Protein AF-C5J734-F1 (afdb_monomer_lite)

InterPro domains:
  IPR004919 GmrSD restriction endonucleases, N-terminal domain [PF03235] (292-496)
  IPR011089 GmrSD restriction endonucleases, C-terminal domain [PF07510] (770-867)

Organism: Mesomycoplasma conjunctivae (strain ATCC 25834 / NCTC 10147 / HRC/581) (NCBI:txid572263)

Structure (mmCIF, N/CA/C/O backbone):
data_AF-C5J734-F1
#
_entry.id   AF-C5J734-F1
#
loop_
_atom_site.group_PDB
_atom_site.id
_atom_site.type_symbol
_atom_site.label_atom_id
_atom_site.label_alt_id
_atom_site.label_comp_id
_atom_site.label_asym_id
_atom_site.label_entity_id
_atom_site.label_seq_id
_atom_site.pdbx_PDB_ins_code
_atom_site.Cartn_x
_atom_site.Cartn_y
_atom_site.Cartn_z
_atom_site.occupancy
_atom_site.B_iso_or_equiv
_atom_site.auth_seq_id
_atom_site.auth_comp_id
_atom_site.auth_asym_id
_atom_site.auth_atom_id
_atom_site.pdbx_PDB_model_num
ATOM 1 N N . MET A 1 1 ? -32.793 -26.598 58.187 1.00 33.88 1 MET A N 1
ATOM 2 C CA . MET A 1 1 ? -33.284 -26.639 56.791 1.00 33.88 1 MET A CA 1
ATOM 3 C C . MET A 1 1 ? -32.200 -26.340 55.748 1.00 33.88 1 MET A C 1
ATOM 5 O O . MET A 1 1 ? -32.090 -27.120 54.818 1.00 33.88 1 MET A O 1
ATOM 9 N N . GLU A 1 2 ? -31.337 -25.320 55.885 1.00 31.30 2 GLU A N 1
ATOM 10 C CA . GLU A 1 2 ? -30.248 -25.082 54.899 1.00 31.30 2 GLU A CA 1
ATOM 11 C C . GLU A 1 2 ? -29.113 -26.130 54.893 1.00 31.30 2 GLU A C 1
ATOM 13 O O . GLU A 1 2 ? -28.396 -26.259 53.900 1.00 31.30 2 GLU A O 1
ATOM 18 N N . ILE A 1 3 ? -28.934 -26.885 55.983 1.00 30.81 3 ILE A N 1
ATOM 19 C CA . ILE A 1 3 ? -27.841 -27.866 56.118 1.00 30.81 3 ILE A CA 1
ATOM 20 C C . ILE A 1 3 ? -28.183 -29.206 55.439 1.00 30.81 3 ILE A C 1
ATOM 22 O O . ILE A 1 3 ? -27.303 -29.803 54.825 1.00 30.81 3 ILE A O 1
ATOM 26 N N . GLU A 1 4 ? -29.451 -29.631 55.434 1.00 33.53 4 GLU A N 1
ATOM 27 C CA . GLU A 1 4 ? -29.886 -30.839 54.705 1.00 33.53 4 GLU A CA 1
ATOM 28 C C . GLU A 1 4 ? -29.794 -30.647 53.180 1.00 33.53 4 GLU A C 1
ATOM 30 O O . GLU A 1 4 ? -29.288 -31.521 52.482 1.00 33.53 4 GLU A O 1
ATOM 35 N N . MET A 1 5 ? -30.122 -29.452 52.660 1.00 43.94 5 MET A N 1
ATOM 36 C CA . MET A 1 5 ? -29.968 -29.129 51.227 1.00 43.94 5 MET A CA 1
ATOM 37 C C . MET A 1 5 ? -28.516 -29.188 50.720 1.00 43.94 5 MET A C 1
ATOM 39 O O . MET A 1 5 ? -28.297 -29.353 49.519 1.00 43.94 5 MET A O 1
ATOM 43 N N . LYS A 1 6 ? -27.510 -29.006 51.589 1.00 43.28 6 LYS A N 1
ATOM 44 C CA . LYS A 1 6 ? -26.091 -29.035 51.186 1.00 43.28 6 LYS A CA 1
ATOM 45 C C . LYS A 1 6 ? -25.584 -30.453 50.909 1.00 43.28 6 LYS A C 1
ATOM 47 O O . LYS A 1 6 ? -24.719 -30.607 50.051 1.00 43.28 6 LYS A O 1
ATOM 52 N N . ILE A 1 7 ? -26.117 -31.463 51.599 1.00 43.09 7 ILE A N 1
ATOM 53 C CA . ILE A 1 7 ? -25.663 -32.857 51.471 1.00 43.09 7 ILE A CA 1
ATOM 54 C C . ILE A 1 7 ? -26.217 -33.502 50.187 1.00 43.09 7 ILE A C 1
ATOM 56 O O . ILE A 1 7 ? -25.508 -34.278 49.547 1.00 43.09 7 ILE A O 1
ATOM 60 N N . ASP A 1 8 ? -27.421 -33.121 49.749 1.00 58.94 8 ASP A N 1
ATOM 61 C CA . ASP A 1 8 ? -28.054 -33.690 48.548 1.00 58.94 8 ASP A CA 1
ATOM 62 C C . ASP A 1 8 ? -27.464 -33.177 47.224 1.00 58.94 8 ASP A C 1
ATOM 64 O O . ASP A 1 8 ? -27.370 -33.932 46.258 1.00 58.94 8 ASP A O 1
ATOM 68 N N . ILE A 1 9 ? -27.009 -31.919 47.160 1.00 60.34 9 ILE A N 1
ATOM 69 C CA . ILE A 1 9 ? -26.470 -31.337 45.913 1.00 60.34 9 ILE A CA 1
ATOM 70 C C . ILE A 1 9 ? -25.075 -31.879 45.578 1.00 60.34 9 ILE A C 1
ATOM 72 O O . ILE A 1 9 ? -24.778 -32.094 44.405 1.00 60.34 9 ILE A O 1
ATOM 76 N N . ILE A 1 10 ? -24.233 -32.134 46.585 1.00 64.31 10 ILE A N 1
ATOM 77 C CA . ILE A 1 10 ? -22.893 -32.706 46.372 1.00 64.31 10 ILE A CA 1
ATOM 78 C C . ILE A 1 10 ? -23.018 -34.143 45.856 1.00 64.31 10 ILE A C 1
ATOM 80 O O . ILE A 1 10 ? -22.470 -34.452 44.804 1.00 64.31 10 ILE A O 1
ATOM 84 N N . LYS A 1 11 ? -23.840 -34.975 46.513 1.00 64.44 11 LYS A N 1
ATOM 85 C CA . LYS A 1 11 ? -24.132 -36.339 46.040 1.00 64.44 11 LYS A CA 1
ATOM 86 C C . LYS A 1 11 ? -24.693 -36.342 44.619 1.00 64.44 11 LYS A C 1
ATOM 88 O O . LYS A 1 11 ? -24.312 -37.170 43.804 1.00 64.44 11 LYS A O 1
ATOM 93 N N . PHE A 1 12 ? -25.576 -35.396 44.301 1.00 70.69 12 PHE A N 1
ATOM 94 C CA . PHE A 1 12 ? -26.151 -35.285 42.965 1.00 70.69 12 PHE A CA 1
ATOM 95 C C . PHE A 1 12 ? -25.131 -34.832 41.903 1.00 70.69 12 PHE A C 1
ATOM 97 O O . PHE A 1 12 ? -25.152 -35.332 40.781 1.00 70.69 12 PHE A O 1
ATOM 104 N N . ARG A 1 13 ? -24.198 -33.938 42.252 1.00 71.00 13 ARG A N 1
ATOM 105 C CA . ARG A 1 13 ? -23.064 -33.566 41.390 1.00 71.00 13 ARG A CA 1
ATOM 106 C C . ARG A 1 13 ? -22.152 -34.764 41.110 1.00 71.00 13 ARG A C 1
ATOM 108 O O . ARG A 1 13 ? -21.685 -34.904 39.982 1.00 71.00 13 ARG A O 1
ATOM 115 N N . ASP A 1 14 ? -21.917 -35.615 42.101 1.00 71.44 14 ASP A N 1
ATOM 116 C CA . ASP A 1 14 ? -21.094 -36.814 41.927 1.00 71.44 14 ASP A CA 1
ATOM 117 C C . ASP A 1 14 ? -21.788 -37.849 41.023 1.00 71.44 14 ASP A C 1
ATOM 119 O O . ASP A 1 14 ? -21.150 -38.382 40.121 1.00 71.44 14 ASP A O 1
ATOM 123 N N . ILE A 1 15 ? -23.115 -38.003 41.127 1.00 75.12 15 ILE A N 1
ATOM 124 C CA . ILE A 1 15 ? -23.907 -38.821 40.186 1.00 75.12 15 ILE A CA 1
ATOM 125 C C . ILE A 1 15 ? -23.766 -38.309 38.742 1.00 75.12 15 ILE A C 1
ATOM 127 O O . ILE A 1 15 ? -23.567 -39.088 37.812 1.00 75.12 15 ILE A O 1
ATOM 131 N N . LEU A 1 16 ? -23.845 -36.990 38.525 1.00 75.69 16 LEU A N 1
ATOM 132 C CA . LEU A 1 16 ? -23.675 -36.411 37.185 1.00 75.69 16 LEU A CA 1
ATOM 133 C C . LEU A 1 16 ? -22.268 -36.658 36.619 1.00 75.69 16 LEU A C 1
ATOM 135 O O . LEU A 1 16 ? -22.138 -36.865 35.412 1.00 75.69 16 LEU A O 1
ATOM 139 N N . LYS A 1 17 ? -21.239 -36.660 37.479 1.00 77.00 17 LYS A N 1
ATOM 140 C CA . LYS A 1 17 ? -19.853 -36.996 37.114 1.00 77.00 17 LYS A CA 1
ATOM 141 C C . LYS A 1 17 ? -19.702 -38.454 36.716 1.00 77.00 17 LYS A C 1
ATOM 143 O O . LYS A 1 17 ? -19.069 -38.747 35.705 1.00 77.00 17 LYS A O 1
ATOM 148 N N . GLU A 1 18 ? -20.296 -39.359 37.485 1.00 75.19 18 GLU A N 1
ATOM 149 C CA . GLU A 1 18 ? -20.273 -40.799 37.203 1.00 75.19 18 GLU A CA 1
ATOM 150 C C . GLU A 1 18 ? -20.986 -41.125 35.881 1.00 75.19 18 GLU A C 1
ATOM 152 O O . GLU A 1 18 ? -20.554 -42.003 35.134 1.00 75.19 18 GLU A O 1
ATOM 157 N N . LEU A 1 19 ? -22.013 -40.346 35.530 1.00 74.25 19 LEU A N 1
ATOM 158 C CA . LEU A 1 19 ? -22.725 -40.445 34.253 1.00 74.25 19 LEU A CA 1
ATOM 159 C C . LEU A 1 19 ? -22.068 -39.657 33.092 1.00 74.25 19 LEU A C 1
ATOM 161 O O . LEU A 1 19 ? -22.602 -39.679 31.983 1.00 74.25 19 LEU A O 1
ATOM 165 N N . ASP A 1 20 ? -20.941 -38.962 33.318 1.00 74.38 20 ASP A N 1
ATOM 166 C CA . ASP A 1 20 ? -20.262 -38.022 32.389 1.00 74.38 20 ASP A CA 1
ATOM 167 C C . ASP A 1 20 ? -21.187 -36.926 31.807 1.00 74.38 20 ASP A C 1
ATOM 169 O O . ASP A 1 20 ? -20.926 -36.327 30.756 1.00 74.38 20 ASP A O 1
ATOM 173 N N . MET A 1 21 ? -22.284 -36.645 32.512 1.00 76.69 21 MET A N 1
ATOM 174 C CA . MET A 1 21 ? -23.232 -35.570 32.207 1.00 76.69 21 MET A CA 1
ATOM 175 C C . MET A 1 21 ? -22.790 -34.243 32.819 1.00 76.69 21 MET A C 1
ATOM 177 O O . MET A 1 21 ? -23.300 -33.192 32.443 1.00 76.69 21 MET A O 1
ATOM 181 N N . ASP A 1 22 ? -21.835 -34.274 33.744 1.00 68.12 22 ASP A N 1
ATOM 182 C CA . ASP A 1 22 ? -21.281 -33.087 34.375 1.00 68.12 22 ASP A CA 1
ATOM 183 C C . ASP A 1 22 ? -20.404 -32.259 33.443 1.00 68.12 22 ASP A C 1
ATOM 185 O O . ASP A 1 22 ? -19.997 -31.208 33.893 1.00 68.12 22 ASP A O 1
ATOM 189 N N . LYS A 1 23 ? -20.086 -32.708 32.217 1.00 67.81 23 LYS A N 1
ATOM 190 C CA . LYS A 1 23 ? -19.218 -32.022 31.238 1.00 67.81 23 LYS A CA 1
ATOM 191 C C . LYS A 1 23 ? -19.991 -31.525 30.015 1.00 67.81 23 LYS A C 1
ATOM 193 O O . LYS A 1 23 ? -20.973 -32.159 29.609 1.00 67.81 23 LYS A O 1
ATOM 198 N N . PRO A 1 24 ? -19.508 -30.473 29.325 1.00 66.00 24 PRO A N 1
ATOM 199 C CA . PRO A 1 24 ? -20.137 -30.038 28.093 1.00 66.00 24 PRO A CA 1
ATOM 200 C C . PRO A 1 24 ? -19.949 -31.100 27.006 1.00 66.00 24 PRO A C 1
ATOM 202 O O . PRO A 1 24 ? -18.925 -31.793 26.943 1.00 66.00 24 PRO A O 1
ATOM 205 N N . TRP A 1 25 ? -20.954 -31.270 26.147 1.00 74.12 25 TRP A N 1
ATOM 206 C CA . TRP A 1 25 ? -20.783 -32.112 24.967 1.00 74.12 25 TRP A CA 1
ATOM 207 C C . TRP A 1 25 ? -19.824 -31.422 23.992 1.00 74.12 25 TRP A C 1
ATOM 209 O O . TRP A 1 25 ? -20.093 -30.316 23.525 1.00 74.12 25 TRP A O 1
ATOM 219 N N . ILE A 1 26 ? -18.690 -32.062 23.698 1.00 68.69 26 ILE A N 1
ATOM 220 C CA . ILE A 1 26 ? -17.663 -31.494 22.821 1.00 68.69 26 ILE A CA 1
ATOM 221 C C . ILE A 1 26 ? -18.116 -31.658 21.371 1.00 68.69 26 ILE A C 1
ATOM 223 O O . ILE A 1 26 ? -18.021 -32.745 20.797 1.00 68.69 26 ILE A O 1
ATOM 227 N N . VAL A 1 27 ? -18.585 -30.565 20.771 1.00 71.94 27 VAL A N 1
ATOM 228 C CA . VAL A 1 27 ? -19.047 -30.524 19.381 1.00 71.94 27 VAL A CA 1
ATOM 229 C C . VAL A 1 27 ? -18.252 -29.479 18.607 1.00 71.94 27 VAL A C 1
ATOM 231 O O . VAL A 1 27 ? -18.057 -28.365 19.071 1.00 71.94 27 VAL A O 1
ATOM 234 N N . GLY A 1 28 ? -17.778 -29.809 17.403 1.00 67.12 28 GLY A N 1
ATOM 235 C CA . GLY A 1 28 ? -16.970 -28.887 16.588 1.00 67.12 28 GLY A CA 1
ATOM 236 C C . GLY A 1 28 ? -17.773 -27.794 15.865 1.00 67.12 28 GLY A C 1
ATOM 237 O O . GLY A 1 28 ? -17.227 -27.047 15.053 1.00 67.12 28 GLY A O 1
ATOM 238 N N . THR A 1 29 ? -19.091 -27.740 16.063 1.00 74.81 29 THR A N 1
ATOM 239 C CA . THR A 1 29 ? -20.025 -26.893 15.309 1.00 74.81 29 THR A CA 1
ATOM 240 C C . THR A 1 29 ? -21.332 -26.722 16.082 1.00 74.81 29 THR A C 1
ATOM 242 O O . THR A 1 29 ? -21.667 -27.540 16.930 1.00 74.81 29 THR A O 1
ATOM 245 N N . ASN A 1 30 ? -22.070 -25.647 15.805 1.00 82.06 30 ASN A N 1
ATOM 246 C CA . ASN A 1 30 ? -23.378 -25.405 16.410 1.00 82.06 30 ASN A CA 1
ATOM 247 C C . ASN A 1 30 ? -24.394 -26.493 16.005 1.00 82.06 30 ASN A C 1
ATOM 249 O O . ASN A 1 30 ? -24.506 -26.831 14.823 1.00 82.06 30 ASN A O 1
ATOM 253 N N . ILE A 1 31 ? -25.161 -26.996 16.977 1.00 87.88 31 ILE A N 1
ATOM 254 C CA . ILE A 1 31 ? -26.183 -28.039 16.797 1.00 87.88 31 ILE A CA 1
ATOM 255 C C . ILE A 1 31 ? -27.236 -27.646 15.755 1.00 87.88 31 ILE A C 1
ATOM 257 O O . ILE A 1 31 ? -27.610 -28.460 14.912 1.00 87.88 31 ILE A O 1
ATOM 261 N N . TYR A 1 32 ? -27.655 -26.379 15.741 1.00 88.00 32 TYR A N 1
ATOM 262 C CA . TYR A 1 32 ? -28.610 -25.859 14.763 1.00 88.00 32 TYR A CA 1
ATOM 263 C C . TYR A 1 32 ? -28.094 -26.004 13.325 1.00 88.00 32 TYR A C 1
ATOM 265 O O . TYR A 1 32 ? -28.849 -26.372 12.432 1.00 88.00 32 TYR A O 1
ATOM 273 N N . SER A 1 33 ? -26.791 -25.814 13.089 1.00 84.31 33 SER A N 1
ATOM 274 C CA . SER A 1 33 ? -26.192 -25.998 11.760 1.00 84.31 33 SER A CA 1
ATOM 275 C C . SER A 1 33 ? -26.206 -27.451 11.284 1.00 84.31 33 SER A C 1
ATOM 277 O O . SER A 1 33 ? -26.271 -27.689 10.078 1.00 84.31 33 SER A O 1
ATOM 279 N N . TYR A 1 34 ? -26.141 -28.428 12.192 1.00 88.06 34 TYR A N 1
ATOM 280 C CA . TYR A 1 34 ? -26.333 -29.833 11.827 1.00 88.06 34 TYR A CA 1
ATOM 281 C C . TYR A 1 34 ? -27.777 -30.095 11.403 1.00 88.06 34 TYR A C 1
ATOM 283 O O . TYR A 1 34 ? -27.998 -30.699 10.357 1.00 88.06 34 TYR A O 1
ATOM 291 N N . ILE A 1 35 ? -28.749 -29.555 12.135 1.00 88.50 35 ILE A N 1
ATOM 292 C CA . ILE A 1 35 ? -30.168 -29.688 11.790 1.00 88.50 35 ILE A CA 1
ATOM 293 C C . ILE A 1 35 ? -30.509 -28.980 10.474 1.00 88.50 35 ILE A C 1
ATOM 295 O O . ILE A 1 35 ? -31.198 -29.573 9.655 1.00 88.50 35 ILE A O 1
ATOM 299 N N . GLN A 1 36 ? -29.952 -27.797 10.198 1.00 84.94 36 GLN A N 1
ATOM 300 C CA . GLN A 1 36 ? -30.122 -27.121 8.902 1.00 84.94 36 GLN A CA 1
ATOM 301 C C . GLN A 1 36 ? -29.555 -27.929 7.729 1.00 84.94 36 GLN A C 1
ATOM 303 O O . GLN A 1 36 ? -30.127 -27.964 6.647 1.00 84.94 36 GLN A O 1
ATOM 308 N N . LYS A 1 37 ? -28.411 -28.594 7.918 1.00 82.31 37 LYS A N 1
ATOM 309 C CA . LYS A 1 37 ? -27.847 -29.450 6.864 1.00 82.31 37 LYS A CA 1
ATOM 310 C C . LYS A 1 37 ? -28.694 -30.686 6.628 1.00 82.31 37 LYS A C 1
ATOM 312 O O . LYS A 1 37 ? -28.876 -31.082 5.483 1.00 82.31 37 LYS A O 1
ATOM 317 N N . PHE A 1 38 ? -29.196 -31.284 7.705 1.00 85.44 38 PHE A N 1
ATOM 318 C CA . PHE A 1 38 ? -30.125 -32.397 7.609 1.00 85.44 38 PHE A CA 1
ATOM 319 C C . PHE A 1 38 ? -31.438 -31.972 6.945 1.00 85.44 38 PHE A C 1
ATOM 321 O O . PHE A 1 38 ? -31.909 -32.692 6.075 1.00 85.44 38 PHE A O 1
ATOM 328 N N . SER A 1 39 ? -31.983 -30.794 7.276 1.00 83.38 39 SER A N 1
ATOM 329 C CA . SER A 1 39 ? -33.195 -30.285 6.634 1.00 83.38 39 SER A CA 1
ATOM 330 C C . SER A 1 39 ? -32.972 -30.076 5.141 1.00 83.38 39 SER A C 1
ATOM 332 O O . SER A 1 39 ? -33.680 -30.694 4.368 1.00 83.38 39 SER A O 1
ATOM 334 N N . LEU A 1 40 ? -31.935 -29.343 4.721 1.00 78.62 40 LEU A N 1
ATOM 335 C CA . LEU A 1 40 ? -31.635 -29.131 3.294 1.00 78.62 40 LEU A CA 1
ATOM 336 C C . LEU A 1 40 ? -31.456 -30.448 2.525 1.00 78.62 40 LEU A C 1
ATOM 338 O O . LEU A 1 40 ? -31.866 -30.576 1.375 1.00 78.62 40 LEU A O 1
ATOM 342 N N . PHE A 1 41 ? -30.848 -31.443 3.166 1.00 74.12 41 PHE A N 1
ATOM 343 C CA . PHE A 1 41 ? -30.651 -32.756 2.568 1.00 74.12 41 PHE A CA 1
ATOM 344 C C . PHE A 1 41 ? -31.954 -33.542 2.379 1.00 74.12 41 PHE A C 1
ATOM 346 O O . PHE A 1 41 ? -32.187 -34.141 1.331 1.00 74.12 41 PHE A O 1
ATOM 353 N N . VAL A 1 42 ? -32.795 -33.551 3.410 1.00 75.25 42 VAL A N 1
ATOM 354 C CA . VAL A 1 42 ? -34.086 -34.247 3.428 1.00 75.25 42 VAL A CA 1
ATOM 355 C C . VAL A 1 42 ? -35.098 -33.511 2.536 1.00 75.25 42 VAL A C 1
ATOM 357 O O . VAL A 1 42 ? -35.900 -34.161 1.874 1.00 75.25 42 VAL A O 1
ATOM 360 N N . GLU A 1 43 ? -35.019 -32.182 2.434 1.00 73.44 43 GLU A N 1
ATOM 361 C CA . GLU A 1 43 ? -35.925 -31.315 1.663 1.00 73.44 43 GLU A CA 1
ATOM 362 C C . GLU A 1 43 ? -35.951 -31.670 0.174 1.00 73.44 43 GLU A C 1
ATOM 364 O O . GLU A 1 43 ? -37.018 -31.726 -0.432 1.00 73.44 43 GLU A O 1
ATOM 369 N N . HIS A 1 44 ? -34.796 -32.010 -0.404 1.00 66.12 44 HIS A N 1
ATOM 370 C CA . HIS A 1 44 ? -34.694 -32.420 -1.807 1.00 66.12 44 HIS A CA 1
ATOM 371 C C . HIS A 1 44 ? -35.303 -33.794 -2.115 1.00 66.12 44 HIS A C 1
ATOM 373 O O . HIS A 1 44 ? -35.528 -34.099 -3.284 1.00 66.12 44 HIS A O 1
ATOM 379 N N . ASN A 1 45 ? -35.590 -34.614 -1.099 1.00 65.00 45 ASN A N 1
ATOM 380 C CA . ASN A 1 45 ? -36.116 -35.970 -1.272 1.00 65.00 45 ASN A CA 1
ATOM 381 C C . ASN A 1 45 ? -37.351 -36.247 -0.408 1.00 65.00 45 ASN A C 1
ATOM 383 O O . ASN A 1 45 ? -37.712 -37.407 -0.242 1.00 65.00 45 ASN A O 1
ATOM 387 N N . ILE A 1 46 ? -38.000 -35.218 0.144 1.00 68.38 46 ILE A N 1
ATOM 388 C CA . ILE A 1 46 ? -39.004 -35.356 1.211 1.00 68.38 46 ILE A CA 1
ATOM 389 C C . ILE A 1 46 ? -40.167 -36.296 0.844 1.00 68.38 46 ILE A C 1
ATOM 391 O O . ILE A 1 46 ? -40.678 -37.001 1.708 1.00 68.38 46 ILE A O 1
ATOM 395 N N . SER A 1 47 ? -40.538 -36.359 -0.441 1.00 62.53 47 SER A N 1
ATOM 396 C CA . SER A 1 47 ? -41.591 -37.236 -0.978 1.00 62.53 47 SER A CA 1
ATOM 397 C C . SER A 1 47 ? -41.203 -38.716 -1.052 1.00 62.53 47 SER A C 1
ATOM 399 O O . SER A 1 47 ? -42.075 -39.570 -1.187 1.00 62.53 47 SER A O 1
ATOM 401 N N . ASN A 1 48 ? -39.907 -39.016 -0.978 1.00 65.56 48 ASN A N 1
ATOM 402 C CA . ASN A 1 48 ? -39.323 -40.337 -1.201 1.00 65.56 48 ASN A CA 1
ATOM 403 C C . ASN A 1 48 ? -38.698 -40.927 0.073 1.00 65.56 48 ASN A C 1
ATOM 405 O O . ASN A 1 48 ? -38.018 -41.942 -0.020 1.00 65.56 48 ASN A O 1
ATOM 409 N N . ILE A 1 49 ? -38.875 -40.284 1.235 1.00 73.06 49 ILE A N 1
ATOM 410 C CA . ILE A 1 49 ? -38.319 -40.755 2.509 1.00 73.06 49 ILE A CA 1
ATOM 411 C C . ILE A 1 49 ? -39.271 -41.756 3.161 1.00 73.06 49 ILE A C 1
ATOM 413 O O . ILE A 1 49 ? -40.423 -41.446 3.463 1.00 73.06 49 ILE A O 1
ATOM 417 N N . ASN A 1 50 ? -38.748 -42.940 3.446 1.00 77.00 50 ASN A N 1
ATOM 418 C CA . ASN A 1 50 ? -39.377 -44.024 4.179 1.00 77.00 50 ASN A CA 1
ATOM 419 C C . ASN A 1 50 ? -38.548 -44.360 5.437 1.00 77.00 50 ASN A C 1
ATOM 421 O O . ASN A 1 50 ? -37.328 -44.211 5.487 1.00 77.00 50 ASN A O 1
ATOM 425 N N . SER A 1 51 ? -39.211 -44.856 6.483 1.00 78.25 51 SER A N 1
ATOM 426 C CA . SER A 1 51 ? -38.556 -45.383 7.684 1.00 78.25 51 SER A CA 1
ATOM 427 C C . SER A 1 51 ? -37.637 -46.581 7.431 1.00 78.25 51 SER A C 1
ATOM 429 O O . SER A 1 51 ? -36.794 -46.873 8.277 1.00 78.25 51 SER A O 1
ATOM 431 N N . ASP A 1 52 ? -37.790 -47.265 6.295 1.00 77.44 52 ASP A N 1
ATOM 432 C CA . ASP A 1 52 ? -36.893 -48.349 5.883 1.00 77.44 52 ASP A CA 1
ATOM 433 C C . ASP A 1 52 ? -35.598 -47.854 5.228 1.00 77.44 52 ASP A C 1
ATOM 435 O O . ASP A 1 52 ? -34.665 -48.646 5.067 1.00 77.44 52 ASP A O 1
ATOM 439 N N . ASP A 1 53 ? -35.504 -46.564 4.893 1.00 75.62 53 ASP A N 1
ATOM 440 C CA . ASP A 1 53 ? -34.338 -46.043 4.196 1.00 75.62 53 ASP A CA 1
ATOM 441 C C . ASP A 1 53 ? -33.118 -45.943 5.106 1.00 75.62 53 ASP A C 1
ATOM 443 O O . ASP A 1 53 ? -33.185 -45.485 6.253 1.00 75.62 53 ASP A O 1
ATOM 447 N N . VAL A 1 54 ? -31.979 -46.348 4.546 1.00 77.38 54 VAL A N 1
ATOM 448 C CA . VAL A 1 54 ? -30.723 -46.501 5.271 1.00 77.38 54 VAL A CA 1
ATOM 449 C C . VAL A 1 54 ? -29.753 -45.361 4.958 1.00 77.38 54 VAL A C 1
ATOM 451 O O . VAL A 1 54 ? -29.457 -45.051 3.805 1.00 77.38 54 VAL A O 1
ATOM 454 N N . LEU A 1 55 ? -29.214 -44.771 6.021 1.00 79.25 55 LEU A N 1
ATOM 455 C CA . LEU A 1 55 ? -28.115 -43.817 6.044 1.00 79.25 55 LEU A CA 1
ATOM 456 C C . LEU A 1 55 ? -26.831 -44.556 6.437 1.00 79.25 55 LEU A C 1
ATOM 458 O O . LEU A 1 55 ? -26.707 -45.036 7.567 1.00 79.25 55 LEU A O 1
ATOM 462 N N . GLU A 1 56 ? -25.858 -44.615 5.528 1.00 79.62 56 GLU A N 1
ATOM 463 C CA . GLU A 1 56 ? -24.573 -45.288 5.768 1.00 79.62 56 GLU A CA 1
ATOM 464 C C . GLU A 1 56 ? -23.406 -44.304 5.853 1.00 79.62 56 GLU A C 1
ATOM 466 O O . GLU A 1 56 ? -23.308 -43.368 5.058 1.00 79.62 56 GLU A O 1
ATOM 471 N N . VAL A 1 57 ? -22.470 -44.553 6.773 1.00 78.19 57 VAL A N 1
ATOM 472 C CA . VAL A 1 57 ? -21.191 -43.826 6.837 1.00 78.19 57 VAL A CA 1
ATOM 473 C C . VAL A 1 57 ? -20.161 -44.496 5.922 1.00 78.19 57 VAL A C 1
ATOM 475 O O . VAL A 1 57 ? -19.764 -45.635 6.174 1.00 78.19 57 VAL A O 1
ATOM 478 N N . LYS A 1 58 ? -19.677 -43.781 4.898 1.00 74.81 58 LYS A N 1
ATOM 479 C CA . LYS A 1 58 ? -18.674 -44.264 3.928 1.00 74.81 58 LYS A CA 1
ATOM 480 C C . LYS A 1 58 ? -17.431 -43.377 3.900 1.00 74.81 58 LYS A C 1
ATOM 482 O O . LYS A 1 58 ? -17.522 -42.158 4.018 1.00 74.81 58 LYS A O 1
ATOM 487 N N . GLN A 1 59 ? -16.261 -43.985 3.715 1.00 67.38 59 GLN A N 1
ATOM 488 C CA . GLN A 1 59 ? -15.008 -43.263 3.483 1.00 67.38 59 GLN A CA 1
ATOM 489 C C . GLN A 1 59 ? -14.817 -43.019 1.981 1.00 67.38 59 GLN A C 1
ATOM 491 O O . GLN A 1 59 ? -14.970 -43.936 1.176 1.00 67.38 59 GLN A O 1
ATOM 496 N N . THR A 1 60 ? -14.463 -41.794 1.603 1.00 59.19 60 THR A N 1
ATOM 497 C CA . THR A 1 60 ? -14.204 -41.408 0.204 1.00 59.19 60 THR A CA 1
ATOM 498 C C . THR A 1 60 ? -12.710 -41.456 -0.099 1.00 59.19 60 THR A C 1
ATOM 500 O O . THR A 1 60 ? -11.936 -40.829 0.613 1.00 59.19 60 THR A O 1
ATOM 503 N N . TYR A 1 61 ? -12.337 -42.169 -1.170 1.00 52.62 61 TYR A N 1
ATOM 504 C CA . TYR A 1 61 ? -10.999 -42.246 -1.783 1.00 52.62 61 TYR A CA 1
ATOM 505 C C . TYR A 1 61 ? -9.817 -42.432 -0.802 1.00 52.62 61 TYR A C 1
ATOM 507 O O . TYR A 1 61 ? -9.256 -41.450 -0.315 1.00 52.62 61 TYR A O 1
ATOM 515 N N . PRO A 1 62 ? -9.341 -43.677 -0.591 1.00 49.12 62 PRO A N 1
ATOM 516 C CA . PRO A 1 62 ? -8.318 -43.993 0.414 1.00 49.12 62 PRO A CA 1
ATOM 517 C C . PRO A 1 62 ? -6.980 -43.248 0.262 1.00 49.12 62 PRO A C 1
ATOM 519 O O . PRO A 1 62 ? -6.240 -43.141 1.234 1.00 49.12 62 PRO A O 1
ATOM 522 N N . ASN A 1 63 ? -6.656 -42.729 -0.930 1.00 43.84 63 ASN A N 1
ATOM 523 C CA . ASN A 1 63 ? -5.282 -42.339 -1.264 1.00 43.84 63 ASN A CA 1
ATOM 524 C C . ASN A 1 63 ? -5.001 -40.828 -1.335 1.00 43.84 63 ASN A C 1
ATOM 526 O O . ASN A 1 63 ? -3.840 -40.468 -1.502 1.00 43.84 63 ASN A O 1
ATOM 530 N N . LEU A 1 64 ? -5.994 -39.935 -1.213 1.00 41.69 64 LEU A N 1
ATOM 531 C CA . LEU A 1 64 ? -5.753 -38.484 -1.380 1.00 41.69 64 LEU A CA 1
ATOM 532 C C . LEU A 1 64 ? -6.487 -37.563 -0.382 1.00 41.69 64 LEU A C 1
ATOM 534 O O . LEU A 1 64 ? -6.143 -36.386 -0.301 1.00 41.69 64 LEU A O 1
ATOM 538 N N . SER A 1 65 ? -7.425 -38.062 0.436 1.00 50.16 65 SER A N 1
ATOM 539 C CA . SER A 1 65 ? -8.019 -37.279 1.538 1.00 50.16 65 SER A CA 1
ATOM 540 C C . SER A 1 65 ? -8.782 -38.155 2.547 1.00 50.16 65 SER A C 1
ATOM 542 O O . SER A 1 65 ? -9.683 -38.886 2.150 1.00 50.16 65 SER A O 1
ATOM 544 N N . ASN A 1 66 ? -8.504 -38.037 3.856 1.00 53.09 66 ASN A N 1
ATOM 545 C CA . ASN A 1 66 ? -9.255 -38.702 4.944 1.00 53.09 66 ASN A CA 1
ATOM 546 C C . ASN A 1 66 ? -10.638 -38.052 5.178 1.00 53.09 66 ASN A C 1
ATOM 548 O O . ASN A 1 66 ? -10.886 -37.442 6.222 1.00 53.09 66 ASN A O 1
ATOM 552 N N . GLN A 1 67 ? -11.537 -38.148 4.198 1.00 57.91 67 GLN A N 1
ATOM 553 C CA . GLN A 1 67 ? -12.894 -37.597 4.269 1.00 57.91 67 GLN A CA 1
ATOM 554 C C . GLN A 1 67 ? -13.944 -38.713 4.340 1.00 57.91 67 GLN A C 1
ATOM 556 O O . GLN A 1 67 ? -13.878 -39.695 3.598 1.00 57.91 67 GLN A O 1
ATOM 561 N N . PHE A 1 68 ? -14.918 -38.542 5.233 1.00 61.53 68 PHE A N 1
ATOM 562 C CA . PHE A 1 68 ? -16.045 -39.446 5.460 1.00 61.53 68 PHE A CA 1
ATOM 563 C C . PHE A 1 68 ? -17.343 -38.737 5.092 1.00 61.53 68 PHE A C 1
ATOM 565 O O . PHE A 1 68 ? -17.487 -37.545 5.355 1.00 61.53 68 PHE A O 1
ATOM 572 N N . ASN A 1 69 ? -18.283 -39.488 4.529 1.00 62.72 69 ASN A N 1
ATOM 573 C CA . ASN A 1 69 ? -19.592 -39.009 4.105 1.00 62.72 69 ASN A CA 1
ATOM 574 C C . ASN A 1 69 ? -20.702 -39.873 4.711 1.00 62.72 69 ASN A C 1
ATOM 576 O O . ASN A 1 69 ? -20.518 -41.077 4.899 1.00 62.72 69 ASN A O 1
ATOM 580 N N . VAL A 1 70 ? -21.865 -39.271 4.966 1.00 61.81 70 VAL A N 1
ATOM 581 C CA . VAL A 1 70 ? -23.120 -40.015 5.159 1.00 61.81 70 VAL A CA 1
ATOM 582 C C . VAL A 1 70 ? -23.835 -40.047 3.815 1.00 61.81 70 VAL A C 1
ATOM 584 O O . VAL A 1 70 ? -24.102 -38.990 3.240 1.00 61.81 70 VAL A O 1
ATOM 587 N N . THR A 1 71 ? -24.094 -41.244 3.297 1.00 62.81 71 THR A N 1
ATOM 588 C CA . THR A 1 71 ? -24.771 -41.441 2.011 1.00 62.81 71 THR A CA 1
ATOM 589 C C . THR A 1 71 ? -26.209 -41.888 2.216 1.00 62.81 71 THR A C 1
ATOM 591 O O . THR A 1 71 ? -26.471 -42.761 3.046 1.00 62.81 71 THR A O 1
ATOM 594 N N . TYR A 1 72 ? -27.099 -41.322 1.407 1.00 58.16 72 TYR A N 1
ATOM 595 C CA . TYR A 1 72 ? -28.509 -41.684 1.264 1.00 58.16 72 TYR A CA 1
ATOM 596 C C . TYR A 1 72 ? -28.804 -41.849 -0.227 1.00 58.16 72 TYR A C 1
ATOM 598 O O . TYR A 1 72 ? -28.279 -41.065 -1.019 1.00 58.16 72 TYR A O 1
ATOM 606 N N . LEU A 1 73 ? -29.613 -42.849 -0.597 1.00 54.12 73 LEU A N 1
ATOM 607 C CA . LEU A 1 73 ? -30.060 -43.120 -1.973 1.00 54.12 73 LEU A CA 1
ATOM 608 C C . LEU A 1 73 ? -28.960 -42.939 -3.035 1.00 54.12 73 LEU A C 1
ATOM 610 O O . LEU A 1 73 ? -28.892 -41.922 -3.713 1.00 54.12 73 LEU A O 1
ATOM 614 N N . GLN A 1 74 ? -28.105 -43.956 -3.139 1.00 49.22 74 GLN A N 1
ATOM 615 C CA . GLN A 1 74 ? -27.071 -44.209 -4.154 1.00 49.22 74 GLN A CA 1
ATOM 616 C C . GLN A 1 74 ? -26.097 -43.099 -4.601 1.00 49.22 74 GLN A C 1
ATOM 618 O O . GLN A 1 74 ? -25.057 -43.513 -5.082 1.00 49.22 74 GLN A O 1
ATOM 623 N N . ASP A 1 75 ? -26.291 -41.789 -4.388 1.00 50.69 75 ASP A N 1
ATOM 624 C CA . ASP A 1 75 ? -25.336 -40.759 -4.855 1.00 50.69 75 ASP A CA 1
ATOM 625 C C . ASP A 1 75 ? -25.410 -39.374 -4.163 1.00 50.69 75 ASP A C 1
ATOM 627 O O . ASP A 1 75 ? -24.652 -38.470 -4.523 1.00 50.69 75 ASP A O 1
ATOM 631 N N . GLN A 1 76 ? -26.250 -39.156 -3.139 1.00 52.91 76 GLN A N 1
ATOM 632 C CA . GLN A 1 76 ? -26.273 -37.864 -2.429 1.00 52.91 76 GLN A CA 1
ATOM 633 C C . GLN A 1 76 ? -25.455 -37.897 -1.127 1.00 52.91 76 GLN A C 1
ATOM 635 O O . GLN A 1 76 ? -25.731 -38.662 -0.200 1.00 52.91 76 GLN A O 1
ATOM 640 N N . MET A 1 77 ? -24.418 -37.051 -1.064 1.00 57.00 77 MET A N 1
ATOM 641 C CA . MET A 1 77 ? -23.470 -36.973 0.054 1.00 57.00 77 MET A CA 1
ATOM 642 C C . MET A 1 77 ? -23.797 -35.828 1.016 1.00 57.00 77 MET A C 1
ATOM 644 O O . MET A 1 77 ? -23.722 -34.654 0.648 1.00 57.00 77 MET A O 1
ATOM 648 N N . ILE A 1 78 ? -24.010 -36.149 2.297 1.00 57.50 78 ILE A N 1
ATOM 649 C CA . ILE A 1 78 ? -23.954 -35.152 3.373 1.00 57.50 78 ILE A CA 1
ATOM 650 C C . ILE A 1 78 ? -22.487 -34.979 3.798 1.00 57.50 78 ILE A C 1
ATOM 652 O O . ILE A 1 78 ? -22.041 -35.504 4.815 1.00 57.50 78 ILE A O 1
ATOM 656 N N . THR A 1 79 ? -21.748 -34.192 3.013 1.00 55.22 79 THR A N 1
ATOM 657 C CA . THR A 1 79 ? -20.470 -33.525 3.357 1.00 55.22 79 THR A CA 1
ATOM 658 C C . THR A 1 79 ? -19.197 -34.373 3.544 1.00 55.22 79 THR A C 1
ATOM 660 O O . THR A 1 79 ? -19.108 -35.171 4.470 1.00 55.22 79 THR A O 1
ATOM 663 N N . GLY A 1 80 ? -18.137 -34.060 2.778 1.00 53.88 80 GLY A N 1
ATOM 664 C CA . GLY A 1 80 ? -16.788 -34.632 2.934 1.00 53.88 80 GLY A CA 1
ATOM 665 C C . GLY A 1 80 ? -16.003 -33.996 4.086 1.00 53.88 80 GLY A C 1
ATOM 666 O O . GLY A 1 80 ? -15.159 -33.125 3.873 1.00 53.88 80 GLY A O 1
ATOM 667 N N . LYS A 1 81 ? -16.298 -34.400 5.328 1.00 62.16 81 LYS A N 1
ATOM 668 C CA . LYS A 1 81 ? -15.633 -33.912 6.558 1.00 62.16 81 LYS A CA 1
ATOM 669 C C . LYS A 1 81 ? -14.858 -35.029 7.278 1.00 62.16 81 LYS A C 1
ATOM 671 O O . LYS A 1 81 ? -14.831 -36.172 6.834 1.00 62.16 81 LYS A O 1
ATOM 676 N N . SER A 1 82 ? -14.193 -34.704 8.393 1.00 74.56 82 SER A N 1
ATOM 677 C CA . SER A 1 82 ? -13.545 -35.697 9.264 1.00 74.56 82 SER A CA 1
ATOM 678 C C . SER A 1 82 ? -14.565 -36.663 9.888 1.00 74.56 82 SER A C 1
ATOM 680 O O . SER A 1 82 ? -15.712 -36.291 10.142 1.00 74.56 82 SER A O 1
ATOM 682 N N . TYR A 1 83 ? -14.132 -37.884 10.223 1.00 75.19 83 TYR A N 1
ATOM 683 C CA . TYR A 1 83 ? -14.974 -38.902 10.875 1.00 75.19 83 TYR A CA 1
ATOM 684 C C . TYR A 1 83 ? -15.651 -38.396 12.160 1.00 75.19 83 TYR A C 1
ATOM 686 O O . TYR A 1 83 ? -16.824 -38.672 12.403 1.00 75.19 83 TYR A O 1
ATOM 694 N N . SER A 1 84 ? -14.932 -37.604 12.963 1.00 74.31 84 SER A N 1
ATOM 695 C CA . SER A 1 84 ? -15.449 -37.021 14.208 1.00 74.31 84 SER A CA 1
ATOM 696 C C . SER A 1 84 ? -16.638 -36.084 13.982 1.00 74.31 84 SER A C 1
ATOM 698 O O . SER A 1 84 ? -17.609 -36.139 14.733 1.00 74.31 84 SER A O 1
ATOM 700 N N . ALA A 1 85 ? -16.602 -35.263 12.929 1.00 77.31 85 ALA A N 1
ATOM 701 C CA . ALA A 1 85 ? -17.697 -34.357 12.595 1.00 77.31 85 ALA A CA 1
ATOM 702 C C . ALA A 1 85 ? -18.933 -35.122 12.097 1.00 77.31 85 ALA A C 1
ATOM 704 O O . ALA A 1 85 ? -20.057 -34.761 12.437 1.00 77.31 85 ALA A O 1
ATOM 705 N N . VAL A 1 86 ? -18.725 -36.202 11.334 1.00 80.19 86 VAL A N 1
ATOM 706 C CA . VAL A 1 86 ? -19.806 -37.086 10.869 1.00 80.19 86 VAL A CA 1
ATOM 707 C C . VAL A 1 86 ? -20.484 -37.799 12.040 1.00 80.19 86 VAL A C 1
ATOM 709 O O . VAL A 1 86 ? -21.710 -37.874 12.082 1.00 80.19 86 VAL A O 1
ATOM 712 N N . ARG A 1 87 ? -19.713 -38.273 13.028 1.00 81.88 87 ARG A N 1
ATOM 713 C CA . ARG A 1 87 ? -20.284 -38.883 14.238 1.00 81.88 87 ARG A CA 1
ATOM 714 C C . ARG A 1 87 ? -21.104 -37.896 15.058 1.00 81.88 87 ARG A C 1
ATOM 716 O O . ARG A 1 87 ? -22.269 -38.170 15.303 1.00 81.88 87 ARG A O 1
ATOM 723 N N . GLN A 1 88 ? -20.569 -36.709 15.341 1.00 84.50 88 GLN A N 1
ATOM 724 C CA . GLN A 1 88 ? -21.310 -35.664 16.061 1.00 84.50 88 GLN A CA 1
ATOM 725 C C . GLN A 1 88 ? -22.617 -35.258 15.358 1.00 84.50 88 GLN A C 1
ATOM 727 O O . GLN A 1 88 ? -23.625 -35.001 16.018 1.00 84.50 88 GLN A O 1
ATOM 732 N N . PHE A 1 89 ? -22.615 -35.206 14.022 1.00 86.31 89 PHE A N 1
ATOM 733 C CA . PHE A 1 89 ? -23.821 -34.964 13.231 1.00 86.31 89 PHE A CA 1
ATOM 734 C C . PHE A 1 89 ? -24.878 -36.054 13.464 1.00 86.31 89 PHE A C 1
ATOM 736 O O . PHE A 1 89 ? -26.015 -35.735 13.801 1.00 86.31 89 PHE A O 1
ATOM 743 N N . LEU A 1 90 ? -24.505 -37.332 13.354 1.00 86.56 90 LEU A N 1
ATOM 744 C CA . LEU A 1 90 ? -25.425 -38.457 13.561 1.00 86.56 90 LEU A CA 1
ATOM 745 C C . LEU A 1 90 ? -25.931 -38.543 15.007 1.00 86.56 90 LEU A C 1
ATOM 747 O O . LEU A 1 90 ? -27.128 -38.731 15.218 1.00 86.56 90 LEU A O 1
ATOM 751 N N . ASP A 1 91 ? -25.057 -38.331 15.990 1.00 86.19 91 ASP A N 1
ATOM 752 C CA . ASP A 1 91 ? -25.410 -38.336 17.416 1.00 86.19 91 ASP A CA 1
ATOM 753 C C . ASP A 1 91 ? -26.418 -37.216 17.745 1.00 86.19 91 ASP A C 1
ATOM 755 O O . ASP A 1 91 ? -27.336 -37.400 18.549 1.00 86.19 91 ASP A O 1
ATOM 759 N N . THR A 1 92 ? -26.319 -36.072 17.055 1.00 89.56 92 THR A N 1
ATOM 760 C CA . THR A 1 92 ? -27.302 -34.980 17.152 1.00 89.56 92 THR A CA 1
ATOM 761 C C . THR A 1 92 ? -28.675 -35.426 16.637 1.00 89.56 92 THR A C 1
ATOM 763 O O . THR A 1 92 ? -29.694 -35.196 17.290 1.00 89.56 92 THR A O 1
ATOM 766 N N . LEU A 1 93 ? -28.720 -36.085 15.474 1.00 90.75 93 LEU A N 1
ATOM 767 C CA . LEU A 1 93 ? -29.973 -36.563 14.876 1.00 90.75 93 LEU A CA 1
ATOM 768 C C . LEU A 1 93 ? -30.626 -37.680 15.704 1.00 90.75 93 LEU A C 1
ATOM 770 O O . LEU A 1 93 ? -31.854 -37.714 15.823 1.00 90.75 93 LEU A O 1
ATOM 774 N N . LEU A 1 94 ? -29.820 -38.567 16.298 1.00 89.88 94 LEU A N 1
ATOM 775 C CA . LEU A 1 94 ? -30.280 -39.585 17.248 1.00 89.88 94 LEU A CA 1
ATOM 776 C C . LEU A 1 94 ? -30.888 -38.941 18.498 1.00 89.88 94 LEU A C 1
ATOM 778 O O . LEU A 1 94 ? -31.994 -39.304 18.898 1.00 89.88 94 LEU A O 1
ATOM 782 N N . SER A 1 95 ? -30.213 -37.935 19.063 1.00 89.69 95 SER A N 1
ATOM 783 C CA . SER A 1 95 ? -30.666 -37.234 20.272 1.00 89.69 95 SER A CA 1
ATOM 784 C C . SER A 1 95 ? -32.022 -36.542 20.085 1.00 89.69 95 SER A C 1
ATOM 786 O O . SER A 1 95 ? -32.828 -36.497 21.019 1.00 89.69 95 SER A O 1
ATOM 788 N N . PHE A 1 96 ? -32.302 -36.042 18.877 1.00 91.19 96 PHE A N 1
ATOM 789 C CA . PHE A 1 96 ? -33.598 -35.462 18.509 1.00 91.19 96 PHE A CA 1
ATOM 790 C C . PHE A 1 96 ? -34.640 -36.477 18.023 1.00 91.19 96 PHE A C 1
ATOM 792 O O . PHE A 1 96 ? -35.746 -36.077 17.662 1.00 91.19 96 PHE A O 1
ATOM 799 N N . GLU A 1 97 ? -34.332 -37.778 18.038 1.00 91.56 97 GLU A N 1
ATOM 800 C CA . GLU A 1 97 ? -35.228 -38.841 17.564 1.00 91.56 97 GLU A CA 1
ATOM 801 C C . GLU A 1 97 ? -35.634 -38.675 16.086 1.00 91.56 97 GLU A C 1
ATOM 803 O O . GLU A 1 97 ? -36.751 -39.039 15.706 1.00 91.56 97 GLU A O 1
ATOM 808 N N . LEU A 1 98 ? -34.743 -38.126 15.254 1.00 91.31 98 LEU A N 1
ATOM 809 C CA . LEU A 1 98 ? -34.951 -37.983 13.805 1.00 91.31 98 LEU A CA 1
ATOM 810 C C . LEU A 1 98 ? -34.544 -39.256 13.057 1.00 91.31 98 LEU A C 1
ATOM 812 O O . LEU A 1 98 ? -35.190 -39.654 12.088 1.00 91.31 98 LEU A O 1
ATOM 816 N N . ILE A 1 99 ? -33.510 -39.933 13.558 1.00 90.81 99 ILE A N 1
ATOM 817 C CA . ILE A 1 99 ? -33.015 -41.217 13.052 1.00 90.81 99 ILE A CA 1
ATOM 818 C C . ILE A 1 99 ? -32.902 -42.235 14.194 1.00 90.81 99 ILE A C 1
ATOM 820 O O . ILE A 1 99 ? -33.029 -41.887 15.369 1.00 90.81 99 ILE A O 1
ATOM 824 N N . LYS A 1 100 ? -32.671 -43.502 13.852 1.00 89.81 100 LYS A N 1
ATOM 825 C CA . LYS A 1 100 ? -32.403 -44.617 14.767 1.00 89.81 100 LYS A CA 1
ATOM 826 C C . LYS A 1 100 ? -31.203 -45.412 14.275 1.00 89.81 100 LYS A C 1
ATOM 828 O O . LYS A 1 100 ? -31.004 -45.567 13.075 1.00 89.81 100 LYS A O 1
ATOM 833 N N . LYS A 1 101 ? -30.410 -45.935 15.204 1.00 84.50 101 LYS A N 1
ATOM 834 C CA . LYS A 1 101 ? -29.245 -46.768 14.894 1.00 84.50 101 LYS A CA 1
ATOM 835 C C . LYS A 1 101 ? -29.681 -48.200 14.584 1.00 84.50 101 LYS A C 1
ATOM 837 O O . LYS A 1 101 ? -30.427 -48.781 15.366 1.00 84.50 101 LYS A O 1
ATOM 842 N N . GLU A 1 102 ? -29.207 -48.754 13.471 1.00 82.75 102 GLU A N 1
ATOM 843 C CA . GLU A 1 102 ? -29.447 -50.153 13.084 1.00 82.75 102 GLU A CA 1
ATOM 844 C C . GLU A 1 102 ? -28.182 -50.996 13.290 1.00 82.75 102 GLU A C 1
ATOM 846 O O . GLU A 1 102 ? -28.220 -52.031 13.950 1.00 82.75 102 GLU A O 1
ATOM 851 N N . THR A 1 103 ? -27.033 -50.512 12.807 1.00 78.75 103 THR A N 1
ATOM 852 C CA . THR A 1 103 ? -25.711 -51.105 13.076 1.00 78.75 103 THR A CA 1
ATOM 853 C C . THR A 1 103 ? -24.692 -50.015 13.426 1.00 78.75 103 THR A C 1
ATOM 855 O O . THR A 1 103 ? -25.037 -48.849 13.610 1.00 78.75 103 THR A O 1
ATOM 858 N N . TYR A 1 104 ? -23.406 -50.356 13.560 1.00 72.56 104 TYR A N 1
ATOM 859 C CA . TYR A 1 104 ? -22.366 -49.377 13.906 1.00 72.56 104 TYR A CA 1
ATOM 860 C C . TYR A 1 104 ? -22.233 -48.233 12.875 1.00 72.56 104 TYR A C 1
ATOM 862 O O . TYR A 1 104 ? -21.978 -47.085 13.257 1.00 72.56 104 TYR A O 1
ATOM 870 N N . ASN A 1 105 ? -22.450 -48.526 11.587 1.00 78.94 105 ASN A N 1
ATOM 871 C CA . ASN A 1 105 ? -22.330 -47.566 10.480 1.00 78.94 105 ASN A CA 1
ATOM 872 C C . ASN A 1 105 ? -23.638 -47.346 9.701 1.00 78.94 105 ASN A C 1
ATOM 874 O O . ASN A 1 105 ? -23.609 -46.588 8.736 1.00 78.94 105 ASN A O 1
ATOM 878 N N . SER A 1 106 ? -24.742 -47.981 10.114 1.00 82.19 106 SER A N 1
ATOM 879 C CA . SER A 1 106 ? -26.058 -47.900 9.465 1.00 82.19 106 SER A CA 1
ATOM 880 C C . SER A 1 106 ? -27.107 -47.300 10.402 1.00 82.19 106 SER A C 1
ATOM 882 O O . SER A 1 106 ? -27.221 -47.709 11.565 1.00 82.19 106 SER A O 1
ATOM 884 N N . PHE A 1 107 ? -27.892 -46.359 9.882 1.00 88.31 107 PHE A N 1
ATOM 885 C CA . PHE A 1 107 ? -28.980 -45.680 10.582 1.00 88.31 107 PHE A CA 1
ATOM 886 C C . PHE A 1 107 ? -30.226 -45.628 9.699 1.00 88.31 107 PHE A C 1
ATOM 888 O O . PHE A 1 107 ? -30.111 -45.542 8.486 1.00 88.31 107 PHE A O 1
ATOM 895 N N . LYS A 1 108 ? -31.413 -45.623 10.299 1.00 89.06 108 LYS A N 1
ATOM 896 C CA . LYS A 1 108 ? -32.698 -45.484 9.602 1.00 89.06 108 LYS A CA 1
ATOM 897 C C . LYS A 1 108 ? -33.449 -44.251 10.068 1.00 89.06 108 LYS A C 1
ATOM 899 O O . LYS A 1 108 ? -33.251 -43.806 11.200 1.00 89.06 108 LYS A O 1
ATOM 904 N N . PHE A 1 109 ? -34.336 -43.708 9.243 1.00 88.69 109 PHE A N 1
ATOM 905 C CA . PHE A 1 109 ? -35.216 -42.628 9.691 1.00 88.69 109 PHE A CA 1
ATOM 906 C C . PHE A 1 109 ? -36.175 -43.117 10.783 1.00 88.69 109 PHE A C 1
ATOM 908 O O . PHE A 1 109 ? -36.656 -44.252 10.779 1.00 88.69 109 PHE A O 1
ATOM 915 N N . ASN A 1 110 ? -36.461 -42.265 11.769 1.00 90.38 110 ASN A N 1
ATOM 916 C CA . ASN A 1 110 ? -37.406 -42.619 12.820 1.00 90.38 110 ASN A CA 1
ATOM 917 C C . ASN A 1 110 ? -38.825 -42.650 12.235 1.00 90.38 110 ASN A C 1
ATOM 919 O O . ASN A 1 110 ? -39.300 -41.624 11.758 1.00 90.38 110 ASN A O 1
ATOM 923 N N . SER A 1 111 ? -39.532 -43.783 12.324 1.00 88.94 111 SER A N 1
ATOM 924 C CA . SER A 1 111 ? -40.895 -43.897 11.774 1.00 88.94 111 SER A CA 1
ATOM 925 C C . SER A 1 111 ? -41.845 -42.800 12.262 1.00 88.94 111 SER A C 1
ATOM 927 O O . SER A 1 111 ? -42.615 -42.266 11.475 1.00 88.94 111 SER A O 1
ATOM 929 N N . LYS A 1 112 ? -41.726 -42.365 13.525 1.00 88.56 112 LYS A N 1
ATOM 930 C CA . LYS A 1 112 ? -42.568 -41.287 14.070 1.00 88.56 112 LYS A CA 1
ATOM 931 C C . LYS A 1 112 ? -42.224 -39.913 13.502 1.00 88.56 112 LYS A C 1
ATOM 933 O O . LYS A 1 112 ? -43.083 -39.039 13.509 1.00 88.56 112 LYS A O 1
ATOM 938 N N . PHE A 1 113 ? -40.977 -39.712 13.083 1.00 89.50 113 PHE A N 1
ATOM 939 C CA . PHE A 1 113 ? -40.553 -38.493 12.408 1.00 89.50 113 PHE A CA 1
ATOM 940 C C . PHE A 1 113 ? -41.039 -38.506 10.958 1.00 89.50 113 PHE A C 1
ATOM 942 O O . PHE A 1 113 ? -41.671 -37.545 10.546 1.00 89.50 113 PHE A O 1
ATOM 949 N N . VAL A 1 114 ? -40.865 -39.617 10.234 1.00 87.62 114 VAL A N 1
ATOM 950 C CA . VAL A 1 114 ? -41.373 -39.770 8.857 1.00 87.62 114 VAL A CA 1
ATOM 951 C C . VAL A 1 114 ? -42.891 -39.591 8.802 1.00 87.62 114 VAL A C 1
ATOM 953 O O . VAL A 1 114 ? -43.381 -38.817 7.994 1.00 87.62 114 VAL A O 1
ATOM 956 N N . GLU A 1 115 ? -43.643 -40.199 9.725 1.00 85.06 115 GLU A N 1
ATOM 957 C CA . GLU A 1 115 ? -45.093 -39.978 9.842 1.00 85.06 115 GLU A CA 1
ATOM 958 C C . GLU A 1 115 ? -45.466 -38.524 10.171 1.00 85.06 115 GLU A C 1
ATOM 960 O O . GLU A 1 115 ? -46.618 -38.132 9.988 1.00 85.06 115 GLU A O 1
ATOM 965 N N . PHE A 1 116 ? -44.555 -37.745 10.755 1.00 83.69 116 PHE A N 1
ATOM 966 C CA . PHE A 1 116 ? -44.776 -36.333 11.060 1.00 83.69 116 PHE A CA 1
ATOM 967 C C . PHE A 1 116 ? -44.508 -35.438 9.841 1.00 83.69 116 PHE A C 1
ATOM 969 O O . PHE A 1 116 ? -45.133 -34.383 9.727 1.00 83.69 116 PHE A O 1
ATOM 976 N N . LEU A 1 117 ? -43.629 -35.869 8.929 1.00 81.12 117 LEU A N 1
ATOM 977 C CA . LEU A 1 117 ? -43.302 -35.147 7.703 1.00 81.12 117 LEU A CA 1
ATOM 978 C C . LEU A 1 117 ? -44.503 -35.073 6.752 1.00 81.12 117 LEU A C 1
ATOM 980 O O . LEU A 1 117 ? -45.251 -36.035 6.585 1.00 81.12 117 LEU A O 1
ATOM 984 N N . GLY A 1 118 ? -44.690 -33.910 6.125 1.00 65.31 118 GLY A N 1
ATOM 985 C CA . GLY A 1 118 ? -45.717 -33.700 5.096 1.00 65.31 118 GLY A CA 1
ATOM 986 C C . GLY A 1 118 ? -47.140 -33.481 5.624 1.00 65.31 118 GLY A C 1
ATOM 987 O O . GLY A 1 118 ? -48.084 -33.446 4.840 1.00 65.31 118 GLY A O 1
ATOM 988 N N . LYS A 1 119 ? -47.318 -33.308 6.941 1.00 66.25 119 LYS A N 1
ATOM 989 C CA . LYS A 1 119 ? -48.617 -32.970 7.559 1.00 66.25 119 LYS A CA 1
ATOM 990 C C . LYS A 1 119 ? -48.939 -31.470 7.559 1.00 66.25 119 LYS A C 1
ATOM 992 O O . LYS A 1 119 ? -50.005 -31.089 8.041 1.00 66.25 119 LYS A O 1
ATOM 997 N N . THR A 1 120 ? -48.032 -30.625 7.068 1.00 64.56 120 THR A N 1
ATOM 998 C CA . THR A 1 120 ? -48.162 -29.162 7.054 1.00 64.56 120 THR A CA 1
ATOM 999 C C . THR A 1 120 ? -47.499 -28.561 5.809 1.00 64.56 120 THR A C 1
ATOM 1001 O O . THR A 1 120 ? -46.577 -29.156 5.256 1.00 64.56 120 THR A O 1
ATOM 1004 N N . ASP A 1 121 ? -47.919 -27.352 5.419 1.00 66.38 121 ASP A N 1
ATOM 1005 C CA . ASP A 1 121 ? -47.296 -26.553 4.342 1.00 66.38 121 ASP A CA 1
ATOM 1006 C C . ASP A 1 121 ? -46.024 -25.806 4.801 1.00 66.38 121 ASP A C 1
ATOM 1008 O O . ASP A 1 121 ? -45.550 -24.887 4.138 1.00 66.38 121 ASP A O 1
ATOM 1012 N N . LEU A 1 122 ? -45.496 -26.140 5.982 1.00 72.44 122 LEU A N 1
ATOM 1013 C CA . LEU A 1 122 ? -44.323 -25.478 6.550 1.00 72.44 122 LEU A CA 1
ATOM 1014 C C . LEU A 1 122 ? -43.040 -25.976 5.881 1.00 72.44 122 LEU A C 1
ATOM 1016 O O . LEU A 1 122 ? -42.949 -27.146 5.502 1.00 72.44 122 LEU A O 1
ATOM 1020 N N . GLU A 1 123 ? -42.016 -25.122 5.832 1.00 80.38 123 GLU A N 1
ATOM 1021 C CA . GLU A 1 123 ? -40.665 -25.548 5.464 1.00 80.38 123 GLU A CA 1
ATOM 1022 C C . GLU A 1 123 ? -40.195 -26.690 6.377 1.00 80.38 123 GLU A C 1
ATOM 1024 O O . GLU A 1 123 ? -40.540 -26.775 7.562 1.00 80.38 123 GLU A O 1
ATOM 1029 N N . LEU A 1 124 ? -39.378 -27.593 5.838 1.00 82.38 124 LEU A N 1
ATOM 1030 C CA . LEU A 1 124 ? -38.982 -28.811 6.542 1.00 82.38 124 LEU A CA 1
ATOM 1031 C C . LEU A 1 124 ? -38.256 -28.528 7.869 1.00 82.38 124 LEU A C 1
ATOM 1033 O O . LEU A 1 124 ? -38.420 -29.269 8.840 1.00 82.38 124 LEU A O 1
ATOM 1037 N N . ILE A 1 125 ? -37.471 -27.451 7.941 1.00 85.25 125 ILE A N 1
ATOM 1038 C CA . ILE A 1 125 ? -36.808 -27.051 9.186 1.00 85.25 125 ILE A CA 1
ATOM 1039 C C . ILE A 1 125 ? -37.822 -26.690 10.282 1.00 85.25 125 ILE A C 1
ATOM 1041 O O . ILE A 1 125 ? -37.611 -27.038 11.445 1.00 85.25 125 ILE A O 1
ATOM 1045 N N . ASP A 1 126 ? -38.949 -26.079 9.917 1.00 85.00 126 ASP A N 1
ATOM 1046 C CA . ASP A 1 126 ? -40.036 -25.750 10.837 1.00 85.00 126 ASP A CA 1
ATOM 1047 C C . ASP A 1 126 ? -40.861 -26.983 11.215 1.00 85.00 126 ASP A C 1
ATOM 1049 O O . ASP A 1 126 ? -41.289 -27.097 12.366 1.00 85.00 126 ASP A O 1
ATOM 1053 N N . GLN A 1 127 ? -41.007 -27.959 10.310 1.00 87.56 127 GLN A N 1
ATOM 1054 C CA . GLN A 1 127 ? -41.577 -29.270 10.646 1.00 87.56 127 GLN A CA 1
ATOM 1055 C C . GLN A 1 127 ? -40.699 -30.017 11.663 1.00 87.56 127 GLN A C 1
ATOM 1057 O O . GLN A 1 127 ? -41.202 -30.527 12.666 1.00 87.56 127 GLN A O 1
ATOM 1062 N N . ILE A 1 128 ? -39.374 -30.032 11.465 1.00 89.94 128 ILE A N 1
ATOM 1063 C CA . ILE A 1 128 ? -38.417 -30.611 12.425 1.00 89.94 128 ILE A CA 1
ATOM 1064 C C . ILE A 1 128 ? -38.509 -29.878 13.770 1.00 89.94 128 ILE A C 1
ATOM 1066 O O . ILE A 1 128 ? -38.567 -30.516 14.825 1.00 89.94 128 ILE A O 1
ATOM 1070 N N . ARG A 1 129 ? -38.574 -28.543 13.741 1.00 88.75 129 ARG A N 1
ATOM 1071 C CA . ARG A 1 129 ? -38.738 -27.697 14.928 1.00 88.75 129 ARG A CA 1
ATOM 1072 C C . ARG A 1 129 ? -40.003 -28.060 15.700 1.00 88.75 129 ARG A C 1
ATOM 1074 O O . ARG A 1 129 ? -39.957 -28.237 16.920 1.00 88.75 129 ARG A O 1
ATOM 1081 N N . GLU A 1 130 ? -41.126 -28.207 15.007 1.00 88.31 130 GLU A N 1
ATOM 1082 C CA . GLU A 1 130 ? -42.402 -28.563 15.622 1.00 88.31 130 GLU A CA 1
ATOM 1083 C C . GLU A 1 130 ? -42.378 -29.980 16.215 1.00 88.31 130 GLU A C 1
ATOM 1085 O O . GLU A 1 130 ? -42.766 -30.165 17.374 1.00 88.31 130 GLU A O 1
ATOM 1090 N N . TYR A 1 131 ? -41.832 -30.958 15.481 1.00 91.50 131 TYR A N 1
ATOM 1091 C CA . TYR A 1 131 ? -41.648 -32.333 15.957 1.00 91.50 131 TYR A CA 1
ATOM 1092 C C . TYR A 1 131 ? -40.836 -32.381 17.257 1.00 91.50 131 TYR A C 1
ATOM 1094 O O . TYR A 1 131 ? -41.259 -32.989 18.247 1.00 91.50 131 TYR A O 1
ATOM 1102 N N . VAL A 1 132 ? -39.695 -31.687 17.289 1.00 91.62 132 VAL A N 1
ATOM 1103 C CA . VAL A 1 132 ? -38.813 -31.638 18.461 1.00 91.62 132 VAL A CA 1
ATOM 1104 C C . VAL A 1 132 ? -39.500 -30.961 19.654 1.00 91.62 132 VAL A C 1
ATOM 1106 O O . VAL A 1 132 ? -39.429 -31.479 20.769 1.00 91.62 132 VAL A O 1
ATOM 1109 N N . ASN A 1 133 ? -40.239 -29.865 19.445 1.00 89.94 133 ASN A N 1
ATOM 1110 C CA . ASN A 1 133 ? -41.011 -29.212 20.513 1.00 89.94 133 ASN A CA 1
ATOM 1111 C C . ASN A 1 133 ? -42.092 -30.115 21.107 1.00 89.94 133 ASN A C 1
ATOM 1113 O O . ASN A 1 133 ? -42.298 -30.134 22.322 1.00 89.94 133 ASN A O 1
ATOM 1117 N N . VAL A 1 134 ? -42.795 -30.876 20.264 1.00 89.69 134 VAL A N 1
ATOM 1118 C CA . VAL A 1 134 ? -43.789 -31.860 20.718 1.00 89.69 134 VAL A CA 1
ATOM 1119 C C . VAL A 1 134 ? -43.123 -32.963 21.550 1.00 89.69 134 VAL A C 1
ATOM 1121 O O . VAL A 1 134 ? -43.715 -33.453 22.513 1.00 89.69 134 VAL A O 1
ATOM 1124 N N . LYS A 1 135 ? -41.881 -33.330 21.223 1.00 91.00 135 LYS A N 1
ATOM 1125 C CA . LYS A 1 135 ? -41.110 -34.374 21.911 1.00 91.00 135 LYS A CA 1
ATOM 1126 C C . LYS A 1 135 ? -40.323 -33.897 23.129 1.00 91.00 135 LYS A C 1
ATOM 1128 O O . LYS A 1 135 ? -39.858 -34.754 23.877 1.00 91.00 135 LYS A O 1
ATOM 1133 N N . LEU A 1 136 ? -40.216 -32.592 23.380 1.00 92.31 136 LEU A N 1
ATOM 1134 C CA . LEU A 1 136 ? -39.351 -32.029 24.422 1.00 92.31 136 LEU A CA 1
ATOM 1135 C C . LEU A 1 136 ? -39.505 -32.729 25.782 1.00 92.31 136 LEU A C 1
ATOM 1137 O O . LEU A 1 136 ? -38.542 -33.265 26.327 1.00 92.31 136 LEU A O 1
ATOM 1141 N N . LEU A 1 137 ? -40.732 -32.788 26.309 1.00 91.81 137 LEU A N 1
ATOM 1142 C CA . LEU A 1 137 ? -40.998 -33.415 27.606 1.00 91.81 137 LEU A CA 1
ATOM 1143 C C . LEU A 1 137 ? -40.637 -34.909 27.615 1.00 91.81 137 LEU A C 1
ATOM 1145 O O . LEU A 1 137 ? -40.142 -35.421 28.618 1.00 91.81 137 LEU A O 1
ATOM 1149 N N . TYR A 1 138 ? -40.895 -35.612 26.508 1.00 92.75 138 TYR A N 1
ATOM 1150 C CA . TYR A 1 138 ? -40.550 -37.025 26.363 1.00 92.75 138 TYR A CA 1
ATOM 1151 C C . TYR A 1 138 ? -39.034 -37.228 26.414 1.00 92.75 138 TYR A C 1
ATOM 1153 O O . TYR A 1 138 ? -38.574 -38.095 27.154 1.00 92.75 138 TYR A O 1
ATOM 1161 N N . CYS A 1 139 ? -38.263 -36.415 25.690 1.00 91.25 139 CYS A N 1
ATOM 1162 C CA . CYS A 1 139 ? -36.808 -36.521 25.662 1.00 91.25 139 CYS A CA 1
ATOM 1163 C C . CYS A 1 139 ? -36.180 -36.187 27.021 1.00 91.25 139 CYS A C 1
ATOM 1165 O O . CYS A 1 139 ? -35.358 -36.960 27.507 1.00 91.25 139 CYS A O 1
ATOM 1167 N N . LEU A 1 140 ? -36.631 -35.116 27.689 1.00 90.50 140 LEU A N 1
ATOM 1168 C CA . LEU A 1 140 ? -36.167 -34.779 29.041 1.00 90.50 140 LEU A CA 1
ATOM 1169 C C . LEU A 1 140 ? -36.466 -35.909 30.042 1.00 90.50 140 LEU A C 1
ATOM 1171 O O . LEU A 1 140 ? -35.616 -36.266 30.858 1.00 90.50 140 LEU A O 1
ATOM 1175 N N . LYS A 1 141 ? -37.650 -36.534 29.959 1.00 90.25 141 LYS A N 1
ATOM 1176 C CA . LYS A 1 141 ? -37.979 -37.704 30.790 1.00 90.25 141 LYS A CA 1
ATOM 1177 C C . LYS A 1 141 ? -37.081 -38.899 30.472 1.00 90.25 141 LYS A C 1
ATOM 1179 O O . LYS A 1 141 ? -36.503 -39.481 31.382 1.00 90.25 141 LYS A O 1
ATOM 1184 N N . LYS A 1 142 ? -36.970 -39.261 29.192 1.00 88.69 142 LYS A N 1
ATOM 1185 C CA . LYS A 1 142 ? -36.251 -40.453 28.730 1.00 88.69 142 LYS A CA 1
ATOM 1186 C C . LYS A 1 142 ? -34.760 -40.386 29.049 1.00 88.69 142 LYS A C 1
ATOM 1188 O O . LYS A 1 142 ? -34.232 -41.357 29.576 1.00 88.69 142 LYS A O 1
ATOM 1193 N N . TYR A 1 143 ? -34.111 -39.273 28.714 1.00 87.06 143 TYR A N 1
ATOM 1194 C CA . TYR A 1 143 ? -32.651 -39.175 28.704 1.00 87.06 143 TYR A CA 1
ATOM 1195 C C . TYR A 1 143 ? -32.058 -38.588 29.984 1.00 87.06 143 TYR A C 1
ATOM 1197 O O . TYR A 1 143 ? -30.920 -38.911 30.314 1.00 87.06 143 TYR A O 1
ATOM 1205 N N . ILE A 1 144 ? -32.821 -37.778 30.726 1.00 86.44 144 ILE A N 1
ATOM 1206 C CA . ILE A 1 144 ? -32.358 -37.186 31.988 1.00 86.44 144 ILE A CA 1
ATOM 1207 C C . ILE A 1 144 ? -33.026 -37.883 33.171 1.00 86.44 144 ILE A C 1
ATOM 1209 O O . ILE A 1 144 ? -32.359 -38.560 33.948 1.00 86.44 144 ILE A O 1
ATOM 1213 N N . LEU A 1 145 ? -34.347 -37.736 33.317 1.00 85.44 145 LEU A N 1
ATOM 1214 C CA . LEU A 1 145 ? -35.037 -38.159 34.540 1.00 85.44 145 LEU A CA 1
ATOM 1215 C C . LEU A 1 145 ? -34.942 -39.671 34.768 1.00 85.44 145 LEU A C 1
ATOM 1217 O O . LEU A 1 145 ? -34.533 -40.094 35.843 1.00 85.44 145 LEU A O 1
ATOM 1221 N N . ASN A 1 146 ? -35.287 -40.481 33.767 1.00 85.56 146 ASN A N 1
ATOM 1222 C CA . ASN A 1 146 ? -35.283 -41.938 33.894 1.00 85.56 146 ASN A CA 1
ATOM 1223 C C . ASN A 1 146 ? -33.868 -42.489 34.110 1.00 85.56 146 ASN A C 1
ATOM 1225 O O . ASN A 1 146 ? -33.708 -43.438 34.869 1.00 85.56 146 ASN A O 1
ATOM 1229 N N . THR A 1 147 ? -32.855 -41.893 33.474 1.00 81.56 147 THR A N 1
ATOM 1230 C CA . THR A 1 147 ? -31.444 -42.258 33.667 1.00 81.56 147 THR A CA 1
ATOM 1231 C C . THR A 1 147 ? -31.027 -42.040 35.121 1.00 81.56 147 THR A C 1
ATOM 1233 O O . THR A 1 147 ? -30.507 -42.951 35.757 1.00 81.56 147 THR A O 1
ATOM 1236 N N . LEU A 1 148 ? -31.341 -40.868 35.680 1.00 78.94 148 LEU A N 1
ATOM 1237 C CA . LEU A 1 148 ? -31.014 -40.525 37.067 1.00 78.94 148 LEU A CA 1
ATOM 1238 C C . LEU A 1 148 ? -31.800 -41.362 38.087 1.00 78.94 148 LEU A C 1
ATOM 1240 O O . LEU A 1 148 ? -31.254 -41.735 39.122 1.00 78.94 148 LEU A O 1
ATOM 1244 N N . VAL A 1 149 ? -33.070 -41.668 37.806 1.00 80.19 149 VAL A N 1
ATOM 1245 C CA . VAL A 1 149 ? -33.899 -42.523 38.674 1.00 80.19 149 VAL A CA 1
ATOM 1246 C C . VAL A 1 149 ? -33.368 -43.956 38.692 1.00 80.19 149 VAL A C 1
ATOM 1248 O O . VAL A 1 149 ? -33.154 -44.492 39.773 1.00 80.19 149 VAL A O 1
ATOM 1251 N N . LYS A 1 150 ? -33.056 -44.542 37.528 1.00 77.25 150 LYS A N 1
ATOM 1252 C CA . LYS A 1 150 ? -32.452 -45.883 37.449 1.00 77.25 150 LYS A CA 1
ATOM 1253 C C . LYS A 1 150 ? -31.113 -45.961 38.172 1.00 77.25 150 LYS A C 1
ATOM 1255 O O . LYS A 1 150 ? -30.863 -46.926 38.886 1.00 77.25 150 LYS A O 1
ATOM 1260 N N . TYR A 1 151 ? -30.280 -44.929 38.027 1.00 72.56 151 TYR A N 1
ATOM 1261 C CA . TYR A 1 151 ? -29.014 -44.847 38.751 1.00 72.56 151 TYR A CA 1
ATOM 1262 C C . TYR A 1 151 ? -29.234 -44.872 40.271 1.00 72.56 151 TYR A C 1
ATOM 1264 O O . TYR A 1 151 ? -28.578 -45.627 40.983 1.00 72.56 151 TYR A O 1
ATOM 1272 N N . LYS A 1 152 ? -30.220 -44.105 40.759 1.00 70.94 152 LYS A N 1
ATOM 1273 C CA . LYS A 1 152 ? -30.595 -44.034 42.179 1.00 70.94 152 LYS A CA 1
ATOM 1274 C C . LYS A 1 152 ? -31.189 -45.342 42.726 1.00 70.94 152 LYS A C 1
ATOM 1276 O O . LYS A 1 152 ? -31.018 -45.611 43.912 1.00 70.94 152 LYS A O 1
ATOM 1281 N N . GLU A 1 153 ? -31.910 -46.111 41.908 1.00 70.50 153 GLU A N 1
ATOM 1282 C CA . GLU A 1 153 ? -32.633 -47.322 42.334 1.00 70.50 153 GLU A CA 1
ATOM 1283 C C . GLU A 1 153 ? -31.804 -48.613 42.229 1.00 70.50 153 GLU A C 1
ATOM 1285 O O . GLU A 1 153 ? -31.940 -49.477 43.092 1.00 70.50 153 GLU A O 1
ATOM 1290 N N . GLU A 1 154 ? -30.938 -48.756 41.217 1.00 62.34 154 GLU A N 1
ATOM 1291 C CA . GLU A 1 154 ? -30.302 -50.048 40.896 1.00 62.34 154 GLU A CA 1
ATOM 1292 C C . GLU A 1 154 ? -28.762 -50.018 40.862 1.00 62.34 154 GLU A C 1
ATOM 1294 O O . GLU A 1 154 ? -28.147 -51.081 40.838 1.00 62.34 154 GLU A O 1
ATOM 1299 N N . ASN A 1 155 ? -28.112 -48.843 40.912 1.00 56.81 155 ASN A N 1
ATOM 1300 C CA . ASN A 1 155 ? -26.642 -48.711 40.892 1.00 56.81 155 ASN A CA 1
ATOM 1301 C C . ASN A 1 155 ? -25.961 -49.428 39.691 1.00 56.81 155 ASN A C 1
ATOM 1303 O O . ASN A 1 155 ? -24.840 -49.925 39.801 1.00 56.81 155 ASN A O 1
ATOM 1307 N N . ILE A 1 156 ? -26.643 -49.524 38.540 1.00 56.38 156 ILE A N 1
ATOM 1308 C CA . ILE A 1 156 ? -26.140 -50.194 37.325 1.00 56.38 156 ILE A CA 1
ATOM 1309 C C . ILE A 1 156 ? -25.453 -49.184 36.393 1.00 56.38 156 ILE A C 1
ATOM 1311 O O . ILE A 1 156 ? -25.971 -48.091 36.158 1.00 56.38 156 ILE A O 1
ATOM 1315 N N . ASP A 1 157 ? -24.319 -49.586 35.804 1.00 53.47 157 ASP A N 1
ATOM 1316 C CA . ASP A 1 157 ? -23.591 -48.838 34.770 1.00 53.47 157 ASP A CA 1
ATOM 1317 C C . ASP A 1 157 ? -24.424 -48.755 33.480 1.00 53.47 157 ASP A C 1
ATOM 1319 O O . ASP A 1 157 ? -24.589 -49.719 32.727 1.00 53.47 157 ASP A O 1
ATOM 1323 N N . THR A 1 158 ? -25.018 -47.589 33.235 1.00 53.34 158 THR A N 1
ATOM 1324 C CA . THR A 1 158 ? -25.830 -47.341 32.043 1.00 53.34 158 THR A CA 1
ATOM 1325 C C . THR A 1 158 ? -24.929 -46.938 30.871 1.00 53.34 158 THR A C 1
ATOM 1327 O O . THR A 1 158 ? -24.809 -45.756 30.542 1.00 53.34 158 THR A O 1
ATOM 1330 N N . GLU A 1 159 ? -24.284 -47.907 30.215 1.00 49.44 159 GLU A N 1
ATOM 1331 C CA . GLU A 1 159 ? -23.422 -47.662 29.040 1.00 49.44 159 GLU A CA 1
ATOM 1332 C C . GLU A 1 159 ? -24.173 -47.058 27.834 1.00 49.44 159 GLU A C 1
ATOM 1334 O O . GLU A 1 159 ? -23.567 -46.380 27.005 1.00 49.44 159 GLU A O 1
ATOM 1339 N N . HIS A 1 160 ? -25.496 -47.232 27.742 1.00 45.34 160 HIS A N 1
ATOM 1340 C CA . HIS A 1 160 ? -26.279 -46.873 26.550 1.00 45.34 160 HIS A CA 1
ATOM 1341 C C . HIS A 1 160 ? -26.963 -45.493 26.557 1.00 45.34 160 HIS A C 1
ATOM 1343 O O . HIS A 1 160 ? -27.678 -45.185 25.610 1.00 45.34 160 HIS A O 1
ATOM 1349 N N . THR A 1 161 ? -26.760 -44.648 27.573 1.00 51.91 161 THR A N 1
ATOM 1350 C CA . THR A 1 161 ? -27.430 -43.326 27.672 1.00 51.91 161 THR A CA 1
ATOM 1351 C C . THR A 1 161 ? -26.478 -42.142 27.839 1.00 51.91 161 THR A C 1
ATOM 1353 O O . THR A 1 161 ? -26.932 -41.012 28.028 1.00 51.91 161 THR A O 1
ATOM 1356 N N . LYS A 1 162 ? -25.159 -42.372 27.762 1.00 64.31 162 LYS A N 1
ATOM 1357 C CA . LYS A 1 162 ? -24.153 -41.362 28.127 1.00 64.31 162 LYS A CA 1
ATOM 1358 C C . LYS A 1 162 ? -24.173 -40.138 27.198 1.00 64.31 162 LYS A C 1
ATOM 1360 O O . LYS A 1 162 ? -24.033 -39.022 27.682 1.00 64.31 162 LYS A O 1
ATOM 1365 N N . GLN A 1 163 ? -24.405 -40.296 25.891 1.00 74.88 163 GLN A N 1
ATOM 1366 C CA . GLN A 1 163 ? -24.329 -39.163 24.953 1.00 74.88 163 GLN A CA 1
ATOM 1367 C C . GLN A 1 163 ? -25.635 -38.373 24.819 1.00 74.88 163 GLN A C 1
ATOM 1369 O O . GLN A 1 163 ? -25.601 -37.150 24.929 1.00 74.88 163 GLN A O 1
ATOM 1374 N N . GLU A 1 164 ? -26.788 -39.023 24.655 1.00 83.19 164 GLU A N 1
ATOM 1375 C CA . GLU A 1 164 ? -28.086 -38.340 24.559 1.00 83.19 164 GLU A CA 1
ATOM 1376 C C . GLU A 1 164 ? -28.492 -37.718 25.902 1.00 83.19 164 GLU A C 1
ATOM 1378 O O . GLU A 1 164 ? -29.061 -36.626 25.942 1.00 83.19 164 GLU A O 1
ATOM 1383 N N . GLY A 1 165 ? -28.153 -38.379 27.017 1.00 81.56 165 GLY A N 1
ATOM 1384 C CA . GLY A 1 165 ? -28.289 -37.818 28.361 1.00 81.56 165 GLY A CA 1
ATOM 1385 C C . GLY A 1 165 ? -27.467 -36.542 28.506 1.00 81.56 165 GLY A C 1
ATOM 1386 O O . GLY A 1 165 ? -28.011 -35.497 28.863 1.00 81.56 165 GLY A O 1
ATOM 1387 N N . LYS A 1 166 ? -26.183 -36.591 28.130 1.00 82.50 166 LYS A N 1
ATOM 1388 C CA . LYS A 1 166 ? -25.297 -35.420 28.117 1.00 82.50 166 LYS A CA 1
ATOM 1389 C C . LYS A 1 166 ? -25.814 -34.317 27.192 1.00 82.50 166 LYS A C 1
ATOM 1391 O O . LYS A 1 166 ? -25.810 -33.153 27.586 1.00 82.50 166 LYS A O 1
ATOM 1396 N N . PHE A 1 167 ? -26.322 -34.659 26.008 1.00 87.12 167 PHE A N 1
ATOM 1397 C CA . PHE A 1 167 ? -26.930 -33.714 25.068 1.00 87.12 167 PHE A CA 1
ATOM 1398 C C . PHE A 1 167 ? -28.114 -32.967 25.692 1.00 87.12 167 PHE A C 1
ATOM 1400 O O . PHE A 1 167 ? -28.124 -31.736 25.738 1.00 87.12 167 PHE A O 1
ATOM 1407 N N . TRP A 1 168 ? -29.100 -33.700 26.214 1.00 88.25 168 TRP A N 1
ATOM 1408 C CA . TRP A 1 168 ? -30.304 -33.098 26.785 1.00 88.25 168 TRP A CA 1
ATOM 1409 C C . TRP A 1 168 ? -30.031 -32.378 28.106 1.00 88.25 168 TRP A C 1
ATOM 1411 O O . TRP A 1 168 ? -30.684 -31.375 28.391 1.00 88.25 168 TRP A O 1
ATOM 1421 N N . TRP A 1 169 ? -29.040 -32.823 28.881 1.00 84.50 169 TRP A N 1
ATOM 1422 C CA . TRP A 1 169 ? -28.569 -32.100 30.061 1.00 84.50 169 TRP A CA 1
ATOM 1423 C C . TRP A 1 169 ? -27.954 -30.747 29.694 1.00 84.50 169 TRP A C 1
ATOM 1425 O O . TRP A 1 169 ? -28.283 -29.743 30.318 1.00 84.50 169 TRP A O 1
ATOM 1435 N N . ASN A 1 170 ? -27.155 -30.685 28.624 1.00 83.56 170 ASN A N 1
ATOM 1436 C CA . ASN A 1 170 ? -26.630 -29.421 28.103 1.00 83.56 170 ASN A CA 1
ATOM 1437 C C . ASN A 1 170 ? -27.753 -28.500 27.577 1.00 83.56 170 ASN A C 1
ATOM 1439 O O . ASN A 1 170 ? -27.709 -27.299 27.835 1.00 83.56 170 ASN A O 1
ATOM 1443 N N . ILE A 1 171 ? -28.804 -29.038 26.935 1.00 86.19 171 ILE A N 1
ATOM 1444 C CA . ILE A 1 171 ? -30.010 -28.253 26.585 1.00 86.19 171 ILE A CA 1
ATOM 1445 C C . ILE A 1 171 ? -30.707 -27.705 27.840 1.00 86.19 171 ILE A C 1
ATOM 1447 O O . ILE A 1 171 ? -31.106 -26.542 27.860 1.00 86.19 171 ILE A O 1
ATOM 1451 N N . LEU A 1 172 ? -30.841 -28.512 28.896 1.00 81.56 172 LEU A N 1
ATOM 1452 C CA . LEU A 1 172 ? -31.465 -28.094 30.155 1.00 81.56 172 LEU A CA 1
ATOM 1453 C C . LEU A 1 172 ? -30.640 -27.012 30.880 1.00 81.56 172 LEU A C 1
ATOM 1455 O O . LEU A 1 172 ? -31.211 -26.088 31.456 1.00 81.56 172 LEU A O 1
ATOM 1459 N N . ILE A 1 173 ? -29.307 -27.085 30.817 1.00 76.69 173 ILE A N 1
ATOM 1460 C CA . ILE A 1 173 ? -28.421 -26.027 31.322 1.00 76.69 173 ILE A CA 1
ATOM 1461 C C . ILE A 1 173 ? -28.616 -24.737 30.519 1.00 76.69 173 ILE A C 1
ATOM 1463 O O . ILE A 1 173 ? -28.745 -23.667 31.113 1.00 76.69 173 ILE A O 1
ATOM 1467 N N . GLU A 1 174 ? -28.700 -24.816 29.189 1.00 77.00 174 GLU A N 1
ATOM 1468 C CA . GLU A 1 174 ? -28.964 -23.635 28.358 1.00 77.00 174 GLU A CA 1
ATOM 1469 C C . GLU A 1 174 ? -30.338 -23.022 28.626 1.00 77.00 174 GLU A C 1
ATOM 1471 O O . GLU A 1 174 ? -30.472 -21.803 28.651 1.00 77.00 174 GLU A O 1
ATOM 1476 N N . PHE A 1 175 ? -31.349 -23.841 28.909 1.00 76.81 175 PHE A N 1
ATOM 1477 C CA . PHE A 1 175 ? -32.644 -23.375 29.398 1.00 76.81 175 PHE A CA 1
ATOM 1478 C C . PHE A 1 175 ? -32.501 -22.545 30.685 1.00 76.81 175 PHE A C 1
ATOM 1480 O O . PHE A 1 175 ? -33.084 -21.466 30.778 1.00 76.81 175 PHE A O 1
ATOM 1487 N N . TRP A 1 176 ? -31.683 -22.990 31.648 1.00 70.88 176 TRP A N 1
ATOM 1488 C CA . TRP A 1 176 ? -31.401 -22.232 32.880 1.00 70.88 176 TRP A CA 1
ATOM 1489 C C . TRP A 1 176 ? -30.617 -20.945 32.628 1.00 70.88 176 TRP A C 1
ATOM 1491 O O . TRP A 1 176 ? -30.813 -19.945 33.315 1.00 70.88 176 TRP A O 1
ATOM 1501 N N . ILE A 1 177 ? -29.710 -20.966 31.654 1.00 64.44 177 ILE A N 1
ATOM 1502 C CA . ILE A 1 177 ? -28.914 -19.804 31.265 1.00 64.44 177 ILE A CA 1
ATOM 1503 C C . ILE A 1 177 ? -29.777 -18.767 30.547 1.00 64.44 177 ILE A C 1
ATOM 1505 O O . ILE A 1 177 ? -29.609 -17.582 30.814 1.00 64.44 177 ILE A O 1
ATOM 1509 N N . ALA A 1 178 ? -30.679 -19.182 29.657 1.00 60.91 178 ALA A N 1
ATOM 1510 C CA . ALA A 1 178 ? -31.549 -18.277 28.909 1.00 60.91 178 ALA A CA 1
ATOM 1511 C C . ALA A 1 178 ? -32.493 -17.485 29.835 1.00 60.91 178 ALA A C 1
ATOM 1513 O O . ALA A 1 178 ? -32.822 -16.338 29.546 1.00 60.91 178 ALA A O 1
ATOM 1514 N N . ASP A 1 179 ? -32.862 -18.047 30.989 1.00 52.41 179 ASP A N 1
ATOM 1515 C CA . ASP A 1 179 ? -33.670 -17.355 32.003 1.00 52.41 179 ASP A CA 1
ATOM 1516 C C . ASP A 1 179 ? -32.869 -16.285 32.796 1.00 52.41 179 ASP A C 1
ATOM 1518 O O . ASP A 1 179 ? -33.453 -15.373 33.384 1.00 52.41 179 ASP A O 1
ATOM 1522 N N . LYS A 1 180 ? -31.517 -16.317 32.765 1.00 49.38 180 LYS A N 1
ATOM 1523 C CA . LYS A 1 180 ? -30.628 -15.374 33.489 1.00 49.38 180 LYS A CA 1
ATOM 1524 C C . LYS A 1 180 ? -30.743 -13.916 33.056 1.00 49.38 180 LYS A C 1
ATOM 1526 O O . LYS A 1 180 ? -30.275 -13.050 33.796 1.00 49.38 180 LYS A O 1
ATOM 1531 N N . GLU A 1 181 ? -31.300 -13.617 31.887 1.00 48.19 181 GLU A N 1
ATOM 1532 C CA . GLU A 1 181 ? -31.381 -12.226 31.431 1.00 48.19 181 GLU A CA 1
ATOM 1533 C C . GLU A 1 181 ? -32.396 -11.387 32.227 1.00 48.19 181 GLU A C 1
ATOM 1535 O O . GLU A 1 181 ? -32.421 -10.171 32.053 1.00 48.19 181 GLU A O 1
ATOM 1540 N N . ASN A 1 182 ? -33.157 -11.990 33.158 1.00 40.50 182 ASN A N 1
ATOM 1541 C CA . ASN A 1 182 ? -34.167 -11.273 33.943 1.00 40.50 182 ASN A CA 1
ATOM 1542 C C . ASN A 1 182 ? -34.089 -11.374 35.481 1.00 40.50 182 ASN A C 1
ATOM 1544 O O . ASN A 1 182 ? -34.741 -10.555 36.124 1.00 40.50 182 ASN A O 1
ATOM 1548 N N . ASP A 1 183 ? -33.302 -12.264 36.108 1.00 41.25 183 ASP A N 1
ATOM 1549 C CA . ASP A 1 183 ? -33.117 -12.201 37.575 1.00 41.25 183 ASP A CA 1
ATOM 1550 C C . ASP A 1 183 ? -31.774 -12.790 38.065 1.00 41.25 183 ASP A C 1
ATOM 1552 O O . ASP A 1 183 ? -31.465 -13.976 37.928 1.00 41.25 183 ASP A O 1
ATOM 1556 N N . GLY A 1 184 ? -30.916 -11.924 38.610 1.00 47.00 184 GLY A N 1
ATOM 1557 C CA . GLY A 1 184 ? -29.469 -12.150 38.723 1.00 47.00 184 GLY A CA 1
ATOM 1558 C C . GLY A 1 184 ? -28.957 -12.796 40.015 1.00 47.00 184 GLY A C 1
ATOM 1559 O O . GLY A 1 184 ? -27.743 -12.799 40.220 1.00 47.00 184 GLY A O 1
ATOM 1560 N N . ARG A 1 185 ? -29.813 -13.295 40.920 1.00 42.81 185 ARG A N 1
ATOM 1561 C CA . ARG A 1 185 ? -29.357 -13.730 42.264 1.00 42.81 185 ARG A CA 1
ATOM 1562 C C . ARG A 1 185 ? -29.520 -15.220 42.574 1.00 42.81 185 ARG A C 1
ATOM 1564 O O . ARG A 1 185 ? -28.598 -15.791 43.149 1.00 42.81 185 ARG A O 1
ATOM 1571 N N . GLU A 1 186 ? -30.612 -15.874 42.179 1.00 42.91 186 GLU A N 1
ATOM 1572 C CA . GLU A 1 186 ? -30.853 -17.283 42.561 1.00 42.91 186 GLU A CA 1
ATOM 1573 C C . GLU A 1 186 ? -30.217 -18.307 41.600 1.00 42.91 186 GLU A C 1
ATOM 1575 O O . GLU A 1 186 ? -29.791 -19.381 42.020 1.00 42.91 186 GLU A O 1
ATOM 1580 N N . SER A 1 187 ? -30.043 -17.958 40.322 1.00 48.09 187 SER A N 1
ATOM 1581 C CA . SER A 1 187 ? -29.436 -18.831 39.300 1.00 48.09 187 SER A CA 1
ATOM 1582 C C . SER A 1 187 ? -27.915 -18.994 39.454 1.00 48.09 187 SER A C 1
ATOM 1584 O O . SER A 1 187 ? -27.367 -20.056 39.152 1.00 48.09 187 SER A O 1
ATOM 1586 N N . LYS A 1 188 ? -27.224 -17.968 39.975 1.00 50.09 188 LYS A N 1
ATOM 1587 C CA . LYS A 1 188 ? -25.783 -18.016 40.276 1.00 50.09 188 LYS A CA 1
ATOM 1588 C C . LYS A 1 188 ? -25.470 -19.041 41.370 1.00 50.09 188 LYS A C 1
ATOM 1590 O O . LYS A 1 188 ? -24.525 -19.804 41.250 1.00 50.09 188 LYS A O 1
ATOM 1595 N N . TYR A 1 189 ? -26.345 -19.153 42.367 1.00 52.19 189 TYR A N 1
ATOM 1596 C CA . TYR A 1 189 ? -26.190 -20.097 43.474 1.00 52.19 189 TYR A CA 1
ATOM 1597 C C . TYR A 1 189 ? -26.122 -21.569 43.032 1.00 52.19 189 TYR A C 1
ATOM 1599 O O . TYR A 1 189 ? -25.396 -22.359 43.633 1.00 52.19 189 TYR A O 1
ATOM 1607 N N . LEU A 1 190 ? -26.873 -21.960 41.995 1.00 52.22 190 LEU A N 1
ATOM 1608 C CA . LEU A 1 190 ? -26.876 -23.338 41.492 1.00 52.22 190 LEU A CA 1
ATOM 1609 C C . LEU A 1 190 ? -25.727 -23.615 40.520 1.00 52.22 190 LEU A C 1
ATOM 1611 O O . LEU A 1 190 ? -25.116 -24.676 40.617 1.00 52.22 190 LEU A O 1
ATOM 1615 N N . LEU A 1 191 ? -25.394 -22.673 39.633 1.00 58.62 191 LEU A N 1
ATOM 1616 C CA . LEU A 1 191 ? -24.260 -22.823 38.711 1.00 58.62 191 LEU A CA 1
ATOM 1617 C C . LEU A 1 191 ? -22.919 -22.868 39.451 1.00 58.62 191 LEU A C 1
ATOM 1619 O O . LEU A 1 191 ? -22.103 -23.739 39.145 1.00 58.62 191 LEU A O 1
ATOM 1623 N N . ASP A 1 192 ? -22.762 -22.042 40.492 1.00 58.31 192 ASP A N 1
ATOM 1624 C CA . ASP A 1 192 ? -21.614 -22.080 41.404 1.00 58.31 192 ASP A CA 1
ATOM 1625 C C . ASP A 1 192 ? -21.543 -23.433 42.147 1.00 58.31 192 ASP A C 1
ATOM 1627 O O . ASP A 1 192 ? -20.463 -23.969 42.384 1.00 58.31 192 ASP A O 1
ATOM 1631 N N . ARG A 1 193 ? -22.691 -24.037 42.502 1.00 57.03 193 ARG A N 1
ATOM 1632 C CA . ARG A 1 193 ? -22.729 -25.330 43.215 1.00 57.03 193 ARG A CA 1
ATOM 1633 C C . ARG A 1 193 ? -22.451 -26.546 42.336 1.00 57.03 193 ARG A C 1
ATOM 1635 O O . ARG A 1 193 ? -21.862 -27.512 42.826 1.00 57.03 193 ARG A O 1
ATOM 1642 N N . PHE A 1 194 ? -22.859 -26.514 41.071 1.00 57.25 194 PHE A N 1
ATOM 1643 C CA . PHE A 1 194 ? -22.554 -27.576 40.109 1.00 57.25 194 PHE A CA 1
ATOM 1644 C C . PHE A 1 194 ? -21.205 -27.390 39.402 1.00 57.25 194 PHE A C 1
ATOM 1646 O O . PHE A 1 194 ? -20.811 -28.280 38.657 1.00 57.25 194 PHE A O 1
ATOM 1653 N N . ASP A 1 195 ? -20.470 -26.301 39.676 1.00 58.22 195 ASP A N 1
ATOM 1654 C CA . ASP A 1 195 ? -19.179 -25.987 39.033 1.00 58.22 195 ASP A CA 1
ATOM 1655 C C . ASP A 1 195 ? -19.303 -25.783 37.509 1.00 58.22 195 ASP A C 1
ATOM 1657 O O . ASP A 1 195 ? -18.376 -26.021 36.733 1.00 58.22 195 ASP A O 1
ATOM 1661 N N . LEU A 1 196 ? -20.490 -25.367 37.055 1.00 57.84 196 LEU A N 1
ATOM 1662 C CA . LEU A 1 196 ? -20.828 -25.291 35.631 1.00 57.84 196 LEU A CA 1
ATOM 1663 C C . LEU A 1 196 ? -20.384 -23.975 34.983 1.00 57.84 196 LEU A C 1
ATOM 1665 O O . LEU A 1 196 ? -20.524 -23.824 33.772 1.00 57.84 196 LEU A O 1
ATOM 1669 N N . ASP A 1 197 ? -19.822 -23.033 35.747 1.00 54.62 197 ASP A N 1
ATOM 1670 C CA . ASP A 1 197 ? -19.439 -21.698 35.268 1.00 54.62 197 ASP A CA 1
ATOM 1671 C C . ASP A 1 197 ? -18.463 -21.742 34.079 1.00 54.62 197 ASP A C 1
ATOM 1673 O O . ASP A 1 197 ? -18.664 -21.022 33.098 1.00 54.62 197 ASP A O 1
ATOM 1677 N N . ASN A 1 198 ? -17.493 -22.664 34.081 1.00 50.34 198 ASN A N 1
ATOM 1678 C CA . ASN A 1 198 ? -16.576 -22.862 32.948 1.00 50.34 198 ASN A CA 1
ATOM 1679 C C . ASN A 1 198 ? -17.248 -23.518 31.727 1.00 50.34 198 ASN A C 1
ATOM 1681 O O . ASN A 1 198 ? -16.805 -23.321 30.598 1.00 50.34 198 ASN A O 1
ATOM 1685 N N . GLN A 1 199 ? -18.338 -24.260 31.927 1.00 53.16 199 GLN A N 1
ATOM 1686 C CA . GLN A 1 199 ? -19.079 -24.925 30.845 1.00 53.16 199 GLN A CA 1
ATOM 1687 C C . GLN A 1 199 ? -19.998 -23.960 30.104 1.00 53.16 199 GLN A C 1
ATOM 1689 O O . GLN A 1 199 ? -20.309 -24.184 28.936 1.00 53.16 199 GLN A O 1
ATOM 1694 N N . THR A 1 200 ? -20.366 -22.848 30.750 1.00 55.00 200 THR A N 1
ATOM 1695 C CA . THR A 1 200 ? -21.341 -21.886 30.224 1.00 55.00 200 THR A CA 1
ATOM 1696 C C . THR A 1 200 ? -20.887 -21.118 28.983 1.00 55.00 200 THR A C 1
ATOM 1698 O O . THR A 1 200 ? -21.733 -20.545 28.306 1.00 55.00 200 THR A O 1
ATOM 1701 N N . GLN A 1 201 ? -19.593 -21.059 28.652 1.00 58.28 201 GLN A N 1
ATOM 1702 C CA . GLN A 1 201 ? -19.154 -20.427 27.397 1.00 58.28 201 GLN A CA 1
ATOM 1703 C C . GLN A 1 201 ? -19.211 -21.401 26.216 1.00 58.28 201 GLN A C 1
ATOM 1705 O O . GLN A 1 201 ? -19.654 -21.027 25.128 1.00 58.28 201 GLN A O 1
ATOM 1710 N N . GLU A 1 202 ? -18.803 -22.655 26.428 1.00 52.06 202 GLU A N 1
ATOM 1711 C CA . GLU A 1 202 ? -18.821 -23.679 25.384 1.00 52.06 202 GLU A CA 1
ATOM 1712 C C . GLU A 1 202 ? -20.245 -24.178 25.104 1.00 52.06 202 GLU A C 1
ATOM 1714 O O . GLU A 1 202 ? -20.639 -24.219 23.938 1.00 52.06 202 GLU A O 1
ATOM 1719 N N . SER A 1 203 ? -21.064 -24.456 26.130 1.00 58.53 203 SER A N 1
ATOM 1720 C CA . SER A 1 203 ? -22.463 -24.869 25.926 1.00 58.53 203 SER A CA 1
ATOM 1721 C C . SER A 1 203 ? -23.272 -23.782 25.204 1.00 58.53 203 SER A C 1
ATOM 1723 O O . SER A 1 203 ? -23.937 -24.087 24.208 1.00 58.53 203 SER A O 1
ATOM 1725 N N . LYS A 1 204 ? -23.103 -22.499 25.576 1.00 63.38 204 LYS A N 1
ATOM 1726 C CA . LYS A 1 204 ? -23.748 -21.366 24.886 1.00 63.38 204 LYS A CA 1
ATOM 1727 C C . LYS A 1 204 ? -23.355 -21.300 23.418 1.00 63.38 204 LYS A C 1
ATOM 1729 O O . LYS A 1 204 ? -24.191 -21.056 22.557 1.00 63.38 204 LYS A O 1
ATOM 1734 N N . ARG A 1 205 ? -22.088 -21.538 23.080 1.00 66.56 205 ARG A N 1
ATOM 1735 C CA . ARG A 1 205 ? -21.642 -21.490 21.681 1.00 66.56 205 ARG A CA 1
ATOM 1736 C C . ARG A 1 205 ? -22.339 -22.543 20.807 1.00 66.56 205 ARG A C 1
ATOM 1738 O O . ARG A 1 205 ? -22.600 -22.273 19.631 1.00 66.56 205 ARG A O 1
ATOM 1745 N N . PHE A 1 206 ? -22.627 -23.726 21.357 1.00 76.69 206 PHE A N 1
ATOM 1746 C CA . PHE A 1 206 ? -23.105 -24.875 20.578 1.00 76.69 206 PHE A CA 1
ATOM 1747 C C . PHE A 1 206 ? -24.617 -25.117 20.652 1.00 76.69 206 PHE A C 1
ATOM 1749 O O . PHE A 1 206 ? -25.197 -25.523 19.641 1.00 76.69 206 PHE A O 1
ATOM 1756 N N . PHE A 1 207 ? -25.252 -24.838 21.795 1.00 81.38 207 PHE A N 1
ATOM 1757 C CA . PHE A 1 207 ? -26.661 -25.147 22.062 1.00 81.38 207 PHE A CA 1
ATOM 1758 C C . PHE A 1 207 ? -27.579 -23.911 22.094 1.00 81.38 207 PHE A C 1
ATOM 1760 O O . PHE A 1 207 ? -28.773 -24.061 21.836 1.00 81.38 207 PHE A O 1
ATOM 1767 N N . LYS A 1 208 ? -27.054 -22.691 22.319 1.00 81.31 208 LYS A N 1
ATOM 1768 C CA . LYS A 1 208 ? -27.862 -21.456 22.439 1.00 81.31 208 LYS A CA 1
ATOM 1769 C C . LYS A 1 208 ? -28.817 -21.266 21.257 1.00 81.31 208 LYS A C 1
ATOM 1771 O O . LYS A 1 208 ? -30.023 -21.187 21.450 1.00 81.31 208 LYS A O 1
ATOM 1776 N N . LYS A 1 209 ? -28.294 -21.325 20.026 1.00 80.88 209 LYS A N 1
ATOM 1777 C CA . LYS A 1 209 ? -29.109 -21.108 18.820 1.00 80.88 209 LYS A CA 1
ATOM 1778 C C . LYS A 1 209 ? -30.210 -22.158 18.641 1.00 80.88 209 LYS A C 1
ATOM 1780 O O . LYS A 1 209 ? -31.308 -21.808 18.232 1.00 80.88 209 LYS A O 1
ATOM 1785 N N . VAL A 1 210 ? -29.951 -23.440 18.939 1.00 85.94 210 VAL A N 1
ATOM 1786 C CA . VAL A 1 210 ? -31.019 -24.455 18.848 1.00 85.94 210 VAL A CA 1
ATOM 1787 C C . VAL A 1 210 ? -32.063 -24.240 19.944 1.00 85.94 210 VAL A C 1
ATOM 1789 O O . VAL A 1 210 ? -33.246 -24.418 19.687 1.00 85.94 210 VAL A O 1
ATOM 1792 N N . VAL A 1 211 ? -31.655 -23.786 21.131 1.00 85.69 211 VAL A N 1
ATOM 1793 C CA . VAL A 1 211 ? -32.562 -23.447 22.231 1.00 85.69 211 VAL A CA 1
ATOM 1794 C C . VAL A 1 211 ? -33.454 -22.248 21.904 1.00 85.69 211 VAL A C 1
ATOM 1796 O O . VAL A 1 211 ? -34.670 -22.337 22.079 1.00 85.69 211 VAL A O 1
ATOM 1799 N N . GLU A 1 212 ? -32.876 -21.172 21.375 1.00 82.31 212 GLU A N 1
ATOM 1800 C CA . GLU A 1 212 ? -33.589 -19.964 20.945 1.00 82.31 212 GLU A CA 1
ATOM 1801 C C . GLU A 1 212 ? -34.557 -20.264 19.804 1.00 82.31 212 GLU A C 1
ATOM 1803 O O . GLU A 1 212 ? -35.751 -20.007 19.921 1.00 82.31 212 GLU A O 1
ATOM 1808 N N . GLU A 1 213 ? -34.081 -20.899 18.735 1.00 83.12 213 GLU A N 1
ATOM 1809 C CA . GLU A 1 213 ? -34.900 -21.156 17.553 1.00 83.12 213 GLU A CA 1
ATOM 1810 C C . GLU A 1 213 ? -35.991 -22.193 17.825 1.00 83.12 213 GLU A C 1
ATOM 1812 O O . GLU A 1 213 ? -37.163 -21.982 17.489 1.00 83.12 213 GLU A O 1
ATOM 1817 N N . PHE A 1 214 ? -35.633 -23.321 18.448 1.00 86.06 214 PHE A N 1
ATOM 1818 C CA . PHE A 1 214 ? -36.581 -24.411 18.618 1.00 86.06 214 PHE A CA 1
ATOM 1819 C C . PHE A 1 214 ? -37.509 -24.140 19.787 1.00 86.06 214 PHE A C 1
ATOM 1821 O O . PHE A 1 214 ? -38.718 -24.179 19.600 1.00 86.06 214 PHE A O 1
ATOM 1828 N N . PHE A 1 215 ? -36.990 -23.832 20.969 1.00 85.31 215 PHE A N 1
ATOM 1829 C CA . PHE A 1 215 ? -37.803 -23.865 22.181 1.00 85.31 215 PHE A CA 1
ATOM 1830 C C . PHE A 1 215 ? -38.258 -22.477 22.658 1.00 85.31 215 PHE A C 1
ATOM 1832 O O . PHE A 1 215 ? -39.316 -22.387 23.283 1.00 85.31 215 PHE A O 1
ATOM 1839 N N . PHE A 1 216 ? -37.525 -21.399 22.349 1.00 76.31 216 PHE A N 1
ATOM 1840 C CA . PHE A 1 216 ? -37.823 -20.042 22.840 1.00 76.31 216 PHE A CA 1
ATOM 1841 C C . PHE A 1 216 ? -38.199 -19.006 21.775 1.00 76.31 216 PHE A C 1
ATOM 1843 O O . PHE A 1 216 ? -38.378 -17.835 22.116 1.00 76.31 216 PHE A O 1
ATOM 1850 N N . SER A 1 217 ? -38.417 -19.423 20.531 1.00 76.06 217 SER A N 1
ATOM 1851 C CA . SER A 1 217 ? -39.015 -18.562 19.511 1.00 76.06 217 SER A CA 1
ATOM 1852 C C . SER A 1 217 ? -40.432 -18.149 19.920 1.00 76.06 217 SER A C 1
ATOM 1854 O O . SER A 1 217 ? -41.083 -18.827 20.727 1.00 76.06 217 SER A O 1
ATOM 1856 N N . GLU A 1 218 ? -40.928 -17.042 19.359 1.00 71.88 218 GLU A N 1
ATOM 1857 C CA . GLU A 1 218 ? -42.229 -16.455 19.725 1.00 71.88 218 GLU A CA 1
ATOM 1858 C C . GLU A 1 218 ? -43.374 -17.483 19.737 1.00 71.88 218 GLU A C 1
ATOM 1860 O O . GLU A 1 218 ? -44.224 -17.451 20.625 1.00 71.88 218 GLU A O 1
ATOM 1865 N N . LYS A 1 219 ? -43.351 -18.455 18.812 1.00 77.25 219 LYS A N 1
ATOM 1866 C CA . LYS A 1 219 ? -44.365 -19.516 18.682 1.00 77.25 219 LYS A CA 1
ATOM 1867 C C . LYS A 1 219 ? -44.335 -20.555 19.815 1.00 77.25 219 LYS A C 1
ATOM 1869 O O . LYS A 1 219 ? -45.388 -21.073 20.185 1.00 77.25 219 LYS A O 1
ATOM 1874 N N . TYR A 1 220 ? -43.163 -20.912 20.348 1.00 79.94 220 TYR A N 1
ATOM 1875 C CA . TYR A 1 220 ? -43.008 -22.077 21.240 1.00 79.94 220 TYR A CA 1
ATOM 1876 C C . TYR A 1 220 ? -42.658 -21.726 22.689 1.00 79.94 220 TYR A C 1
ATOM 1878 O O . TYR A 1 220 ? -42.871 -22.554 23.578 1.00 79.94 220 TYR A O 1
ATOM 1886 N N . LYS A 1 221 ? -42.211 -20.494 22.953 1.00 79.00 221 LYS A N 1
ATOM 1887 C CA . LYS A 1 221 ? -41.741 -20.016 24.262 1.00 79.00 221 LYS A CA 1
ATOM 1888 C C . LYS A 1 221 ? -42.672 -20.358 25.431 1.00 79.00 221 LYS A C 1
ATOM 1890 O O . LYS A 1 221 ? -42.243 -20.981 26.401 1.00 79.00 221 LYS A O 1
ATOM 1895 N N . GLU A 1 222 ? -43.958 -20.016 25.344 1.00 77.25 222 GLU A N 1
ATOM 1896 C CA . GLU A 1 222 ? -44.921 -20.300 26.424 1.00 77.25 222 GLU A CA 1
ATOM 1897 C C . GLU A 1 222 ? -45.111 -21.805 26.670 1.00 77.25 222 GLU A C 1
ATOM 1899 O O . GLU A 1 222 ? -45.175 -22.264 27.817 1.00 77.25 222 GLU A O 1
ATOM 1904 N N . LYS A 1 223 ? -45.167 -22.594 25.590 1.00 82.06 223 LYS A N 1
ATOM 1905 C CA . LYS A 1 223 ? -45.312 -24.054 25.652 1.00 82.06 223 LYS A CA 1
ATOM 1906 C C . LYS A 1 223 ? -44.082 -24.695 26.294 1.00 82.06 223 LYS A C 1
ATOM 1908 O O . LYS A 1 223 ? -44.233 -25.556 27.163 1.00 82.06 223 LYS A O 1
ATOM 1913 N N . THR A 1 224 ? -42.890 -24.245 25.918 1.00 83.62 224 THR A N 1
ATOM 1914 C CA . THR A 1 224 ? -41.614 -24.674 26.498 1.00 83.62 224 THR A CA 1
ATOM 1915 C C . THR A 1 224 ? -41.564 -24.389 27.993 1.00 83.62 224 THR A C 1
ATOM 1917 O O . THR A 1 224 ? -41.296 -25.305 28.769 1.00 83.62 224 THR A O 1
ATOM 1920 N N . TYR A 1 225 ? -41.925 -23.179 28.437 1.00 78.31 225 TYR A N 1
ATOM 1921 C CA . TYR A 1 225 ? -41.979 -22.860 29.869 1.00 78.31 225 TYR A CA 1
ATOM 1922 C C . TYR A 1 225 ? -42.925 -23.785 30.640 1.00 78.31 225 TYR A C 1
ATOM 1924 O O . TYR A 1 225 ? -42.582 -24.271 31.721 1.00 78.31 225 TYR A O 1
ATOM 1932 N N . LYS A 1 226 ? -44.107 -24.073 30.083 1.00 82.94 226 LYS A N 1
ATOM 1933 C CA . LYS A 1 226 ? -45.065 -25.002 30.698 1.00 82.94 226 LYS A CA 1
ATOM 1934 C C . LYS A 1 226 ? -44.478 -26.412 30.829 1.00 82.94 226 LYS A C 1
ATOM 1936 O O . LYS A 1 226 ? -44.612 -27.021 31.890 1.00 82.94 226 LYS A O 1
ATOM 1941 N N . ILE A 1 227 ? -43.804 -26.900 29.787 1.00 85.75 227 ILE A N 1
ATOM 1942 C CA . ILE A 1 227 ? -43.139 -28.212 29.770 1.00 85.75 227 ILE A CA 1
ATOM 1943 C C . ILE A 1 227 ? -42.015 -28.278 30.808 1.00 85.75 227 ILE A C 1
ATOM 1945 O O . ILE A 1 227 ? -41.929 -29.254 31.550 1.00 85.75 227 ILE A O 1
ATOM 1949 N N . ILE A 1 228 ? -41.179 -27.244 30.904 1.00 83.44 228 ILE A N 1
ATOM 1950 C CA . ILE A 1 228 ? -40.079 -27.192 31.877 1.00 83.44 228 ILE A CA 1
ATOM 1951 C C . ILE A 1 228 ? -40.627 -27.152 33.306 1.00 83.44 228 ILE A C 1
ATOM 1953 O O . ILE A 1 228 ? -40.129 -27.857 34.184 1.00 83.44 228 ILE A O 1
ATOM 1957 N N . LYS A 1 229 ? -41.703 -26.394 33.543 1.00 81.06 229 LYS A N 1
ATOM 1958 C CA . LYS A 1 229 ? -42.388 -26.369 34.840 1.00 81.06 229 LYS A CA 1
ATOM 1959 C C . LYS A 1 229 ? -42.932 -27.748 35.221 1.00 81.06 229 LYS A C 1
ATOM 1961 O O . LYS A 1 229 ? -42.752 -28.173 36.362 1.00 81.06 229 LYS A O 1
ATOM 1966 N N . GLU A 1 230 ? -43.562 -28.452 34.280 1.00 86.00 230 GLU A N 1
ATOM 1967 C CA . GLU A 1 230 ? -44.024 -29.830 34.484 1.00 86.00 230 GLU A CA 1
ATOM 1968 C C . GLU A 1 230 ? -42.847 -30.778 34.770 1.00 86.00 230 GLU A C 1
ATOM 1970 O O . GLU A 1 230 ? -42.888 -31.560 35.722 1.00 86.00 230 GLU A O 1
ATOM 1975 N N . PHE A 1 231 ? -41.766 -30.677 33.994 1.00 86.50 231 PHE A N 1
ATOM 1976 C CA . PHE A 1 231 ? -40.562 -31.476 34.192 1.00 86.50 231 PHE A CA 1
ATOM 1977 C C . PHE A 1 231 ? -39.957 -31.257 35.584 1.00 86.50 231 PHE A C 1
ATOM 1979 O O . PHE A 1 231 ? -39.683 -32.234 36.273 1.00 86.50 231 PHE A O 1
ATOM 1986 N N . ASN A 1 232 ? -39.839 -30.009 36.049 1.00 80.00 232 ASN A N 1
ATOM 1987 C CA . ASN A 1 232 ? -39.318 -29.678 37.381 1.00 80.00 232 ASN A CA 1
ATOM 1988 C C . ASN A 1 232 ? -40.154 -30.299 38.513 1.00 80.00 232 ASN A C 1
ATOM 1990 O O . ASN A 1 232 ? -39.598 -30.768 39.509 1.00 80.00 232 ASN A O 1
ATOM 1994 N N . GLN A 1 233 ? -41.484 -30.345 38.367 1.00 81.88 233 GLN A N 1
ATOM 1995 C CA . GLN A 1 233 ? -42.361 -31.009 39.339 1.00 81.88 233 GLN A CA 1
ATOM 1996 C C . GLN A 1 233 ? -42.098 -32.518 39.397 1.00 81.88 233 GLN A C 1
ATOM 1998 O O . GLN A 1 233 ? -41.999 -33.091 40.484 1.00 81.88 233 GLN A O 1
ATOM 2003 N N . LEU A 1 234 ? -41.945 -33.160 38.236 1.00 84.19 234 LEU A N 1
ATOM 2004 C CA . LEU A 1 234 ? -41.636 -34.588 38.145 1.00 84.19 234 LEU A CA 1
ATOM 2005 C C . LEU A 1 234 ? -40.227 -34.904 38.650 1.00 84.19 234 LEU A C 1
ATOM 2007 O O . LEU A 1 234 ? -40.040 -35.890 39.361 1.00 84.19 234 LEU A O 1
ATOM 2011 N N . PHE A 1 235 ? -39.259 -34.050 38.337 1.00 81.81 235 PHE A N 1
ATOM 2012 C CA . PHE A 1 235 ? -37.883 -34.158 38.803 1.00 81.81 235 PHE A CA 1
ATOM 2013 C C . PHE A 1 235 ? -37.821 -34.131 40.333 1.00 81.81 235 PHE A C 1
ATOM 2015 O O . PHE A 1 235 ? -37.273 -35.044 40.952 1.00 81.81 235 PHE A O 1
ATOM 2022 N N . LYS A 1 236 ? -38.504 -33.158 40.953 1.00 79.62 236 LYS A N 1
ATOM 2023 C CA . LYS A 1 236 ? -38.632 -33.066 42.412 1.00 79.62 236 LYS A CA 1
ATOM 2024 C C . LYS A 1 236 ? -39.311 -34.290 43.014 1.00 79.62 236 LYS A C 1
ATOM 2026 O O . LYS A 1 236 ? -38.823 -34.817 44.008 1.00 79.62 236 LYS A O 1
ATOM 2031 N N . LYS A 1 237 ? -40.417 -34.750 42.418 1.00 83.00 237 LYS A N 1
ATOM 2032 C CA . LYS A 1 237 ? -41.187 -35.895 42.927 1.00 83.00 23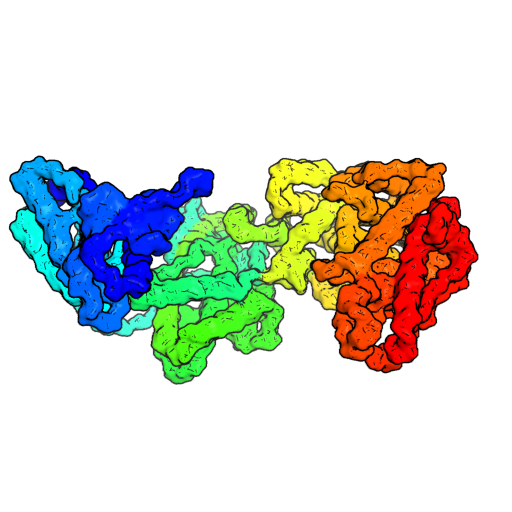7 LYS A CA 1
ATOM 2033 C C . LYS A 1 237 ? -40.358 -37.183 42.987 1.00 83.00 237 LYS A C 1
ATOM 2035 O O . LYS A 1 237 ? -40.481 -37.914 43.959 1.00 83.00 237 LYS A O 1
ATOM 2040 N N . ASN A 1 238 ? -39.546 -37.462 41.966 1.00 80.50 238 ASN A N 1
ATOM 2041 C CA . ASN A 1 238 ? -38.808 -38.729 41.871 1.00 80.50 238 ASN A CA 1
ATOM 2042 C C . ASN A 1 238 ? -37.435 -38.675 42.562 1.00 80.50 238 ASN A C 1
ATOM 2044 O O . ASN A 1 238 ? -37.006 -39.645 43.184 1.00 80.50 238 ASN A O 1
ATOM 2048 N N . LEU A 1 239 ? -36.732 -37.540 42.487 1.00 75.75 239 LEU A N 1
ATOM 2049 C CA . LEU A 1 239 ? -35.364 -37.440 43.002 1.00 75.75 239 LEU A CA 1
ATOM 2050 C C . LEU A 1 239 ? -35.271 -36.761 44.374 1.00 75.75 239 LEU A C 1
ATOM 2052 O O . LEU A 1 239 ? -34.263 -36.950 45.048 1.00 75.75 239 LEU A O 1
ATOM 2056 N N . GLY A 1 240 ? -36.313 -36.050 44.821 1.00 66.38 240 GLY A N 1
ATOM 2057 C CA . GLY A 1 240 ? -36.323 -35.284 46.076 1.00 66.38 240 GLY A CA 1
ATOM 2058 C C . GLY A 1 240 ? -35.676 -33.896 45.965 1.00 66.38 240 GLY A C 1
ATOM 2059 O O . GLY A 1 240 ? -35.691 -33.131 46.923 1.00 66.38 240 GLY A O 1
ATOM 2060 N N . ILE A 1 241 ? -35.150 -33.539 44.788 1.00 68.25 241 ILE A N 1
ATOM 2061 C CA . ILE A 1 241 ? -34.399 -32.299 44.550 1.00 68.25 241 ILE A CA 1
ATOM 2062 C C . ILE A 1 241 ? -35.327 -31.225 43.984 1.00 68.25 241 ILE A C 1
ATOM 2064 O O . ILE A 1 241 ? -35.940 -31.404 42.931 1.00 68.25 241 ILE A O 1
ATOM 2068 N N . ASN A 1 242 ? -35.426 -30.082 44.665 1.00 61.28 242 ASN A N 1
ATOM 2069 C CA . ASN A 1 242 ? -36.274 -28.989 44.210 1.00 61.28 242 ASN A CA 1
ATOM 2070 C C . ASN A 1 242 ? -35.535 -28.016 43.276 1.00 61.28 242 ASN A C 1
ATOM 2072 O O . ASN A 1 242 ? -34.731 -27.213 43.738 1.00 61.28 242 ASN A O 1
ATOM 2076 N N . LEU A 1 243 ? -35.880 -28.032 41.985 1.00 61.19 243 LEU A N 1
ATOM 2077 C CA . LEU A 1 243 ? -35.385 -27.073 40.985 1.00 61.19 243 LEU A CA 1
ATOM 2078 C C . LEU A 1 243 ? -36.272 -25.812 40.847 1.00 61.19 243 LEU A C 1
ATOM 2080 O O . LEU A 1 243 ? -36.007 -24.958 40.005 1.00 61.19 243 LEU A O 1
ATOM 2084 N N . SER A 1 244 ? -37.349 -25.679 41.637 1.00 49.22 244 SER A N 1
ATOM 2085 C CA . SER A 1 244 ? -38.428 -24.704 41.390 1.00 49.22 244 SER A CA 1
ATOM 2086 C C . SER A 1 244 ? -38.061 -23.229 41.559 1.00 49.22 244 SER A C 1
ATOM 2088 O O . SER A 1 244 ? -38.776 -22.390 41.025 1.00 49.22 244 SER A O 1
ATOM 2090 N N . ASN A 1 245 ? -36.994 -22.901 42.289 1.00 46.78 245 ASN A N 1
ATOM 2091 C CA . ASN A 1 245 ? -36.609 -21.506 42.553 1.00 46.78 245 ASN A CA 1
ATOM 2092 C C . ASN A 1 245 ? -35.901 -20.837 41.359 1.00 46.78 245 ASN A C 1
ATOM 2094 O O . ASN A 1 245 ? -35.541 -19.676 41.417 1.00 46.78 245 ASN A O 1
ATOM 2098 N N . VAL A 1 246 ? -35.694 -21.557 40.254 1.00 46.00 246 VAL A N 1
ATOM 2099 C CA . VAL A 1 246 ? -34.886 -21.057 39.130 1.00 46.00 246 VAL A CA 1
ATOM 2100 C C . VAL A 1 246 ? -35.722 -20.367 38.047 1.00 46.00 246 VAL A C 1
ATOM 2102 O O . VAL A 1 246 ? -35.147 -19.701 37.205 1.00 46.00 246 VAL A O 1
ATOM 2105 N N . TRP A 1 247 ? -37.054 -20.495 38.070 1.00 47.81 247 TRP A N 1
ATOM 2106 C CA . TRP A 1 247 ? -37.924 -20.062 36.967 1.00 47.81 247 TRP A CA 1
ATOM 2107 C C . TRP A 1 247 ? -39.119 -19.241 37.477 1.00 47.81 247 TRP A C 1
ATOM 2109 O O . TRP A 1 247 ? -40.205 -19.790 37.699 1.00 47.81 247 TRP A O 1
ATOM 2119 N N . SER A 1 248 ? -38.949 -17.928 37.666 1.00 36.88 248 SER A N 1
ATOM 2120 C CA . SER A 1 248 ? -40.043 -17.010 38.027 1.00 36.88 248 SER A CA 1
ATOM 2121 C C . SER A 1 248 ? -40.131 -15.819 37.069 1.00 36.88 248 SER A C 1
ATOM 2123 O O . SER A 1 248 ? -39.329 -14.895 37.118 1.00 36.88 248 SER A O 1
ATOM 2125 N N . TYR A 1 249 ? -41.154 -15.828 36.215 1.00 33.41 249 TYR A N 1
ATOM 2126 C CA . TYR A 1 249 ? -41.475 -14.748 35.281 1.00 33.41 249 TYR A CA 1
ATOM 2127 C C . TYR A 1 249 ? -42.206 -13.594 35.985 1.00 33.41 249 TYR A C 1
ATOM 2129 O O . TYR A 1 249 ? -43.260 -13.823 36.580 1.00 33.41 249 TYR A O 1
ATOM 2137 N N . ASN A 1 250 ? -41.721 -12.354 35.844 1.00 31.53 250 ASN A N 1
ATOM 2138 C CA . ASN A 1 250 ? -42.478 -11.144 36.184 1.00 31.53 250 ASN A CA 1
ATOM 2139 C C . ASN A 1 250 ? -42.515 -10.151 35.009 1.00 31.53 250 ASN A C 1
ATOM 2141 O O . ASN A 1 250 ? -41.488 -9.754 34.464 1.00 31.53 250 ASN A O 1
ATOM 2145 N N . LYS A 1 251 ? -43.735 -9.729 34.644 1.00 34.16 251 LYS A N 1
ATOM 2146 C CA . LYS A 1 251 ? -44.033 -8.644 33.693 1.00 34.16 251 LYS A CA 1
ATOM 2147 C C . LYS A 1 251 ? -43.446 -7.319 34.189 1.00 34.16 251 LYS A C 1
ATOM 2149 O O . LYS A 1 251 ? -43.764 -6.917 35.306 1.00 34.16 251 LYS A O 1
ATOM 2154 N N . ILE A 1 252 ? -42.744 -6.570 33.335 1.00 27.27 252 ILE A N 1
ATOM 2155 C CA . ILE A 1 252 ? -42.405 -5.164 33.612 1.00 27.27 252 ILE A CA 1
ATOM 2156 C C . ILE A 1 252 ? -42.954 -4.226 32.529 1.00 27.27 252 ILE A C 1
ATOM 2158 O O . ILE A 1 252 ? -42.783 -4.431 31.330 1.00 27.27 252 ILE A O 1
ATOM 2162 N N . LYS A 1 253 ? -43.655 -3.199 33.029 1.00 28.41 253 LYS A N 1
ATOM 2163 C CA . LYS A 1 253 ? -44.184 -2.000 32.365 1.00 28.41 253 LYS A CA 1
ATOM 2164 C C . LYS A 1 253 ? -43.088 -0.946 32.141 1.00 28.41 253 LYS A C 1
ATOM 2166 O O . LYS A 1 253 ? -42.134 -0.856 32.901 1.00 28.41 253 LYS A O 1
ATOM 2171 N N . GLN A 1 254 ? -43.342 -0.088 31.153 1.00 34.59 254 GLN A N 1
ATOM 2172 C CA . GLN A 1 254 ? -42.657 1.168 30.814 1.00 34.59 254 GLN A CA 1
ATOM 2173 C C . GLN A 1 254 ? -42.260 2.058 32.010 1.00 34.59 254 GLN A C 1
ATOM 2175 O O . GLN A 1 254 ? -43.086 2.289 32.892 1.00 34.59 254 GLN A O 1
ATOM 2180 N N . GLN A 1 255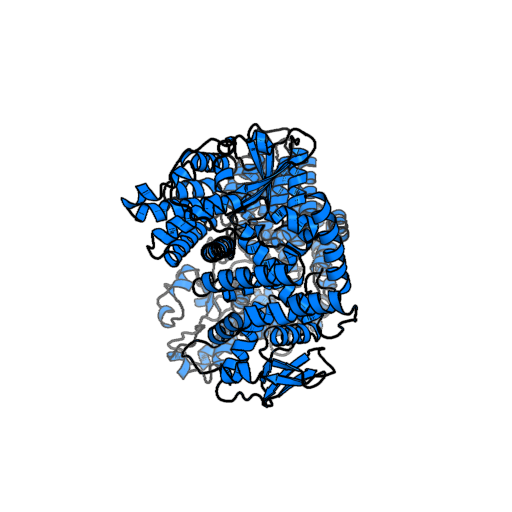 ? -41.091 2.712 31.918 1.00 26.41 255 GLN A N 1
ATOM 2181 C CA . GLN A 1 255 ? -40.862 4.070 32.440 1.00 26.41 255 GLN A CA 1
ATOM 2182 C C . GLN A 1 255 ? -39.702 4.798 31.719 1.00 26.41 255 GLN A C 1
ATOM 2184 O O . GLN A 1 255 ? -38.656 4.218 31.448 1.00 26.41 255 GLN A O 1
ATOM 2189 N N . LYS A 1 256 ? -39.925 6.090 31.420 1.00 33.53 256 LYS A N 1
ATOM 2190 C CA . LYS A 1 256 ? -38.953 7.104 30.956 1.00 33.53 256 LYS A CA 1
ATOM 2191 C C . LYS A 1 256 ? -38.110 7.628 32.131 1.00 33.53 256 LYS A C 1
ATOM 2193 O O . LYS A 1 256 ? -38.703 7.947 33.156 1.00 33.53 256 LYS A O 1
ATOM 2198 N N . GLN A 1 257 ? -36.819 7.916 31.911 1.00 28.09 257 GLN A N 1
ATOM 2199 C CA . GLN A 1 257 ? -36.126 9.106 32.452 1.00 28.09 257 GLN A CA 1
ATOM 2200 C C . GLN A 1 257 ? -34.768 9.364 31.755 1.00 28.09 257 GLN A C 1
ATOM 2202 O O . GLN A 1 257 ? -34.012 8.434 31.498 1.00 28.09 257 GLN A O 1
ATOM 2207 N N . ASN A 1 258 ? -34.484 10.641 31.462 1.00 29.97 258 ASN A N 1
ATOM 2208 C CA . ASN A 1 258 ? -33.195 11.183 31.002 1.00 29.97 258 ASN A CA 1
ATOM 2209 C C . ASN A 1 258 ? -32.370 11.693 32.195 1.00 29.97 258 ASN A C 1
ATOM 2211 O O . ASN A 1 258 ? -32.960 12.275 33.101 1.00 29.97 258 ASN A O 1
ATOM 2215 N N . LEU A 1 259 ? -31.034 11.625 32.103 1.00 36.22 259 LEU A N 1
ATOM 2216 C CA . LEU A 1 259 ? -30.083 12.686 32.495 1.00 36.22 259 LEU A CA 1
ATOM 2217 C C . LEU A 1 259 ? -28.661 12.279 32.064 1.00 36.22 259 LEU A C 1
ATOM 2219 O O . LEU A 1 259 ? -28.126 11.270 32.519 1.00 36.22 259 LEU A O 1
ATOM 2223 N N . SER A 1 260 ? -28.046 13.073 31.185 1.00 41.81 260 SER A N 1
ATOM 2224 C CA . SER A 1 260 ? -26.626 12.988 30.841 1.00 41.81 260 SER A CA 1
ATOM 2225 C C . SER A 1 260 ? -25.789 13.436 32.043 1.00 41.81 260 SER A C 1
ATOM 2227 O O . SER A 1 260 ? -25.659 14.631 32.311 1.00 41.81 260 SER A O 1
ATOM 2229 N N . ILE A 1 261 ? -25.251 12.474 32.786 1.00 47.44 261 ILE A N 1
ATOM 2230 C CA . ILE A 1 261 ? -24.239 12.704 33.819 1.00 47.44 261 ILE A CA 1
ATOM 2231 C C . ILE A 1 261 ? -22.875 12.608 33.134 1.00 47.44 261 ILE A C 1
ATOM 2233 O O . ILE A 1 261 ? -22.589 11.597 32.493 1.00 47.44 261 ILE A O 1
ATOM 2237 N N . ASP A 1 262 ? -22.033 13.638 33.266 1.00 54.62 262 ASP A N 1
ATOM 2238 C CA . ASP A 1 262 ? -20.624 13.545 32.877 1.00 54.62 262 ASP A CA 1
ATOM 2239 C C . ASP A 1 262 ? -19.966 12.402 33.654 1.00 54.62 262 ASP A C 1
ATOM 2241 O O . ASP A 1 262 ? -19.876 12.413 34.887 1.00 54.62 262 ASP A O 1
ATOM 2245 N N . ILE A 1 263 ? -19.533 11.380 32.922 1.00 68.62 263 ILE A N 1
ATOM 2246 C CA . ILE A 1 263 ? -18.947 10.185 33.513 1.00 68.62 263 ILE A CA 1
ATOM 2247 C C . ILE A 1 263 ? -17.495 10.522 33.860 1.00 68.62 263 ILE A C 1
ATOM 2249 O O . ILE A 1 263 ? -16.696 10.832 32.980 1.00 68.62 263 ILE A O 1
ATOM 2253 N N . LYS A 1 264 ? -17.144 10.494 35.151 1.00 77.88 264 LYS A N 1
ATOM 2254 C CA . LYS A 1 264 ? -15.800 10.874 35.615 1.00 77.88 264 LYS A CA 1
ATOM 2255 C C . LYS A 1 264 ? -14.751 9.850 35.190 1.00 77.88 264 LYS A C 1
ATOM 2257 O O . LYS A 1 264 ? -14.802 8.698 35.629 1.00 77.88 264 LYS A O 1
ATOM 2262 N N . ILE A 1 265 ? -13.724 10.290 34.467 1.00 76.88 265 ILE A N 1
ATOM 2263 C CA . ILE A 1 265 ? -12.626 9.423 34.026 1.00 76.88 265 ILE A CA 1
ATOM 2264 C C . ILE A 1 265 ? -11.786 8.860 35.182 1.00 76.88 265 ILE A C 1
ATOM 2266 O O . ILE A 1 265 ? -11.189 7.797 35.039 1.00 76.88 265 ILE A O 1
ATOM 2270 N N . LYS A 1 266 ? -11.801 9.486 36.371 1.00 75.75 266 LYS A N 1
ATOM 2271 C CA . LYS A 1 266 ? -11.117 8.955 37.570 1.00 75.75 266 LYS A CA 1
ATOM 2272 C C . LYS A 1 266 ? -11.502 7.502 37.881 1.00 75.75 266 LYS A C 1
ATOM 2274 O O . LYS A 1 266 ? -10.642 6.720 38.265 1.00 75.75 266 LYS A O 1
ATOM 2279 N N . GLY A 1 267 ? -12.759 7.115 37.635 1.00 70.75 267 GLY A N 1
ATOM 2280 C CA . GLY A 1 267 ? -13.218 5.733 37.816 1.00 70.75 267 GLY A CA 1
ATOM 2281 C C . GLY A 1 267 ? -12.593 4.725 36.841 1.00 70.75 267 GLY A C 1
ATOM 2282 O O . GLY A 1 267 ? -12.714 3.521 37.054 1.00 70.75 267 GLY A O 1
ATOM 2283 N N . PHE A 1 268 ? -11.918 5.193 35.792 1.00 73.31 268 PHE A N 1
ATOM 2284 C CA . PHE A 1 268 ? -11.298 4.395 34.730 1.00 73.31 268 PHE A CA 1
ATOM 2285 C C . PHE A 1 268 ? -9.768 4.471 34.731 1.00 73.31 268 PHE A C 1
ATOM 2287 O O . PHE A 1 268 ? -9.137 3.682 34.039 1.00 73.31 268 PHE A O 1
ATOM 2294 N N . ILE A 1 269 ? -9.177 5.387 35.505 1.00 69.06 269 ILE A N 1
ATOM 2295 C CA . ILE A 1 269 ? -7.722 5.584 35.574 1.00 69.06 269 ILE A CA 1
ATOM 2296 C C . ILE A 1 269 ? -7.074 4.704 36.653 1.00 69.06 269 ILE A C 1
ATOM 2298 O O . ILE A 1 269 ? -5.962 4.239 36.452 1.00 69.06 269 ILE A O 1
ATOM 2302 N N . GLY A 1 270 ? -7.802 4.310 37.703 1.00 64.19 270 GLY A N 1
ATOM 2303 C CA . GLY A 1 270 ? -7.275 3.421 38.752 1.00 64.19 270 GLY A CA 1
ATOM 2304 C C . GLY A 1 270 ? -6.264 4.119 39.663 1.00 64.19 270 GLY A C 1
ATOM 2305 O O . GLY A 1 270 ? -5.737 5.176 39.324 1.00 64.19 270 GLY A O 1
ATOM 2306 N N . ASP A 1 271 ? -6.038 3.549 40.845 1.00 60.12 271 ASP A N 1
ATOM 2307 C CA . ASP A 1 271 ? -5.210 4.184 41.880 1.00 60.12 271 ASP A CA 1
ATOM 2308 C C . ASP A 1 271 ? -3.720 3.819 41.761 1.00 60.12 271 ASP A C 1
ATOM 2310 O O . ASP A 1 271 ? -2.856 4.571 42.217 1.00 60.12 271 ASP A O 1
ATOM 2314 N N . ASP A 1 272 ? -3.409 2.687 41.119 1.00 62.53 272 ASP A N 1
ATOM 2315 C CA . ASP A 1 272 ? -2.037 2.228 40.909 1.00 62.53 272 ASP A CA 1
ATOM 2316 C C . ASP A 1 272 ? -1.429 2.883 39.662 1.00 62.53 272 ASP A C 1
ATOM 2318 O O . ASP A 1 272 ? -1.818 2.606 38.527 1.00 62.53 272 ASP A O 1
ATOM 2322 N N . LYS A 1 273 ? -0.442 3.758 39.878 1.00 60.50 273 LYS A N 1
ATOM 2323 C CA . LYS A 1 273 ? 0.259 4.480 38.807 1.00 60.50 273 LYS A CA 1
ATOM 2324 C C . LYS A 1 273 ? 1.198 3.594 37.984 1.00 60.50 273 LYS A C 1
ATOM 2326 O O . LYS A 1 273 ? 1.712 4.078 36.977 1.00 60.50 273 LYS A O 1
ATOM 2331 N N . ASN A 1 274 ? 1.411 2.335 38.366 1.00 61.44 274 ASN A N 1
ATOM 2332 C CA . ASN A 1 274 ? 2.379 1.443 37.726 1.00 61.44 274 ASN A CA 1
ATOM 2333 C C . ASN A 1 274 ? 1.738 0.303 36.915 1.00 61.44 274 ASN A C 1
ATOM 2335 O O . ASN A 1 274 ? 2.468 -0.531 36.380 1.00 61.44 274 ASN A O 1
ATOM 2339 N N . GLN A 1 275 ? 0.404 0.247 36.798 1.00 66.12 275 GLN A N 1
ATOM 2340 C CA . GLN A 1 275 ? -0.295 -0.804 36.048 1.00 66.12 275 GLN A CA 1
ATOM 2341 C C . GLN A 1 275 ? -1.314 -0.241 35.046 1.00 66.12 275 GLN A C 1
ATOM 2343 O O . GLN A 1 275 ? -1.991 0.745 35.339 1.00 66.12 275 GLN A O 1
ATOM 2348 N N . PRO A 1 276 ? -1.469 -0.875 33.866 1.00 68.94 276 PRO A N 1
ATOM 2349 C CA . PRO A 1 276 ? -2.492 -0.485 32.906 1.00 68.94 276 PRO A CA 1
ATOM 2350 C C . PRO A 1 276 ? -3.894 -0.782 33.451 1.00 68.94 276 PRO A C 1
ATOM 2352 O O . PRO A 1 276 ? -4.176 -1.896 33.893 1.00 68.94 276 PRO A O 1
ATOM 2355 N N . ASN A 1 277 ? -4.803 0.191 33.370 1.00 80.88 277 ASN A N 1
ATOM 2356 C CA . ASN A 1 277 ? -6.199 0.001 33.760 1.00 80.88 277 ASN A CA 1
ATOM 2357 C C . ASN A 1 277 ? -7.045 -0.375 32.545 1.00 80.88 277 ASN A C 1
ATOM 2359 O O . ASN A 1 277 ? -7.107 0.377 31.576 1.00 80.88 277 ASN A O 1
ATOM 2363 N N . ILE A 1 278 ? -7.694 -1.537 32.590 1.00 83.75 278 ILE A N 1
ATOM 2364 C CA . ILE A 1 278 ? -8.382 -2.132 31.444 1.00 83.75 278 ILE A CA 1
ATOM 2365 C C . ILE A 1 278 ? -9.858 -2.335 31.794 1.00 83.75 278 ILE A C 1
ATOM 2367 O O . ILE A 1 278 ? -10.184 -3.107 32.696 1.00 83.75 278 ILE A O 1
ATOM 2371 N N . LYS A 1 279 ? -10.765 -1.655 31.083 1.00 85.62 279 LYS A N 1
ATOM 2372 C CA . LYS A 1 279 ? -12.218 -1.730 31.318 1.00 85.62 279 LYS A CA 1
ATOM 2373 C C . LYS A 1 279 ? -13.013 -1.709 30.016 1.00 85.62 279 LYS A C 1
ATOM 2375 O O . LYS A 1 279 ? -12.669 -0.943 29.126 1.00 85.62 279 LYS A O 1
ATOM 2380 N N . PRO A 1 280 ? -14.103 -2.477 29.878 1.00 85.31 280 PRO A N 1
ATOM 2381 C CA . PRO A 1 280 ? -15.004 -2.314 28.743 1.00 85.31 280 PRO A CA 1
ATOM 2382 C C . PRO A 1 280 ? -15.738 -0.963 28.821 1.00 85.31 280 PRO A C 1
ATOM 2384 O O . PRO A 1 280 ? -16.243 -0.581 29.877 1.00 85.31 280 PRO A O 1
ATOM 2387 N N . LEU A 1 281 ? -15.818 -0.253 27.696 1.00 89.62 281 LEU A N 1
ATOM 2388 C CA . LEU A 1 281 ? -16.585 0.981 27.515 1.00 89.62 281 LEU A CA 1
ATOM 2389 C C . LEU A 1 281 ? -17.579 0.810 26.370 1.00 89.62 281 LEU A C 1
ATOM 2391 O O . LEU A 1 281 ? -17.223 0.272 25.325 1.00 89.62 281 LEU A O 1
ATOM 2395 N N . SER A 1 282 ? -18.806 1.298 26.563 1.00 91.06 282 SER A N 1
ATOM 2396 C CA . SER A 1 282 ? -19.753 1.488 25.460 1.00 91.06 282 SER A CA 1
ATOM 2397 C C . SER A 1 282 ? -19.424 2.768 24.685 1.00 91.06 282 SER A C 1
ATOM 2399 O O . SER A 1 282 ? -18.784 3.676 25.232 1.00 91.06 282 SER A O 1
ATOM 2401 N N . ILE A 1 283 ? -19.908 2.885 23.446 1.00 90.25 283 ILE A N 1
ATOM 2402 C CA . ILE A 1 283 ? -19.805 4.130 22.665 1.00 90.25 283 ILE A CA 1
ATOM 2403 C C . ILE A 1 283 ? -20.428 5.314 23.428 1.00 90.25 283 ILE A C 1
ATOM 2405 O O . ILE A 1 283 ? -19.837 6.396 23.473 1.00 90.25 283 ILE A O 1
ATOM 2409 N N . TYR A 1 284 ? -21.573 5.102 24.086 1.00 86.94 284 TYR A N 1
ATOM 2410 C CA . TYR A 1 284 ? -22.223 6.095 24.944 1.00 86.94 284 TYR A CA 1
ATOM 2411 C C . TYR A 1 284 ? -21.282 6.561 26.053 1.00 86.94 284 TYR A C 1
ATOM 2413 O O . TYR A 1 284 ? -21.054 7.759 26.214 1.00 86.94 284 TYR A O 1
ATOM 2421 N N . THR A 1 285 ? -20.713 5.622 26.814 1.00 86.50 285 THR A N 1
ATOM 2422 C CA . THR A 1 285 ? -19.833 5.956 27.938 1.00 86.50 285 THR A CA 1
ATOM 2423 C C . THR A 1 285 ? -18.616 6.728 27.449 1.00 86.50 285 THR A C 1
ATOM 2425 O O . THR A 1 285 ? -18.293 7.766 28.012 1.00 86.50 285 THR A O 1
ATOM 2428 N N . PHE A 1 286 ? -17.988 6.265 26.369 1.00 88.62 286 PHE A N 1
ATOM 2429 C CA . PHE A 1 286 ? -16.804 6.881 25.785 1.00 88.62 286 PHE A CA 1
ATOM 2430 C C . PHE A 1 286 ? -17.005 8.342 25.392 1.00 88.62 286 PHE A C 1
ATOM 2432 O O . PHE A 1 286 ? -16.261 9.207 25.850 1.00 88.62 286 PHE A O 1
ATOM 2439 N N . PHE A 1 287 ? -18.028 8.641 24.588 1.00 86.88 287 PHE A N 1
ATOM 2440 C CA . PHE A 1 287 ? -18.265 10.020 24.166 1.00 86.88 287 PHE A CA 1
ATOM 2441 C C . PHE A 1 287 ? -18.780 10.915 25.299 1.00 86.88 287 PHE A C 1
ATOM 2443 O O . PHE A 1 287 ? -18.724 12.139 25.173 1.00 86.88 287 PHE A O 1
ATOM 2450 N N . ASN A 1 288 ? -19.256 10.337 26.409 1.00 83.00 288 ASN A N 1
ATOM 2451 C CA . ASN A 1 288 ? -19.753 11.084 27.562 1.00 83.00 288 ASN A CA 1
ATOM 2452 C C . ASN A 1 288 ? -18.795 11.150 28.757 1.00 83.00 288 ASN A C 1
ATOM 2454 O O . ASN A 1 288 ? -19.152 11.778 29.757 1.00 83.00 288 ASN A O 1
ATOM 2458 N N . LEU A 1 289 ? -17.577 10.612 28.654 1.00 84.94 289 LEU A N 1
ATOM 2459 C CA . LEU A 1 289 ? -16.534 10.870 29.647 1.00 84.94 289 LEU A CA 1
ATOM 2460 C C . LEU A 1 289 ? -16.252 12.382 29.748 1.00 84.94 289 LEU A C 1
ATOM 2462 O O . LEU A 1 289 ? -16.259 13.095 28.742 1.00 84.94 289 LEU A O 1
ATOM 2466 N N . ASP A 1 290 ? -15.982 12.882 30.954 1.00 81.06 290 ASP A N 1
ATOM 2467 C CA . ASP A 1 290 ? -15.518 14.266 31.180 1.00 81.06 290 ASP A CA 1
ATOM 2468 C C . ASP A 1 290 ? -14.228 14.569 30.388 1.00 81.06 290 ASP A C 1
ATOM 2470 O O . ASP A 1 290 ? -14.045 15.651 29.830 1.00 81.06 290 ASP A O 1
ATOM 2474 N N . ALA A 1 291 ? -13.387 13.550 30.242 1.00 81.00 291 ALA A N 1
ATOM 2475 C CA . ALA A 1 291 ? -12.186 13.525 29.422 1.00 81.00 291 ALA A CA 1
ATOM 2476 C C . ALA A 1 291 ? -12.402 13.667 27.911 1.00 81.00 291 ALA A C 1
ATOM 2478 O O . ALA A 1 291 ? -11.448 14.012 27.214 1.00 81.00 291 ALA A O 1
ATOM 2479 N N . ALA A 1 292 ? -13.606 13.405 27.388 1.00 80.88 292 ALA A N 1
ATOM 2480 C CA . ALA A 1 292 ? -13.846 13.345 25.944 1.00 80.88 292 ALA A CA 1
ATOM 2481 C C . ALA A 1 292 ? -13.503 14.662 25.232 1.00 80.88 292 ALA A C 1
ATOM 2483 O O . ALA A 1 292 ? -12.982 14.662 24.121 1.00 80.88 292 ALA A O 1
ATOM 2484 N N . SER A 1 293 ? -13.696 15.796 25.914 1.00 80.25 293 SER A N 1
ATOM 2485 C CA . SER A 1 293 ? -13.320 17.123 25.399 1.00 80.25 293 SER A CA 1
ATOM 2486 C C . SER A 1 293 ? -11.805 17.346 25.284 1.00 80.25 293 SER A C 1
ATOM 2488 O O . SER A 1 293 ? -11.397 18.326 24.669 1.00 80.25 293 SER A O 1
ATOM 2490 N N . ASN A 1 294 ? -10.990 16.457 25.858 1.00 83.94 294 ASN A N 1
ATOM 2491 C CA . ASN A 1 294 ? -9.527 16.510 25.879 1.00 83.94 294 ASN A CA 1
ATOM 2492 C C . ASN A 1 294 ? -8.900 15.294 25.172 1.00 83.94 294 ASN A C 1
ATOM 2494 O O . ASN A 1 294 ? -7.714 15.021 25.364 1.00 83.94 294 ASN A O 1
ATOM 2498 N N . TYR A 1 295 ? -9.674 14.533 24.388 1.00 90.12 295 TYR A N 1
ATOM 2499 C CA . TYR A 1 295 ? -9.108 13.498 23.524 1.00 90.12 295 TYR A CA 1
ATOM 2500 C C . TYR A 1 295 ? -8.249 14.142 22.444 1.00 90.12 295 TYR A C 1
ATOM 2502 O O . TYR A 1 295 ? -8.696 15.067 21.767 1.00 90.12 295 TYR A O 1
ATOM 2510 N N . ALA A 1 296 ? -7.028 13.640 22.292 1.00 84.69 296 ALA A N 1
ATOM 2511 C CA . ALA A 1 296 ? -6.067 14.121 21.313 1.00 84.69 296 ALA A CA 1
ATOM 2512 C C . ALA A 1 296 ? -5.436 12.946 20.564 1.00 84.69 296 ALA A C 1
ATOM 2514 O O . ALA A 1 296 ? -5.275 11.847 21.105 1.00 84.69 296 ALA A O 1
ATOM 2515 N N . LEU A 1 297 ? -5.056 13.188 19.313 1.00 84.75 297 LEU A N 1
ATOM 2516 C CA . LEU A 1 297 ? -4.225 12.251 18.570 1.00 84.75 297 LEU A CA 1
ATOM 2517 C C . LEU A 1 297 ? -2.759 12.604 18.834 1.00 84.75 297 LEU A C 1
ATOM 2519 O O . LEU A 1 297 ? -2.378 13.763 18.645 1.00 84.75 297 LEU A O 1
ATOM 2523 N N . PRO A 1 298 ? -1.924 11.651 19.273 1.00 73.69 298 PRO A N 1
ATOM 2524 C CA . PRO A 1 298 ? -0.490 11.857 19.253 1.00 73.69 298 PRO A CA 1
ATOM 2525 C C . PRO A 1 298 ? -0.008 12.188 17.838 1.00 73.69 298 PRO A C 1
ATOM 2527 O O . PRO A 1 298 ? -0.484 11.608 16.861 1.00 73.69 298 PRO A O 1
ATOM 2530 N N . ILE A 1 299 ? 0.988 13.068 17.734 1.00 65.81 299 ILE A N 1
ATOM 2531 C CA . ILE A 1 299 ? 1.557 13.516 16.452 1.00 65.81 299 ILE A CA 1
ATOM 2532 C C . ILE A 1 299 ? 2.106 12.334 15.629 1.00 65.81 299 ILE A C 1
ATOM 2534 O O . ILE A 1 299 ? 2.079 12.370 14.408 1.00 65.81 299 ILE A O 1
ATOM 2538 N N . PHE A 1 300 ? 2.556 11.257 16.271 1.00 64.94 300 PHE A N 1
ATOM 2539 C CA . PHE A 1 300 ? 3.080 10.050 15.618 1.00 64.94 300 PHE A CA 1
ATOM 2540 C C . PHE A 1 300 ? 2.005 9.103 15.049 1.00 64.94 300 PHE A C 1
ATOM 2542 O O . PHE A 1 300 ? 2.317 8.056 14.484 1.00 64.94 300 PHE A O 1
ATOM 2549 N N . GLN A 1 301 ? 0.719 9.423 15.185 1.00 72.62 301 GLN A N 1
ATOM 2550 C CA . GLN A 1 301 ? -0.316 8.589 14.593 1.00 72.62 301 GLN A CA 1
ATOM 2551 C C . GLN A 1 301 ? -0.431 8.771 13.075 1.00 72.62 301 GLN A C 1
ATOM 2553 O O . GLN A 1 301 ? -0.287 9.873 12.539 1.00 72.62 301 GLN A O 1
ATOM 2558 N N . ARG A 1 302 ? -0.780 7.683 12.376 1.00 76.50 302 ARG A N 1
ATOM 2559 C CA . ARG A 1 302 ? -1.094 7.731 10.941 1.00 76.50 302 ARG A CA 1
ATOM 2560 C C . ARG A 1 302 ? -2.432 8.431 10.698 1.00 76.50 302 ARG A C 1
ATOM 2562 O O . ARG A 1 302 ? -3.387 8.199 11.441 1.00 76.50 302 ARG A O 1
ATOM 2569 N N . THR A 1 303 ? -2.542 9.190 9.614 1.00 82.81 303 THR A N 1
ATOM 2570 C CA . THR A 1 303 ? -3.812 9.758 9.132 1.00 82.81 303 THR A CA 1
ATOM 2571 C C . THR A 1 303 ? -4.869 8.666 8.910 1.00 82.81 303 THR A C 1
ATOM 2573 O O . THR A 1 303 ? -4.564 7.472 8.816 1.00 82.81 303 THR A O 1
ATOM 2576 N N . TYR A 1 304 ? -6.149 9.035 8.884 1.00 87.62 304 TYR A N 1
ATOM 2577 C CA . TYR A 1 304 ? -7.235 8.094 8.606 1.00 87.62 304 TYR A CA 1
ATOM 2578 C C . TYR A 1 304 ? -7.083 7.441 7.213 1.00 87.62 304 TYR A C 1
ATOM 2580 O O . TYR A 1 304 ? -7.008 8.138 6.207 1.00 87.62 304 TYR A O 1
ATOM 2588 N N . VAL A 1 305 ? -7.008 6.104 7.161 1.00 85.25 305 VAL A N 1
ATOM 2589 C CA . VAL A 1 305 ? -6.686 5.302 5.953 1.00 85.25 305 VAL A CA 1
ATOM 2590 C C . VAL A 1 305 ? -7.668 4.152 5.703 1.00 85.25 305 VAL A C 1
ATOM 2592 O O . VAL A 1 305 ? -7.493 3.396 4.747 1.00 85.25 305 VAL A O 1
ATOM 2595 N N . TRP A 1 306 ? -8.655 3.943 6.581 1.00 89.62 306 TRP A N 1
ATOM 2596 C CA . TRP A 1 306 ? -9.679 2.919 6.354 1.00 89.62 306 TRP A CA 1
ATOM 2597 C C . TRP A 1 306 ? -10.468 3.241 5.088 1.00 89.62 306 TRP A C 1
ATOM 2599 O O . TRP A 1 306 ? -10.815 4.393 4.842 1.00 89.62 306 TRP A O 1
ATOM 2609 N N . ASP A 1 307 ? -10.734 2.220 4.282 1.00 89.12 307 ASP A N 1
ATOM 2610 C CA . ASP A 1 307 ? -11.537 2.331 3.070 1.00 89.12 307 ASP A CA 1
ATOM 2611 C C . ASP A 1 307 ? -12.980 1.876 3.304 1.00 89.12 307 ASP A C 1
ATOM 2613 O O . ASP A 1 307 ? -13.323 1.393 4.390 1.00 89.12 307 ASP A O 1
ATOM 2617 N N . THR A 1 308 ? -13.812 2.030 2.272 1.00 92.81 308 THR A N 1
ATOM 2618 C CA . THR A 1 308 ? -15.239 1.693 2.306 1.00 92.81 308 THR A CA 1
ATOM 2619 C C . THR A 1 308 ? -15.471 0.226 2.655 1.00 92.81 308 THR A C 1
ATOM 2621 O O . THR A 1 308 ? -16.413 -0.084 3.376 1.00 92.81 308 THR A O 1
ATOM 2624 N N . THR A 1 309 ? -14.576 -0.676 2.240 1.00 90.12 309 THR A N 1
ATOM 2625 C CA . THR A 1 309 ? -14.643 -2.107 2.566 1.00 90.12 309 THR A CA 1
ATOM 2626 C C . THR A 1 309 ? -14.497 -2.340 4.065 1.00 90.12 309 THR A C 1
ATOM 2628 O O . THR A 1 309 ? -15.277 -3.089 4.653 1.00 90.12 309 THR A O 1
ATOM 2631 N N . ILE A 1 310 ? -13.507 -1.701 4.701 1.00 89.88 310 ILE A N 1
ATOM 2632 C CA . ILE A 1 310 ? -13.213 -1.910 6.125 1.00 89.88 310 ILE A CA 1
ATOM 2633 C C . ILE A 1 310 ? -14.280 -1.247 7.000 1.00 89.88 310 ILE A C 1
ATOM 2635 O O . ILE A 1 310 ? -14.826 -1.907 7.886 1.00 89.88 310 ILE A O 1
ATOM 2639 N N . ILE A 1 311 ? -14.603 0.033 6.762 1.00 94.50 311 ILE A N 1
ATOM 2640 C CA . ILE A 1 311 ? -15.651 0.714 7.544 1.00 94.50 311 ILE A CA 1
ATOM 2641 C C . ILE A 1 311 ? -17.024 0.078 7.296 1.00 94.50 311 ILE A C 1
ATOM 2643 O O . ILE A 1 311 ? -17.795 -0.074 8.239 1.00 94.50 311 ILE A O 1
ATOM 2647 N N . GLY A 1 312 ? -17.292 -0.357 6.062 1.00 93.50 312 GLY A N 1
ATOM 2648 C CA . GLY A 1 312 ? -18.480 -1.113 5.687 1.00 93.50 312 GLY A CA 1
ATOM 2649 C C . GLY A 1 312 ? -18.585 -2.421 6.442 1.00 93.50 312 GLY A C 1
ATOM 2650 O O . GLY A 1 312 ? -19.596 -2.663 7.077 1.00 93.50 312 GLY A O 1
ATOM 2651 N N . SER A 1 313 ? -17.519 -3.224 6.461 1.00 91.25 313 SER A N 1
ATOM 2652 C CA . SER A 1 313 ? -17.495 -4.478 7.228 1.00 91.25 313 SER A CA 1
ATOM 2653 C C . SER A 1 313 ? -17.680 -4.235 8.729 1.00 91.25 313 SER A C 1
ATOM 2655 O O . SER A 1 313 ? -18.339 -5.028 9.393 1.00 91.25 313 SER A O 1
ATOM 2657 N N . MET A 1 314 ? -17.139 -3.133 9.272 1.00 94.56 314 MET A N 1
ATOM 2658 C CA . MET A 1 314 ? -17.385 -2.747 10.666 1.00 94.56 314 MET A CA 1
ATOM 2659 C C . MET A 1 314 ? -18.860 -2.400 10.891 1.00 94.56 314 MET A C 1
ATOM 2661 O O . MET A 1 314 ? -19.451 -2.889 11.849 1.00 94.56 314 MET A O 1
ATOM 2665 N N . PHE A 1 315 ? -19.454 -1.577 10.023 1.00 95.88 315 PHE A N 1
ATOM 2666 C CA . PHE A 1 315 ? -20.866 -1.217 10.121 1.00 95.88 315 PHE A CA 1
ATOM 2667 C C . PHE A 1 315 ? -21.764 -2.445 9.966 1.00 95.88 315 PHE A C 1
ATOM 2669 O O . PHE A 1 315 ? -22.629 -2.652 10.804 1.00 95.88 315 PHE A O 1
ATOM 2676 N N . GLU A 1 316 ? -21.536 -3.277 8.949 1.00 93.62 316 GLU A N 1
ATOM 2677 C CA . GLU A 1 316 ? -22.298 -4.502 8.699 1.00 93.62 316 GLU A CA 1
ATOM 2678 C C . GLU A 1 316 ? -22.160 -5.489 9.853 1.00 93.62 316 GLU A C 1
ATOM 2680 O O . GLU A 1 316 ? -23.164 -6.022 10.293 1.00 93.62 316 GLU A O 1
ATOM 2685 N N . SER A 1 317 ? -20.970 -5.662 10.435 1.00 92.50 317 SER A N 1
ATOM 2686 C CA . SER A 1 317 ? -20.816 -6.491 11.636 1.00 92.50 317 SER A CA 1
ATOM 2687 C C . SER A 1 317 ? -21.631 -5.946 12.813 1.00 92.50 317 SER A C 1
ATOM 2689 O O . SER A 1 317 ? -22.290 -6.724 13.495 1.00 92.50 317 SER A O 1
ATOM 2691 N N . ILE A 1 318 ? -21.620 -4.626 13.050 1.00 95.31 318 ILE A N 1
ATOM 2692 C CA . ILE A 1 318 ? -22.435 -4.001 14.107 1.00 95.31 318 ILE A CA 1
ATOM 2693 C C . ILE A 1 318 ? -23.929 -4.137 13.793 1.00 95.31 318 ILE A C 1
ATOM 2695 O O . ILE A 1 318 ? -24.728 -4.377 14.691 1.00 95.31 318 ILE A O 1
ATOM 2699 N N . PHE A 1 319 ? -24.317 -3.978 12.530 1.00 93.94 319 PHE A N 1
ATOM 2700 C CA . PHE A 1 319 ? -25.701 -4.070 12.084 1.00 93.94 319 PHE A CA 1
ATOM 2701 C C . PHE A 1 319 ? -26.223 -5.507 12.155 1.00 93.94 319 PHE A C 1
ATOM 2703 O O . PHE A 1 319 ? -27.324 -5.734 12.637 1.00 93.94 319 PHE A O 1
ATOM 2710 N N . GLU A 1 320 ? -25.426 -6.494 11.756 1.00 90.75 320 GLU A N 1
ATOM 2711 C CA . GLU A 1 320 ? -25.738 -7.906 11.953 1.00 90.75 320 GLU A CA 1
ATOM 2712 C C . GLU A 1 320 ? -25.866 -8.241 13.435 1.00 90.75 320 GLU A C 1
ATOM 2714 O O . GLU A 1 320 ? -26.761 -8.986 13.815 1.00 90.75 320 GLU A O 1
ATOM 2719 N N . ASP A 1 321 ? -24.982 -7.709 14.278 1.00 91.50 321 ASP A N 1
ATOM 2720 C CA . ASP A 1 321 ? -25.069 -7.879 15.724 1.00 91.50 321 ASP A CA 1
ATOM 2721 C C . ASP A 1 321 ? -26.290 -7.160 16.318 1.00 91.50 321 ASP A C 1
ATOM 2723 O O . ASP A 1 321 ? -26.859 -7.645 17.292 1.00 91.50 321 ASP A O 1
ATOM 2727 N N . PHE A 1 322 ? -26.737 -6.050 15.727 1.00 92.44 322 PHE A N 1
ATOM 2728 C CA . PHE A 1 322 ? -27.992 -5.382 16.070 1.00 92.44 322 PHE A CA 1
ATOM 2729 C C . PHE A 1 322 ? -29.211 -6.210 15.669 1.00 92.44 322 PHE A C 1
ATOM 2731 O O . PHE A 1 322 ? -30.090 -6.412 16.497 1.00 92.44 322 PHE A O 1
ATOM 2738 N N . GLU A 1 323 ? -29.275 -6.719 14.440 1.00 87.81 323 GLU A N 1
ATOM 2739 C CA . GLU A 1 323 ? -30.383 -7.576 14.003 1.00 87.81 323 GLU A CA 1
ATOM 2740 C C . GLU A 1 323 ? -30.414 -8.847 14.861 1.00 87.81 323 GLU A C 1
ATOM 2742 O O . GLU A 1 323 ? -31.439 -9.176 15.456 1.00 87.81 323 GLU A O 1
ATOM 2747 N N . LYS A 1 324 ? -29.241 -9.444 15.112 1.00 80.06 324 LYS A N 1
ATOM 2748 C CA . LYS A 1 324 ? -29.093 -10.511 16.106 1.00 80.06 324 LYS A CA 1
ATOM 2749 C C . LYS A 1 324 ? -29.508 -10.039 17.501 1.00 80.06 324 LYS A C 1
ATOM 2751 O O . LYS A 1 324 ? -30.018 -10.842 18.260 1.00 80.06 324 LYS A O 1
ATOM 2756 N N . ASN A 1 325 ? -29.315 -8.783 17.898 1.00 86.81 325 ASN A N 1
ATOM 2757 C CA . ASN A 1 325 ? -29.779 -8.284 19.197 1.00 86.81 325 ASN A CA 1
ATOM 2758 C C . ASN A 1 325 ? -31.298 -8.180 19.289 1.00 86.81 325 ASN A C 1
ATOM 2760 O O . ASN A 1 325 ? -31.850 -8.546 20.324 1.00 86.81 325 ASN A O 1
ATOM 2764 N N . LYS A 1 326 ? -31.968 -7.736 18.223 1.00 75.94 326 LYS A N 1
ATOM 2765 C CA . LYS A 1 326 ? -33.435 -7.732 18.141 1.00 75.94 326 LYS A CA 1
ATOM 2766 C C . LYS A 1 326 ? -33.997 -9.143 18.235 1.00 75.94 326 LYS A C 1
ATOM 2768 O O . LYS A 1 326 ? -35.019 -9.360 18.876 1.00 75.94 326 LYS A O 1
ATOM 2773 N N . GLU A 1 327 ? -33.275 -10.092 17.655 1.00 69.75 327 GLU A N 1
ATOM 2774 C CA . GLU A 1 327 ? -33.556 -11.520 17.751 1.00 69.75 327 GLU A CA 1
ATOM 2775 C C . GLU A 1 327 ? -33.093 -12.146 19.090 1.00 69.75 327 GLU A C 1
ATOM 2777 O O . GLU A 1 327 ? -33.298 -13.336 19.301 1.00 69.75 327 GLU A O 1
ATOM 2782 N N . GLY A 1 328 ? -32.449 -11.392 19.999 1.00 69.38 328 GLY A N 1
ATOM 2783 C CA . GLY A 1 328 ? -31.873 -11.886 21.271 1.00 69.38 328 GLY A CA 1
ATOM 2784 C C . GLY A 1 328 ? -30.541 -12.659 21.144 1.00 69.38 328 GLY A C 1
ATOM 2785 O O . GLY A 1 328 ? -29.853 -12.958 22.123 1.00 69.38 328 GLY A O 1
ATOM 2786 N N . ASN A 1 329 ? -30.108 -12.909 19.917 1.00 43.47 329 ASN A N 1
ATOM 2787 C CA . ASN A 1 329 ? -28.949 -13.698 19.513 1.00 43.47 329 ASN A CA 1
ATOM 2788 C C . ASN A 1 329 ? -27.591 -13.023 19.788 1.00 43.47 329 ASN A C 1
ATOM 2790 O O . ASN A 1 329 ? -26.583 -13.720 19.945 1.00 43.47 329 ASN A O 1
ATOM 2794 N N . CYS A 1 330 ? -27.533 -11.694 19.906 1.00 61.41 330 CYS A N 1
ATOM 2795 C CA . CYS A 1 330 ? -26.304 -10.956 20.209 1.00 61.41 330 CYS A CA 1
ATOM 2796 C C . CYS A 1 330 ? -26.555 -9.873 21.262 1.00 61.41 330 CYS A C 1
ATOM 2798 O O . CYS A 1 330 ? -27.340 -8.959 21.051 1.00 61.41 330 CYS A O 1
ATOM 2800 N N . SER A 1 331 ? -25.895 -9.947 22.418 1.00 74.19 331 SER A N 1
ATOM 2801 C CA . SER A 1 331 ? -26.105 -8.974 23.499 1.00 74.19 331 SER A CA 1
ATOM 2802 C C . SER A 1 331 ? -25.396 -7.641 23.260 1.00 74.19 331 SER A C 1
ATOM 2804 O O . SER A 1 331 ? -25.798 -6.628 23.835 1.00 74.19 331 SER A O 1
ATOM 2806 N N . PHE A 1 332 ? -24.314 -7.658 22.477 1.00 85.44 332 PHE A N 1
ATOM 2807 C CA . PHE A 1 332 ? -23.485 -6.497 22.186 1.00 85.44 332 PHE A CA 1
ATOM 2808 C C . PHE A 1 332 ? -22.533 -6.745 21.011 1.00 85.44 332 PHE A C 1
ATOM 2810 O O . PHE A 1 332 ? -22.051 -7.863 20.845 1.00 85.44 332 PHE A O 1
ATOM 2817 N N . SER A 1 333 ? -22.167 -5.690 20.284 1.00 88.44 333 SER A N 1
ATOM 2818 C CA . SER A 1 333 ? -21.039 -5.720 19.348 1.00 88.44 333 SER A CA 1
ATOM 2819 C C . SER A 1 333 ? -19.738 -5.398 20.067 1.00 88.44 333 SER A C 1
ATOM 2821 O O . SER A 1 333 ? -19.710 -4.575 20.987 1.00 88.44 333 SER A O 1
ATOM 2823 N N . TYR A 1 334 ? -18.635 -5.989 19.614 1.00 89.69 334 TYR A N 1
ATOM 2824 C CA . TYR A 1 334 ? -17.311 -5.749 20.182 1.00 89.69 334 TYR A CA 1
ATOM 2825 C C . TYR A 1 334 ? -16.312 -5.252 19.135 1.00 89.69 334 TYR A C 1
ATOM 2827 O O . TYR A 1 334 ? -16.055 -5.921 18.139 1.00 89.69 334 TYR A O 1
ATOM 2835 N N . LEU A 1 335 ? -15.698 -4.095 19.392 1.00 84.56 335 LEU A N 1
ATOM 2836 C CA . LEU A 1 335 ? -14.788 -3.413 18.465 1.00 84.56 335 LEU A CA 1
ATOM 2837 C C . LEU A 1 335 ? -13.315 -3.454 18.897 1.00 84.56 335 LEU A C 1
ATOM 2839 O O . LEU A 1 335 ? -12.534 -2.593 18.488 1.00 84.56 335 LEU A O 1
ATOM 2843 N N . ASN A 1 336 ? -12.908 -4.465 19.671 1.00 84.25 336 ASN A N 1
ATOM 2844 C CA . ASN A 1 336 ? -11.530 -4.658 20.154 1.00 84.25 336 ASN A CA 1
ATOM 2845 C C . ASN A 1 336 ? -11.072 -3.578 21.170 1.00 84.25 336 ASN A C 1
ATOM 2847 O O . ASN A 1 336 ? -11.907 -2.972 21.835 1.00 84.25 336 ASN A O 1
ATOM 2851 N N . THR A 1 337 ? -9.766 -3.354 21.349 1.00 87.06 337 THR A N 1
ATOM 2852 C CA . THR A 1 337 ? -9.183 -2.491 22.401 1.00 87.06 337 THR A CA 1
ATOM 2853 C C . THR A 1 337 ? -8.803 -1.096 21.903 1.00 87.06 337 THR A C 1
ATOM 2855 O O . THR A 1 337 ? -8.241 -0.975 20.823 1.00 87.06 337 THR A O 1
ATOM 2858 N N . ILE A 1 338 ? -9.069 -0.042 22.668 1.00 88.88 338 ILE A N 1
ATOM 2859 C CA . ILE A 1 338 ? -8.599 1.328 22.460 1.00 88.88 338 ILE A CA 1
ATOM 2860 C C . ILE A 1 338 ? -7.667 1.685 23.613 1.00 88.88 338 ILE A C 1
ATOM 2862 O O . ILE A 1 338 ? -8.027 1.521 24.780 1.00 88.88 338 ILE A O 1
ATOM 2866 N N . ILE A 1 339 ? -6.474 2.164 23.278 1.00 88.00 339 ILE A N 1
ATOM 2867 C CA . ILE A 1 339 ? -5.400 2.402 24.241 1.00 88.00 339 ILE A CA 1
ATOM 2868 C C . ILE A 1 339 ? -5.198 3.905 24.395 1.00 88.00 339 ILE A C 1
ATOM 2870 O O . ILE A 1 339 ? -5.018 4.614 23.406 1.00 88.00 339 ILE A O 1
ATOM 2874 N N . PHE A 1 340 ? -5.216 4.379 25.635 1.00 87.75 340 PHE A N 1
ATOM 2875 C CA . PHE A 1 340 ? -5.067 5.776 26.019 1.00 87.75 340 PHE A CA 1
ATOM 2876 C C . PHE A 1 340 ? -3.893 5.976 26.967 1.00 87.75 340 PHE A C 1
ATOM 2878 O O . PHE A 1 340 ? -3.522 5.079 27.717 1.00 87.75 340 PHE A O 1
ATOM 2885 N N . THR A 1 341 ? -3.366 7.192 26.983 1.00 85.94 341 THR A N 1
ATOM 2886 C CA . THR A 1 341 ? -2.432 7.686 28.001 1.00 85.94 341 THR A CA 1
ATOM 2887 C C . THR A 1 341 ? -2.679 9.175 28.242 1.00 85.94 341 THR A C 1
ATOM 2889 O O . THR A 1 341 ? -3.364 9.829 27.453 1.00 85.94 341 THR A O 1
ATOM 2892 N N . TRP A 1 342 ? -2.145 9.729 29.326 1.00 81.19 342 TRP A N 1
ATOM 2893 C CA . TRP A 1 342 ? -2.200 11.165 29.603 1.00 81.19 342 TRP A CA 1
ATOM 2894 C C . TRP A 1 342 ? -0.878 11.841 29.242 1.00 81.19 342 TRP A C 1
ATOM 2896 O O . TRP A 1 342 ? 0.148 11.560 29.859 1.00 81.19 342 TRP A O 1
ATOM 2906 N N . ILE A 1 343 ? -0.906 12.733 28.247 1.00 73.25 343 ILE A N 1
ATOM 2907 C CA . ILE A 1 343 ? 0.270 13.448 27.726 1.00 73.25 343 ILE A CA 1
ATOM 2908 C C . ILE A 1 343 ? -0.121 14.886 27.401 1.00 73.25 343 ILE A C 1
ATOM 2910 O O . ILE A 1 343 ? -1.179 15.129 26.823 1.00 73.25 343 ILE A O 1
ATOM 2914 N N . ASN A 1 344 ? 0.736 15.852 27.749 1.00 70.38 344 ASN A N 1
ATOM 2915 C CA . ASN A 1 344 ? 0.559 17.270 27.409 1.00 70.38 344 ASN A CA 1
ATOM 2916 C C . ASN A 1 344 ? -0.844 17.813 27.746 1.00 70.38 344 ASN A C 1
ATOM 2918 O O . ASN A 1 344 ? -1.485 18.479 26.935 1.00 70.38 344 ASN A O 1
ATOM 2922 N N . HIS A 1 345 ? -1.320 17.519 28.960 1.00 76.31 345 HIS A N 1
ATOM 2923 C CA . HIS A 1 345 ? -2.639 17.926 29.468 1.00 76.31 345 HIS A CA 1
ATOM 2924 C C . HIS A 1 345 ? -3.839 17.389 28.662 1.00 76.31 345 HIS A C 1
ATOM 2926 O O . HIS A 1 345 ? -4.935 17.945 28.735 1.00 76.31 345 HIS A O 1
ATOM 2932 N N . SER A 1 346 ? -3.638 16.315 27.895 1.00 82.88 346 SER A N 1
ATOM 2933 C CA . SER A 1 346 ? -4.650 15.691 27.042 1.00 82.88 346 SER A CA 1
ATOM 2934 C C . SER A 1 346 ? -4.635 14.165 27.181 1.00 82.88 346 SER A C 1
ATOM 2936 O O . SER A 1 346 ? -3.622 13.559 27.532 1.00 82.88 346 SER A O 1
ATOM 2938 N N . TYR A 1 347 ? -5.764 13.526 26.877 1.00 86.56 347 TYR A N 1
ATOM 2939 C CA . TYR A 1 347 ? -5.876 12.068 26.801 1.00 86.56 347 TYR A CA 1
ATOM 2940 C C . TYR A 1 347 ? -5.533 11.617 25.379 1.00 86.56 347 TYR A C 1
ATOM 2942 O O . TYR A 1 347 ? -6.356 11.705 24.465 1.00 86.56 347 TYR A O 1
ATOM 2950 N N . ALA A 1 348 ? -4.297 11.167 25.191 1.00 85.81 348 ALA A N 1
ATOM 2951 C CA . ALA A 1 348 ? -3.751 10.795 23.898 1.00 85.81 348 ALA A CA 1
ATOM 2952 C C . ALA A 1 348 ? -4.135 9.353 23.521 1.00 85.81 348 ALA A C 1
ATOM 2954 O O . ALA A 1 348 ? -3.933 8.422 24.304 1.00 85.81 348 ALA A O 1
ATOM 2955 N N . ILE A 1 349 ? -4.672 9.165 22.314 1.00 88.88 349 ILE A N 1
ATOM 2956 C CA . ILE A 1 349 ? -5.051 7.852 21.765 1.00 88.88 349 ILE A CA 1
ATOM 2957 C C . ILE A 1 349 ? -3.808 7.165 21.179 1.00 88.88 349 ILE A C 1
ATOM 2959 O O . ILE A 1 349 ? -3.308 7.583 20.138 1.00 88.88 349 ILE A O 1
ATOM 2963 N N . LEU A 1 350 ? -3.311 6.100 21.810 1.00 81.81 350 LEU A N 1
ATOM 2964 C CA . LEU A 1 350 ? -2.148 5.329 21.339 1.00 81.81 350 LEU A CA 1
ATOM 2965 C C . LEU A 1 350 ? -2.517 4.246 20.328 1.00 81.81 350 LEU A C 1
ATOM 2967 O O . LEU A 1 350 ? -1.776 4.007 19.383 1.00 81.81 350 LEU A O 1
ATOM 2971 N N . ASP A 1 351 ? -3.673 3.613 20.480 1.00 82.88 351 ASP A N 1
ATOM 2972 C CA . ASP A 1 351 ? -4.205 2.682 19.485 1.00 82.88 351 ASP A CA 1
ATOM 2973 C C . ASP A 1 351 ? -5.735 2.750 19.483 1.00 82.88 351 ASP A C 1
ATOM 2975 O O . ASP A 1 351 ? -6.362 3.059 20.495 1.00 82.88 351 ASP A O 1
ATOM 2979 N N . GLY A 1 352 ? -6.342 2.487 18.329 1.00 88.12 352 GLY A N 1
ATOM 2980 C CA . GLY A 1 352 ? -7.781 2.602 18.105 1.00 88.12 352 GLY A CA 1
ATOM 2981 C C . GLY A 1 352 ? -8.213 3.867 17.364 1.00 88.12 352 GLY A C 1
ATOM 2982 O O . GLY A 1 352 ? -9.403 4.008 17.096 1.00 88.12 352 GLY A O 1
ATOM 2983 N N . GLN A 1 353 ? -7.287 4.738 16.941 1.00 88.25 353 GLN A N 1
ATOM 2984 C CA . GLN A 1 353 ? -7.620 5.962 16.193 1.00 88.25 353 GLN A CA 1
ATOM 2985 C C . GLN A 1 353 ? -8.535 5.696 14.992 1.00 88.25 353 GLN A C 1
ATOM 2987 O O . GLN A 1 353 ? -9.564 6.341 14.844 1.00 88.25 353 GLN A O 1
ATOM 2992 N N . GLN A 1 354 ? -8.185 4.735 14.131 1.00 89.00 354 GLN A N 1
ATOM 2993 C CA . GLN A 1 354 ? -8.957 4.463 12.910 1.00 89.00 354 GLN A CA 1
ATOM 2994 C C . GLN A 1 354 ? -10.390 4.000 13.223 1.00 89.00 354 GLN A C 1
ATOM 2996 O O . GLN A 1 354 ? -11.330 4.338 12.503 1.00 89.00 354 GLN A O 1
ATOM 3001 N N . ARG A 1 355 ? -10.560 3.264 14.329 1.00 90.94 355 ARG A N 1
ATOM 3002 C CA . ARG A 1 355 ? -11.871 2.844 14.831 1.00 90.94 355 ARG A CA 1
ATOM 3003 C C . ARG A 1 355 ? -12.654 4.039 15.362 1.00 90.94 355 ARG A C 1
ATOM 3005 O O . ARG A 1 355 ? -13.776 4.240 14.919 1.00 90.94 355 ARG A O 1
ATOM 3012 N N . ILE A 1 356 ? -12.055 4.877 16.214 1.00 92.44 356 ILE A N 1
ATOM 3013 C CA . ILE A 1 356 ? -12.712 6.083 16.753 1.00 92.44 356 ILE A CA 1
ATOM 3014 C C . ILE A 1 356 ? -13.161 7.008 15.625 1.00 92.44 356 ILE A C 1
ATOM 3016 O O . ILE A 1 356 ? -14.320 7.410 15.596 1.00 92.44 356 ILE A O 1
ATOM 3020 N N . THR A 1 357 ? -12.283 7.301 14.665 1.00 93.38 357 THR A N 1
ATOM 3021 C CA . THR A 1 357 ? -12.617 8.151 13.517 1.00 93.38 357 THR A CA 1
ATOM 3022 C C . THR A 1 357 ? -13.783 7.575 12.712 1.00 93.38 357 THR A C 1
ATOM 3024 O O . THR A 1 357 ? -14.703 8.306 12.356 1.00 93.38 357 THR A O 1
ATOM 3027 N N . SER A 1 358 ? -13.810 6.257 12.495 1.00 94.62 358 SER A N 1
ATOM 3028 C CA . SER A 1 358 ? -14.926 5.585 11.816 1.00 94.62 358 SER A CA 1
ATOM 3029 C C . SER A 1 358 ? -16.233 5.647 12.618 1.00 94.62 358 SER A C 1
ATOM 3031 O O . SER A 1 358 ? -17.293 5.873 12.041 1.00 94.62 358 SER A O 1
ATOM 3033 N N . LEU A 1 359 ? -16.172 5.503 13.947 1.00 93.75 359 LEU A N 1
ATOM 3034 C CA . LEU A 1 359 ? -17.334 5.653 14.830 1.00 93.75 359 LEU A CA 1
ATOM 3035 C C . LEU A 1 359 ? -17.877 7.085 14.842 1.00 93.75 359 LEU A C 1
ATOM 3037 O O . LEU A 1 359 ? -19.093 7.272 14.906 1.00 93.75 359 LEU A O 1
ATOM 3041 N N . ILE A 1 360 ? -16.997 8.088 14.737 1.00 92.94 360 ILE A N 1
ATOM 3042 C CA . ILE A 1 360 ? -17.400 9.483 14.541 1.00 92.94 360 ILE A CA 1
ATOM 3043 C C . ILE A 1 360 ? -18.120 9.613 13.195 1.00 92.94 360 ILE A C 1
ATOM 3045 O O . ILE A 1 360 ? -19.243 10.094 13.183 1.00 92.94 360 ILE A O 1
ATOM 3049 N N . ILE A 1 361 ? -17.561 9.116 12.084 1.00 94.25 361 ILE A N 1
ATOM 3050 C CA . ILE A 1 361 ? -18.219 9.175 10.760 1.00 94.25 361 ILE A CA 1
ATOM 3051 C C . ILE A 1 361 ? -19.623 8.544 10.797 1.00 94.25 361 ILE A C 1
ATOM 3053 O O . ILE A 1 361 ? -20.581 9.169 10.337 1.00 94.25 361 ILE A O 1
ATOM 3057 N N . ILE A 1 362 ? -19.766 7.354 11.394 1.00 94.75 362 ILE A N 1
ATOM 3058 C CA . ILE A 1 362 ? -21.067 6.678 11.552 1.00 94.75 362 ILE A CA 1
ATOM 3059 C C . ILE A 1 362 ? -22.018 7.514 12.418 1.00 94.75 362 ILE A C 1
ATOM 3061 O O . ILE A 1 362 ? -23.178 7.688 12.057 1.00 94.75 362 ILE A O 1
ATOM 3065 N N . THR A 1 363 ? -21.524 8.096 13.514 1.00 91.25 363 THR A N 1
ATOM 3066 C CA . THR A 1 363 ? -22.300 9.006 14.373 1.00 91.25 363 THR A CA 1
ATOM 3067 C C . THR A 1 363 ? -22.833 10.206 13.585 1.00 91.25 363 THR A C 1
ATOM 3069 O O . THR A 1 363 ? -24.020 10.513 13.670 1.00 91.25 363 THR A O 1
ATOM 3072 N N . ILE A 1 364 ? -21.994 10.865 12.776 1.00 89.56 364 ILE A N 1
ATOM 3073 C CA . ILE A 1 364 ? -22.409 12.016 11.956 1.00 89.56 364 ILE A CA 1
ATOM 3074 C C . ILE A 1 364 ? -23.479 11.600 10.940 1.00 89.56 364 ILE A C 1
ATOM 3076 O O . ILE A 1 364 ? -24.471 12.310 10.756 1.00 89.56 364 ILE A O 1
ATOM 3080 N N . ALA A 1 365 ? -23.294 10.447 10.292 1.00 90.81 365 ALA A N 1
ATOM 3081 C CA . ALA A 1 365 ? -24.249 9.920 9.326 1.00 90.81 365 ALA A CA 1
ATOM 3082 C C . ALA A 1 365 ? -25.604 9.591 9.976 1.00 90.81 365 ALA A C 1
ATOM 3084 O O . ALA A 1 365 ? -26.633 10.002 9.444 1.00 90.81 365 ALA A O 1
ATOM 3085 N N . LEU A 1 366 ? -25.617 8.952 11.153 1.00 88.75 366 LEU A N 1
ATOM 3086 C CA . LEU A 1 366 ? -26.842 8.660 11.910 1.00 88.75 366 LEU A CA 1
ATOM 3087 C C . LEU A 1 366 ? -27.560 9.933 12.376 1.00 88.75 366 LEU A C 1
ATOM 3089 O O . LEU A 1 366 ? -28.780 10.026 12.234 1.00 88.75 366 LEU A O 1
ATOM 3093 N N . ILE A 1 367 ? -26.819 10.935 12.874 1.00 82.88 367 ILE A N 1
ATOM 3094 C CA . ILE A 1 367 ? -27.384 12.237 13.267 1.00 82.88 367 ILE A CA 1
ATOM 3095 C C . ILE A 1 367 ? -28.123 12.859 12.085 1.00 82.88 367 ILE A C 1
ATOM 3097 O O . ILE A 1 367 ? -29.294 13.217 12.203 1.00 82.88 367 ILE A O 1
ATOM 3101 N N . ARG A 1 368 ? -27.476 12.931 10.923 1.00 81.69 368 ARG A N 1
ATOM 3102 C CA . ARG A 1 368 ? -28.075 13.542 9.733 1.00 81.69 368 ARG A CA 1
ATOM 3103 C C . ARG A 1 368 ? -29.224 12.740 9.166 1.00 81.69 368 ARG A C 1
ATOM 3105 O O . ARG A 1 368 ? -30.254 13.324 8.849 1.00 81.69 368 ARG A O 1
ATOM 3112 N N . TYR A 1 369 ? -29.078 11.420 9.089 1.00 83.56 369 TYR A N 1
ATOM 3113 C CA . TYR A 1 369 ? -30.155 10.551 8.634 1.00 83.56 369 TYR A CA 1
ATOM 3114 C C . TYR A 1 369 ? -31.399 10.719 9.513 1.00 83.56 369 TYR A C 1
ATOM 3116 O O . TYR A 1 369 ? -32.501 10.865 8.995 1.00 83.56 369 TYR A O 1
ATOM 3124 N N . SER A 1 370 ? -31.227 10.837 10.835 1.00 77.38 370 SER A N 1
ATOM 3125 C CA . SER A 1 370 ? -32.350 11.091 11.743 1.00 77.38 370 SER A CA 1
ATOM 3126 C C . SER A 1 370 ? -33.043 12.440 11.486 1.00 77.38 370 SER A C 1
ATOM 3128 O O . SER A 1 370 ? -34.269 12.506 11.538 1.00 77.38 370 SER A O 1
ATOM 3130 N N . GLN A 1 371 ? -32.299 13.496 11.129 1.00 74.56 371 GLN A N 1
ATOM 3131 C CA . GLN A 1 371 ? -32.843 14.836 10.856 1.00 74.56 371 GLN A CA 1
ATOM 3132 C C . GLN A 1 371 ? -33.763 14.877 9.623 1.00 74.56 371 GLN A C 1
ATOM 3134 O O . GLN A 1 371 ? -34.671 15.708 9.568 1.00 74.56 371 GLN A O 1
ATOM 3139 N N . HIS A 1 372 ? -33.598 13.955 8.667 1.00 72.12 372 HIS A N 1
ATOM 3140 C CA . HIS A 1 372 ? -34.476 13.842 7.496 1.00 72.12 372 HIS A CA 1
ATOM 3141 C C . HIS A 1 372 ? -35.927 13.445 7.845 1.00 72.12 372 HIS A C 1
ATOM 3143 O O . HIS A 1 372 ? -36.820 13.651 7.025 1.00 72.12 372 HIS A O 1
ATOM 3149 N N . PHE A 1 373 ? -36.201 12.960 9.064 1.00 66.06 373 PHE A N 1
ATOM 3150 C CA . PHE A 1 373 ? -37.549 12.576 9.517 1.00 66.06 373 PHE A CA 1
ATOM 3151 C C . PHE A 1 373 ? -38.375 13.722 10.151 1.00 66.06 373 PHE A C 1
ATOM 3153 O O . PHE A 1 373 ? -39.473 13.480 10.664 1.00 66.06 373 PHE A O 1
ATOM 3160 N N . GLY A 1 374 ? -37.898 14.975 10.106 1.00 58.28 374 GLY A N 1
ATOM 3161 C CA . GLY A 1 374 ? -38.667 16.171 10.498 1.00 58.28 374 GLY A CA 1
ATOM 3162 C C . GLY A 1 374 ? -39.123 16.185 11.969 1.00 58.28 374 GLY A C 1
ATOM 3163 O O . GLY A 1 374 ? -38.385 15.777 12.855 1.00 58.28 374 GLY A O 1
ATOM 3164 N N . ASN A 1 375 ? -40.355 16.622 12.265 1.00 48.84 375 ASN A N 1
ATOM 3165 C CA . ASN A 1 375 ? -40.881 16.758 13.643 1.00 48.84 375 ASN A CA 1
ATOM 3166 C C . ASN A 1 375 ? -40.956 15.443 14.459 1.00 48.84 375 ASN A C 1
ATOM 3168 O O . ASN A 1 375 ? -41.214 15.488 15.659 1.00 48.84 375 ASN A O 1
ATOM 3172 N N . LYS A 1 376 ? -40.701 14.265 13.864 1.00 46.81 376 LYS A N 1
ATOM 3173 C CA . LYS A 1 376 ? -40.518 13.005 14.618 1.00 46.81 376 LYS A CA 1
ATOM 3174 C C . LYS A 1 376 ? -39.179 12.958 15.380 1.00 46.81 376 LYS A C 1
ATOM 3176 O O . LYS A 1 376 ? -39.009 12.130 16.272 1.00 46.81 376 LYS A O 1
ATOM 3181 N N . VAL A 1 377 ? -38.249 13.867 15.076 1.00 41.44 377 VAL A N 1
ATOM 3182 C CA . VAL A 1 377 ? -36.897 13.959 15.658 1.00 41.44 377 VAL A CA 1
ATOM 3183 C C . VAL A 1 377 ? -36.892 14.291 17.156 1.00 41.44 377 VAL A C 1
ATOM 3185 O O . VAL A 1 377 ? -35.997 13.817 17.861 1.00 41.44 377 VAL A O 1
ATOM 3188 N N . GLU A 1 378 ? -37.908 14.984 17.693 1.00 45.97 378 GLU A N 1
ATOM 3189 C CA . GLU A 1 378 ? -38.028 15.217 19.149 1.00 45.97 378 GLU A CA 1
ATOM 3190 C C . GLU A 1 378 ? -38.048 13.901 19.963 1.00 45.97 378 GLU A C 1
ATOM 3192 O O . GLU A 1 378 ? -37.648 13.890 21.133 1.00 45.97 378 GLU A O 1
ATOM 3197 N N . ASN A 1 379 ? -38.432 12.774 19.340 1.00 42.69 379 ASN A N 1
ATOM 3198 C CA . ASN A 1 379 ? -38.463 11.450 19.972 1.00 42.69 379 ASN A CA 1
ATOM 3199 C C . ASN A 1 379 ? -37.151 10.652 19.877 1.00 42.69 379 ASN A C 1
ATOM 3201 O O . ASN A 1 379 ? -36.894 9.854 20.780 1.00 42.69 379 ASN A O 1
ATOM 3205 N N . ILE A 1 380 ? -36.314 10.866 18.852 1.00 52.44 380 ILE A N 1
ATOM 3206 C CA . ILE A 1 380 ? -35.014 10.176 18.725 1.00 52.44 380 ILE A CA 1
ATOM 3207 C C . ILE A 1 380 ? -33.918 10.879 19.533 1.00 52.44 380 ILE A C 1
ATOM 3209 O O . ILE A 1 380 ? -33.028 10.192 20.024 1.00 52.44 380 ILE A O 1
ATOM 3213 N N . ASN A 1 381 ? -34.004 12.209 19.698 1.00 59.16 381 ASN A N 1
ATOM 3214 C CA . ASN A 1 381 ? -33.103 13.071 20.476 1.00 59.16 381 ASN A CA 1
ATOM 3215 C C . ASN A 1 381 ? -31.714 12.438 20.730 1.00 59.16 381 ASN A C 1
ATOM 3217 O O . ASN A 1 381 ? -31.389 12.057 21.856 1.00 59.16 381 ASN A O 1
ATOM 3221 N N . ILE A 1 382 ? -30.915 12.285 19.660 1.00 62.53 382 ILE A N 1
ATOM 3222 C CA . ILE A 1 382 ? -29.555 11.712 19.720 1.00 62.53 382 ILE A CA 1
ATOM 3223 C C . ILE A 1 382 ? -28.667 12.492 20.698 1.00 62.53 382 ILE A C 1
ATOM 3225 O O . ILE A 1 382 ? -27.744 11.919 21.274 1.00 62.53 382 ILE A O 1
ATOM 3229 N N . GLU A 1 383 ? -28.997 13.757 20.980 1.00 57.72 383 GLU A N 1
ATOM 3230 C CA . GLU A 1 383 ? -28.340 14.566 22.012 1.00 57.72 383 GLU A CA 1
ATOM 3231 C C . GLU A 1 383 ? -28.481 13.970 23.429 1.00 57.72 383 GLU A C 1
ATOM 3233 O O . GLU A 1 383 ? -27.686 14.296 24.309 1.00 57.72 383 GLU A O 1
ATOM 3238 N N . ARG A 1 384 ? -29.423 13.038 23.653 1.00 60.91 384 ARG A N 1
ATOM 3239 C CA . ARG A 1 384 ? -29.507 12.206 24.871 1.00 60.91 384 ARG A CA 1
ATOM 3240 C C . ARG A 1 384 ? -28.392 11.168 24.967 1.00 60.91 384 ARG A C 1
ATOM 3242 O O . ARG A 1 384 ? -28.046 10.775 26.076 1.00 60.91 384 ARG A O 1
ATOM 3249 N N . TYR A 1 385 ? -27.864 10.704 23.833 1.00 65.50 385 TYR A N 1
ATOM 3250 C CA . TYR A 1 385 ? -26.819 9.681 23.767 1.00 65.50 385 TYR A CA 1
ATOM 3251 C C . TYR A 1 385 ? -25.431 10.278 23.563 1.00 65.50 385 TYR A C 1
ATOM 3253 O O . TYR A 1 385 ? -24.449 9.720 24.048 1.00 65.50 385 TYR A O 1
ATOM 3261 N N . VAL A 1 386 ? -25.317 11.413 22.874 1.00 69.94 386 VAL A N 1
ATOM 3262 C CA . VAL A 1 386 ? -24.028 12.075 22.691 1.00 69.94 386 VAL A CA 1
ATOM 3263 C C . VAL A 1 386 ? -24.167 13.587 22.576 1.00 69.94 386 VAL A C 1
ATOM 3265 O O . VAL A 1 386 ? -24.963 14.106 21.801 1.00 69.94 386 VAL A O 1
ATOM 3268 N N . SER A 1 387 ? -23.347 14.318 23.331 1.00 73.38 387 SER A N 1
ATOM 3269 C CA . SER A 1 387 ? -23.308 15.777 23.237 1.00 73.38 387 SER A CA 1
ATOM 3270 C C . SER A 1 387 ? -22.681 16.219 21.912 1.00 73.38 387 SER A C 1
ATOM 3272 O O . SER A 1 387 ? -21.504 15.946 21.653 1.00 73.38 387 SER A O 1
ATOM 3274 N N . TYR A 1 388 ? -23.438 16.983 21.119 1.00 72.94 388 TYR A N 1
ATOM 3275 C CA . TYR A 1 388 ? -22.961 17.623 19.887 1.00 72.94 388 TYR A CA 1
ATOM 3276 C C . TYR A 1 388 ? -21.661 18.410 20.128 1.00 72.94 388 TYR A C 1
ATOM 3278 O O . TYR A 1 388 ? -20.685 18.283 19.390 1.00 72.94 388 TYR A O 1
ATOM 3286 N N . ASN A 1 389 ? -21.596 19.149 21.240 1.00 76.88 389 ASN A N 1
ATOM 3287 C CA . ASN A 1 389 ? -20.414 19.917 21.628 1.00 76.88 389 ASN A CA 1
ATOM 3288 C C . ASN A 1 389 ? -19.200 19.035 21.960 1.00 76.88 389 ASN A C 1
ATOM 3290 O O . ASN A 1 389 ? -18.074 19.451 21.697 1.00 76.88 389 ASN A O 1
ATOM 3294 N N . LYS A 1 390 ? -19.392 17.827 22.512 1.00 82.31 390 LYS A N 1
ATOM 3295 C CA . LYS A 1 390 ? -18.277 16.901 22.785 1.00 82.31 390 LYS A CA 1
ATOM 3296 C C . LYS A 1 390 ? -17.705 16.324 21.495 1.00 82.31 390 LYS A C 1
ATOM 3298 O O . LYS A 1 390 ? -16.491 16.343 21.332 1.00 82.31 390 LYS A O 1
ATOM 3303 N N . ILE A 1 391 ? -18.555 15.889 20.560 1.00 83.88 391 ILE A N 1
ATOM 3304 C CA . ILE A 1 391 ? -18.100 15.421 19.239 1.00 83.88 391 ILE A CA 1
ATOM 3305 C C . ILE A 1 391 ? -17.360 16.536 18.502 1.00 83.88 391 ILE A C 1
ATOM 3307 O O . ILE A 1 391 ? -16.246 16.314 18.031 1.00 83.88 391 ILE A O 1
ATOM 3311 N N . LYS A 1 392 ? -17.923 17.751 18.485 1.00 85.44 392 LYS A N 1
ATOM 3312 C CA . LYS A 1 392 ? -17.267 18.918 17.888 1.00 85.44 392 LYS A CA 1
ATOM 3313 C C . LYS A 1 392 ? -15.883 19.165 18.499 1.00 85.44 392 LYS A C 1
ATOM 3315 O O . LYS A 1 392 ? -14.919 19.291 17.754 1.00 85.44 392 LYS A O 1
ATOM 3320 N N . LYS A 1 393 ? -15.755 19.145 19.832 1.00 86.94 393 LYS A N 1
ATOM 3321 C CA . LYS A 1 393 ? -14.459 19.308 20.518 1.00 86.94 393 LYS A CA 1
ATOM 3322 C C . LYS A 1 393 ? -13.459 18.193 20.203 1.00 86.94 393 LYS A C 1
ATOM 3324 O O . LYS A 1 393 ? -12.278 18.483 20.046 1.00 86.94 393 LYS A O 1
ATOM 3329 N N . ILE A 1 394 ? -13.905 16.937 20.089 1.00 89.69 394 ILE A N 1
ATOM 3330 C CA . ILE A 1 394 ? -13.033 15.825 19.669 1.00 89.69 394 ILE A CA 1
ATOM 3331 C C . ILE A 1 394 ? -12.487 16.096 18.262 1.00 89.69 394 ILE A C 1
ATOM 3333 O O . ILE A 1 394 ? -11.281 15.998 18.051 1.00 89.69 394 ILE A O 1
ATOM 3337 N N . ILE A 1 395 ? -13.351 16.486 17.319 1.00 89.31 395 ILE A N 1
ATOM 3338 C CA . ILE A 1 395 ? -12.953 16.807 15.940 1.00 89.31 395 ILE A CA 1
ATOM 3339 C C . ILE A 1 395 ? -11.994 18.008 15.917 1.00 89.31 395 ILE A C 1
ATOM 3341 O O . ILE A 1 395 ? -10.955 17.945 15.263 1.00 89.31 395 ILE A O 1
ATOM 3345 N N . GLU A 1 396 ? -12.285 19.067 16.679 1.00 88.19 396 GLU A N 1
ATOM 3346 C CA . GLU A 1 396 ? -11.411 20.239 16.822 1.00 88.19 396 GLU A CA 1
ATOM 3347 C C . GLU A 1 396 ? -10.036 19.870 17.395 1.00 88.19 396 GLU A C 1
ATOM 3349 O O . GLU A 1 396 ? -9.020 20.396 16.944 1.00 88.19 396 GLU A O 1
ATOM 3354 N N . ASN A 1 397 ? -9.971 18.954 18.363 1.00 87.38 397 ASN A N 1
ATOM 3355 C CA . ASN A 1 397 ? -8.698 18.483 18.901 1.00 87.38 397 ASN A CA 1
ATOM 3356 C C . ASN A 1 397 ? -7.948 17.576 17.923 1.00 87.38 397 ASN A C 1
ATOM 3358 O O . ASN A 1 397 ? -6.730 17.677 17.832 1.00 87.38 397 ASN A O 1
ATOM 3362 N N . PHE A 1 398 ? -8.643 16.724 17.167 1.00 89.25 398 PHE A N 1
ATOM 3363 C CA . PHE A 1 398 ? -8.008 15.890 16.143 1.00 89.25 398 PHE A CA 1
ATOM 3364 C C . PHE A 1 398 ? -7.421 16.752 15.023 1.00 89.25 398 PHE A C 1
ATOM 3366 O O . PHE A 1 398 ? -6.301 16.498 14.590 1.00 89.25 398 PHE A O 1
ATOM 3373 N N . LYS A 1 399 ? -8.124 17.824 14.633 1.00 86.31 399 LYS A N 1
ATOM 3374 C CA . LYS A 1 399 ? -7.639 18.837 13.688 1.00 86.31 399 LYS A CA 1
ATOM 3375 C C . LYS A 1 399 ? -6.348 19.511 14.156 1.00 86.31 399 LYS A C 1
ATOM 3377 O O . LYS A 1 399 ? -5.472 19.745 13.338 1.00 86.31 399 LYS A O 1
ATOM 3382 N N . LYS A 1 400 ? -6.198 19.792 15.458 1.00 81.88 400 LYS A N 1
ATOM 3383 C CA . LYS A 1 400 ? -4.941 20.349 16.002 1.00 81.88 400 LYS A CA 1
ATOM 3384 C C . LYS A 1 400 ? -3.752 19.397 15.836 1.00 81.88 400 LYS A C 1
ATOM 3386 O O . LYS A 1 400 ? -2.619 19.862 15.817 1.00 81.88 400 LYS A O 1
ATOM 3391 N N . SER A 1 401 ? -4.004 18.090 15.765 1.00 75.06 401 SER A N 1
ATOM 3392 C CA . SER A 1 401 ? -2.967 17.063 15.619 1.00 75.06 401 SER A CA 1
ATOM 3393 C C . SER A 1 401 ? -2.669 16.699 14.161 1.00 75.06 401 SER A C 1
ATOM 3395 O O . SER A 1 401 ? -1.551 16.291 13.852 1.00 75.06 401 SER A O 1
ATOM 3397 N N . ASP A 1 402 ? -3.670 16.777 13.282 1.00 77.88 402 ASP A N 1
ATOM 3398 C CA . ASP A 1 402 ? -3.575 16.423 11.865 1.00 77.88 402 ASP A CA 1
ATOM 3399 C C . ASP A 1 402 ? -4.627 17.213 11.058 1.00 77.88 402 ASP A C 1
ATOM 3401 O O . ASP A 1 402 ? -5.837 17.007 11.200 1.00 77.88 402 ASP A O 1
ATOM 3405 N N . ASP A 1 403 ? -4.160 18.095 10.171 1.00 79.00 403 ASP A N 1
ATOM 3406 C CA . ASP A 1 403 ? -5.007 18.952 9.338 1.00 79.00 403 ASP A CA 1
ATOM 3407 C C . ASP A 1 403 ? -5.942 18.182 8.394 1.00 79.00 403 ASP A C 1
ATOM 3409 O O . ASP A 1 403 ? -6.944 18.739 7.945 1.00 79.00 403 ASP A O 1
ATOM 3413 N N . ASN A 1 404 ? -5.710 16.895 8.111 1.00 77.31 404 ASN A N 1
ATOM 3414 C CA . ASN A 1 404 ? -6.662 16.104 7.319 1.00 77.31 404 ASN A CA 1
ATOM 3415 C C . ASN A 1 404 ? -8.016 15.941 8.026 1.00 77.31 404 ASN A C 1
ATOM 3417 O O . ASN A 1 404 ? -9.028 15.701 7.370 1.00 77.31 404 ASN A O 1
ATOM 3421 N N . TYR A 1 405 ? -8.072 16.104 9.351 1.00 87.12 405 TYR A N 1
ATOM 3422 C CA . TYR A 1 405 ? -9.335 16.103 10.091 1.00 87.12 405 TYR A CA 1
ATOM 3423 C C . TYR A 1 405 ? -10.162 17.380 9.879 1.00 87.12 405 TYR A C 1
ATOM 3425 O O . TYR A 1 405 ? -11.319 17.417 10.302 1.00 87.12 405 TYR A O 1
ATOM 3433 N N . ASN A 1 406 ? -9.643 18.380 9.150 1.00 85.19 406 ASN A N 1
ATOM 3434 C CA . ASN A 1 406 ? -10.469 19.451 8.584 1.00 85.19 406 ASN A CA 1
ATOM 3435 C C . ASN A 1 406 ? -11.608 18.881 7.736 1.00 85.19 406 ASN A C 1
ATOM 3437 O O . ASN A 1 406 ? -12.733 19.348 7.856 1.00 85.19 406 ASN A O 1
ATOM 3441 N N . ASP A 1 407 ? -11.354 17.825 6.960 1.00 86.31 407 ASP A N 1
ATOM 3442 C CA . ASP A 1 407 ? -12.382 17.189 6.133 1.00 86.31 407 ASP A CA 1
ATOM 3443 C C . ASP A 1 407 ? -13.457 16.493 6.982 1.00 86.31 407 ASP A C 1
ATOM 3445 O O . ASP A 1 407 ? -14.634 16.500 6.622 1.00 86.31 407 ASP A O 1
ATOM 3449 N N . LEU A 1 408 ? -13.089 15.946 8.149 1.00 88.50 408 LEU A N 1
ATOM 3450 C CA . LEU A 1 408 ? -14.059 15.432 9.121 1.00 88.50 408 LEU A CA 1
ATOM 3451 C C . LEU A 1 408 ? -14.887 16.567 9.748 1.00 88.50 408 LEU A C 1
ATOM 3453 O O . LEU A 1 408 ? -16.084 16.392 9.973 1.00 88.50 408 LEU A O 1
ATOM 3457 N N . SER A 1 409 ? -14.276 17.734 9.981 1.00 87.19 409 SER A N 1
ATOM 3458 C CA . SER A 1 409 ? -14.981 18.956 10.398 1.00 87.19 409 SER A CA 1
ATOM 3459 C C . SER A 1 409 ? -15.943 19.447 9.316 1.00 87.19 409 SER A C 1
ATOM 3461 O O . SER A 1 409 ? -17.096 19.735 9.618 1.00 87.19 409 SER A O 1
ATOM 3463 N N . SER A 1 410 ? -15.536 19.450 8.045 1.00 86.81 410 SER A N 1
ATOM 3464 C CA . SER A 1 410 ? -16.411 19.778 6.913 1.00 86.81 410 SER A CA 1
ATOM 3465 C C . SER A 1 410 ? -17.580 18.797 6.799 1.00 86.81 410 SER A C 1
ATOM 3467 O O . SER A 1 410 ? -18.727 19.205 6.600 1.00 86.81 410 SER A O 1
ATOM 3469 N N . ILE A 1 411 ? -17.325 17.495 7.002 1.00 86.19 411 ILE A N 1
ATOM 3470 C CA . ILE A 1 411 ? -18.381 16.476 7.090 1.00 86.19 411 ILE A CA 1
ATOM 3471 C C . ILE A 1 411 ? -19.332 16.793 8.238 1.00 86.19 411 ILE A C 1
ATOM 3473 O O . ILE A 1 411 ? -20.536 16.702 8.027 1.00 86.19 411 ILE A O 1
ATOM 3477 N N . TRP A 1 412 ? -18.834 17.195 9.407 1.00 86.31 412 TRP A N 1
ATOM 3478 C CA . TRP A 1 412 ? -19.649 17.590 10.558 1.00 86.31 412 TRP A CA 1
ATOM 3479 C C . TRP A 1 412 ? -20.502 18.837 10.293 1.00 86.31 412 TRP A C 1
ATOM 3481 O O . TRP A 1 412 ? -21.702 18.832 10.567 1.00 86.31 412 TRP A O 1
ATOM 3491 N N . GLU A 1 413 ? -19.920 19.868 9.681 1.00 82.38 413 GLU A N 1
ATOM 3492 C CA . GLU A 1 413 ? -20.562 21.158 9.387 1.00 82.38 413 GLU A CA 1
ATOM 3493 C C . GLU A 1 413 ? -21.527 21.098 8.196 1.00 82.38 413 GLU A C 1
ATOM 3495 O O . GLU A 1 413 ? -22.471 21.877 8.123 1.00 82.38 413 GLU A O 1
ATOM 3500 N N . GLY A 1 414 ? -21.346 20.134 7.289 1.00 77.94 414 GLY A N 1
ATOM 3501 C CA . GLY A 1 414 ? -22.251 19.917 6.148 1.00 77.94 414 GLY A CA 1
ATOM 3502 C C . GLY A 1 414 ? -21.778 20.549 4.861 1.00 77.94 414 GLY A C 1
ATOM 3503 O O . GLY A 1 414 ? -22.462 20.455 3.842 1.00 77.94 414 GLY A O 1
ATOM 3504 N N . ASP A 1 415 ? -20.576 21.105 4.879 1.00 78.00 415 ASP A N 1
ATOM 3505 C CA . ASP A 1 415 ? -19.930 21.640 3.702 1.00 78.00 415 ASP A CA 1
ATOM 3506 C C . ASP A 1 415 ? -19.285 20.514 2.881 1.00 78.00 415 ASP A C 1
ATOM 3508 O O . ASP A 1 415 ? -18.095 20.216 2.972 1.00 78.00 415 ASP A O 1
ATOM 3512 N N . LYS A 1 416 ? -20.097 19.869 2.036 1.00 67.50 416 LYS A N 1
ATOM 3513 C CA . LYS A 1 416 ? -19.615 18.827 1.113 1.00 67.50 416 LYS A CA 1
ATOM 3514 C C . LYS A 1 416 ? -18.639 19.363 0.057 1.00 67.50 416 LYS A C 1
ATOM 3516 O O . LYS A 1 416 ? -17.963 18.559 -0.586 1.00 67.50 416 LYS A O 1
ATOM 3521 N N . SER A 1 417 ? -18.587 20.680 -0.159 1.00 67.25 417 SER A N 1
ATOM 3522 C CA . SER A 1 417 ? -17.768 21.294 -1.209 1.00 67.25 417 SER A CA 1
ATOM 3523 C C . SER A 1 417 ? -16.293 21.421 -0.816 1.00 67.25 417 SER A C 1
ATOM 3525 O O . SER A 1 417 ? -15.431 21.418 -1.694 1.00 67.25 417 SER A O 1
ATOM 3527 N N . SER A 1 418 ? -15.994 21.445 0.487 1.00 69.44 418 SER A N 1
ATOM 3528 C CA . SER A 1 418 ? -14.631 21.590 1.010 1.00 69.44 418 SER A CA 1
ATOM 3529 C C . SER A 1 418 ? -13.893 20.276 1.280 1.00 69.44 418 SER A C 1
ATOM 3531 O O . SER A 1 418 ? -12.690 20.324 1.522 1.00 69.44 418 SER A O 1
ATOM 3533 N N . ILE A 1 419 ? -14.558 19.115 1.175 1.00 75.25 419 ILE A N 1
ATOM 3534 C CA . ILE A 1 419 ? -13.965 17.805 1.498 1.00 75.25 419 ILE A CA 1
ATOM 3535 C C . ILE A 1 419 ? -12.948 17.376 0.423 1.00 75.25 419 ILE A C 1
ATOM 3537 O O . ILE A 1 419 ? -13.329 17.015 -0.699 1.00 75.25 419 ILE A O 1
ATOM 3541 N N . LYS A 1 420 ? -11.654 17.361 0.768 1.00 72.25 420 LYS A N 1
ATOM 3542 C CA . LYS A 1 420 ? -10.541 17.018 -0.145 1.00 72.25 420 LYS A CA 1
ATOM 3543 C C . LYS A 1 420 ? -10.070 15.566 -0.018 1.00 72.25 420 LYS A C 1
ATOM 3545 O O . LYS A 1 420 ? -9.703 14.947 -1.025 1.00 72.25 420 LYS A O 1
ATOM 3550 N N . ASN A 1 421 ? -10.061 15.013 1.191 1.00 75.44 421 ASN A N 1
ATOM 3551 C CA . ASN A 1 421 ? -9.639 13.644 1.469 1.00 75.44 421 ASN A CA 1
ATOM 3552 C C . ASN A 1 421 ? -10.689 12.630 0.986 1.00 75.44 421 ASN A C 1
ATOM 3554 O O . ASN A 1 421 ? -11.864 12.679 1.363 1.00 75.44 421 ASN A O 1
ATOM 3558 N N . ILE A 1 422 ? -10.246 11.696 0.137 1.00 77.12 422 ILE A N 1
ATOM 3559 C CA . ILE A 1 422 ? -11.136 10.721 -0.500 1.00 77.12 422 ILE A CA 1
ATOM 3560 C C . ILE A 1 422 ? -11.645 9.708 0.516 1.00 77.12 422 ILE A C 1
ATOM 3562 O O . ILE A 1 422 ? -12.821 9.377 0.454 1.00 77.12 422 ILE A O 1
ATOM 3566 N N . ARG A 1 423 ? -10.826 9.241 1.472 1.00 86.56 423 ARG A N 1
ATOM 3567 C CA . ARG A 1 423 ? -11.311 8.282 2.480 1.00 86.56 423 ARG A CA 1
ATOM 3568 C C . ARG A 1 423 ? -12.438 8.862 3.318 1.00 86.56 423 ARG A C 1
ATOM 3570 O O . ARG A 1 423 ? -13.451 8.195 3.484 1.00 86.56 423 ARG A O 1
ATOM 3577 N N . PHE A 1 424 ? -12.297 10.093 3.811 1.00 89.81 424 PHE A N 1
ATOM 3578 C CA . PHE A 1 424 ? -13.361 10.741 4.584 1.00 89.81 424 PHE A CA 1
ATOM 3579 C C . PHE A 1 424 ? -14.644 10.888 3.760 1.00 89.81 424 PHE A C 1
ATOM 3581 O O . PHE A 1 424 ? -15.716 10.502 4.227 1.00 89.81 424 PHE A O 1
ATOM 3588 N N . LYS A 1 425 ? -14.528 11.383 2.522 1.00 87.44 425 LYS A N 1
ATOM 3589 C CA . LYS A 1 425 ? -15.663 11.570 1.612 1.00 87.44 425 LYS A CA 1
ATOM 3590 C C . LYS A 1 425 ? -16.356 10.255 1.253 1.00 87.44 425 LYS A C 1
ATOM 3592 O O . LYS A 1 425 ? -17.568 10.144 1.415 1.00 87.44 425 LYS A O 1
ATOM 3597 N N . ASP A 1 426 ? -15.594 9.286 0.755 1.00 89.50 426 ASP A N 1
ATOM 3598 C CA . ASP A 1 426 ? -16.113 8.017 0.252 1.00 89.50 426 ASP A CA 1
ATOM 3599 C C . ASP A 1 426 ? -16.702 7.193 1.389 1.00 89.50 426 ASP A C 1
ATOM 3601 O O . ASP A 1 426 ? -17.800 6.672 1.238 1.00 89.50 426 ASP A O 1
ATOM 3605 N N . ASN A 1 427 ? -16.038 7.132 2.549 1.00 94.50 427 ASN A N 1
ATOM 3606 C CA . ASN A 1 427 ? -16.571 6.411 3.702 1.00 94.50 427 ASN A CA 1
ATOM 3607 C C . ASN A 1 427 ? -17.839 7.071 4.238 1.00 94.50 427 ASN A C 1
ATOM 3609 O O . ASN A 1 427 ? -18.788 6.363 4.553 1.00 94.50 427 ASN A O 1
ATOM 3613 N N . TYR A 1 428 ? -17.884 8.404 4.332 1.00 93.88 428 TYR A N 1
ATOM 3614 C CA . TYR A 1 428 ? -19.094 9.095 4.772 1.00 93.88 428 TYR A CA 1
ATOM 3615 C C . TYR A 1 428 ? -20.262 8.855 3.810 1.00 93.88 428 TYR A C 1
ATOM 3617 O O . TYR A 1 428 ? -21.335 8.461 4.258 1.00 93.88 428 TYR A O 1
ATOM 3625 N N . ASN A 1 429 ? -20.046 9.023 2.501 1.00 91.88 429 ASN A N 1
ATOM 3626 C CA . ASN A 1 429 ? -21.082 8.771 1.497 1.00 91.88 429 ASN A CA 1
ATOM 3627 C C . ASN A 1 429 ? -21.530 7.306 1.514 1.00 91.88 429 ASN A C 1
ATOM 3629 O O . ASN A 1 429 ? -22.720 7.040 1.584 1.00 91.88 429 ASN A O 1
ATOM 3633 N N . PHE A 1 430 ? -20.586 6.366 1.541 1.00 94.44 430 PHE A N 1
ATOM 3634 C CA . PHE A 1 430 ? -20.884 4.939 1.570 1.00 94.44 430 PHE A CA 1
ATOM 3635 C C . PHE A 1 430 ? -21.659 4.529 2.827 1.00 94.44 430 PHE A C 1
ATOM 3637 O O . PHE A 1 430 ? -22.590 3.737 2.742 1.00 94.44 430 PHE A O 1
ATOM 3644 N N . ILE A 1 431 ? -21.326 5.090 3.994 1.00 96.44 431 ILE A N 1
ATOM 3645 C CA . ILE A 1 431 ? -22.095 4.854 5.220 1.00 96.44 431 ILE A CA 1
ATOM 3646 C C . ILE A 1 431 ? -23.483 5.492 5.137 1.00 96.44 431 ILE A C 1
ATOM 3648 O O . ILE A 1 431 ? -24.445 4.860 5.562 1.00 96.44 431 ILE A O 1
ATOM 3652 N N . CYS A 1 432 ? -23.622 6.696 4.572 1.00 92.38 432 CYS A N 1
ATOM 3653 C CA . CYS A 1 432 ? -24.940 7.267 4.290 1.00 92.38 432 CYS A CA 1
ATOM 3654 C C . CYS A 1 432 ? -25.766 6.351 3.376 1.00 92.38 432 CYS A C 1
ATOM 3656 O O . CYS A 1 432 ? -26.929 6.105 3.685 1.00 92.38 432 CYS A O 1
ATOM 3658 N N . ASP A 1 433 ? -25.161 5.800 2.322 1.00 92.69 433 ASP A N 1
ATOM 3659 C CA . ASP A 1 433 ? -25.822 4.880 1.394 1.00 92.69 433 ASP A CA 1
ATOM 3660 C C . ASP A 1 433 ? -26.200 3.559 2.081 1.00 92.69 433 ASP A C 1
ATOM 3662 O O . ASP A 1 433 ? -27.300 3.052 1.872 1.00 92.69 433 ASP A O 1
ATOM 3666 N N . ILE A 1 434 ? -25.330 2.986 2.924 1.00 93.44 434 ILE A N 1
ATOM 3667 C CA . ILE A 1 434 ? -25.657 1.778 3.699 1.00 93.44 434 ILE A CA 1
ATOM 3668 C C . ILE A 1 434 ? -26.821 2.056 4.651 1.00 93.44 434 ILE A C 1
ATOM 3670 O O . ILE A 1 434 ? -27.768 1.274 4.688 1.00 93.44 434 ILE A O 1
ATOM 3674 N N . ILE A 1 435 ? -26.772 3.158 5.406 1.00 92.44 435 ILE A N 1
ATOM 3675 C CA . ILE A 1 435 ? -27.836 3.536 6.343 1.00 92.44 435 ILE A CA 1
ATOM 3676 C C . ILE A 1 435 ? -29.156 3.698 5.578 1.00 92.44 435 ILE A C 1
ATOM 3678 O O . ILE A 1 435 ? -30.153 3.080 5.949 1.00 92.44 435 ILE A O 1
ATOM 3682 N N . ASP A 1 436 ? -29.166 4.444 4.473 1.00 89.38 436 ASP A N 1
ATOM 3683 C CA . ASP A 1 436 ? -30.385 4.632 3.688 1.00 89.38 436 ASP A CA 1
ATOM 3684 C C . ASP A 1 436 ? -30.932 3.304 3.133 1.00 89.38 436 ASP A C 1
ATOM 3686 O O . ASP A 1 436 ? -32.120 3.009 3.265 1.00 89.38 436 ASP A O 1
ATOM 3690 N N . ASN A 1 437 ? -30.057 2.435 2.617 1.00 90.06 437 ASN A N 1
ATOM 3691 C CA . ASN A 1 437 ? -30.447 1.126 2.086 1.00 90.06 437 ASN A CA 1
ATOM 3692 C C . ASN A 1 437 ? -30.957 0.145 3.151 1.00 90.06 437 ASN A C 1
ATOM 3694 O O . ASN A 1 437 ? -31.844 -0.662 2.854 1.00 90.06 437 ASN A O 1
ATOM 3698 N N . LYS A 1 438 ? -30.389 0.168 4.363 1.00 89.88 438 LYS A N 1
ATOM 3699 C CA . LYS A 1 438 ? -30.774 -0.732 5.461 1.00 89.88 438 LYS A CA 1
ATOM 3700 C C . LYS A 1 438 ? -32.073 -0.295 6.119 1.00 89.88 438 LYS A C 1
ATOM 3702 O O . LYS A 1 438 ? -32.916 -1.144 6.393 1.00 89.88 438 LYS A O 1
ATOM 3707 N N . PHE A 1 439 ? -32.249 1.008 6.342 1.00 87.44 439 PHE A N 1
ATOM 3708 C CA . PHE A 1 439 ? -33.416 1.514 7.060 1.00 87.44 439 PHE A CA 1
ATOM 3709 C C . PHE A 1 439 ? -34.567 1.911 6.130 1.00 87.44 439 PHE A C 1
ATOM 3711 O O . PHE A 1 439 ? -35.707 1.814 6.559 1.00 87.44 439 PHE A O 1
ATOM 3718 N N . LYS A 1 440 ? -34.338 2.308 4.868 1.00 82.94 440 LYS A N 1
ATOM 3719 C CA . LYS A 1 440 ? -35.387 2.638 3.871 1.00 82.94 440 LYS A CA 1
ATOM 3720 C C . LYS A 1 440 ? -36.525 3.516 4.418 1.00 82.94 440 LYS A C 1
ATOM 3722 O O . LYS A 1 440 ? -37.699 3.242 4.175 1.00 82.94 440 LYS A O 1
ATOM 3727 N N . ASN A 1 441 ? -36.197 4.563 5.174 1.00 70.88 441 ASN A N 1
ATOM 3728 C CA . ASN A 1 441 ? -37.163 5.419 5.879 1.00 70.88 441 ASN A CA 1
ATOM 3729 C C . ASN A 1 441 ? -37.965 4.750 7.028 1.00 70.88 441 ASN A C 1
ATOM 3731 O O . ASN A 1 441 ? -38.994 5.277 7.458 1.00 70.88 441 ASN A O 1
ATOM 3735 N N . ASN A 1 442 ? -37.500 3.625 7.576 1.00 80.62 442 ASN A N 1
ATOM 3736 C CA . ASN A 1 442 ? -38.050 2.983 8.772 1.00 80.62 442 ASN A CA 1
ATOM 3737 C C . ASN A 1 442 ? -37.486 3.631 10.047 1.00 80.62 442 ASN A C 1
ATOM 3739 O O . ASN A 1 442 ? -36.399 3.296 10.524 1.00 80.62 442 ASN A O 1
ATOM 3743 N N . PHE A 1 443 ? -38.249 4.578 10.592 1.00 78.00 443 PHE A N 1
ATOM 3744 C CA . PHE A 1 443 ? -37.876 5.352 11.776 1.00 78.00 443 PHE A CA 1
ATOM 3745 C C . PHE A 1 443 ? -37.691 4.492 13.038 1.00 78.00 443 PHE A C 1
ATOM 3747 O O . PHE A 1 443 ? -36.755 4.734 13.797 1.00 78.00 443 PHE A O 1
ATOM 3754 N N . ASP A 1 444 ? -38.537 3.479 13.250 1.00 80.06 444 ASP A N 1
ATOM 3755 C CA . ASP A 1 444 ? -38.513 2.669 14.475 1.00 80.06 444 ASP A CA 1
ATOM 3756 C C . ASP A 1 444 ? -37.267 1.771 14.511 1.00 80.06 444 ASP A C 1
ATOM 3758 O O . ASP A 1 444 ? -36.528 1.757 15.496 1.00 80.06 444 ASP A O 1
ATOM 3762 N N . GLN A 1 445 ? -36.950 1.119 13.387 1.00 82.88 445 GLN A N 1
ATOM 3763 C CA . GLN A 1 445 ? -35.729 0.317 13.256 1.00 82.88 445 GLN A CA 1
ATOM 3764 C C . GLN A 1 445 ? -34.460 1.177 13.371 1.00 82.88 445 GLN A C 1
ATOM 3766 O O . GLN A 1 445 ? -33.482 0.742 13.980 1.00 82.88 445 GLN A O 1
ATOM 3771 N N . LEU A 1 446 ? -34.476 2.404 12.834 1.00 85.25 446 LEU A N 1
ATOM 3772 C CA . LEU A 1 446 ? -33.377 3.358 12.998 1.00 85.25 446 LEU A CA 1
ATOM 3773 C C . LEU A 1 446 ? -33.189 3.756 14.469 1.00 85.25 446 LEU A C 1
ATOM 3775 O O . LEU A 1 446 ? -32.058 3.790 14.955 1.00 85.25 446 LEU A O 1
ATOM 3779 N N . GLN A 1 447 ? -34.277 4.053 15.187 1.00 82.19 447 GLN A N 1
ATOM 3780 C CA . GLN A 1 447 ? -34.224 4.417 16.604 1.00 82.19 447 GLN A CA 1
ATOM 3781 C C . GLN A 1 447 ? -33.663 3.273 17.461 1.00 82.19 447 GLN A C 1
ATOM 3783 O O . GLN A 1 447 ? -32.822 3.506 18.334 1.00 82.19 447 GLN A O 1
ATOM 3788 N N . GLU A 1 448 ? -34.087 2.038 17.196 1.00 84.94 448 GLU A N 1
ATOM 3789 C CA . GLU A 1 448 ? -33.578 0.842 17.873 1.00 84.94 448 GLU A CA 1
ATOM 3790 C C . GLU A 1 448 ? -32.096 0.604 17.558 1.00 84.94 448 GLU A C 1
ATOM 3792 O O . GLU A 1 448 ? -31.317 0.311 18.469 1.00 84.94 448 GLU A O 1
ATOM 3797 N N . PHE A 1 449 ? -31.677 0.812 16.304 1.00 91.31 449 PHE A N 1
ATOM 3798 C CA . PHE A 1 449 ? -30.268 0.710 15.930 1.00 91.31 449 PHE A CA 1
ATOM 3799 C C . PHE A 1 449 ? -29.416 1.771 16.622 1.00 91.31 449 PHE A C 1
ATOM 3801 O O . PHE A 1 449 ? -28.348 1.449 17.127 1.00 91.31 449 PHE A O 1
ATOM 3808 N N . ILE A 1 450 ? -29.878 3.023 16.708 1.00 87.00 450 ILE A N 1
ATOM 3809 C CA . ILE A 1 450 ? -29.173 4.091 17.435 1.00 87.00 450 ILE A CA 1
ATOM 3810 C C . ILE A 1 450 ? -29.014 3.715 18.915 1.00 87.00 450 ILE A C 1
ATOM 3812 O O . ILE A 1 450 ? -27.923 3.853 19.475 1.00 87.00 450 ILE A O 1
ATOM 3816 N N . LEU A 1 451 ? -30.074 3.199 19.551 1.00 84.31 451 LEU A N 1
ATOM 3817 C CA . LEU A 1 451 ? -30.025 2.753 20.945 1.00 84.31 451 LEU A CA 1
ATOM 3818 C C . LEU A 1 451 ? -28.989 1.635 21.138 1.00 84.31 451 LEU A C 1
ATOM 3820 O O . LEU A 1 451 ? -28.216 1.676 22.103 1.00 84.31 451 LEU A O 1
ATOM 3824 N N . TYR A 1 452 ? -28.962 0.668 20.219 1.00 89.25 452 TYR A N 1
ATOM 3825 C CA . TYR A 1 452 ? -27.993 -0.421 20.211 1.00 89.25 452 TYR A CA 1
ATOM 3826 C C . TYR A 1 452 ? -26.567 0.089 19.977 1.00 89.25 452 TYR A C 1
ATOM 3828 O O . TYR A 1 452 ? -25.672 -0.192 20.771 1.00 89.25 452 TYR A O 1
ATOM 3836 N N . PHE A 1 453 ? -26.364 0.911 18.948 1.00 92.88 453 PHE A N 1
ATOM 3837 C CA . PHE A 1 453 ? -25.072 1.473 18.574 1.00 92.88 453 PHE A CA 1
ATOM 3838 C C . PHE A 1 453 ? -24.404 2.178 19.760 1.00 92.88 453 PHE A C 1
ATOM 3840 O O . PHE A 1 453 ? -23.253 1.900 20.081 1.00 92.88 453 PHE A O 1
ATOM 3847 N N . TYR A 1 454 ? -25.130 3.037 20.479 1.00 88.12 454 TYR A N 1
ATOM 3848 C CA . TYR A 1 454 ? -24.548 3.765 21.606 1.00 88.12 454 TYR A CA 1
ATOM 3849 C C . TYR A 1 454 ? -24.360 2.904 22.863 1.00 88.12 454 TYR A C 1
ATOM 3851 O O . TYR A 1 454 ? -23.319 3.003 23.512 1.00 88.12 454 TYR A O 1
ATOM 3859 N N . ASN A 1 455 ? -25.327 2.058 23.228 1.00 86.38 455 ASN A N 1
ATOM 3860 C CA . ASN A 1 455 ? -25.322 1.397 24.544 1.00 86.38 455 ASN A CA 1
ATOM 3861 C C . ASN A 1 455 ? -24.809 -0.046 24.526 1.00 86.38 455 ASN A C 1
ATOM 3863 O O . ASN A 1 455 ? -24.487 -0.595 25.581 1.00 86.38 455 ASN A O 1
ATOM 3867 N N . LYS A 1 456 ? -24.776 -0.674 23.349 1.00 87.12 456 LYS A N 1
ATOM 3868 C CA . LYS A 1 456 ? -24.487 -2.098 23.157 1.00 87.12 456 LYS A CA 1
ATOM 3869 C C . LYS A 1 456 ? -23.335 -2.353 22.192 1.00 87.12 456 LYS A C 1
ATOM 3871 O O . LYS A 1 456 ? -23.036 -3.503 21.919 1.00 87.12 456 LYS A O 1
ATOM 3876 N N . VAL A 1 457 ? -22.635 -1.327 21.723 1.00 91.81 457 VAL A N 1
ATOM 3877 C CA . VAL A 1 457 ? -21.343 -1.504 21.053 1.00 91.81 457 VAL A CA 1
ATOM 3878 C C . VAL A 1 457 ? -20.243 -1.158 22.047 1.00 91.81 457 VAL A C 1
ATOM 3880 O O . VAL A 1 457 ? -20.184 -0.031 22.543 1.00 91.81 457 VAL A O 1
ATOM 3883 N N . PHE A 1 458 ? -19.389 -2.134 22.357 1.00 90.69 458 PHE A N 1
ATOM 3884 C CA . PHE A 1 458 ? -18.322 -2.012 23.345 1.00 90.69 458 PHE A CA 1
ATOM 3885 C C . PHE A 1 458 ? -16.934 -2.144 22.729 1.00 90.69 458 PHE A C 1
ATOM 3887 O O . PHE A 1 458 ? -16.715 -2.818 21.724 1.00 90.69 458 PHE A O 1
ATOM 3894 N N . PHE A 1 459 ? -15.961 -1.562 23.412 1.00 91.19 459 PHE A N 1
ATOM 3895 C CA . PHE A 1 459 ? -14.542 -1.817 23.212 1.00 91.19 459 PHE A CA 1
ATOM 3896 C C . PHE A 1 459 ? -13.840 -1.866 24.563 1.00 91.19 459 PHE A C 1
ATOM 3898 O O . PHE A 1 459 ? -14.327 -1.325 25.555 1.00 91.19 459 PHE A O 1
ATOM 3905 N N . ILE A 1 460 ? -12.685 -2.523 24.618 1.00 90.31 460 ILE A N 1
ATOM 3906 C CA . ILE A 1 460 ? -11.840 -2.461 25.810 1.00 90.31 460 ILE A CA 1
ATOM 3907 C C . ILE A 1 460 ? -11.134 -1.107 25.811 1.00 90.31 460 ILE A C 1
ATOM 3909 O O . ILE A 1 460 ? -10.435 -0.779 24.869 1.00 90.31 460 ILE A O 1
ATOM 3913 N N . PHE A 1 461 ? -11.293 -0.322 26.862 1.00 87.00 461 PHE A N 1
ATOM 3914 C CA . PHE A 1 461 ? -10.508 0.871 27.138 1.00 87.00 461 PHE A CA 1
ATOM 3915 C C . PHE A 1 461 ? -9.337 0.496 28.034 1.00 87.00 461 PHE A C 1
ATOM 3917 O O . PHE A 1 461 ? -9.540 0.053 29.164 1.00 87.00 461 PHE A O 1
ATOM 3924 N N . ALA A 1 462 ? -8.123 0.658 27.522 1.00 87.69 462 ALA A N 1
ATOM 3925 C CA . ALA A 1 462 ? -6.894 0.439 28.266 1.00 87.69 462 ALA A CA 1
ATOM 3926 C C . ALA A 1 462 ? -6.198 1.783 28.495 1.00 87.69 462 ALA A C 1
ATOM 3928 O O . ALA A 1 462 ? -5.745 2.415 27.544 1.00 87.69 462 ALA A O 1
ATOM 3929 N N . TYR A 1 463 ? -6.115 2.229 29.742 1.00 86.00 463 TYR A N 1
ATOM 3930 C CA . TYR A 1 463 ? -5.402 3.440 30.127 1.00 86.00 463 TYR A CA 1
ATOM 3931 C C . TYR A 1 463 ? -4.022 3.093 30.681 1.00 86.00 463 TYR A C 1
ATOM 3933 O O . TYR A 1 463 ? -3.903 2.342 31.649 1.00 86.00 463 TYR A O 1
ATOM 3941 N N . LEU A 1 464 ? -2.986 3.655 30.066 1.00 83.31 464 LEU A N 1
ATOM 3942 C CA . LEU A 1 464 ? -1.598 3.543 30.491 1.00 83.31 464 LEU A CA 1
ATOM 3943 C C . LEU A 1 464 ? -1.233 4.794 31.296 1.00 83.31 464 LEU A C 1
ATOM 3945 O O . LEU A 1 464 ? -1.397 5.921 30.830 1.00 83.31 464 LEU A O 1
ATOM 3949 N N . THR A 1 465 ? -0.773 4.605 32.526 1.00 69.56 465 THR A N 1
ATOM 3950 C CA . THR A 1 465 ? -0.450 5.683 33.466 1.00 69.56 465 THR A CA 1
ATOM 3951 C C . THR A 1 465 ? 0.889 6.353 33.140 1.00 69.56 465 THR A C 1
ATOM 3953 O O . THR A 1 465 ? 1.873 5.667 32.877 1.00 69.56 465 THR A O 1
ATOM 3956 N N . ASN A 1 466 ? 0.894 7.700 33.173 1.00 58.62 466 ASN A N 1
ATOM 3957 C CA . ASN A 1 466 ? 2.038 8.628 33.089 1.00 58.62 466 ASN A CA 1
ATOM 3958 C C . ASN A 1 466 ? 3.317 8.038 32.482 1.00 58.62 466 ASN A C 1
ATOM 3960 O O . ASN A 1 466 ? 4.246 7.658 33.191 1.00 58.62 466 ASN A O 1
ATOM 3964 N N . GLN A 1 467 ? 3.359 8.016 31.158 1.00 56.62 467 GLN A N 1
ATOM 3965 C CA . GLN A 1 467 ? 4.544 7.641 30.405 1.00 56.62 467 GLN A CA 1
ATOM 3966 C C . GLN A 1 467 ? 5.244 8.925 29.952 1.00 56.62 467 GLN A C 1
ATOM 3968 O O . GLN A 1 467 ? 4.592 9.827 29.423 1.00 56.62 467 GLN A O 1
ATOM 3973 N N . GLU A 1 468 ? 6.562 9.015 30.134 1.00 59.91 468 GLU A N 1
ATOM 3974 C CA . GLU A 1 468 ? 7.360 10.008 29.409 1.00 59.91 468 GLU A CA 1
ATOM 3975 C C . GLU A 1 468 ? 7.132 9.826 27.892 1.00 59.91 468 GLU A C 1
ATOM 3977 O O . GLU A 1 468 ? 6.825 8.722 27.420 1.00 59.91 468 GLU A O 1
ATOM 3982 N N . ASP A 1 469 ? 7.265 10.899 27.109 1.00 59.31 469 ASP A N 1
ATOM 3983 C CA . ASP A 1 469 ? 7.028 10.884 25.654 1.00 59.31 469 ASP A CA 1
ATOM 3984 C C . ASP A 1 469 ? 7.794 9.749 24.934 1.00 59.31 469 ASP A C 1
ATOM 3986 O O . ASP A 1 469 ? 7.298 9.149 23.972 1.00 59.31 469 ASP A O 1
ATOM 3990 N N . GLU A 1 470 ? 8.990 9.405 25.427 1.00 60.16 470 GLU A N 1
ATOM 3991 C CA . GLU A 1 470 ? 9.822 8.333 24.878 1.00 60.16 470 GLU A CA 1
ATOM 3992 C C . GLU A 1 470 ? 9.203 6.939 25.087 1.00 60.16 470 GLU A C 1
ATOM 3994 O O . GLU A 1 470 ? 9.083 6.164 24.131 1.00 60.16 470 GLU A O 1
ATOM 3999 N N . GLN A 1 471 ? 8.750 6.625 26.309 1.00 64.75 471 GLN A N 1
ATOM 4000 C CA . GLN A 1 471 ? 8.120 5.337 26.633 1.00 64.75 471 GLN A CA 1
ATOM 4001 C C . GLN A 1 471 ? 6.798 5.162 25.880 1.00 64.75 471 GLN A C 1
ATOM 4003 O O . GLN A 1 471 ? 6.532 4.096 25.323 1.00 64.75 471 GLN A O 1
ATOM 4008 N N . THR A 1 472 ? 6.018 6.238 25.767 1.00 64.25 472 THR A N 1
ATOM 4009 C CA . THR A 1 472 ? 4.786 6.263 24.971 1.00 64.25 472 THR A CA 1
ATOM 4010 C C . THR A 1 472 ? 5.046 5.867 23.522 1.00 64.25 472 THR A C 1
ATOM 4012 O O . THR A 1 472 ? 4.329 5.037 22.955 1.00 64.25 472 THR A O 1
ATOM 4015 N N . THR A 1 473 ? 6.082 6.444 22.914 1.00 62.84 473 THR A N 1
ATOM 4016 C CA . THR A 1 473 ? 6.375 6.177 21.507 1.00 62.84 473 THR A CA 1
ATOM 4017 C C . THR A 1 473 ? 6.887 4.745 21.301 1.00 62.84 473 THR A C 1
ATOM 4019 O O . THR A 1 473 ? 6.539 4.109 20.306 1.00 62.84 473 THR A O 1
ATOM 4022 N N . ARG A 1 474 ? 7.625 4.176 22.268 1.00 65.50 474 ARG A N 1
ATOM 4023 C CA . ARG A 1 474 ? 8.016 2.751 22.252 1.00 65.50 474 ARG A CA 1
ATOM 4024 C C . ARG A 1 474 ? 6.808 1.816 22.371 1.00 65.50 474 ARG A C 1
ATOM 4026 O O . ARG A 1 474 ? 6.703 0.852 21.616 1.00 65.50 474 ARG A O 1
ATOM 4033 N N . ILE A 1 475 ? 5.866 2.111 23.271 1.00 69.88 475 ILE A N 1
ATOM 4034 C CA . ILE A 1 475 ? 4.617 1.342 23.403 1.00 69.88 475 ILE A CA 1
ATOM 4035 C C . ILE A 1 475 ? 3.832 1.381 22.086 1.00 69.88 475 ILE A C 1
ATOM 4037 O O . ILE A 1 475 ? 3.371 0.343 21.609 1.00 69.88 475 ILE A O 1
ATOM 4041 N N . PHE A 1 476 ? 3.740 2.556 21.461 1.00 67.12 476 PHE A N 1
ATOM 4042 C CA . PHE A 1 476 ? 3.104 2.716 20.157 1.00 67.12 476 PHE A CA 1
ATOM 4043 C C . PHE A 1 476 ? 3.765 1.862 19.065 1.00 67.12 476 PHE A C 1
ATOM 4045 O O . PHE A 1 476 ? 3.067 1.178 18.312 1.00 67.12 476 PHE A O 1
ATOM 4052 N N . GLN A 1 477 ? 5.099 1.867 18.986 1.00 63.03 477 GLN A N 1
ATOM 4053 C CA . GLN A 1 477 ? 5.852 1.047 18.030 1.00 63.03 477 GLN A CA 1
ATOM 4054 C C . GLN A 1 477 ? 5.572 -0.453 18.233 1.00 63.03 477 GLN A C 1
ATOM 4056 O O . GLN A 1 477 ? 5.289 -1.155 17.261 1.00 63.03 477 GLN A O 1
ATOM 4061 N N . ASN A 1 478 ? 5.554 -0.925 19.484 1.00 66.31 478 ASN A N 1
ATOM 4062 C CA . ASN A 1 478 ? 5.314 -2.333 19.817 1.00 66.31 478 ASN A CA 1
ATOM 4063 C C . ASN A 1 478 ? 3.883 -2.793 19.492 1.00 66.31 478 ASN A C 1
ATOM 4065 O O . ASN A 1 478 ? 3.694 -3.870 18.928 1.00 66.31 478 ASN A O 1
ATOM 4069 N N . LEU A 1 479 ? 2.865 -1.984 19.806 1.00 67.94 479 LEU A N 1
ATOM 4070 C CA . LEU A 1 479 ? 1.461 -2.314 19.512 1.00 67.94 479 LEU A CA 1
ATOM 4071 C C . LEU A 1 479 ? 1.220 -2.493 18.009 1.00 67.94 479 LEU A C 1
ATOM 4073 O O . LEU A 1 479 ? 0.523 -3.409 17.572 1.00 67.94 479 LEU A O 1
ATOM 4077 N N . ASN A 1 480 ? 1.853 -1.644 17.204 1.00 62.00 480 ASN A N 1
ATOM 4078 C CA . ASN A 1 480 ? 1.715 -1.684 15.756 1.00 62.00 480 ASN A CA 1
ATOM 4079 C C . ASN A 1 480 ? 2.583 -2.748 15.071 1.00 62.00 480 ASN A C 1
ATOM 4081 O O . ASN A 1 480 ? 2.448 -2.939 13.864 1.00 62.00 480 ASN A O 1
ATOM 4085 N N . GLN A 1 481 ? 3.436 -3.465 15.804 1.00 53.03 481 GLN A N 1
ATOM 4086 C CA . GLN A 1 481 ? 4.239 -4.557 15.252 1.00 53.03 481 GLN A CA 1
ATOM 4087 C C . GLN A 1 481 ? 3.378 -5.774 14.850 1.00 53.03 481 GLN A C 1
ATOM 4089 O O . GLN A 1 481 ? 3.743 -6.486 13.916 1.00 53.03 481 GLN A O 1
ATOM 4094 N N . TYR A 1 482 ? 2.230 -5.991 15.512 1.00 49.16 482 TYR A N 1
ATOM 4095 C CA . TYR A 1 482 ? 1.385 -7.189 15.348 1.00 49.16 482 TYR A CA 1
ATOM 4096 C C . TYR A 1 482 ? -0.035 -6.912 14.787 1.00 49.16 482 TYR A C 1
ATOM 4098 O O . TYR A 1 482 ? -0.776 -7.856 14.516 1.00 49.16 482 TYR A O 1
ATOM 4106 N N . GLY A 1 483 ? -0.426 -5.639 14.600 1.00 54.28 483 GLY A N 1
ATOM 4107 C CA . GLY A 1 483 ? -1.675 -5.202 13.936 1.00 54.28 483 GLY A CA 1
ATOM 4108 C C . GLY A 1 483 ? -1.502 -4.944 12.427 1.00 54.28 483 GLY A C 1
ATOM 4109 O O . GLY A 1 483 ? -0.538 -5.426 11.845 1.00 54.28 483 GLY A O 1
ATOM 4110 N N . LYS A 1 484 ? -2.385 -4.160 11.764 1.00 55.03 484 LYS A N 1
ATOM 4111 C CA . LYS A 1 484 ? -2.075 -3.629 10.408 1.00 55.03 484 LYS A CA 1
ATOM 4112 C C . LYS A 1 484 ? -0.833 -2.747 10.564 1.00 55.03 484 LYS A C 1
ATOM 4114 O O . LYS A 1 484 ? -0.998 -1.637 11.084 1.00 55.03 484 LYS A O 1
ATOM 4119 N N . PRO A 1 485 ? 0.352 -3.218 10.143 1.00 63.31 485 PRO A N 1
ATOM 4120 C CA . PRO A 1 485 ? 1.601 -2.651 10.605 1.00 63.31 485 PRO A CA 1
ATOM 4121 C C . PRO A 1 485 ? 1.717 -1.207 10.135 1.00 63.31 485 PRO A C 1
ATOM 4123 O O . PRO A 1 485 ? 1.219 -0.858 9.057 1.00 63.31 485 PRO A O 1
ATOM 4126 N N . LEU A 1 486 ? 2.329 -0.360 10.964 1.00 71.38 486 LEU A N 1
ATOM 4127 C CA . LEU A 1 486 ? 2.713 0.978 10.527 1.00 71.38 486 LEU A CA 1
ATOM 4128 C C . LEU A 1 486 ? 3.582 0.846 9.278 1.00 71.38 486 LEU A C 1
ATOM 4130 O O . LEU A 1 486 ? 4.444 -0.036 9.196 1.00 71.38 486 LEU A O 1
ATOM 4134 N N . GLY A 1 487 ? 3.318 1.711 8.301 1.00 81.62 487 GLY A N 1
ATOM 4135 C CA . GLY A 1 487 ? 4.166 1.794 7.125 1.00 81.62 487 GLY A CA 1
ATOM 4136 C C . GLY A 1 487 ? 5.564 2.277 7.501 1.00 81.62 487 GLY A C 1
ATOM 4137 O O . GLY A 1 487 ? 5.768 2.861 8.570 1.00 81.62 487 GLY A O 1
ATOM 4138 N N . VAL A 1 488 ? 6.528 2.078 6.606 1.00 88.19 488 VAL A N 1
ATOM 4139 C CA . VAL A 1 488 ? 7.870 2.662 6.735 1.00 88.19 488 VAL A CA 1
ATOM 4140 C C . VAL A 1 488 ? 7.778 4.175 6.956 1.00 88.19 488 VAL A C 1
ATOM 4142 O O . VAL A 1 488 ? 8.509 4.710 7.786 1.00 88.19 488 VAL A O 1
ATOM 4145 N N . LEU A 1 489 ? 6.855 4.858 6.268 1.00 90.81 489 LEU A N 1
ATOM 4146 C CA . LEU A 1 489 ? 6.676 6.308 6.397 1.00 90.81 489 LEU A CA 1
ATOM 4147 C C . LEU A 1 489 ? 6.175 6.711 7.788 1.00 90.81 489 LEU A C 1
ATOM 4149 O O . LEU A 1 489 ? 6.697 7.644 8.395 1.00 90.81 489 LEU A O 1
ATOM 4153 N N . ASP A 1 490 ? 5.198 5.978 8.322 1.00 85.69 490 ASP A N 1
ATOM 4154 C CA . ASP A 1 490 ? 4.664 6.264 9.653 1.00 85.69 490 ASP A CA 1
ATOM 4155 C C . ASP A 1 490 ? 5.736 5.991 10.727 1.00 85.69 490 ASP A C 1
ATOM 4157 O O . ASP A 1 490 ? 5.973 6.821 11.600 1.00 85.69 490 ASP A O 1
ATOM 4161 N N . LEU A 1 491 ? 6.455 4.865 10.629 1.00 83.81 491 LEU A N 1
ATOM 4162 C CA . LEU A 1 491 ? 7.543 4.528 11.555 1.00 83.81 491 LEU A CA 1
ATOM 4163 C C . LEU A 1 491 ? 8.679 5.556 11.522 1.00 83.81 491 LEU A C 1
ATOM 4165 O O . LEU A 1 491 ? 9.244 5.888 12.565 1.00 83.81 491 LEU A O 1
ATOM 4169 N N . PHE A 1 492 ? 9.003 6.077 10.340 1.00 90.44 492 PHE A N 1
ATOM 4170 C CA . PHE A 1 492 ? 10.059 7.067 10.188 1.00 90.44 492 PHE A CA 1
ATOM 4171 C C . PHE A 1 492 ? 9.664 8.432 10.747 1.00 90.44 492 PHE A C 1
ATOM 4173 O O . PHE A 1 492 ? 10.461 9.053 11.450 1.00 90.44 492 PHE A O 1
ATOM 4180 N N . ARG A 1 493 ? 8.408 8.852 10.551 1.00 87.56 493 ARG A N 1
ATOM 4181 C CA . ARG A 1 493 ? 7.850 10.035 11.223 1.00 87.56 493 ARG A CA 1
ATOM 4182 C C . ARG A 1 493 ? 7.988 9.931 12.744 1.00 87.56 493 ARG A C 1
ATOM 4184 O O . ARG A 1 493 ? 8.371 10.905 13.388 1.00 87.56 493 ARG A O 1
ATOM 4191 N N . ASN A 1 494 ? 7.729 8.753 13.316 1.00 81.12 494 ASN A N 1
ATOM 4192 C CA . ASN A 1 494 ? 7.844 8.529 14.763 1.00 81.12 494 ASN A CA 1
ATOM 4193 C C . ASN A 1 494 ? 9.282 8.662 15.246 1.00 81.12 494 ASN A C 1
ATOM 4195 O O . ASN A 1 494 ? 9.528 9.252 16.291 1.00 81.12 494 ASN A O 1
ATOM 4199 N N . TYR A 1 495 ? 10.223 8.114 14.481 1.00 84.06 495 TYR A N 1
ATOM 4200 C CA . TYR A 1 495 ? 11.640 8.233 14.783 1.00 84.06 495 TYR A CA 1
ATOM 4201 C C . TYR A 1 495 ? 12.093 9.702 14.771 1.00 84.06 495 TYR A C 1
ATOM 4203 O O . TYR A 1 495 ? 12.712 10.149 15.733 1.00 84.06 495 TYR A O 1
ATOM 4211 N N . ILE A 1 496 ? 11.704 10.479 13.750 1.00 87.31 496 ILE A N 1
ATOM 4212 C CA . ILE A 1 496 ? 11.970 11.927 13.693 1.00 87.31 496 ILE A CA 1
ATOM 4213 C C . ILE A 1 496 ? 11.376 12.628 14.925 1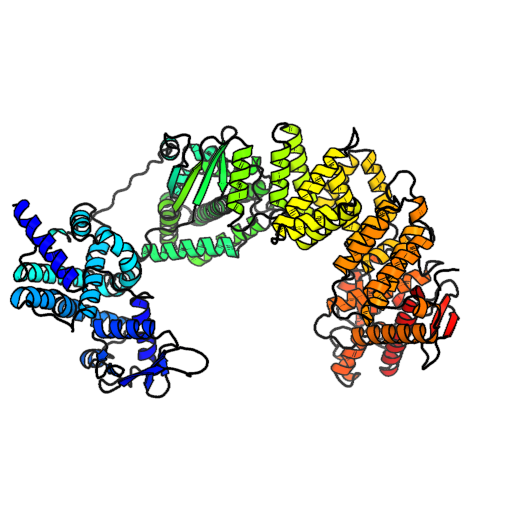.00 87.31 496 ILE A C 1
ATOM 4215 O O . ILE A 1 496 ? 12.043 13.437 15.569 1.00 87.31 496 ILE A O 1
ATOM 4219 N N . TYR A 1 497 ? 10.137 12.289 15.288 1.00 81.19 497 TYR A N 1
ATOM 4220 C CA . TYR A 1 497 ? 9.459 12.864 16.448 1.00 81.19 497 TYR A CA 1
ATOM 4221 C C . TYR A 1 497 ? 10.203 12.579 17.762 1.00 81.19 497 TYR A C 1
ATOM 4223 O O . TYR A 1 497 ? 10.420 13.498 18.552 1.00 81.19 497 TYR A O 1
ATOM 4231 N N . GLN A 1 498 ? 10.616 11.324 17.987 1.00 78.00 498 GLN A N 1
ATOM 4232 C CA . GLN A 1 498 ? 11.399 10.924 19.166 1.00 78.00 498 GLN A CA 1
ATOM 4233 C C . GLN A 1 498 ? 12.716 11.690 19.233 1.00 78.00 498 GLN A C 1
ATOM 4235 O O . GLN A 1 498 ? 13.100 12.178 20.295 1.00 78.00 498 GLN A O 1
ATOM 4240 N N . LYS A 1 499 ? 13.383 11.823 18.087 1.00 83.88 499 LYS A N 1
ATOM 4241 C CA . LYS A 1 499 ? 14.703 12.429 17.986 1.00 83.88 499 LYS A CA 1
ATOM 4242 C C . LYS A 1 499 ? 14.717 13.911 18.364 1.00 83.88 499 LYS A C 1
ATOM 4244 O O . LYS A 1 499 ? 15.639 14.351 19.040 1.00 83.88 499 LYS A O 1
ATOM 4249 N N . TYR A 1 500 ? 13.673 14.660 18.006 1.00 83.25 500 TYR A N 1
ATOM 4250 C CA . TYR A 1 500 ? 13.562 16.094 18.309 1.00 83.25 500 TYR A CA 1
ATOM 4251 C C . TYR A 1 500 ? 12.672 16.407 19.519 1.00 83.25 500 TYR A C 1
ATOM 4253 O O . TYR A 1 500 ? 12.212 17.538 19.670 1.00 83.25 500 TYR A O 1
ATOM 4261 N N . ASN A 1 501 ? 12.409 15.442 20.409 1.00 71.69 501 ASN A N 1
ATOM 4262 C CA . ASN A 1 501 ? 11.418 15.643 21.468 1.00 71.69 501 ASN A CA 1
ATOM 4263 C C . ASN A 1 501 ? 11.727 16.812 22.430 1.00 71.69 501 ASN A C 1
ATOM 4265 O O . ASN A 1 501 ? 10.797 17.422 22.955 1.00 71.69 501 ASN A O 1
ATOM 4269 N N . GLY A 1 502 ? 13.006 17.167 22.606 1.00 72.94 502 GLY A N 1
ATOM 4270 C CA . GLY A 1 502 ? 13.451 18.297 23.432 1.00 72.94 502 GLY A CA 1
ATOM 4271 C C . GLY A 1 502 ? 13.374 19.686 22.774 1.00 72.94 502 GLY A C 1
ATOM 4272 O O . GLY A 1 502 ? 13.522 20.683 23.472 1.00 72.94 502 GLY A O 1
ATOM 4273 N N . GLU A 1 503 ? 13.121 19.781 21.463 1.00 80.19 503 GLU A N 1
ATOM 4274 C CA . GLU A 1 503 ? 13.112 21.038 20.695 1.00 80.19 503 GLU A CA 1
ATOM 4275 C C . GLU A 1 503 ? 11.742 21.241 20.019 1.00 80.19 503 GLU A C 1
ATOM 4277 O O . GLU A 1 503 ? 11.584 20.985 18.827 1.00 80.19 503 GLU A O 1
ATOM 4282 N N . LYS A 1 504 ? 10.718 21.670 20.775 1.00 73.81 504 LYS A N 1
ATOM 4283 C CA . LYS A 1 504 ? 9.315 21.667 20.306 1.00 73.81 504 LYS A CA 1
ATOM 4284 C C . LYS A 1 504 ? 9.094 22.375 18.959 1.00 73.81 504 LYS A C 1
ATOM 4286 O O . LYS A 1 504 ? 8.478 21.786 18.080 1.00 73.81 504 LYS A O 1
ATOM 4291 N N . GLU A 1 505 ? 9.597 23.598 18.790 1.00 78.12 505 GLU A N 1
ATOM 4292 C CA . GLU A 1 505 ? 9.402 24.377 17.553 1.00 78.12 505 GLU A CA 1
ATOM 4293 C C . GLU A 1 505 ? 10.027 23.680 16.338 1.00 78.12 505 GLU A C 1
ATOM 4295 O O . GLU A 1 505 ? 9.357 23.454 15.333 1.00 78.12 505 GLU A O 1
ATOM 4300 N N . LYS A 1 506 ? 11.281 23.241 16.470 1.00 81.44 506 LYS A N 1
ATOM 4301 C CA . LYS A 1 506 ? 12.003 22.499 15.429 1.00 81.44 506 LYS A CA 1
ATOM 4302 C C . LYS A 1 506 ? 11.349 21.153 15.122 1.00 81.44 506 LYS A C 1
ATOM 4304 O O . LYS A 1 506 ? 11.285 20.748 13.965 1.00 81.44 506 LYS A O 1
ATOM 4309 N N . LYS A 1 507 ? 10.846 20.455 16.142 1.00 82.88 507 LYS A N 1
ATOM 4310 C CA . LYS A 1 507 ? 10.111 19.195 15.984 1.00 82.88 507 LYS A CA 1
ATOM 4311 C C . LYS A 1 507 ? 8.853 19.388 15.144 1.00 82.88 507 LYS A C 1
ATOM 4313 O O . LYS A 1 507 ? 8.654 18.642 14.188 1.00 82.88 507 LYS A O 1
ATOM 4318 N N . ASP A 1 508 ? 8.022 20.367 15.498 1.00 78.31 508 ASP A N 1
ATOM 4319 C CA . ASP A 1 508 ? 6.767 20.639 14.795 1.00 78.31 508 ASP A CA 1
ATOM 4320 C C . ASP A 1 508 ? 7.050 21.081 13.347 1.00 78.31 508 ASP A C 1
ATOM 4322 O O . ASP A 1 508 ? 6.418 20.580 12.415 1.00 78.31 508 ASP A O 1
ATOM 4326 N N . GLU A 1 509 ? 8.074 21.917 13.138 1.00 84.56 509 GLU A N 1
ATOM 4327 C CA . GLU A 1 509 ? 8.538 22.322 11.808 1.00 84.56 509 GLU A CA 1
ATOM 4328 C C . GLU A 1 509 ? 8.983 21.119 10.961 1.00 84.56 509 GLU A C 1
ATOM 4330 O O . GLU A 1 509 ? 8.457 20.909 9.870 1.00 84.56 509 GLU A O 1
ATOM 4335 N N . ILE A 1 510 ? 9.904 20.286 11.457 1.00 86.56 510 ILE A N 1
ATOM 4336 C CA . ILE A 1 510 ? 10.432 19.121 10.728 1.00 86.56 510 ILE A CA 1
ATOM 4337 C C . ILE A 1 510 ? 9.317 18.106 10.422 1.00 86.56 510 ILE A C 1
ATOM 4339 O O . ILE A 1 510 ? 9.269 17.546 9.326 1.00 86.56 510 ILE A O 1
ATOM 4343 N N . ILE A 1 511 ? 8.391 17.858 11.351 1.00 86.06 511 ILE A N 1
ATOM 4344 C CA . ILE A 1 511 ? 7.301 16.894 11.133 1.00 86.06 511 ILE A CA 1
ATOM 4345 C C . ILE A 1 511 ? 6.298 17.398 10.097 1.00 86.06 511 ILE A C 1
ATOM 4347 O O . ILE A 1 511 ? 5.910 16.628 9.211 1.00 86.06 511 ILE A O 1
ATOM 4351 N N . ASN A 1 512 ? 5.896 18.668 10.179 1.00 85.94 512 ASN A N 1
ATOM 4352 C CA . ASN A 1 512 ? 5.062 19.282 9.147 1.00 85.94 512 ASN A CA 1
ATOM 4353 C C . ASN A 1 512 ? 5.775 19.200 7.806 1.00 85.94 512 ASN A C 1
ATOM 4355 O O . ASN A 1 512 ? 5.183 18.762 6.815 1.00 85.94 512 ASN A O 1
ATOM 4359 N N . LYS A 1 513 ? 7.087 19.468 7.822 1.00 87.88 513 LYS A N 1
ATOM 4360 C CA . LYS A 1 513 ? 7.872 19.427 6.613 1.00 87.88 513 LYS A CA 1
ATOM 4361 C C . LYS A 1 513 ? 7.840 18.040 5.958 1.00 87.88 513 LYS A C 1
ATOM 4363 O O . LYS A 1 513 ? 7.404 17.834 4.822 1.00 87.88 513 LYS A O 1
ATOM 4368 N N . TYR A 1 514 ? 8.224 17.033 6.725 1.00 91.12 514 TYR A N 1
ATOM 4369 C CA . TYR A 1 514 ? 8.166 15.634 6.322 1.00 91.12 514 TYR A CA 1
ATOM 4370 C C . TYR A 1 514 ? 6.796 15.222 5.743 1.00 91.12 514 TYR A C 1
ATOM 4372 O O . TYR A 1 514 ? 6.723 14.526 4.722 1.00 91.12 514 TYR A O 1
ATOM 4380 N N . ASN A 1 515 ? 5.710 15.666 6.383 1.00 88.69 515 ASN A N 1
ATOM 4381 C CA . ASN A 1 515 ? 4.341 15.298 6.042 1.00 88.69 515 ASN A CA 1
ATOM 4382 C C . ASN A 1 515 ? 3.849 15.847 4.704 1.00 88.69 515 ASN A C 1
ATOM 4384 O O . ASN A 1 515 ? 3.084 15.146 4.042 1.00 88.69 515 ASN A O 1
ATOM 4388 N N . GLU A 1 516 ? 4.256 17.051 4.303 1.00 87.69 516 GLU A N 1
ATOM 4389 C CA . GLU A 1 516 ? 3.822 17.670 3.038 1.00 87.69 516 GLU A CA 1
ATOM 4390 C C . GLU A 1 516 ? 4.742 17.307 1.860 1.00 87.69 516 GLU A C 1
ATOM 4392 O O . GLU A 1 516 ? 4.411 17.564 0.702 1.00 87.69 516 GLU A O 1
ATOM 4397 N N . THR A 1 517 ? 5.871 16.640 2.129 1.00 89.75 517 THR A N 1
ATOM 4398 C CA . THR A 1 517 ? 6.901 16.335 1.126 1.00 89.75 517 THR A CA 1
ATOM 4399 C C . THR A 1 517 ? 7.195 14.838 1.010 1.00 89.75 517 THR A C 1
ATOM 4401 O O . THR A 1 517 ? 6.552 14.141 0.218 1.00 89.75 517 THR A O 1
ATOM 4404 N N . PHE A 1 518 ? 8.146 14.325 1.797 1.00 91.44 518 PHE A N 1
ATOM 4405 C CA . PHE A 1 518 ? 8.645 12.951 1.740 1.00 91.44 518 PHE A CA 1
ATOM 4406 C C . PHE A 1 518 ? 7.527 11.922 1.946 1.00 91.44 518 PHE A C 1
ATOM 4408 O O . PHE A 1 518 ? 7.428 10.952 1.192 1.00 91.44 518 PHE A O 1
ATOM 4415 N N . ASN A 1 519 ? 6.646 12.153 2.925 1.00 90.69 519 ASN A N 1
ATOM 4416 C CA . ASN A 1 519 ? 5.510 11.275 3.210 1.00 90.69 519 ASN A CA 1
ATOM 4417 C C . ASN A 1 519 ? 4.560 11.180 2.002 1.00 90.69 519 ASN A C 1
ATOM 4419 O O . ASN A 1 519 ? 4.229 10.087 1.542 1.00 90.69 519 ASN A O 1
ATOM 4423 N N . LEU A 1 520 ? 4.163 12.322 1.428 1.00 88.88 520 LEU A N 1
ATOM 4424 C CA . LEU A 1 520 ? 3.278 12.344 0.260 1.00 88.88 520 LEU A CA 1
ATOM 4425 C C . LEU A 1 520 ? 3.925 11.720 -0.975 1.00 88.88 520 LEU A C 1
ATOM 4427 O O . LEU A 1 520 ? 3.238 11.041 -1.736 1.00 88.88 520 LEU A O 1
ATOM 4431 N N . TYR A 1 521 ? 5.230 11.915 -1.173 1.00 89.44 521 TYR A N 1
ATOM 4432 C CA . TYR A 1 521 ? 5.936 11.418 -2.353 1.00 89.44 521 TYR A CA 1
ATOM 4433 C C . TYR A 1 521 ? 5.793 9.902 -2.532 1.00 89.44 521 TYR A C 1
ATOM 4435 O O . TYR A 1 521 ? 5.549 9.418 -3.643 1.00 89.44 521 TYR A O 1
ATOM 4443 N N . PHE A 1 522 ? 5.931 9.150 -1.440 1.00 90.38 522 PHE A N 1
ATOM 4444 C CA . PHE A 1 522 ? 5.884 7.692 -1.473 1.00 90.38 522 PHE A CA 1
ATOM 4445 C C . PHE A 1 522 ? 4.475 7.116 -1.325 1.00 90.38 522 PHE A C 1
ATOM 4447 O O . PHE A 1 522 ? 4.320 5.901 -1.448 1.00 90.38 522 PHE A O 1
ATOM 4454 N N . ARG A 1 523 ? 3.438 7.935 -1.124 1.00 86.44 523 ARG A N 1
ATOM 4455 C CA . ARG A 1 523 ? 2.045 7.467 -1.091 1.00 86.44 523 ARG A CA 1
ATOM 4456 C C . ARG A 1 523 ? 1.383 7.529 -2.460 1.00 86.44 523 ARG A C 1
ATOM 4458 O O . ARG A 1 523 ? 1.647 8.413 -3.280 1.00 86.44 523 ARG A O 1
ATOM 4465 N N . LYS A 1 524 ? 0.477 6.584 -2.729 1.00 80.69 524 LYS A N 1
ATOM 4466 C CA . LYS A 1 524 ? -0.303 6.598 -3.978 1.00 80.69 524 LYS A CA 1
ATOM 4467 C C . LYS A 1 524 ? -1.078 7.916 -4.091 1.00 80.69 524 LYS A C 1
ATOM 4469 O O . LYS A 1 524 ? -1.649 8.401 -3.121 1.00 80.69 524 LYS A O 1
ATOM 4474 N N . ASN A 1 525 ? -1.106 8.494 -5.291 1.00 76.56 525 ASN A N 1
ATOM 4475 C CA . ASN A 1 525 ? -1.784 9.763 -5.589 1.00 76.56 525 ASN A CA 1
ATOM 4476 C C . ASN A 1 525 ? -1.344 10.975 -4.741 1.00 76.56 525 ASN A C 1
ATOM 4478 O O . ASN A 1 525 ? -2.059 11.972 -4.755 1.00 76.56 525 ASN A O 1
ATOM 4482 N N . ALA A 1 526 ? -0.201 10.906 -4.044 1.00 80.06 526 ALA A N 1
ATOM 4483 C CA . ALA A 1 526 ? 0.302 11.967 -3.171 1.00 80.06 526 ALA A CA 1
ATOM 4484 C C . ALA A 1 526 ? -0.700 12.412 -2.091 1.00 80.06 526 ALA A C 1
ATOM 4486 O O . ALA A 1 526 ? -0.922 13.604 -1.893 1.00 80.06 526 ALA A O 1
ATOM 4487 N N . ARG A 1 527 ? -1.324 11.450 -1.396 1.00 75.25 527 ARG A N 1
ATOM 4488 C CA . ARG A 1 527 ? -2.241 11.728 -0.278 1.00 75.25 527 ARG A CA 1
ATOM 4489 C C . ARG A 1 527 ? -1.925 10.863 0.936 1.00 75.25 527 ARG A C 1
ATOM 4491 O O . ARG A 1 527 ? -1.580 9.693 0.781 1.00 75.25 527 ARG A O 1
ATOM 4498 N N . GLN A 1 528 ? -2.069 11.430 2.134 1.00 74.06 528 GLN A N 1
ATOM 4499 C CA . GLN A 1 528 ? -1.718 10.770 3.401 1.00 74.06 528 GLN A CA 1
ATOM 4500 C C . GLN A 1 528 ? -2.617 9.567 3.737 1.00 74.06 528 GLN A C 1
ATOM 4502 O O . GLN A 1 528 ? -2.199 8.659 4.447 1.00 74.06 528 GLN A O 1
ATOM 4507 N N . ASP A 1 529 ? -3.822 9.517 3.172 1.00 68.50 529 ASP A N 1
ATOM 4508 C CA . ASP A 1 529 ? -4.842 8.477 3.356 1.00 68.50 529 ASP A CA 1
ATOM 4509 C C . ASP A 1 529 ? -4.663 7.244 2.437 1.00 68.50 529 ASP A C 1
ATOM 4511 O O . ASP A 1 529 ? -5.461 6.299 2.468 1.00 68.50 529 ASP A O 1
ATOM 4515 N N . GLN A 1 530 ? -3.621 7.245 1.600 1.00 79.12 530 GLN A N 1
ATOM 4516 C CA . GLN A 1 530 ? -3.322 6.187 0.635 1.00 79.12 530 GLN A CA 1
ATOM 4517 C C . GLN A 1 530 ? -2.131 5.320 1.067 1.00 79.12 530 GLN A C 1
ATOM 4519 O O . GLN A 1 530 ? -1.283 5.750 1.852 1.00 79.12 530 GLN A O 1
ATOM 4524 N N . ASP A 1 531 ? -2.054 4.095 0.530 1.00 79.44 531 ASP A N 1
ATOM 4525 C CA . ASP A 1 531 ? -0.950 3.172 0.825 1.00 79.44 531 ASP A CA 1
ATOM 4526 C C . ASP A 1 531 ? 0.404 3.731 0.364 1.00 79.44 531 ASP A C 1
ATOM 4528 O O . ASP A 1 531 ? 0.509 4.368 -0.692 1.00 79.44 531 ASP A O 1
ATOM 4532 N N . GLU A 1 532 ? 1.454 3.398 1.112 1.00 87.31 532 GLU A N 1
ATOM 4533 C CA . GLU A 1 532 ? 2.836 3.653 0.717 1.00 87.31 532 GLU A CA 1
ATOM 4534 C C . GLU A 1 532 ? 3.319 2.687 -0.378 1.00 87.31 532 GLU A C 1
ATOM 4536 O O . GLU A 1 532 ? 2.931 1.517 -0.457 1.00 87.31 532 GLU A O 1
ATOM 4541 N N . ASN A 1 533 ? 4.217 3.167 -1.231 1.00 89.00 533 ASN A N 1
ATOM 4542 C CA . ASN A 1 533 ? 4.921 2.366 -2.216 1.00 89.00 533 ASN A CA 1
ATOM 4543 C C . ASN A 1 533 ? 6.249 1.873 -1.629 1.00 89.00 533 ASN A C 1
ATOM 4545 O O . ASN A 1 533 ? 7.316 2.405 -1.937 1.00 89.00 533 ASN A O 1
ATOM 4549 N N . ILE A 1 534 ? 6.177 0.821 -0.808 1.00 87.31 534 ILE A N 1
ATOM 4550 C CA . ILE A 1 534 ? 7.343 0.253 -0.112 1.00 87.31 534 ILE A CA 1
ATOM 4551 C C . ILE A 1 534 ? 8.496 -0.118 -1.057 1.00 87.31 534 ILE A C 1
ATOM 4553 O O . ILE A 1 534 ? 9.657 0.052 -0.706 1.00 87.31 534 ILE A O 1
ATOM 4557 N N . LYS A 1 535 ? 8.205 -0.561 -2.289 1.00 87.38 535 LYS A N 1
ATOM 4558 C CA . LYS A 1 535 ? 9.240 -0.885 -3.286 1.00 87.38 535 LYS A CA 1
ATOM 4559 C C . LYS A 1 535 ? 10.038 0.352 -3.697 1.00 87.38 535 LYS A C 1
ATOM 4561 O O . LYS A 1 535 ? 11.260 0.277 -3.804 1.00 87.38 535 LYS A O 1
ATOM 4566 N N . ASN A 1 536 ? 9.361 1.481 -3.909 1.00 87.69 536 ASN A N 1
ATOM 4567 C CA . ASN A 1 536 ? 10.036 2.742 -4.204 1.00 87.69 536 ASN A CA 1
ATOM 4568 C C . ASN A 1 536 ? 10.821 3.252 -2.992 1.00 87.69 536 ASN A C 1
ATOM 4570 O O . ASN A 1 536 ? 11.921 3.747 -3.194 1.00 87.69 536 ASN A O 1
ATOM 4574 N N . ILE A 1 537 ? 10.302 3.094 -1.767 1.00 92.31 537 ILE A N 1
ATOM 4575 C CA . ILE A 1 537 ? 11.030 3.490 -0.550 1.00 92.31 537 ILE A CA 1
ATOM 4576 C C . ILE A 1 537 ? 12.316 2.669 -0.413 1.00 92.31 537 ILE A C 1
ATOM 4578 O O . ILE A 1 537 ? 13.379 3.251 -0.247 1.00 92.31 537 ILE A O 1
ATOM 4582 N N . ILE A 1 538 ? 12.245 1.340 -0.567 1.00 90.94 538 ILE A N 1
ATOM 4583 C CA . ILE A 1 538 ? 13.427 0.459 -0.553 1.00 90.94 538 ILE A CA 1
ATOM 4584 C C . ILE A 1 538 ? 14.441 0.910 -1.602 1.00 90.94 538 ILE A C 1
ATOM 4586 O O . ILE A 1 538 ? 15.614 1.072 -1.294 1.00 90.94 538 ILE A O 1
ATOM 4590 N N . THR A 1 539 ? 13.979 1.154 -2.833 1.00 90.25 539 THR A N 1
ATOM 4591 C CA . THR A 1 539 ? 14.868 1.546 -3.935 1.00 90.25 539 THR A CA 1
ATOM 4592 C C . THR A 1 539 ? 15.526 2.895 -3.651 1.00 90.25 539 THR A C 1
ATOM 4594 O O . THR A 1 539 ? 16.723 3.030 -3.870 1.00 90.25 539 THR A O 1
ATOM 4597 N N . PHE A 1 540 ? 14.769 3.871 -3.136 1.00 93.19 540 PHE A N 1
ATOM 4598 C CA . PHE A 1 540 ? 15.300 5.163 -2.710 1.00 93.19 540 PHE A CA 1
ATOM 4599 C C . PHE A 1 540 ? 16.370 4.977 -1.638 1.00 93.19 540 PHE A C 1
ATOM 4601 O O . PHE A 1 540 ? 17.519 5.336 -1.872 1.00 93.19 540 PHE A O 1
ATOM 4608 N N . VAL A 1 541 ? 16.015 4.354 -0.513 1.00 94.31 541 VAL A N 1
ATOM 4609 C CA . VAL A 1 541 ? 16.903 4.202 0.644 1.00 94.31 541 VAL A CA 1
ATOM 4610 C C . VAL A 1 541 ? 18.175 3.445 0.275 1.00 94.31 541 VAL A C 1
ATOM 4612 O O . VAL A 1 541 ? 19.265 3.936 0.553 1.00 94.31 541 VAL A O 1
ATOM 4615 N N . ASP A 1 542 ? 18.056 2.303 -0.407 1.00 91.50 542 ASP A N 1
ATOM 4616 C CA . ASP A 1 542 ? 19.219 1.519 -0.830 1.00 91.50 542 ASP A CA 1
ATOM 4617 C C . ASP A 1 542 ? 20.087 2.316 -1.816 1.00 91.50 542 ASP A C 1
ATOM 4619 O O . ASP A 1 542 ? 21.305 2.353 -1.663 1.00 91.50 542 ASP A O 1
ATOM 4623 N N . SER A 1 543 ? 19.488 2.999 -2.803 1.00 91.31 543 SER A N 1
ATOM 4624 C CA . SER A 1 543 ? 20.254 3.805 -3.768 1.00 91.31 543 SER A CA 1
ATOM 4625 C C . SER A 1 543 ? 20.993 4.970 -3.110 1.00 91.31 543 SER A C 1
ATOM 4627 O O . SER A 1 543 ? 22.121 5.278 -3.494 1.00 91.31 543 SER A O 1
ATOM 4629 N N . THR A 1 544 ? 20.389 5.584 -2.094 1.00 93.94 544 THR A N 1
ATOM 4630 C CA . THR A 1 544 ? 20.964 6.719 -1.377 1.00 93.94 544 THR A CA 1
ATOM 4631 C C . THR A 1 544 ? 22.052 6.274 -0.401 1.00 93.94 544 THR A C 1
ATOM 4633 O O . THR A 1 544 ? 23.103 6.901 -0.341 1.00 93.94 544 THR A O 1
ATOM 4636 N N . LEU A 1 545 ? 21.874 5.157 0.306 1.00 93.19 545 LEU A N 1
ATOM 4637 C CA . LEU A 1 545 ? 22.931 4.577 1.142 1.00 93.19 545 LEU A CA 1
ATOM 4638 C C . LEU A 1 545 ? 24.145 4.144 0.304 1.00 93.19 545 LEU A C 1
ATOM 4640 O O . LEU A 1 545 ? 25.282 4.433 0.672 1.00 93.19 545 LEU A O 1
ATOM 4644 N N . ILE A 1 546 ? 23.914 3.534 -0.864 1.00 91.06 546 ILE A N 1
ATOM 4645 C CA . ILE A 1 546 ? 24.972 3.176 -1.827 1.00 91.06 546 ILE A CA 1
ATOM 4646 C C . ILE A 1 546 ? 25.733 4.413 -2.304 1.00 91.06 546 ILE A C 1
ATOM 4648 O O . ILE A 1 546 ? 26.960 4.391 -2.363 1.00 91.06 546 ILE A O 1
ATOM 4652 N N . LYS A 1 547 ? 25.018 5.503 -2.605 1.00 90.38 547 LYS A N 1
ATOM 4653 C CA . LYS A 1 547 ? 25.620 6.799 -2.938 1.00 90.38 547 LYS A CA 1
ATOM 4654 C C . LYS A 1 547 ? 26.585 7.261 -1.828 1.00 90.38 547 LYS A C 1
ATOM 4656 O O . LYS A 1 547 ? 27.661 7.776 -2.101 1.00 90.38 547 LYS A O 1
ATOM 4661 N N . TYR A 1 548 ? 26.263 7.019 -0.562 1.00 90.75 548 TYR A N 1
ATOM 4662 C CA . TYR A 1 548 ? 27.153 7.348 0.559 1.00 90.75 548 TYR A CA 1
ATOM 4663 C C . TYR A 1 548 ? 28.167 6.251 0.926 1.00 90.75 548 TYR A C 1
ATOM 4665 O O . TYR A 1 548 ? 28.896 6.400 1.902 1.00 90.75 548 TYR A O 1
ATOM 4673 N N . GLY A 1 549 ? 28.262 5.175 0.139 1.00 89.12 549 GLY A N 1
ATOM 4674 C CA . GLY A 1 549 ? 29.222 4.089 0.350 1.00 89.12 549 GLY A CA 1
ATOM 4675 C C . GLY A 1 549 ? 28.881 3.129 1.488 1.00 89.12 549 GLY A C 1
ATOM 4676 O O . GLY A 1 549 ? 29.746 2.382 1.935 1.00 89.12 549 GLY A O 1
ATOM 4677 N N . MET A 1 550 ? 27.626 3.112 1.933 1.00 90.44 550 MET A N 1
ATOM 4678 C CA . MET A 1 550 ? 27.162 2.362 3.106 1.00 90.44 550 MET A CA 1
ATOM 4679 C C . MET A 1 550 ? 26.715 0.935 2.750 1.00 90.44 550 MET A C 1
ATOM 4681 O O . MET A 1 550 ? 25.583 0.530 3.020 1.00 90.44 550 MET A O 1
ATOM 4685 N N . PHE A 1 551 ? 27.575 0.179 2.063 1.00 85.75 551 PHE A N 1
ATOM 4686 C CA . PHE A 1 551 ? 27.254 -1.181 1.601 1.00 85.75 551 PHE A CA 1
ATOM 4687 C C . PHE A 1 551 ? 27.194 -2.185 2.754 1.00 85.75 551 PHE A C 1
ATOM 4689 O O . PHE A 1 551 ? 26.264 -2.988 2.823 1.00 85.75 551 PHE A O 1
ATOM 4696 N N . SER A 1 552 ? 28.156 -2.108 3.677 1.00 85.12 552 SER A N 1
ATOM 4697 C CA . SER A 1 552 ? 28.232 -2.983 4.850 1.00 85.12 552 SER A CA 1
ATOM 4698 C C . SER A 1 552 ? 26.970 -2.913 5.698 1.00 85.12 552 SER A C 1
ATOM 4700 O O . SER A 1 552 ? 26.461 -3.939 6.135 1.00 85.12 552 SER A O 1
ATOM 4702 N N . GLU A 1 553 ? 26.431 -1.714 5.883 1.00 87.00 553 GLU A N 1
ATOM 4703 C CA . GLU A 1 553 ? 25.244 -1.472 6.692 1.00 87.00 553 GLU A CA 1
ATOM 4704 C C . GLU A 1 553 ? 23.984 -2.001 6.011 1.00 87.00 553 GLU A C 1
ATOM 4706 O O . GLU A 1 553 ? 23.123 -2.587 6.670 1.00 87.00 553 GLU A O 1
ATOM 4711 N N . ILE A 1 554 ? 23.885 -1.863 4.683 1.00 86.94 554 ILE A N 1
ATOM 4712 C CA . ILE A 1 554 ? 22.807 -2.488 3.907 1.00 86.94 554 ILE A CA 1
ATOM 4713 C C . ILE A 1 554 ? 22.835 -4.007 4.104 1.00 86.94 554 ILE A C 1
ATOM 4715 O O . ILE A 1 554 ? 21.788 -4.595 4.391 1.00 86.94 554 ILE A O 1
ATOM 4719 N N . ASP A 1 555 ? 24.006 -4.628 3.961 1.00 84.88 555 ASP A N 1
ATOM 4720 C CA . ASP A 1 555 ? 24.178 -6.078 4.066 1.00 84.88 555 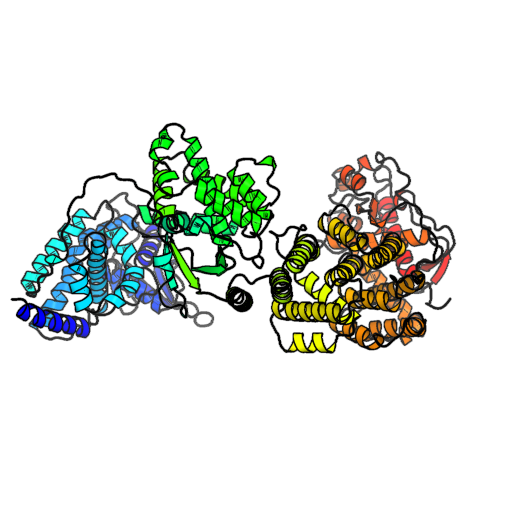ASP A CA 1
ATOM 4721 C C . ASP A 1 555 ? 23.922 -6.588 5.486 1.00 84.88 555 ASP A C 1
ATOM 4723 O O . ASP A 1 555 ? 23.196 -7.568 5.668 1.00 84.88 555 ASP A O 1
ATOM 4727 N N . GLU A 1 556 ? 24.452 -5.901 6.498 1.00 85.19 556 GLU A N 1
ATOM 4728 C CA . GLU A 1 556 ? 24.244 -6.231 7.907 1.00 85.19 556 GLU A CA 1
ATOM 4729 C C . GLU A 1 556 ? 22.756 -6.167 8.275 1.00 85.19 556 GLU A C 1
ATOM 4731 O O . GLU A 1 556 ? 22.209 -7.121 8.838 1.00 85.19 556 GLU A O 1
ATOM 4736 N N . ILE A 1 557 ? 22.065 -5.087 7.895 1.00 82.69 557 ILE A N 1
ATOM 4737 C CA . ILE A 1 557 ? 20.632 -4.933 8.169 1.00 82.69 557 ILE A CA 1
ATOM 4738 C C . ILE A 1 557 ? 19.822 -5.988 7.403 1.00 82.69 557 ILE A C 1
ATOM 4740 O O . ILE A 1 557 ? 18.953 -6.638 7.985 1.00 82.69 557 ILE A O 1
ATOM 4744 N N . ASN A 1 558 ? 20.100 -6.206 6.116 1.00 82.38 558 ASN A N 1
ATOM 4745 C CA . ASN A 1 558 ? 19.378 -7.203 5.320 1.00 82.38 558 ASN A CA 1
ATOM 4746 C C . ASN A 1 558 ? 19.575 -8.632 5.852 1.00 82.38 558 ASN A C 1
ATOM 4748 O O . ASN A 1 558 ? 18.648 -9.438 5.784 1.00 82.38 558 ASN A O 1
ATOM 4752 N N . LYS A 1 559 ? 20.762 -8.950 6.384 1.00 80.31 559 LYS A N 1
ATOM 4753 C CA . LYS A 1 559 ? 21.075 -10.260 6.970 1.00 80.31 559 LYS A CA 1
ATOM 4754 C C . LYS A 1 559 ? 20.376 -10.477 8.312 1.00 80.31 559 LYS A C 1
ATOM 4756 O O . LYS A 1 559 ? 19.935 -11.589 8.595 1.00 80.31 559 LYS A O 1
ATOM 4761 N N . ASN A 1 560 ? 20.278 -9.429 9.128 1.00 73.31 560 ASN A N 1
ATOM 4762 C CA . ASN A 1 560 ? 19.736 -9.517 10.484 1.00 73.31 560 ASN A CA 1
ATOM 4763 C C . ASN A 1 560 ? 18.202 -9.391 10.535 1.00 73.31 560 ASN A C 1
ATOM 4765 O O . ASN A 1 560 ? 17.588 -9.824 11.512 1.00 73.31 560 ASN A O 1
ATOM 4769 N N . TYR A 1 561 ? 17.562 -8.837 9.496 1.00 75.00 561 TYR A N 1
ATOM 4770 C CA . TYR A 1 561 ? 16.125 -8.550 9.495 1.00 75.00 561 TYR A CA 1
ATOM 4771 C C . TYR A 1 561 ? 15.409 -9.070 8.238 1.00 75.00 561 TYR A C 1
ATOM 4773 O O . TYR A 1 561 ? 15.446 -8.460 7.173 1.00 75.00 561 TYR A O 1
ATOM 4781 N N . ASN A 1 562 ? 14.636 -10.153 8.392 1.00 68.12 562 ASN A N 1
ATOM 4782 C CA . ASN A 1 562 ? 13.864 -10.764 7.295 1.00 68.12 562 ASN A CA 1
ATOM 4783 C C . ASN A 1 562 ? 12.633 -9.941 6.854 1.00 68.12 562 ASN A C 1
ATOM 4785 O O . ASN A 1 562 ? 12.114 -10.124 5.751 1.00 68.12 562 ASN A O 1
ATOM 4789 N N . ASN A 1 563 ? 12.122 -9.049 7.711 1.00 78.81 563 ASN A N 1
ATOM 4790 C CA . ASN A 1 563 ? 10.972 -8.203 7.392 1.00 78.81 563 ASN A CA 1
ATOM 4791 C C . ASN A 1 563 ? 11.424 -6.965 6.600 1.00 78.81 563 ASN A C 1
ATOM 4793 O O . ASN A 1 563 ? 12.166 -6.129 7.114 1.00 78.81 563 ASN A O 1
ATOM 4797 N N . LYS A 1 564 ? 10.916 -6.812 5.368 1.00 81.81 564 LYS A N 1
ATOM 4798 C CA . LYS A 1 564 ? 11.259 -5.692 4.475 1.00 81.81 564 LYS A CA 1
ATOM 4799 C C . LYS A 1 564 ? 10.952 -4.320 5.077 1.00 81.81 564 LYS A C 1
ATOM 4801 O O . LYS A 1 564 ? 11.757 -3.412 4.910 1.00 81.81 564 LYS A O 1
ATOM 4806 N N . THR A 1 565 ? 9.831 -4.158 5.778 1.00 81.69 565 THR A N 1
ATOM 4807 C CA . THR A 1 565 ? 9.473 -2.899 6.449 1.00 81.69 565 THR A CA 1
ATOM 4808 C C . THR A 1 565 ? 10.503 -2.564 7.520 1.00 81.69 565 THR A C 1
ATOM 4810 O O . THR A 1 565 ? 11.043 -1.462 7.505 1.00 81.69 565 THR A O 1
ATOM 4813 N N . THR A 1 566 ? 10.837 -3.530 8.384 1.00 78.25 566 THR A N 1
ATOM 4814 C CA . THR A 1 566 ? 11.831 -3.373 9.461 1.00 78.25 566 THR A CA 1
ATOM 4815 C C . THR A 1 566 ? 13.225 -3.055 8.920 1.00 78.25 566 THR A C 1
ATOM 4817 O O . THR A 1 566 ? 13.863 -2.109 9.373 1.00 78.25 566 THR A O 1
ATOM 4820 N N . ALA A 1 567 ? 13.687 -3.789 7.908 1.00 81.94 567 ALA A N 1
ATOM 4821 C CA . ALA A 1 567 ? 14.977 -3.515 7.282 1.00 81.94 567 ALA A CA 1
ATOM 4822 C C . ALA A 1 567 ? 15.015 -2.106 6.661 1.00 81.94 567 ALA A C 1
ATOM 4824 O O . ALA A 1 567 ? 16.000 -1.386 6.797 1.00 81.94 567 ALA A O 1
ATOM 4825 N N . THR A 1 568 ? 13.923 -1.679 6.018 1.00 91.38 568 THR A N 1
ATOM 4826 C CA . THR A 1 568 ? 13.851 -0.358 5.373 1.00 91.38 568 THR A CA 1
ATOM 4827 C C . THR A 1 568 ? 13.836 0.779 6.390 1.00 91.38 568 THR A C 1
ATOM 4829 O O . THR A 1 568 ? 14.528 1.771 6.178 1.00 91.38 568 THR A O 1
ATOM 4832 N N . ILE A 1 569 ? 13.087 0.656 7.495 1.00 89.31 569 ILE A N 1
ATOM 4833 C CA . ILE A 1 569 ? 13.077 1.698 8.533 1.00 89.31 569 ILE A CA 1
ATOM 4834 C C . ILE A 1 569 ? 14.457 1.852 9.171 1.00 89.31 569 ILE A C 1
ATOM 4836 O O . ILE A 1 569 ? 14.918 2.979 9.295 1.00 89.31 569 ILE A O 1
ATOM 4840 N N . LEU A 1 570 ? 15.150 0.756 9.495 1.00 85.06 570 LEU A N 1
ATOM 4841 C CA . LEU A 1 570 ? 16.495 0.818 10.080 1.00 85.06 570 LEU A CA 1
ATOM 4842 C C . LEU A 1 570 ? 17.490 1.509 9.146 1.00 85.06 570 LEU A C 1
ATOM 4844 O O . LEU A 1 570 ? 18.242 2.382 9.569 1.00 85.06 570 LEU A O 1
ATOM 4848 N N . LYS A 1 571 ? 17.447 1.179 7.854 1.00 94.00 571 LYS A N 1
ATOM 4849 C CA . LYS A 1 571 ? 18.265 1.847 6.836 1.00 94.00 571 LYS A CA 1
ATOM 4850 C C . LYS A 1 571 ? 17.944 3.337 6.705 1.00 94.00 571 LYS A C 1
ATOM 4852 O O . LYS A 1 571 ? 18.849 4.151 6.566 1.00 94.00 571 LYS A O 1
ATOM 4857 N N . LEU A 1 572 ? 16.663 3.702 6.752 1.00 94.12 572 LEU A N 1
ATOM 4858 C CA . LEU A 1 572 ? 16.227 5.094 6.653 1.00 94.12 572 LEU A CA 1
ATOM 4859 C C . LEU A 1 572 ? 16.602 5.903 7.908 1.00 94.12 572 LEU A C 1
ATOM 4861 O O . LEU A 1 572 ? 17.014 7.053 7.784 1.00 94.12 572 LEU A O 1
ATOM 4865 N N . GLN A 1 573 ? 16.527 5.292 9.096 1.00 90.75 573 GLN A N 1
ATOM 4866 C CA . GLN A 1 573 ? 17.050 5.851 10.348 1.00 90.75 573 GLN A CA 1
ATOM 4867 C C . GLN A 1 573 ? 18.556 6.087 10.248 1.00 90.75 573 GLN A C 1
ATOM 4869 O O . GLN A 1 573 ? 19.009 7.201 10.488 1.00 90.75 573 GLN A O 1
ATOM 4874 N N . TYR A 1 574 ? 19.309 5.081 9.792 1.00 91.25 574 TYR A N 1
ATOM 4875 C CA . TYR A 1 574 ? 20.753 5.192 9.604 1.00 91.25 574 TYR A CA 1
ATOM 4876 C C . TYR A 1 574 ? 21.126 6.312 8.623 1.00 91.25 574 TYR A C 1
ATOM 4878 O O . TYR A 1 574 ? 22.010 7.120 8.903 1.00 91.25 574 TYR A O 1
ATOM 4886 N N . LEU A 1 575 ? 20.406 6.412 7.502 1.00 93.88 575 LEU A N 1
ATOM 4887 C CA . LEU A 1 575 ? 20.576 7.490 6.530 1.00 93.88 575 LEU A CA 1
ATOM 4888 C C . LEU A 1 575 ? 20.294 8.870 7.150 1.00 93.88 575 LEU A C 1
ATOM 4890 O O . LEU A 1 575 ? 21.047 9.816 6.933 1.00 93.88 575 LEU A O 1
ATOM 4894 N N . PHE A 1 576 ? 19.229 8.990 7.942 1.00 92.56 576 PHE A N 1
ATOM 4895 C CA . PHE A 1 576 ? 18.877 10.240 8.615 1.00 92.56 576 PHE A CA 1
ATOM 4896 C C . PHE A 1 576 ? 19.912 10.645 9.676 1.00 92.56 576 PHE A C 1
ATOM 4898 O O . PHE A 1 576 ? 20.295 11.812 9.753 1.00 92.56 576 PHE A O 1
ATOM 4905 N N . ASP A 1 577 ? 20.413 9.684 10.456 1.00 90.25 577 ASP A N 1
ATOM 4906 C CA . ASP A 1 577 ? 21.532 9.873 11.386 1.00 90.25 577 ASP A CA 1
ATOM 4907 C C . ASP A 1 577 ? 22.808 10.312 10.663 1.00 90.25 577 ASP A C 1
ATOM 4909 O O . ASP A 1 577 ? 23.540 11.176 11.150 1.00 90.25 577 ASP A O 1
ATOM 4913 N N . TYR A 1 578 ? 23.079 9.735 9.492 1.00 91.62 578 TYR A N 1
ATOM 4914 C CA . TYR A 1 578 ? 24.220 10.115 8.673 1.00 91.62 578 TYR A CA 1
ATOM 4915 C C . TYR A 1 578 ? 24.119 11.560 8.189 1.00 91.62 578 TYR A C 1
ATOM 4917 O O . TYR A 1 578 ? 25.089 12.305 8.326 1.00 91.62 578 TYR A O 1
ATOM 4925 N N . TYR A 1 579 ? 22.964 11.976 7.664 1.00 91.19 579 TYR A N 1
ATOM 4926 C CA . TYR A 1 579 ? 22.760 13.366 7.260 1.00 91.19 579 TYR A CA 1
ATOM 4927 C C . TYR A 1 579 ? 22.997 14.323 8.418 1.00 91.19 579 TYR A C 1
ATOM 4929 O O . TYR A 1 579 ? 23.733 15.287 8.252 1.00 91.19 579 TYR A O 1
ATOM 4937 N N . GLU A 1 580 ? 22.436 14.032 9.594 1.00 87.31 580 GLU A N 1
ATOM 4938 C CA . GLU A 1 580 ? 22.592 14.881 10.775 1.00 87.31 580 GLU A CA 1
ATOM 4939 C C . GLU A 1 580 ? 24.056 15.036 11.204 1.00 87.31 580 GLU A C 1
ATOM 4941 O O . GLU A 1 580 ? 24.511 16.148 11.470 1.00 87.31 580 GLU A O 1
ATOM 4946 N N . LYS A 1 581 ? 24.821 13.937 11.207 1.00 88.44 581 LYS A N 1
ATOM 4947 C CA . LYS A 1 581 ? 26.255 13.956 11.537 1.00 88.44 581 LYS A CA 1
ATOM 4948 C C . LYS A 1 581 ? 27.096 14.744 10.534 1.00 88.44 581 LYS A C 1
ATOM 4950 O O . LYS A 1 581 ? 28.147 15.256 10.908 1.00 88.44 581 LYS A O 1
ATOM 4955 N N . ASN A 1 582 ? 26.658 14.819 9.279 1.00 83.94 582 ASN A N 1
ATOM 4956 C CA . ASN A 1 582 ? 27.395 15.446 8.182 1.00 83.94 582 ASN A CA 1
ATOM 4957 C C . ASN A 1 582 ? 26.776 16.781 7.729 1.00 83.94 582 ASN A C 1
ATOM 4959 O O . ASN A 1 582 ? 27.105 17.269 6.644 1.00 83.94 582 ASN A O 1
ATOM 4963 N N . LEU A 1 583 ? 25.894 17.381 8.539 1.00 79.75 583 LEU A N 1
ATOM 4964 C CA . LEU A 1 583 ? 25.306 18.682 8.228 1.00 79.75 583 LEU A CA 1
ATOM 4965 C C . LEU A 1 583 ? 26.380 19.760 8.118 1.00 79.75 583 LEU A C 1
ATOM 4967 O O . LEU A 1 583 ? 27.280 19.884 8.950 1.00 79.75 583 LEU A O 1
ATOM 4971 N N . GLN A 1 584 ? 26.218 20.616 7.116 1.00 63.47 584 GLN A N 1
ATOM 4972 C CA . GLN A 1 584 ? 26.920 21.887 7.081 1.00 63.47 584 GLN A CA 1
ATOM 4973 C C . GLN A 1 584 ? 26.213 22.873 8.023 1.00 63.47 584 GLN A C 1
ATOM 4975 O O . GLN A 1 584 ? 25.011 22.776 8.257 1.00 63.47 584 GLN A O 1
ATOM 4980 N N . ILE A 1 585 ? 26.944 23.872 8.530 1.00 54.28 585 ILE A N 1
ATOM 4981 C CA . ILE A 1 585 ? 26.503 24.835 9.568 1.00 54.28 585 ILE A CA 1
ATOM 4982 C C . ILE A 1 585 ? 25.157 25.541 9.249 1.00 54.28 585 ILE A C 1
ATOM 4984 O O . ILE A 1 585 ? 24.526 26.093 10.145 1.00 54.28 585 ILE A O 1
ATOM 4988 N N . LYS A 1 586 ? 24.699 25.536 7.986 1.00 53.59 586 LYS A N 1
ATOM 4989 C CA . LYS A 1 586 ? 23.469 26.203 7.513 1.00 53.59 586 LYS A CA 1
ATOM 4990 C C . LYS A 1 586 ? 22.409 25.267 6.900 1.00 53.59 586 LYS A C 1
ATOM 4992 O O . LYS A 1 586 ? 21.461 25.774 6.305 1.00 53.59 586 LYS A O 1
ATOM 4997 N N . SER A 1 587 ? 22.559 23.944 6.975 1.00 63.97 587 SER A N 1
ATOM 4998 C CA . SER A 1 587 ? 21.597 22.969 6.421 1.00 63.97 587 SER A CA 1
ATOM 4999 C C . SER A 1 587 ? 20.819 22.254 7.525 1.00 63.97 587 SER A C 1
ATOM 5001 O O . SER A 1 587 ? 21.395 21.971 8.574 1.00 63.97 587 SER A O 1
ATOM 5003 N N . ASP A 1 588 ? 19.554 21.901 7.275 1.00 80.50 588 ASP A N 1
ATOM 5004 C CA . ASP A 1 588 ? 18.824 20.935 8.109 1.00 80.50 588 ASP A CA 1
ATOM 5005 C C . ASP A 1 588 ? 18.816 19.533 7.463 1.00 80.50 588 ASP A C 1
ATOM 5007 O O . ASP A 1 588 ? 19.061 19.374 6.264 1.00 80.50 588 ASP A O 1
ATOM 5011 N N . VAL A 1 589 ? 18.535 18.507 8.272 1.00 87.00 589 VAL A N 1
ATOM 5012 C CA . VAL A 1 589 ? 18.539 17.089 7.857 1.00 87.00 589 VAL A CA 1
ATOM 5013 C C . VAL A 1 589 ? 17.507 16.795 6.764 1.00 87.00 589 VAL A C 1
ATOM 5015 O O . VAL A 1 589 ? 17.730 15.949 5.896 1.00 87.00 589 VAL A O 1
ATOM 5018 N N . LEU A 1 590 ? 16.373 17.497 6.783 1.00 86.88 590 LEU A N 1
ATOM 5019 C CA . LEU A 1 590 ? 15.316 17.320 5.795 1.00 86.88 590 LEU A CA 1
ATOM 5020 C C . LEU A 1 590 ? 15.720 17.857 4.427 1.00 86.88 590 LEU A C 1
ATOM 5022 O O . LEU A 1 590 ? 15.350 17.240 3.434 1.00 86.88 590 LEU A O 1
ATOM 5026 N N . HIS A 1 591 ? 16.491 18.940 4.335 1.00 86.50 591 HIS A N 1
ATOM 5027 C CA . HIS A 1 591 ? 16.936 19.444 3.036 1.00 86.50 591 HIS A CA 1
ATOM 5028 C C . HIS A 1 591 ? 17.818 18.422 2.307 1.00 86.50 591 HIS A C 1
ATOM 5030 O O . HIS A 1 591 ? 17.623 18.211 1.110 1.00 86.50 591 HIS A O 1
ATOM 5036 N N . GLU A 1 592 ? 18.736 17.741 3.004 1.00 87.88 592 GLU A N 1
ATOM 5037 C CA . GLU A 1 592 ? 19.531 16.657 2.403 1.00 87.88 592 GLU A CA 1
ATOM 5038 C C . GLU A 1 592 ? 18.638 15.490 1.951 1.00 87.88 592 GLU A C 1
ATOM 5040 O O . GLU A 1 592 ? 18.735 15.040 0.806 1.00 87.88 592 GLU A O 1
ATOM 5045 N N . LEU A 1 593 ? 17.694 15.065 2.801 1.00 91.31 593 LEU A N 1
ATOM 5046 C CA . LEU A 1 593 ? 16.748 13.998 2.467 1.00 91.31 593 LEU A CA 1
ATOM 5047 C C . LEU A 1 593 ? 15.886 14.345 1.238 1.00 91.31 593 LEU A C 1
ATOM 5049 O O . LEU A 1 593 ? 15.700 13.509 0.353 1.00 91.31 593 LEU A O 1
ATOM 5053 N N . LEU A 1 594 ? 15.345 15.566 1.175 1.00 89.56 594 LEU A N 1
ATOM 5054 C CA . LEU A 1 594 ? 14.488 16.023 0.077 1.00 89.56 594 LEU A CA 1
ATOM 5055 C C . LEU A 1 594 ? 15.278 16.246 -1.211 1.00 89.56 594 LEU A C 1
ATOM 5057 O O . LEU A 1 594 ? 14.783 15.913 -2.286 1.00 89.56 594 LEU A O 1
ATOM 5061 N N . HIS A 1 595 ? 16.506 16.750 -1.117 1.00 86.69 595 HIS A N 1
ATOM 5062 C CA . HIS A 1 595 ? 17.396 16.875 -2.265 1.00 86.69 595 HIS A CA 1
ATOM 5063 C C . HIS A 1 595 ? 17.702 15.505 -2.887 1.00 86.69 595 HIS A C 1
ATOM 5065 O O . HIS A 1 595 ? 17.588 15.332 -4.101 1.00 86.69 595 HIS A O 1
ATOM 5071 N N . ASP A 1 596 ? 18.003 14.495 -2.072 1.00 90.56 596 ASP A N 1
ATOM 5072 C CA . ASP A 1 596 ? 18.224 13.138 -2.577 1.00 90.56 596 ASP A CA 1
ATOM 5073 C C . ASP A 1 596 ? 16.954 12.498 -3.126 1.00 90.56 596 ASP A C 1
ATOM 5075 O O . ASP A 1 596 ? 17.002 11.762 -4.115 1.00 90.56 596 ASP A O 1
ATOM 5079 N N . LEU A 1 597 ? 15.802 12.816 -2.535 1.00 90.94 597 LEU A N 1
ATOM 5080 C CA . LEU A 1 597 ? 14.511 12.378 -3.048 1.00 90.94 597 LEU A CA 1
ATOM 5081 C C . LEU A 1 597 ? 14.216 12.960 -4.438 1.00 90.94 597 LEU A C 1
ATOM 5083 O O . LEU A 1 597 ? 13.658 12.265 -5.287 1.00 90.94 597 LEU A O 1
ATOM 5087 N N . LEU A 1 598 ? 14.613 14.207 -4.693 1.00 86.12 598 LEU A N 1
ATOM 5088 C CA . LEU A 1 598 ? 14.502 14.844 -6.004 1.00 86.12 598 LEU A CA 1
ATOM 5089 C C . LEU A 1 598 ? 15.403 14.171 -7.057 1.00 86.12 598 LEU A C 1
ATOM 5091 O O . LEU A 1 598 ? 14.946 13.890 -8.168 1.00 86.12 598 LEU A O 1
ATOM 5095 N N . ILE A 1 599 ? 16.647 13.831 -6.697 1.00 87.19 599 ILE A N 1
ATOM 5096 C CA . ILE A 1 599 ? 17.548 13.048 -7.565 1.00 87.19 599 ILE A CA 1
ATOM 5097 C C . ILE A 1 599 ? 16.932 11.681 -7.863 1.00 87.19 599 ILE A C 1
ATOM 5099 O O . ILE A 1 599 ? 16.892 11.237 -9.012 1.00 87.19 599 ILE A O 1
ATOM 5103 N N . PHE A 1 600 ? 16.403 11.015 -6.840 1.00 89.44 600 PHE A N 1
ATOM 5104 C CA . PHE A 1 600 ? 15.714 9.748 -7.017 1.00 89.44 600 PHE A CA 1
ATOM 5105 C C . PHE A 1 600 ? 14.478 9.880 -7.916 1.00 89.44 600 PHE A C 1
ATOM 5107 O O . PHE A 1 600 ? 14.254 9.016 -8.764 1.00 89.44 600 PHE A O 1
ATOM 5114 N N . ASP A 1 601 ? 13.687 10.950 -7.801 1.00 85.00 601 ASP A N 1
ATOM 5115 C CA . ASP A 1 601 ? 12.529 11.191 -8.674 1.00 85.00 601 ASP A CA 1
ATOM 5116 C C . ASP A 1 601 ? 12.924 11.300 -10.150 1.00 85.00 601 ASP A C 1
ATOM 5118 O O . ASP A 1 601 ? 12.258 10.733 -11.026 1.00 85.00 601 ASP A O 1
ATOM 5122 N N . TYR A 1 602 ? 14.049 11.965 -10.415 1.00 82.81 602 TYR A N 1
ATOM 5123 C CA . TYR A 1 602 ? 14.635 12.049 -11.747 1.00 82.81 602 TYR A CA 1
ATOM 5124 C C . TYR A 1 602 ? 14.988 10.667 -12.291 1.00 82.81 602 TYR A C 1
ATOM 5126 O O . TYR A 1 602 ? 14.460 10.237 -13.322 1.00 82.81 602 TYR A O 1
ATOM 5134 N N . VAL A 1 603 ? 15.849 9.956 -11.556 1.00 86.00 603 VAL A N 1
ATOM 5135 C CA . VAL A 1 603 ? 16.468 8.694 -11.976 1.00 86.00 603 VAL A CA 1
ATOM 5136 C C . VAL A 1 603 ? 15.455 7.548 -12.012 1.00 86.00 603 VAL A C 1
ATOM 5138 O O . VAL A 1 603 ? 15.573 6.637 -12.829 1.00 86.00 603 VAL A O 1
ATOM 5141 N N . SER A 1 604 ? 14.422 7.583 -11.169 1.00 80.44 604 SER A N 1
ATOM 5142 C CA . SER A 1 604 ? 13.372 6.556 -11.121 1.00 80.44 604 SER A CA 1
ATOM 5143 C C . SER A 1 604 ? 12.331 6.680 -12.241 1.00 80.44 604 SER A C 1
ATOM 5145 O O . SER A 1 604 ? 11.534 5.754 -12.433 1.00 80.44 604 SER A O 1
ATOM 5147 N N . GLY A 1 605 ? 12.395 7.735 -13.064 1.00 67.25 605 GLY A N 1
ATOM 5148 C CA . GLY A 1 605 ? 11.790 7.735 -14.399 1.00 67.25 605 GLY A CA 1
ATOM 5149 C C . GLY A 1 605 ? 10.687 8.743 -14.662 1.00 67.25 605 GLY A C 1
ATOM 5150 O O . GLY A 1 605 ? 9.959 8.583 -15.649 1.00 67.25 605 GLY A O 1
ATOM 5151 N N . LYS A 1 606 ? 10.541 9.787 -13.839 1.00 64.12 606 LYS A N 1
ATOM 5152 C CA . LYS A 1 606 ? 9.653 10.904 -14.201 1.00 64.12 606 LYS A CA 1
ATOM 5153 C C . LYS A 1 606 ? 10.289 11.838 -15.227 1.00 64.12 606 LYS A C 1
ATOM 5155 O O . LYS A 1 606 ? 9.545 12.459 -15.984 1.00 64.12 606 LYS A O 1
ATOM 5160 N N . ALA A 1 607 ? 11.627 11.862 -15.312 1.00 52.59 607 ALA A N 1
ATOM 5161 C CA . ALA A 1 607 ? 12.457 12.628 -16.255 1.00 52.59 607 ALA A CA 1
ATOM 5162 C C . ALA A 1 607 ? 12.279 14.162 -16.212 1.00 52.59 607 ALA A C 1
ATOM 5164 O O . ALA A 1 607 ? 13.144 14.897 -16.665 1.00 52.59 607 ALA A O 1
ATOM 5165 N N . LYS A 1 608 ? 11.185 14.646 -15.624 1.00 57.12 608 LYS A N 1
ATOM 5166 C CA . LYS A 1 608 ? 10.942 16.018 -15.204 1.00 57.12 608 LYS A CA 1
ATOM 5167 C C . LYS A 1 608 ? 10.039 15.986 -13.972 1.00 57.12 608 LYS A C 1
ATOM 5169 O O . LYS A 1 608 ? 9.138 15.143 -13.895 1.00 57.12 608 LYS A O 1
ATOM 5174 N N . TYR A 1 609 ? 10.253 16.909 -13.039 1.00 61.72 609 TYR A N 1
ATOM 5175 C CA . TYR A 1 609 ? 9.311 17.136 -11.952 1.00 61.72 609 TYR A CA 1
ATOM 5176 C C . TYR A 1 609 ? 7.941 17.496 -12.529 1.00 61.72 609 TYR A C 1
ATOM 5178 O O . TYR A 1 609 ? 7.815 18.336 -13.421 1.00 61.72 609 TYR A O 1
ATOM 5186 N N . ASP A 1 610 ? 6.893 16.873 -12.007 1.00 64.12 610 ASP A N 1
ATOM 5187 C CA . ASP A 1 610 ? 5.548 17.384 -12.217 1.00 64.12 610 ASP A CA 1
ATOM 5188 C C . ASP A 1 610 ? 5.298 18.459 -11.159 1.00 64.12 610 ASP A C 1
ATOM 5190 O O . ASP A 1 610 ? 4.750 18.166 -10.101 1.00 64.12 610 ASP A O 1
ATOM 5194 N N . GLU A 1 611 ? 5.752 19.686 -11.424 1.00 63.78 611 GLU A N 1
ATOM 5195 C CA . GLU A 1 611 ? 5.593 20.843 -10.522 1.00 63.78 611 GLU A CA 1
ATOM 5196 C C . GLU A 1 611 ? 4.122 21.148 -10.192 1.00 63.78 611 GLU A C 1
ATOM 5198 O O . GLU A 1 611 ? 3.829 21.822 -9.207 1.00 63.78 611 GLU A O 1
ATOM 5203 N N . SER A 1 612 ? 3.176 20.623 -10.982 1.00 60.34 612 SER A N 1
ATOM 5204 C CA . SER A 1 612 ? 1.747 20.712 -10.665 1.00 60.34 612 SER A CA 1
ATOM 5205 C C . SER A 1 612 ? 1.357 19.855 -9.454 1.00 60.34 612 SER A C 1
ATOM 5207 O O . SER A 1 612 ? 0.314 20.084 -8.837 1.00 60.34 612 SER A O 1
ATOM 5209 N N . LYS A 1 613 ? 2.192 18.879 -9.075 1.00 69.06 613 LYS A N 1
ATOM 5210 C CA . LYS A 1 613 ? 1.987 18.076 -7.871 1.00 69.06 613 LYS A CA 1
ATOM 5211 C C . LYS A 1 613 ? 2.395 18.870 -6.646 1.00 69.06 613 LYS A C 1
ATOM 5213 O O . LYS A 1 613 ? 3.565 19.200 -6.469 1.00 69.06 613 LYS A O 1
ATOM 5218 N N . PHE A 1 614 ? 1.417 19.073 -5.770 1.00 73.69 614 PHE A N 1
ATOM 5219 C CA . PHE A 1 614 ? 1.556 19.771 -4.497 1.00 73.69 614 PHE A CA 1
ATOM 5220 C C . PHE A 1 614 ? 2.833 19.389 -3.738 1.00 73.69 614 PHE A C 1
ATOM 5222 O O . PHE A 1 614 ? 3.655 20.251 -3.472 1.00 73.69 614 PHE A O 1
ATOM 5229 N N . ASN A 1 615 ? 3.064 18.098 -3.489 1.00 75.62 615 ASN A N 1
ATOM 5230 C CA . ASN A 1 615 ? 4.211 17.643 -2.703 1.00 75.62 615 ASN A CA 1
ATOM 5231 C C . ASN A 1 615 ? 5.570 17.996 -3.332 1.00 75.62 615 ASN A C 1
ATOM 5233 O O . ASN A 1 615 ? 6.520 18.274 -2.613 1.00 75.62 615 ASN A O 1
ATOM 5237 N N . ILE A 1 616 ? 5.671 17.995 -4.666 1.00 79.75 616 ILE A N 1
ATOM 5238 C CA . ILE A 1 616 ? 6.899 18.398 -5.361 1.00 79.75 616 ILE A CA 1
ATOM 5239 C C . ILE A 1 616 ? 7.070 19.914 -5.280 1.00 79.75 616 ILE A C 1
ATOM 5241 O O . ILE A 1 616 ? 8.166 20.390 -5.018 1.00 79.75 616 ILE A O 1
ATOM 5245 N N . ARG A 1 617 ? 5.988 20.678 -5.441 1.00 82.25 617 ARG A N 1
ATOM 5246 C CA . ARG A 1 617 ? 6.021 22.132 -5.278 1.00 82.25 617 ARG A CA 1
ATOM 5247 C C . ARG A 1 617 ? 6.455 22.541 -3.867 1.00 82.25 617 ARG A C 1
ATOM 5249 O O . ARG A 1 617 ? 7.308 23.411 -3.752 1.00 82.25 617 ARG A O 1
ATOM 5256 N N . GLU A 1 618 ? 5.924 21.900 -2.826 1.00 82.50 618 GLU A N 1
ATOM 5257 C CA . GLU A 1 618 ? 6.331 22.164 -1.437 1.00 82.50 618 GLU A CA 1
ATOM 5258 C C . GLU A 1 618 ? 7.799 21.774 -1.196 1.00 82.50 618 GLU A C 1
ATOM 5260 O O . GLU A 1 618 ? 8.553 22.560 -0.625 1.00 82.50 618 GLU A O 1
ATOM 5265 N N . MET A 1 619 ? 8.254 20.628 -1.733 1.00 84.44 619 MET A N 1
ATOM 5266 C CA . MET A 1 619 ? 9.677 20.246 -1.699 1.00 84.44 619 MET A CA 1
ATOM 5267 C C . MET A 1 619 ? 10.569 21.335 -2.299 1.00 84.44 619 MET A C 1
ATOM 5269 O O . MET A 1 619 ? 11.559 21.730 -1.686 1.00 84.44 619 MET A O 1
ATOM 5273 N N . LEU A 1 620 ? 10.222 21.822 -3.494 1.00 83.56 620 LEU A N 1
ATOM 5274 C CA . LEU A 1 620 ? 10.979 22.872 -4.174 1.00 83.56 620 LEU A CA 1
ATOM 5275 C C . LEU A 1 620 ? 10.895 24.198 -3.410 1.00 83.56 620 LEU A C 1
ATOM 5277 O O . LEU A 1 620 ? 11.885 24.918 -3.352 1.00 83.56 620 LEU A O 1
ATOM 5281 N N . SER A 1 621 ? 9.747 24.527 -2.812 1.00 84.81 621 SER A N 1
ATOM 5282 C CA . SER A 1 621 ? 9.588 25.745 -2.013 1.00 84.81 621 SER A CA 1
ATOM 5283 C C . SER A 1 621 ? 10.594 25.780 -0.867 1.00 84.81 621 SER A C 1
ATOM 5285 O O . SER A 1 621 ? 11.366 26.728 -0.772 1.00 84.81 621 SER A O 1
ATOM 5287 N N . TRP A 1 622 ? 10.666 24.728 -0.052 1.00 81.06 622 TRP A N 1
ATOM 5288 C CA . TRP A 1 622 ? 11.564 24.746 1.107 1.00 81.06 622 TRP A CA 1
ATOM 5289 C C . TRP A 1 622 ? 13.026 24.588 0.752 1.00 81.06 622 TRP A C 1
ATOM 5291 O O . TRP A 1 622 ? 13.874 25.208 1.382 1.00 81.06 622 TRP A O 1
ATOM 5301 N N . LEU A 1 623 ? 13.346 23.804 -0.279 1.00 81.56 623 LEU A N 1
ATOM 5302 C CA . LEU A 1 623 ? 14.720 23.762 -0.772 1.00 81.56 623 LEU A CA 1
ATOM 5303 C C . LEU A 1 623 ? 15.173 25.153 -1.246 1.00 81.56 623 LEU A C 1
ATOM 5305 O O . LEU A 1 623 ? 16.338 25.505 -1.075 1.00 81.56 623 LEU A O 1
ATOM 5309 N N . ASN A 1 624 ? 14.265 25.975 -1.779 1.00 81.38 624 ASN A N 1
ATOM 5310 C CA . ASN A 1 624 ? 14.580 27.342 -2.191 1.00 81.38 624 ASN A CA 1
ATOM 5311 C C . ASN A 1 624 ? 14.745 28.338 -1.038 1.00 81.38 624 ASN A C 1
ATOM 5313 O O . ASN A 1 624 ? 15.399 29.364 -1.247 1.00 81.38 624 ASN A O 1
ATOM 5317 N N . ASP A 1 625 ? 14.232 28.038 0.158 1.00 78.31 625 ASP A N 1
ATOM 5318 C CA . ASP A 1 625 ? 14.447 28.863 1.356 1.00 78.31 625 ASP A CA 1
ATOM 5319 C C . ASP A 1 625 ? 15.917 28.828 1.816 1.00 78.31 625 ASP A C 1
ATOM 5321 O O . ASP A 1 625 ? 16.385 29.708 2.543 1.00 78.31 625 ASP A O 1
ATOM 5325 N N . ASN A 1 626 ? 16.692 27.854 1.326 1.00 78.06 626 ASN A N 1
ATOM 5326 C CA . ASN A 1 626 ? 18.118 27.731 1.574 1.00 78.06 626 ASN A CA 1
ATOM 5327 C C . ASN A 1 626 ? 18.940 27.979 0.296 1.00 78.06 626 ASN A C 1
ATOM 5329 O O . ASN A 1 626 ? 18.901 27.208 -0.663 1.00 78.06 626 ASN A O 1
ATOM 5333 N N . ASN A 1 627 ? 19.765 29.034 0.299 1.00 74.69 627 ASN A N 1
ATOM 5334 C CA . ASN A 1 627 ? 20.567 29.449 -0.863 1.00 74.69 627 ASN A CA 1
ATOM 5335 C C . ASN A 1 627 ? 21.451 28.336 -1.458 1.00 74.69 627 ASN A C 1
ATOM 5337 O O . ASN A 1 627 ? 21.680 28.323 -2.668 1.00 74.69 627 ASN A O 1
ATOM 5341 N N . GLN A 1 628 ? 21.946 27.406 -0.635 1.00 75.06 628 GLN A N 1
ATOM 5342 C CA . GLN A 1 628 ? 22.754 26.282 -1.109 1.00 75.06 628 GLN A CA 1
ATOM 5343 C C . GLN A 1 628 ? 21.922 25.310 -1.954 1.00 75.06 628 GLN A C 1
ATOM 5345 O O . GLN A 1 628 ? 22.358 24.883 -3.025 1.00 75.06 628 GLN A O 1
ATOM 5350 N N . TYR A 1 629 ? 20.716 24.974 -1.496 1.00 75.00 629 TYR A N 1
ATOM 5351 C CA . TYR A 1 629 ? 19.839 24.036 -2.195 1.00 75.00 629 TYR A CA 1
ATOM 5352 C C . TYR A 1 629 ? 19.125 24.683 -3.368 1.00 75.00 629 TYR A C 1
ATOM 5354 O O . TYR A 1 629 ? 18.952 24.018 -4.382 1.00 75.00 629 TYR A O 1
ATOM 5362 N N . LYS A 1 630 ? 18.833 25.984 -3.305 1.00 77.81 630 LYS A N 1
ATOM 5363 C CA . LYS A 1 630 ? 18.403 26.767 -4.468 1.00 77.81 630 LYS A CA 1
ATOM 5364 C C . LYS A 1 630 ? 19.366 26.613 -5.648 1.00 77.81 630 LYS A C 1
ATOM 5366 O O . LYS A 1 630 ? 18.934 26.434 -6.784 1.00 77.81 630 LYS A O 1
ATOM 5371 N N . TYR A 1 631 ? 20.676 26.640 -5.396 1.00 74.75 631 TYR A N 1
ATOM 5372 C CA . TYR A 1 631 ? 21.671 26.445 -6.454 1.00 74.75 631 TYR A CA 1
ATOM 5373 C C . TYR A 1 631 ? 21.707 24.994 -6.957 1.00 74.75 631 TYR A C 1
ATOM 5375 O O . TYR A 1 631 ? 21.668 24.756 -8.167 1.00 74.75 631 TYR A O 1
ATOM 5383 N N . LYS A 1 632 ? 21.717 24.014 -6.039 1.00 77.06 632 LYS A N 1
ATOM 5384 C CA . LYS A 1 632 ? 21.615 22.585 -6.390 1.00 77.06 632 LYS A CA 1
ATOM 5385 C C . LYS A 1 632 ? 20.361 22.311 -7.240 1.00 77.06 632 LYS A C 1
ATOM 5387 O O . LYS A 1 632 ? 20.437 21.605 -8.243 1.00 77.06 632 LYS A O 1
ATOM 5392 N N . GLN A 1 633 ? 19.236 22.942 -6.899 1.00 75.06 633 GLN A N 1
ATOM 5393 C CA . GLN A 1 633 ? 17.980 22.878 -7.640 1.00 75.06 633 GLN A CA 1
ATOM 5394 C C . GLN A 1 633 ? 18.104 23.488 -9.039 1.00 75.06 633 GLN A C 1
ATOM 5396 O O . GLN A 1 633 ? 17.685 22.859 -10.000 1.00 75.06 633 GLN A O 1
ATOM 5401 N N . GLN A 1 634 ? 18.726 24.657 -9.200 1.00 78.81 634 GLN A N 1
ATOM 5402 C CA . GLN A 1 634 ? 18.938 25.236 -10.534 1.00 78.81 634 GLN A CA 1
ATOM 5403 C C . GLN A 1 634 ? 19.753 24.310 -11.450 1.00 78.81 634 GLN A C 1
ATOM 5405 O O . GLN A 1 634 ? 19.487 24.229 -12.651 1.00 78.81 634 GLN A O 1
ATOM 5410 N N . ASN A 1 635 ? 20.741 23.599 -10.903 1.00 77.88 635 ASN A N 1
ATOM 5411 C CA . ASN A 1 635 ? 21.509 22.605 -11.653 1.00 77.88 635 ASN A CA 1
ATOM 5412 C C . ASN A 1 635 ? 20.692 21.343 -11.966 1.00 77.88 635 ASN A C 1
ATOM 5414 O O . ASN A 1 635 ? 20.802 20.814 -13.075 1.00 77.88 635 ASN A O 1
ATOM 5418 N N . LEU A 1 636 ? 19.844 20.895 -11.032 1.00 77.38 636 LEU A N 1
ATOM 5419 C CA . LEU A 1 636 ? 18.835 19.863 -11.289 1.00 77.38 636 LEU A CA 1
ATOM 5420 C C . LEU A 1 636 ? 17.913 20.288 -12.440 1.00 77.38 636 LEU A C 1
ATOM 5422 O O . LEU A 1 636 ? 17.776 19.547 -13.407 1.00 77.38 636 LEU A O 1
ATOM 5426 N N . ASP A 1 637 ? 17.365 21.501 -12.412 1.00 76.31 637 ASP A N 1
ATOM 5427 C CA . ASP A 1 637 ? 16.452 22.011 -13.439 1.00 76.31 637 ASP A CA 1
ATOM 5428 C C . ASP A 1 637 ? 17.121 22.087 -14.820 1.00 76.31 637 ASP A C 1
ATOM 5430 O O . ASP A 1 637 ? 16.510 21.734 -15.832 1.00 76.31 637 ASP A O 1
ATOM 5434 N N . LYS A 1 638 ? 18.399 22.486 -14.890 1.00 79.62 638 LYS A N 1
ATOM 5435 C CA . LYS A 1 638 ? 19.186 22.442 -16.137 1.00 79.62 638 LYS A CA 1
ATOM 5436 C C . LYS A 1 638 ? 19.322 21.019 -16.673 1.00 79.62 638 LYS A C 1
ATOM 5438 O O . LYS A 1 638 ? 19.085 20.795 -17.860 1.00 79.62 638 LYS A O 1
ATOM 5443 N N . LEU A 1 639 ? 19.673 20.063 -15.811 1.00 79.06 639 LEU A N 1
ATOM 5444 C CA . LEU A 1 639 ? 19.781 18.651 -16.183 1.00 79.06 639 LEU A CA 1
ATOM 5445 C C . LEU A 1 639 ? 18.431 18.098 -16.664 1.00 79.06 639 LEU A C 1
ATOM 5447 O O . LEU A 1 639 ? 18.373 17.385 -17.661 1.00 79.06 639 LEU A O 1
ATOM 5451 N N . PHE A 1 640 ? 17.342 18.479 -16.001 1.00 75.00 640 PHE A N 1
ATOM 5452 C CA . PHE A 1 640 ? 15.982 18.023 -16.295 1.00 75.00 640 PHE A CA 1
ATOM 5453 C C . PHE A 1 640 ? 15.427 18.603 -17.589 1.00 75.00 640 PHE A C 1
ATOM 5455 O O . PHE A 1 640 ? 14.608 17.983 -18.267 1.00 75.00 640 PHE A O 1
ATOM 5462 N N . ASN A 1 641 ? 15.846 19.817 -17.933 1.00 75.94 641 ASN A N 1
ATOM 5463 C CA . ASN A 1 641 ? 15.489 20.437 -19.199 1.00 75.94 641 ASN A CA 1
ATOM 5464 C C . ASN A 1 641 ? 16.364 19.925 -20.358 1.00 75.94 641 ASN A C 1
ATOM 5466 O O . ASN A 1 641 ? 16.046 20.203 -21.513 1.00 75.94 641 ASN A O 1
ATOM 5470 N N . ASN A 1 642 ? 17.403 19.123 -20.088 1.00 82.38 642 ASN A N 1
ATOM 5471 C CA . ASN A 1 642 ? 18.121 18.398 -21.130 1.00 82.38 642 ASN A CA 1
ATOM 5472 C C . ASN A 1 642 ? 17.297 17.191 -21.591 1.00 82.38 642 ASN A C 1
ATOM 5474 O O . ASN A 1 642 ? 17.314 16.119 -20.979 1.00 82.38 642 ASN A O 1
ATOM 5478 N N . GLU A 1 643 ? 16.570 17.358 -22.691 1.00 80.88 643 GLU A N 1
ATOM 5479 C CA . GLU A 1 643 ? 15.677 16.323 -23.202 1.00 80.88 643 GLU A CA 1
ATOM 5480 C C . GLU A 1 643 ? 16.425 15.072 -23.700 1.00 80.88 643 GLU A C 1
ATOM 5482 O O . GLU A 1 643 ? 15.909 13.960 -23.553 1.00 80.88 643 GLU A O 1
ATOM 5487 N N . PHE A 1 644 ? 17.657 15.211 -24.201 1.00 85.50 644 PHE A N 1
ATOM 5488 C CA . PHE A 1 644 ? 18.481 14.055 -24.568 1.00 85.50 644 PHE A CA 1
ATOM 5489 C C . PHE A 1 644 ? 18.746 13.140 -23.381 1.00 85.50 644 PHE A C 1
ATOM 5491 O O . PHE A 1 644 ? 18.350 11.973 -23.404 1.00 85.50 644 PHE A O 1
ATOM 5498 N N . ILE A 1 645 ? 19.344 13.692 -22.327 1.00 87.62 645 ILE A N 1
ATOM 5499 C CA . ILE A 1 645 ? 19.665 12.952 -21.103 1.00 87.62 645 ILE A CA 1
ATOM 5500 C C . ILE A 1 645 ? 18.382 12.434 -20.448 1.00 87.62 645 ILE A C 1
ATOM 5502 O O . ILE A 1 645 ? 18.315 11.278 -20.034 1.00 87.62 645 ILE A O 1
ATOM 5506 N N . SER A 1 646 ? 17.328 13.248 -20.422 1.00 85.12 646 SER A N 1
ATOM 5507 C CA . SER A 1 646 ? 16.044 12.866 -19.834 1.00 85.12 646 SER A CA 1
ATOM 5508 C C . SER A 1 646 ? 15.405 11.664 -20.544 1.00 85.12 646 SER A C 1
ATOM 5510 O O . SER A 1 646 ? 14.807 10.810 -19.888 1.00 85.12 646 SER A O 1
ATOM 5512 N N . ILE A 1 647 ? 15.552 11.539 -21.870 1.00 83.38 647 ILE A N 1
ATOM 5513 C CA . ILE A 1 647 ? 15.105 10.353 -22.620 1.00 83.38 647 ILE A CA 1
ATOM 5514 C C . ILE A 1 647 ? 15.966 9.126 -22.285 1.00 83.38 647 ILE A C 1
ATOM 5516 O O . ILE A 1 647 ? 15.391 8.054 -22.085 1.00 83.38 647 ILE A O 1
ATOM 5520 N N . GLN A 1 648 ? 17.292 9.270 -22.142 1.00 88.12 648 GLN A N 1
ATOM 5521 C CA . GLN A 1 648 ? 18.161 8.167 -21.698 1.00 88.12 648 GLN A CA 1
ATOM 5522 C C . GLN A 1 648 ? 17.754 7.669 -20.302 1.00 88.12 648 GLN A C 1
ATOM 5524 O O . GLN A 1 648 ? 17.534 6.476 -20.100 1.00 88.12 648 GLN A O 1
ATOM 5529 N N . ILE A 1 649 ? 17.549 8.582 -19.347 1.00 87.69 649 ILE A N 1
ATOM 5530 C CA . ILE A 1 649 ? 17.079 8.251 -17.993 1.00 87.69 649 ILE A CA 1
ATOM 5531 C C . ILE A 1 649 ? 15.713 7.567 -18.036 1.00 87.69 649 ILE A C 1
ATOM 5533 O O . ILE A 1 649 ? 15.498 6.544 -17.385 1.00 87.69 649 ILE A O 1
ATOM 5537 N N . LYS A 1 650 ? 14.771 8.080 -18.833 1.00 81.88 650 LYS A N 1
ATOM 5538 C CA . LYS A 1 650 ? 13.438 7.476 -18.958 1.00 81.88 650 LYS A CA 1
ATOM 5539 C C . LYS A 1 650 ? 13.503 6.048 -19.516 1.00 81.88 650 LYS A C 1
ATOM 5541 O O . LYS A 1 650 ? 12.742 5.200 -19.060 1.00 81.88 650 LYS A O 1
ATOM 5546 N N . ASN A 1 651 ? 14.433 5.776 -20.432 1.00 82.19 651 ASN A N 1
ATOM 5547 C CA . ASN A 1 651 ? 14.689 4.443 -20.983 1.00 82.19 651 ASN A CA 1
ATOM 5548 C C . ASN A 1 651 ? 15.344 3.492 -19.954 1.00 82.19 651 ASN A C 1
ATOM 5550 O O . ASN A 1 651 ? 15.038 2.302 -19.914 1.00 82.19 651 ASN A O 1
ATOM 5554 N N . LEU A 1 652 ? 16.200 4.021 -19.077 1.00 87.00 652 LEU A N 1
ATOM 5555 C CA . LEU A 1 652 ? 16.931 3.259 -18.055 1.00 87.00 652 LEU A CA 1
ATOM 5556 C C . LEU A 1 652 ? 16.209 3.113 -16.707 1.00 87.00 652 LEU A C 1
ATOM 5558 O O . LEU A 1 652 ? 16.737 2.494 -15.789 1.00 87.00 652 LEU A O 1
ATOM 5562 N N . SER A 1 653 ? 15.015 3.676 -16.563 1.00 80.12 653 SER A N 1
ATOM 5563 C CA . SER A 1 653 ? 14.304 3.783 -15.284 1.00 80.12 653 SER A CA 1
ATOM 5564 C C . SER A 1 653 ? 13.050 2.909 -15.226 1.00 80.12 653 SER A C 1
ATOM 5566 O O . SER A 1 653 ? 12.810 2.067 -16.094 1.00 80.12 653 SER A O 1
ATOM 5568 N N . ASN A 1 654 ? 12.205 3.090 -14.203 1.00 62.22 654 ASN A N 1
ATOM 5569 C CA . ASN A 1 654 ? 10.980 2.304 -14.021 1.00 62.22 654 ASN A CA 1
ATOM 5570 C C . ASN A 1 654 ? 9.965 2.515 -15.168 1.00 62.22 654 ASN A C 1
ATOM 5572 O O . ASN A 1 654 ? 9.189 1.613 -15.478 1.00 62.22 654 ASN A O 1
ATOM 5576 N N . ASN A 1 655 ? 10.048 3.649 -15.877 1.00 53.62 655 ASN A N 1
ATOM 5577 C CA . ASN A 1 655 ? 9.293 3.897 -17.109 1.00 53.62 655 ASN A CA 1
ATOM 5578 C C . ASN A 1 655 ? 9.902 3.251 -18.364 1.00 53.62 655 ASN A C 1
ATOM 5580 O O . ASN A 1 655 ? 9.208 3.218 -19.367 1.00 53.62 655 ASN A O 1
ATOM 5584 N N . GLY A 1 656 ? 11.103 2.668 -18.298 1.00 51.69 656 GLY A N 1
ATOM 5585 C CA . GLY A 1 656 ? 11.647 1.678 -19.242 1.00 51.69 656 GLY A CA 1
ATOM 5586 C C . GLY A 1 656 ? 11.702 0.254 -18.657 1.00 51.69 656 GLY A C 1
ATOM 5587 O O . GLY A 1 656 ? 12.213 -0.662 -19.297 1.00 51.69 656 GLY A O 1
ATOM 5588 N N . ARG A 1 657 ? 11.133 0.062 -17.451 1.00 59.50 657 ARG A N 1
ATOM 5589 C CA . ARG A 1 657 ? 11.071 -1.185 -16.656 1.00 59.50 657 ARG A CA 1
ATOM 5590 C C . ARG A 1 657 ? 12.418 -1.715 -16.155 1.00 59.50 657 ARG A C 1
ATOM 5592 O O . ARG A 1 657 ? 12.550 -2.907 -15.893 1.00 59.50 657 ARG A O 1
ATOM 5599 N N . LYS A 1 658 ? 13.401 -0.829 -15.993 1.00 70.75 658 LYS A N 1
ATOM 5600 C CA . LYS A 1 658 ? 14.797 -1.165 -15.674 1.00 70.75 658 LYS A CA 1
ATOM 5601 C C . LYS A 1 658 ? 15.271 -0.506 -14.367 1.00 70.75 658 LYS A C 1
ATOM 5603 O O . LYS A 1 658 ? 16.383 -0.007 -14.284 1.00 70.75 658 LYS A O 1
ATOM 5608 N N . SER A 1 659 ? 14.455 -0.536 -13.305 1.00 76.50 659 SER A N 1
ATOM 5609 C CA . SER A 1 659 ? 14.754 0.129 -12.014 1.00 76.50 659 SER A CA 1
ATOM 5610 C C . SER A 1 659 ? 16.038 -0.337 -11.313 1.00 76.50 659 SER A C 1
ATOM 5612 O O . SER A 1 659 ? 16.462 0.269 -10.335 1.00 76.50 659 SER A O 1
ATOM 5614 N N . VAL A 1 660 ? 16.663 -1.415 -11.785 1.00 85.19 660 VAL A N 1
ATOM 5615 C CA . VAL A 1 660 ? 17.888 -1.971 -11.205 1.00 85.19 660 VAL A CA 1
ATOM 5616 C C . VAL A 1 660 ? 19.073 -1.003 -11.321 1.00 85.19 660 VAL A C 1
ATOM 5618 O O . VAL A 1 660 ? 19.953 -1.016 -10.467 1.00 85.19 660 VAL A O 1
ATOM 5621 N N . PHE A 1 661 ? 19.081 -0.116 -12.322 1.00 91.12 661 PHE A N 1
ATOM 5622 C CA . PHE A 1 661 ? 20.178 0.838 -12.525 1.00 91.12 661 PHE A CA 1
ATOM 5623 C C . PHE A 1 661 ? 20.082 2.098 -11.663 1.00 91.12 661 PHE A C 1
ATOM 5625 O O . PHE A 1 661 ? 21.000 2.913 -11.707 1.00 91.12 661 PHE A O 1
ATOM 5632 N N . THR A 1 662 ? 19.017 2.279 -10.870 1.00 90.81 662 THR A N 1
ATOM 5633 C CA . THR A 1 662 ? 18.829 3.500 -10.071 1.00 90.81 662 THR A CA 1
ATOM 5634 C C . THR A 1 662 ? 20.022 3.776 -9.157 1.00 90.81 662 THR A C 1
ATOM 5636 O O . THR A 1 662 ? 20.533 4.889 -9.172 1.00 90.81 662 THR A O 1
ATOM 5639 N N . SER A 1 663 ? 20.543 2.771 -8.448 1.00 91.62 663 SER A N 1
ATOM 5640 C CA . SER A 1 663 ? 21.710 2.950 -7.572 1.00 91.62 663 SER A CA 1
ATOM 5641 C C . SER A 1 663 ? 22.982 3.330 -8.332 1.00 91.62 663 SER A C 1
ATOM 5643 O O . SER A 1 663 ? 23.726 4.194 -7.878 1.00 91.62 663 SER A O 1
ATOM 5645 N N . LEU A 1 664 ? 23.215 2.728 -9.503 1.00 94.25 664 LEU A N 1
ATOM 5646 C CA . LEU A 1 664 ? 24.385 3.029 -10.331 1.00 94.25 664 LEU A CA 1
ATOM 5647 C C . LEU A 1 664 ? 24.315 4.444 -10.905 1.00 94.25 664 LEU A C 1
ATOM 5649 O O . LEU A 1 664 ? 25.285 5.190 -10.823 1.00 94.25 664 LEU A O 1
ATOM 5653 N N . ILE A 1 665 ? 23.158 4.834 -11.443 1.00 93.50 665 ILE A N 1
ATOM 5654 C CA . ILE A 1 665 ? 22.956 6.169 -12.012 1.00 93.50 665 ILE A CA 1
ATOM 5655 C C . ILE A 1 665 ? 23.063 7.239 -10.918 1.00 93.50 665 ILE A C 1
ATOM 5657 O O . ILE A 1 665 ? 23.747 8.237 -11.125 1.00 93.50 665 ILE A O 1
ATOM 5661 N N . THR A 1 666 ? 22.451 7.030 -9.748 1.00 92.12 666 THR A N 1
ATOM 5662 C CA . THR A 1 666 ? 22.558 7.960 -8.610 1.00 92.12 666 THR A CA 1
ATOM 5663 C C . THR A 1 666 ? 24.009 8.125 -8.145 1.00 92.12 666 THR A C 1
ATOM 5665 O O . THR A 1 666 ? 24.443 9.248 -7.889 1.00 92.12 666 THR A O 1
ATOM 5668 N N . LEU A 1 667 ? 24.783 7.035 -8.090 1.00 92.88 667 LEU A N 1
ATOM 5669 C CA . LEU A 1 667 ? 26.206 7.092 -7.755 1.00 92.88 667 LEU A CA 1
ATOM 5670 C C . LEU A 1 667 ? 27.016 7.840 -8.827 1.00 92.88 667 LEU A C 1
ATOM 5672 O O . LEU A 1 667 ? 27.814 8.708 -8.488 1.00 92.88 667 LEU A O 1
ATOM 5676 N N . ILE A 1 668 ? 26.775 7.577 -10.116 1.00 93.25 668 ILE A N 1
ATOM 5677 C CA . ILE A 1 668 ? 27.418 8.304 -11.226 1.00 93.25 668 ILE A CA 1
ATOM 5678 C C . ILE A 1 668 ? 27.149 9.812 -11.115 1.00 93.25 668 ILE A C 1
ATOM 5680 O O . ILE A 1 668 ? 28.073 10.610 -11.249 1.00 93.25 668 ILE A O 1
ATOM 5684 N N . ILE A 1 669 ? 25.901 10.210 -10.846 1.00 89.88 669 ILE A N 1
ATOM 5685 C CA . ILE A 1 669 ? 25.509 11.617 -10.669 1.00 89.88 669 ILE A CA 1
ATOM 5686 C C . ILE A 1 669 ? 26.329 12.287 -9.560 1.00 89.88 669 ILE A C 1
ATOM 5688 O O . ILE A 1 669 ? 26.810 13.405 -9.743 1.00 89.88 669 ILE A O 1
ATOM 5692 N N . GLN A 1 670 ? 26.495 11.607 -8.423 1.00 88.69 670 GLN A N 1
ATOM 5693 C CA . GLN A 1 670 ? 27.290 12.107 -7.303 1.00 88.69 670 GLN A CA 1
ATOM 5694 C C . GLN A 1 670 ? 28.781 12.171 -7.651 1.00 88.69 670 GLN A C 1
ATOM 5696 O O . GLN A 1 670 ? 29.432 13.158 -7.327 1.00 88.69 670 GLN A O 1
ATOM 5701 N N . LYS A 1 671 ? 29.332 11.148 -8.314 1.00 89.62 671 LYS A N 1
ATOM 5702 C CA . LYS A 1 671 ? 30.756 11.106 -8.681 1.00 89.62 671 LYS A CA 1
ATOM 5703 C C . LYS A 1 671 ? 31.141 12.158 -9.709 1.00 89.62 671 LYS A C 1
ATOM 5705 O O . LYS A 1 671 ? 32.215 12.739 -9.602 1.00 89.62 671 LYS A O 1
ATOM 5710 N N . LEU A 1 672 ? 30.244 12.451 -10.644 1.00 88.94 672 LEU A N 1
ATOM 5711 C CA . LEU A 1 672 ? 30.390 13.553 -11.596 1.00 88.94 672 LEU A CA 1
ATOM 5712 C C . LEU A 1 672 ? 30.030 14.922 -11.004 1.00 88.94 672 LEU A C 1
ATOM 5714 O O . LEU A 1 672 ? 30.099 15.923 -11.719 1.00 88.94 672 LEU A O 1
ATOM 5718 N N . ASP A 1 673 ? 29.612 14.946 -9.736 1.00 84.75 673 ASP A N 1
ATOM 5719 C CA . ASP A 1 673 ? 29.272 16.133 -8.958 1.00 84.75 673 ASP A CA 1
ATOM 5720 C C . ASP A 1 673 ? 28.284 17.077 -9.673 1.00 84.75 673 ASP A C 1
ATOM 5722 O O . ASP A 1 673 ? 28.398 18.299 -9.621 1.00 84.75 673 ASP A O 1
ATOM 5726 N N . LEU A 1 674 ? 27.281 16.511 -10.361 1.00 84.19 674 LEU A N 1
ATOM 5727 C CA . LEU A 1 674 ? 26.413 17.238 -11.310 1.00 84.19 674 LEU A CA 1
ATOM 5728 C C . LEU A 1 674 ? 25.560 18.367 -10.709 1.00 84.19 674 LEU A C 1
ATOM 5730 O O . LEU A 1 674 ? 24.876 19.075 -11.452 1.00 84.19 674 LEU A O 1
ATOM 5734 N N . PHE A 1 675 ? 25.551 18.519 -9.385 1.00 77.00 675 PHE A N 1
ATOM 5735 C CA . PHE A 1 675 ? 24.745 19.519 -8.688 1.00 77.00 675 PHE A CA 1
ATOM 5736 C C . PHE A 1 675 ? 25.570 20.536 -7.897 1.00 77.00 675 PHE A C 1
ATOM 5738 O O . PHE A 1 675 ? 24.981 21.440 -7.304 1.00 77.00 675 PHE A O 1
ATOM 5745 N N . SER A 1 676 ? 26.905 20.467 -7.924 1.00 69.44 676 SER A N 1
ATOM 5746 C CA . SER A 1 676 ? 27.753 21.496 -7.312 1.00 69.44 676 SER A CA 1
ATOM 5747 C C . SER A 1 676 ? 27.892 22.758 -8.166 1.00 69.44 676 SER A C 1
ATOM 5749 O O . SER A 1 676 ? 27.566 22.785 -9.358 1.00 69.44 676 SER A O 1
ATOM 5751 N N . ASN A 1 677 ? 28.428 23.817 -7.547 1.00 55.53 677 ASN A N 1
ATOM 5752 C CA . ASN A 1 677 ? 28.590 25.154 -8.127 1.00 55.53 677 ASN A CA 1
ATOM 5753 C C . ASN A 1 677 ? 29.471 25.223 -9.392 1.00 55.53 677 ASN A C 1
ATOM 5755 O O . ASN A 1 677 ? 29.517 26.274 -10.028 1.00 55.53 677 ASN A O 1
ATOM 5759 N N . GLN A 1 678 ? 30.175 24.147 -9.763 1.00 54.09 678 GLN A N 1
ATOM 5760 C CA . GLN A 1 678 ? 31.146 24.132 -10.868 1.00 54.09 678 GLN A CA 1
ATOM 5761 C C . GLN A 1 678 ? 30.790 23.171 -12.015 1.00 54.09 678 GLN A C 1
ATOM 5763 O O . GLN A 1 678 ? 31.508 23.113 -13.014 1.00 54.09 678 GLN A O 1
ATOM 5768 N N . SER A 1 679 ? 29.693 22.421 -11.912 1.00 55.19 679 SER A N 1
ATOM 5769 C CA . SER A 1 679 ? 29.478 21.244 -12.758 1.00 55.19 679 SER A CA 1
ATOM 5770 C C . SER A 1 679 ? 29.026 21.559 -14.196 1.00 55.19 679 SER A C 1
ATOM 5772 O O . SER A 1 679 ? 28.000 22.194 -14.446 1.00 55.19 679 SER A O 1
ATOM 5774 N N . LYS A 1 680 ? 29.813 21.075 -15.172 1.00 61.34 680 LYS A N 1
ATOM 5775 C CA . LYS A 1 680 ? 29.509 21.055 -16.622 1.00 61.34 680 LYS A CA 1
ATOM 5776 C C . LYS A 1 680 ? 29.527 19.633 -17.215 1.00 61.34 680 LYS A C 1
ATOM 5778 O O . LYS A 1 680 ? 29.523 19.468 -18.433 1.00 61.34 680 LYS A O 1
ATOM 5783 N N . ASN A 1 681 ? 29.478 18.597 -16.378 1.00 80.50 681 ASN A N 1
ATOM 5784 C CA . ASN A 1 681 ? 29.747 17.206 -16.776 1.00 80.50 681 ASN A CA 1
ATOM 5785 C C . ASN A 1 681 ? 28.543 16.459 -17.373 1.00 80.50 681 ASN A C 1
ATOM 5787 O O . ASN A 1 681 ? 28.488 15.231 -17.361 1.00 80.50 681 ASN A O 1
ATOM 5791 N N . TYR A 1 682 ? 27.570 17.176 -17.940 1.00 85.81 682 TYR A N 1
ATOM 5792 C CA . TYR A 1 682 ? 26.390 16.570 -18.568 1.00 85.81 682 TYR A CA 1
ATOM 5793 C C . TYR A 1 682 ? 26.742 15.684 -19.770 1.00 85.81 682 TYR A C 1
ATOM 5795 O O . TYR A 1 682 ? 26.069 14.685 -20.019 1.00 85.81 682 TYR A O 1
ATOM 5803 N N . ILE A 1 683 ? 27.810 16.032 -20.494 1.00 88.06 683 ILE A N 1
ATOM 5804 C CA . ILE A 1 683 ? 28.332 15.231 -21.608 1.00 88.06 683 ILE A CA 1
ATOM 5805 C C . ILE A 1 683 ? 28.850 13.888 -21.081 1.00 88.06 683 ILE A C 1
ATOM 5807 O O . ILE A 1 683 ? 28.430 12.837 -21.562 1.00 88.06 683 ILE A O 1
ATOM 5811 N N . GLU A 1 684 ? 29.705 13.911 -20.054 1.00 89.69 684 GLU A N 1
ATOM 5812 C CA . GLU A 1 684 ? 30.236 12.690 -19.438 1.00 89.69 684 GLU A CA 1
ATOM 5813 C C . GLU A 1 684 ? 29.126 11.842 -18.824 1.00 89.69 684 GLU A C 1
ATOM 5815 O O . GLU A 1 684 ? 29.067 10.635 -19.059 1.00 89.69 684 GLU A O 1
ATOM 5820 N N . PHE A 1 685 ? 28.165 12.470 -18.146 1.00 91.81 685 PHE A N 1
ATOM 5821 C CA . PHE A 1 685 ? 26.993 11.769 -17.635 1.00 91.81 685 PHE A CA 1
ATOM 5822 C C . PHE A 1 685 ? 26.222 11.048 -18.746 1.00 91.81 685 PHE A C 1
ATOM 5824 O O . PHE A 1 685 ? 25.913 9.864 -18.622 1.00 91.81 685 PHE A O 1
ATOM 5831 N N . SER A 1 686 ? 25.974 11.722 -19.871 1.00 91.62 686 SER A N 1
ATOM 5832 C CA . SER A 1 686 ? 25.293 11.128 -21.022 1.00 91.62 686 SER A CA 1
ATOM 5833 C C . SER A 1 686 ? 26.069 9.958 -21.643 1.00 91.62 686 SER A C 1
ATOM 5835 O O . SER A 1 686 ? 25.450 8.974 -22.059 1.00 91.62 686 SER A O 1
ATOM 5837 N N . LYS A 1 687 ? 27.410 10.007 -21.645 1.00 91.94 687 LYS A N 1
ATOM 5838 C CA . LYS A 1 687 ? 28.265 8.879 -22.063 1.00 91.94 687 LYS A CA 1
ATOM 5839 C C . LYS A 1 687 ? 28.111 7.674 -21.131 1.00 91.94 687 LYS A C 1
ATOM 5841 O O . LYS A 1 687 ? 27.988 6.551 -21.616 1.00 91.94 687 LYS A O 1
ATOM 5846 N N . PHE A 1 688 ? 28.063 7.892 -19.814 1.00 94.00 688 PHE A N 1
ATOM 5847 C CA . PHE A 1 688 ? 27.773 6.821 -18.853 1.00 94.00 688 PHE A CA 1
ATOM 5848 C C . PHE A 1 688 ? 26.371 6.230 -19.052 1.00 94.00 688 PHE A C 1
ATOM 5850 O O . PHE A 1 688 ? 26.203 5.014 -19.026 1.00 94.00 688 PHE A O 1
ATOM 5857 N N . LEU A 1 689 ? 25.352 7.053 -19.302 1.00 93.25 689 LEU A N 1
ATOM 5858 C CA . LEU A 1 689 ? 24.014 6.530 -19.594 1.00 93.25 689 LEU A CA 1
ATOM 5859 C C . LEU A 1 689 ? 24.003 5.698 -20.880 1.00 93.25 689 LEU A C 1
ATOM 5861 O O . LEU A 1 689 ? 23.381 4.640 -20.916 1.00 93.25 689 LEU A O 1
ATOM 5865 N N . ALA A 1 690 ? 24.743 6.116 -21.907 1.00 92.12 690 ALA A N 1
ATOM 5866 C CA . ALA A 1 690 ? 24.804 5.394 -23.170 1.00 92.12 690 ALA A CA 1
ATOM 5867 C C . ALA A 1 690 ? 25.427 3.982 -23.032 1.00 92.12 690 ALA A C 1
ATOM 5869 O O . ALA A 1 690 ? 24.956 3.065 -23.711 1.00 92.12 690 ALA A O 1
ATOM 5870 N N . ILE A 1 691 ? 26.420 3.759 -22.143 1.00 92.19 691 ILE A N 1
ATOM 5871 C CA . ILE A 1 691 ? 26.977 2.400 -21.931 1.00 92.19 691 ILE A CA 1
ATOM 5872 C C . ILE A 1 691 ? 25.940 1.504 -21.262 1.00 92.19 691 ILE A C 1
ATOM 5874 O O . ILE A 1 691 ? 25.822 0.328 -21.607 1.00 92.19 691 ILE A O 1
ATOM 5878 N N . ILE A 1 692 ? 25.157 2.067 -20.337 1.00 93.94 692 ILE A N 1
ATOM 5879 C CA . ILE A 1 692 ? 24.093 1.341 -19.648 1.00 93.94 692 ILE A CA 1
ATOM 5880 C C . ILE A 1 692 ? 22.978 1.023 -20.653 1.00 93.94 692 ILE A C 1
ATOM 5882 O O . ILE A 1 692 ? 22.512 -0.111 -20.700 1.00 93.94 692 ILE A O 1
ATOM 5886 N N . GLU A 1 693 ? 22.586 1.963 -21.521 1.00 91.75 693 GLU A N 1
ATOM 5887 C CA . GLU A 1 693 ? 21.592 1.709 -22.574 1.00 91.75 693 GLU A CA 1
ATOM 5888 C C . GLU A 1 693 ? 22.036 0.578 -23.510 1.00 91.75 693 GLU A C 1
ATOM 5890 O O . GLU A 1 693 ? 21.266 -0.366 -23.714 1.00 91.75 693 GLU A O 1
ATOM 5895 N N . ARG A 1 694 ? 23.286 0.617 -24.000 1.00 91.19 694 ARG A N 1
ATOM 5896 C CA . ARG A 1 694 ? 23.868 -0.450 -24.834 1.00 91.19 694 ARG A CA 1
ATOM 5897 C C . ARG A 1 694 ? 23.857 -1.792 -24.110 1.00 91.19 694 ARG A C 1
ATOM 5899 O O . ARG A 1 694 ? 23.385 -2.779 -24.673 1.00 91.19 694 ARG A O 1
ATOM 5906 N N . PHE A 1 695 ? 24.318 -1.824 -22.858 1.00 91.69 695 PHE A N 1
ATOM 5907 C CA . PHE A 1 695 ? 24.286 -3.027 -22.029 1.00 91.69 695 PHE A CA 1
ATOM 5908 C C . PHE A 1 695 ? 22.876 -3.614 -21.953 1.00 91.69 695 PHE A C 1
ATOM 5910 O O . PHE A 1 695 ? 22.710 -4.824 -22.074 1.00 91.69 695 PHE A O 1
ATOM 5917 N N . THR A 1 696 ? 21.846 -2.778 -21.816 1.00 89.50 696 THR A N 1
ATOM 5918 C CA . THR A 1 696 ? 20.485 -3.294 -21.671 1.00 89.50 696 THR A CA 1
ATOM 5919 C C . THR A 1 696 ? 19.942 -3.994 -22.917 1.00 89.50 696 THR A C 1
ATOM 5921 O O . THR A 1 696 ? 19.084 -4.858 -22.773 1.00 89.50 696 THR A O 1
ATOM 5924 N N . LEU A 1 697 ? 20.436 -3.662 -24.116 1.00 89.25 697 LEU A N 1
ATOM 5925 C CA . LEU A 1 697 ? 20.080 -4.376 -25.349 1.00 89.25 697 LEU A CA 1
ATOM 5926 C C . LEU A 1 697 ? 20.703 -5.770 -25.385 1.00 89.25 697 LEU A C 1
ATOM 5928 O O . LEU A 1 697 ? 20.056 -6.732 -25.785 1.00 89.25 697 LEU A O 1
ATOM 5932 N N . ILE A 1 698 ? 21.950 -5.874 -24.928 1.00 89.81 698 ILE A N 1
ATOM 5933 C CA . ILE A 1 698 ? 22.674 -7.144 -24.820 1.00 89.81 698 ILE A CA 1
ATOM 5934 C C . ILE A 1 698 ? 22.041 -8.005 -23.723 1.00 89.81 698 ILE A C 1
ATOM 5936 O O . ILE A 1 698 ? 21.849 -9.206 -23.896 1.00 89.81 698 ILE A O 1
ATOM 5940 N N . TRP A 1 699 ? 21.663 -7.380 -22.610 1.00 88.25 699 TRP A N 1
ATOM 5941 C CA . TRP A 1 699 ? 20.974 -8.041 -21.514 1.00 88.25 699 TRP A CA 1
ATOM 5942 C C . TRP A 1 699 ? 19.650 -8.668 -21.962 1.00 88.25 699 TRP A C 1
ATOM 5944 O O . TRP A 1 699 ? 19.412 -9.824 -21.631 1.00 88.25 699 TRP A O 1
ATOM 5954 N N . ASP A 1 700 ? 18.834 -7.967 -22.759 1.00 83.50 700 ASP A N 1
ATOM 5955 C CA . ASP A 1 700 ? 17.515 -8.449 -23.202 1.00 83.50 700 ASP A CA 1
ATOM 5956 C C . ASP A 1 700 ? 17.580 -9.779 -23.998 1.00 83.50 700 ASP A C 1
ATOM 5958 O O . ASP A 1 700 ? 16.624 -10.555 -23.956 1.00 83.50 700 ASP A O 1
ATOM 5962 N N . VAL A 1 701 ? 18.697 -10.081 -24.677 1.00 84.94 701 VAL A N 1
ATOM 5963 C CA . VAL A 1 701 ? 18.895 -11.335 -25.442 1.00 84.94 701 VAL A CA 1
ATOM 5964 C C . VAL A 1 701 ? 19.709 -12.408 -24.725 1.00 84.94 701 VAL A C 1
ATOM 5966 O O . VAL A 1 701 ? 19.667 -13.572 -25.116 1.00 84.94 701 VAL A O 1
ATOM 5969 N N . ASN A 1 702 ? 20.429 -12.032 -23.670 1.00 80.69 702 ASN A N 1
ATOM 5970 C CA . ASN A 1 702 ? 21.263 -12.934 -22.874 1.00 80.69 702 ASN A CA 1
ATOM 5971 C C . ASN A 1 702 ? 20.686 -13.165 -21.465 1.00 80.69 702 ASN A C 1
ATOM 5973 O O . ASN A 1 702 ? 21.371 -13.653 -20.569 1.00 80.69 702 ASN A O 1
ATOM 5977 N N . PHE A 1 703 ? 19.433 -12.771 -21.234 1.00 70.88 703 PHE A N 1
ATOM 5978 C CA . PHE A 1 703 ? 18.786 -12.897 -19.938 1.00 70.88 703 PHE A CA 1
ATOM 5979 C C . PHE A 1 703 ? 18.367 -14.339 -19.639 1.00 70.88 703 PHE A C 1
ATOM 5981 O O . PHE A 1 703 ? 17.450 -14.871 -20.257 1.00 70.88 703 PHE A O 1
ATOM 5988 N N . GLU A 1 704 ? 18.961 -14.929 -18.603 1.00 59.78 704 GLU A N 1
ATOM 5989 C CA . GLU A 1 704 ? 18.647 -16.289 -18.134 1.00 59.78 704 GLU A CA 1
ATOM 5990 C C . GLU A 1 704 ? 17.770 -16.304 -16.861 1.00 59.78 704 GLU A C 1
ATOM 5992 O O . GLU A 1 704 ? 17.725 -17.291 -16.133 1.00 59.78 704 GLU A O 1
ATOM 5997 N N . GLY A 1 705 ? 17.069 -15.204 -16.546 1.00 61.59 705 GLY A N 1
ATOM 5998 C CA . GLY A 1 705 ? 16.212 -15.113 -15.348 1.00 61.59 705 GLY A CA 1
ATOM 5999 C C . GLY A 1 705 ? 16.896 -14.573 -14.084 1.00 61.59 705 GLY A C 1
ATOM 6000 O O . GLY A 1 705 ? 16.257 -14.466 -13.037 1.00 61.59 705 GLY A O 1
ATOM 6001 N N . GLN A 1 706 ? 18.174 -14.202 -14.164 1.00 66.44 706 GLN A N 1
ATOM 6002 C CA . GLN A 1 706 ? 18.977 -13.730 -13.031 1.00 66.44 706 GLN A CA 1
ATOM 6003 C C . GLN A 1 706 ? 18.704 -12.268 -12.635 1.00 66.44 706 GLN A C 1
ATOM 6005 O O . GLN A 1 706 ? 18.648 -11.374 -13.477 1.00 66.44 706 GLN A O 1
ATOM 6010 N N . SER A 1 707 ? 18.572 -11.991 -11.333 1.00 77.38 707 SER A N 1
ATOM 6011 C CA . SER A 1 707 ? 18.445 -10.614 -10.833 1.00 77.38 707 SER A CA 1
ATOM 6012 C C . SER A 1 707 ? 19.773 -9.864 -10.953 1.00 77.38 707 SER A C 1
ATOM 6014 O O . SER A 1 707 ? 20.784 -10.309 -10.416 1.00 77.38 707 SER A O 1
ATOM 6016 N N . LEU A 1 708 ? 19.762 -8.689 -11.587 1.00 86.31 708 LEU A N 1
ATOM 6017 C CA . LEU A 1 708 ? 20.947 -7.832 -11.686 1.00 86.31 708 LEU A CA 1
ATOM 6018 C C . LEU A 1 708 ? 21.213 -6.997 -10.422 1.00 86.31 708 LEU A C 1
ATOM 6020 O O . LEU A 1 708 ? 22.260 -6.366 -10.337 1.00 86.31 708 LEU A O 1
ATOM 6024 N N . THR A 1 709 ? 20.309 -6.972 -9.435 1.00 84.31 709 THR A N 1
ATOM 6025 C CA . THR A 1 709 ? 20.408 -6.055 -8.284 1.00 84.31 709 THR A CA 1
ATOM 6026 C C . THR A 1 709 ? 21.729 -6.188 -7.533 1.00 84.31 709 THR A C 1
ATOM 6028 O O . THR A 1 709 ? 22.424 -5.191 -7.361 1.00 84.31 709 THR A O 1
ATOM 6031 N N . ASN A 1 710 ? 22.118 -7.408 -7.158 1.00 83.12 710 ASN A N 1
ATOM 6032 C CA . ASN A 1 710 ? 23.352 -7.637 -6.402 1.00 83.12 710 ASN A CA 1
ATOM 6033 C C . ASN A 1 710 ? 24.593 -7.345 -7.255 1.00 83.12 710 ASN A C 1
ATOM 6035 O O . ASN A 1 710 ? 25.563 -6.772 -6.766 1.00 83.12 710 ASN A O 1
ATOM 6039 N N . SER A 1 711 ? 24.554 -7.688 -8.547 1.00 89.31 711 SER A N 1
ATOM 6040 C CA . SER A 1 711 ? 25.651 -7.391 -9.473 1.00 89.31 711 SER A CA 1
ATOM 6041 C C . SER A 1 711 ? 25.859 -5.885 -9.622 1.00 89.31 711 SER A C 1
ATOM 6043 O O . SER A 1 711 ? 26.994 -5.422 -9.568 1.00 89.31 711 SER A O 1
ATOM 6045 N N . ILE A 1 712 ? 24.776 -5.111 -9.747 1.00 91.50 712 ILE A N 1
ATOM 6046 C CA . ILE A 1 712 ? 24.839 -3.647 -9.810 1.00 91.50 712 ILE A CA 1
ATOM 6047 C C . ILE A 1 712 ? 25.336 -3.057 -8.489 1.00 91.50 712 ILE A C 1
ATOM 6049 O O . ILE A 1 712 ? 26.179 -2.167 -8.515 1.00 91.50 712 ILE A O 1
ATOM 6053 N N . GLN A 1 713 ? 24.884 -3.568 -7.341 1.00 88.31 713 GLN A N 1
ATOM 6054 C CA . GLN A 1 713 ? 25.393 -3.132 -6.037 1.00 88.31 713 GLN A CA 1
ATOM 6055 C C . GLN A 1 713 ? 26.897 -3.388 -5.894 1.00 88.31 713 GLN A C 1
ATOM 6057 O O . GLN A 1 713 ? 27.619 -2.496 -5.458 1.00 88.31 713 GLN A O 1
ATOM 6062 N N . ARG A 1 714 ? 27.388 -4.553 -6.336 1.00 88.88 714 ARG A N 1
ATOM 6063 C CA . ARG A 1 714 ? 28.825 -4.857 -6.362 1.00 88.88 714 ARG A CA 1
ATOM 6064 C C . ARG A 1 714 ? 29.594 -3.886 -7.256 1.00 88.88 714 ARG A C 1
ATOM 6066 O O . ARG A 1 714 ? 30.607 -3.356 -6.825 1.00 88.88 714 ARG A O 1
ATOM 6073 N N . ILE A 1 715 ? 29.081 -3.594 -8.455 1.00 93.00 715 ILE A N 1
ATOM 6074 C CA . ILE A 1 715 ? 29.685 -2.602 -9.362 1.00 93.00 715 ILE A CA 1
ATOM 6075 C C . ILE A 1 715 ? 29.756 -1.226 -8.695 1.00 93.00 715 ILE A C 1
ATOM 6077 O O . ILE A 1 715 ? 30.780 -0.557 -8.786 1.00 93.00 715 ILE A O 1
ATOM 6081 N N . CYS A 1 716 ? 28.695 -0.808 -7.998 1.00 93.38 716 CYS A N 1
ATOM 6082 C CA . CYS A 1 716 ? 28.716 0.429 -7.224 1.00 93.38 716 CYS A CA 1
ATOM 6083 C C . CYS A 1 716 ? 29.795 0.401 -6.129 1.00 93.38 716 CYS A C 1
ATOM 6085 O O . CYS A 1 716 ? 30.473 1.406 -5.930 1.00 93.38 716 CYS A O 1
ATOM 6087 N N . GLY A 1 717 ? 29.966 -0.735 -5.446 1.00 89.75 717 GLY A N 1
ATOM 6088 C CA . GLY A 1 717 ? 31.012 -0.940 -4.441 1.00 89.75 717 GLY A CA 1
ATOM 6089 C C . GLY A 1 717 ? 32.422 -0.829 -5.019 1.00 89.75 717 GLY A C 1
ATOM 6090 O O . GLY A 1 717 ? 33.272 -0.181 -4.418 1.00 89.75 717 GLY A O 1
ATOM 6091 N N . ASP A 1 718 ? 32.654 -1.366 -6.218 1.00 90.12 718 ASP A N 1
ATOM 6092 C CA . ASP A 1 718 ? 33.957 -1.290 -6.890 1.00 90.12 718 ASP A CA 1
ATOM 6093 C C . ASP A 1 718 ? 34.340 0.158 -7.259 1.00 90.12 718 ASP A C 1
ATOM 6095 O O . ASP A 1 718 ? 35.518 0.515 -7.232 1.00 90.12 718 ASP A O 1
ATOM 6099 N N . ILE A 1 719 ? 33.360 1.012 -7.589 1.00 90.06 719 ILE A N 1
ATOM 6100 C CA . ILE A 1 719 ? 33.611 2.386 -8.070 1.00 90.06 719 ILE A CA 1
ATOM 6101 C C . ILE A 1 719 ? 33.416 3.479 -7.006 1.00 90.06 719 ILE A C 1
ATOM 6103 O O . ILE A 1 719 ? 33.716 4.647 -7.260 1.00 90.06 719 ILE A O 1
ATOM 6107 N N . ILE A 1 720 ? 32.940 3.148 -5.800 1.00 86.38 720 ILE A N 1
ATOM 6108 C CA . ILE A 1 720 ? 32.677 4.144 -4.745 1.00 86.38 720 ILE A CA 1
ATOM 6109 C C . ILE A 1 720 ? 33.941 4.889 -4.298 1.00 86.38 720 ILE A C 1
ATOM 6111 O O . ILE A 1 720 ? 33.850 6.033 -3.864 1.00 86.38 720 ILE A O 1
ATOM 6115 N N . GLY A 1 721 ? 35.122 4.281 -4.418 1.00 81.94 721 GLY A N 1
ATOM 6116 C CA . GLY A 1 721 ? 36.394 4.899 -4.029 1.00 81.94 721 GLY A CA 1
ATOM 6117 C C . GLY A 1 721 ? 36.930 5.939 -5.018 1.00 81.94 721 GLY A C 1
ATOM 6118 O O . GLY A 1 721 ? 37.884 6.639 -4.698 1.00 81.94 721 GLY A O 1
ATOM 6119 N N . TYR A 1 722 ? 36.338 6.059 -6.209 1.00 83.75 722 TYR A N 1
ATOM 6120 C CA . TYR A 1 722 ? 36.858 6.912 -7.278 1.00 83.75 722 TYR A CA 1
ATOM 6121 C C . TYR A 1 722 ? 36.511 8.380 -6.991 1.00 83.75 722 TYR A C 1
ATOM 6123 O O . TYR A 1 722 ? 35.370 8.692 -6.640 1.00 83.75 722 TYR A O 1
ATOM 6131 N N . ASP A 1 723 ? 37.474 9.290 -7.128 1.00 79.06 723 ASP A N 1
ATOM 6132 C CA . ASP A 1 723 ? 37.215 10.738 -7.112 1.00 79.06 723 ASP A CA 1
ATOM 6133 C C . ASP A 1 723 ? 36.679 11.232 -8.468 1.00 79.06 723 ASP A C 1
ATOM 6135 O O . ASP A 1 723 ? 36.728 10.507 -9.459 1.00 79.06 723 ASP A O 1
ATOM 6139 N N . SER A 1 724 ? 36.168 12.466 -8.527 1.00 74.38 724 SER A N 1
ATOM 6140 C CA . SER A 1 724 ? 35.540 13.022 -9.737 1.00 74.38 724 SER A CA 1
ATOM 6141 C C . SER A 1 724 ? 36.475 13.068 -10.952 1.00 74.38 724 SER A C 1
ATOM 6143 O O . SER A 1 724 ? 36.069 12.676 -12.045 1.00 74.38 724 SER A O 1
ATOM 6145 N N . ASN A 1 725 ? 37.743 13.448 -10.763 1.00 73.62 725 ASN A N 1
ATOM 6146 C CA . ASN A 1 725 ? 38.721 13.553 -11.854 1.00 73.62 725 ASN A CA 1
ATOM 6147 C C . ASN A 1 725 ? 39.080 12.180 -12.440 1.00 73.62 725 ASN A C 1
ATOM 6149 O O . ASN A 1 725 ? 39.270 12.035 -13.648 1.00 73.62 725 ASN A O 1
ATOM 6153 N N . ASN A 1 726 ? 39.171 11.157 -11.592 1.00 75.69 726 ASN A N 1
ATOM 6154 C CA . ASN A 1 726 ? 39.391 9.776 -12.006 1.00 75.69 726 ASN A CA 1
ATOM 6155 C C . ASN A 1 726 ? 38.116 9.139 -12.576 1.00 75.69 726 ASN A C 1
ATOM 6157 O O . ASN A 1 726 ? 38.178 8.268 -13.447 1.00 75.69 726 ASN A O 1
ATOM 6161 N N . PHE A 1 727 ? 36.946 9.595 -12.135 1.00 84.69 727 PHE A N 1
ATOM 6162 C CA . PHE A 1 727 ? 35.672 9.044 -12.568 1.00 84.69 727 PHE A CA 1
ATOM 6163 C C . PHE A 1 727 ? 35.291 9.452 -13.996 1.00 84.69 727 PHE A C 1
ATOM 6165 O O . PHE A 1 727 ? 34.774 8.627 -14.741 1.00 84.69 727 PHE A O 1
ATOM 6172 N N . GLU A 1 728 ? 35.595 10.680 -14.422 1.00 80.94 728 GLU A N 1
ATOM 6173 C CA . GLU A 1 728 ? 35.309 11.177 -15.783 1.00 80.94 728 GLU A CA 1
ATOM 6174 C C . GLU A 1 728 ? 36.122 10.484 -16.892 1.00 80.94 728 GLU A C 1
ATOM 6176 O O . GLU A 1 728 ? 35.864 10.663 -18.087 1.00 80.94 728 GLU A O 1
ATOM 6181 N N . GLN A 1 729 ? 37.107 9.668 -16.518 1.00 82.06 729 GLN A N 1
ATOM 6182 C CA . GLN A 1 729 ? 37.987 9.006 -17.465 1.00 82.06 729 GLN A CA 1
ATOM 6183 C C . GLN A 1 729 ? 37.275 7.893 -18.235 1.00 82.06 729 GLN A C 1
ATOM 6185 O O . GLN A 1 729 ? 36.431 7.149 -17.727 1.00 82.06 729 GLN A O 1
ATOM 6190 N N . LYS A 1 730 ? 37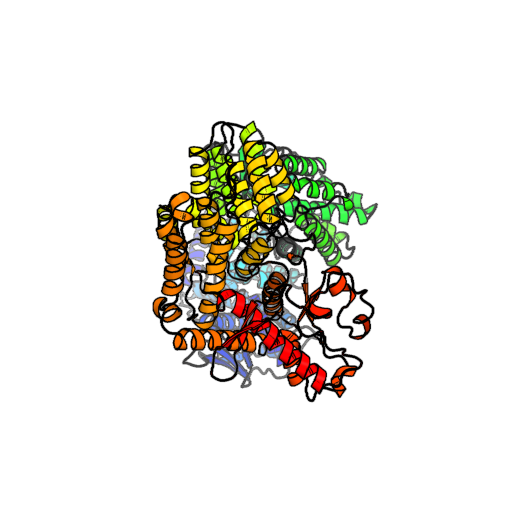.707 7.719 -19.485 1.00 82.31 730 LYS A N 1
ATOM 6191 C CA . LYS A 1 730 ? 37.283 6.606 -20.337 1.00 82.31 730 LYS A CA 1
ATOM 6192 C C . LYS A 1 730 ? 37.534 5.243 -19.679 1.00 82.31 730 LYS A C 1
ATOM 6194 O O . LYS A 1 730 ? 36.669 4.378 -19.738 1.00 82.31 730 LYS A O 1
ATOM 6199 N N . THR A 1 731 ? 38.664 5.086 -18.996 1.00 85.88 731 THR A N 1
ATOM 6200 C CA . THR A 1 731 ? 39.038 3.869 -18.256 1.00 85.88 731 THR A CA 1
ATOM 6201 C C . THR A 1 731 ? 37.965 3.440 -17.253 1.00 85.88 731 THR A C 1
ATOM 6203 O O . THR A 1 731 ? 37.638 2.257 -17.173 1.00 85.88 731 THR A O 1
ATOM 6206 N N . THR A 1 732 ? 37.355 4.393 -16.545 1.00 88.19 732 THR A N 1
ATOM 6207 C CA . THR A 1 732 ? 36.263 4.135 -15.597 1.00 88.19 732 THR A CA 1
ATOM 6208 C C . THR A 1 732 ? 34.982 3.703 -16.312 1.00 88.19 732 THR A C 1
ATOM 6210 O O . THR A 1 732 ? 34.336 2.744 -15.887 1.00 88.19 732 THR A O 1
ATOM 6213 N N . ARG A 1 733 ? 34.623 4.342 -17.436 1.00 90.50 733 ARG A N 1
ATOM 6214 C CA . ARG A 1 733 ? 33.479 3.903 -18.264 1.00 90.50 733 ARG A CA 1
ATOM 6215 C C . ARG A 1 733 ? 33.661 2.480 -18.780 1.00 90.50 733 ARG A C 1
ATOM 6217 O O . ARG A 1 733 ? 32.742 1.669 -18.658 1.00 90.50 733 ARG A O 1
ATOM 6224 N N . ASP A 1 734 ? 34.840 2.178 -19.312 1.00 87.81 734 ASP A N 1
ATOM 6225 C CA . ASP A 1 734 ? 35.165 0.856 -19.847 1.00 87.81 734 ASP A CA 1
ATOM 6226 C C . ASP A 1 734 ? 35.120 -0.205 -18.748 1.00 87.81 734 ASP A C 1
ATOM 6228 O O . ASP A 1 734 ? 34.585 -1.293 -18.960 1.00 87.81 734 ASP A O 1
ATOM 6232 N N . PHE A 1 735 ? 35.620 0.120 -17.552 1.00 91.12 735 PHE A N 1
ATOM 6233 C CA . PHE A 1 735 ? 35.524 -0.751 -16.385 1.00 91.12 735 PHE A CA 1
ATOM 6234 C C . PHE A 1 735 ? 34.066 -1.072 -16.029 1.00 91.12 735 PHE A C 1
ATOM 6236 O O . PHE A 1 735 ? 33.708 -2.247 -15.933 1.00 91.12 735 PHE A O 1
ATOM 6243 N N . ILE A 1 736 ? 33.203 -0.054 -15.901 1.00 92.81 736 ILE A N 1
ATOM 6244 C CA . ILE A 1 736 ? 31.778 -0.262 -15.591 1.00 92.81 736 ILE A CA 1
ATOM 6245 C C . ILE A 1 736 ? 31.113 -1.119 -16.671 1.00 92.81 736 ILE A C 1
ATOM 6247 O O . ILE A 1 736 ? 30.411 -2.077 -16.349 1.00 92.81 736 ILE A O 1
ATOM 6251 N N . TYR A 1 737 ? 31.348 -0.818 -17.951 1.00 91.44 737 TYR A N 1
ATOM 6252 C CA . TYR A 1 737 ? 30.762 -1.581 -19.053 1.00 91.44 737 TYR A CA 1
ATOM 6253 C C . TYR A 1 737 ? 31.224 -3.046 -19.057 1.00 91.44 737 TYR A C 1
ATOM 6255 O O . TYR A 1 737 ? 30.401 -3.951 -19.223 1.00 91.44 737 TYR A O 1
ATOM 6263 N N . LYS A 1 738 ? 32.513 -3.299 -18.789 1.00 90.62 738 LYS A N 1
ATOM 6264 C CA . LYS A 1 738 ? 33.058 -4.656 -18.646 1.00 90.62 738 LYS A CA 1
ATOM 6265 C C . LYS A 1 738 ? 32.391 -5.419 -17.506 1.00 90.62 738 LYS A C 1
ATOM 6267 O O . LYS A 1 738 ? 31.974 -6.558 -17.709 1.00 90.62 738 LYS A O 1
ATOM 6272 N N . GLN A 1 739 ? 32.227 -4.793 -16.341 1.00 92.06 739 GLN A N 1
ATOM 6273 C CA . GLN A 1 739 ? 31.576 -5.440 -15.201 1.00 92.06 739 GLN A CA 1
ATOM 6274 C C . GLN A 1 739 ? 30.083 -5.702 -15.442 1.00 92.06 739 GLN A C 1
ATOM 6276 O O . GLN A 1 739 ? 29.562 -6.744 -15.035 1.00 92.06 739 GLN A O 1
ATOM 6281 N N . LEU A 1 740 ? 29.393 -4.794 -16.141 1.00 91.94 740 LEU A N 1
ATOM 6282 C CA . LEU A 1 740 ? 28.009 -5.007 -16.563 1.00 91.94 740 LEU A CA 1
ATOM 6283 C C . LEU A 1 740 ? 27.901 -6.243 -17.466 1.00 91.94 740 LEU A C 1
ATOM 6285 O O . LEU A 1 740 ? 27.104 -7.133 -17.182 1.00 91.94 740 LEU A O 1
ATOM 6289 N N . LEU A 1 741 ? 28.736 -6.365 -18.498 1.00 89.94 741 LEU A N 1
ATOM 6290 C CA . LEU A 1 741 ? 28.731 -7.534 -19.389 1.00 89.94 741 LEU A CA 1
ATOM 6291 C C . LEU A 1 741 ? 29.128 -8.834 -18.674 1.00 89.94 741 LEU A C 1
ATOM 6293 O O . LEU A 1 741 ? 28.496 -9.872 -18.889 1.00 89.94 741 LEU A O 1
ATOM 6297 N N . ALA A 1 742 ? 30.094 -8.772 -17.755 1.00 88.12 742 ALA A N 1
ATOM 6298 C CA . ALA A 1 742 ? 30.458 -9.910 -16.914 1.00 88.12 742 ALA A CA 1
ATOM 6299 C C . ALA A 1 742 ? 29.279 -10.392 -16.050 1.00 88.12 742 ALA A C 1
ATOM 6301 O O . ALA A 1 742 ? 29.141 -11.591 -15.821 1.00 88.12 742 ALA A O 1
ATOM 6302 N N . SER A 1 743 ? 28.380 -9.492 -15.626 1.00 87.94 743 SER A N 1
ATOM 6303 C CA . SER A 1 743 ? 27.187 -9.857 -14.844 1.00 87.94 743 SER A CA 1
ATOM 6304 C C . SER A 1 743 ? 26.169 -10.719 -15.602 1.00 87.94 743 SER A C 1
ATOM 6306 O O . SER A 1 743 ? 25.274 -11.286 -14.978 1.00 87.94 743 SER A O 1
ATOM 6308 N N . ILE A 1 744 ? 26.312 -10.830 -16.927 1.00 86.31 744 ILE A N 1
ATOM 6309 C CA . ILE A 1 744 ? 25.477 -11.660 -17.803 1.00 86.31 744 ILE A CA 1
ATOM 6310 C C . ILE A 1 744 ? 26.296 -12.695 -18.589 1.00 86.31 744 ILE A C 1
ATOM 6312 O O . ILE A 1 744 ? 25.851 -13.164 -19.634 1.00 86.31 744 ILE A O 1
ATOM 6316 N N . ASN A 1 745 ? 27.494 -13.042 -18.099 1.00 81.75 745 ASN A N 1
ATOM 6317 C CA . ASN A 1 745 ? 28.409 -14.017 -18.708 1.00 81.75 745 ASN A CA 1
ATOM 6318 C C . ASN A 1 745 ? 28.780 -13.707 -20.171 1.00 81.75 745 ASN A C 1
ATOM 6320 O O . ASN A 1 745 ? 29.061 -14.609 -20.962 1.00 81.75 745 ASN A O 1
ATOM 6324 N N . VAL A 1 746 ? 28.791 -12.427 -20.549 1.00 81.81 746 VAL A N 1
ATOM 6325 C CA . VAL A 1 746 ? 29.188 -11.992 -21.891 1.00 81.81 746 VAL A CA 1
ATOM 6326 C C . VAL A 1 746 ? 30.652 -11.588 -21.889 1.00 81.81 746 VAL A C 1
ATOM 6328 O O . VAL A 1 746 ? 31.074 -10.738 -21.107 1.00 81.81 746 VAL A O 1
ATOM 6331 N N . ASN A 1 747 ? 31.427 -12.183 -22.796 1.00 75.19 747 ASN A N 1
ATOM 6332 C CA . ASN A 1 747 ? 32.823 -11.818 -22.975 1.00 75.19 747 ASN A CA 1
ATOM 6333 C C . ASN A 1 747 ? 32.919 -10.514 -23.782 1.00 75.19 747 ASN A C 1
ATOM 6335 O O . ASN A 1 747 ? 32.516 -10.455 -24.942 1.00 75.19 747 ASN A O 1
ATOM 6339 N N . VAL A 1 748 ? 33.461 -9.482 -23.138 1.00 73.31 748 VAL A N 1
ATOM 6340 C CA . VAL A 1 748 ? 33.605 -8.135 -23.694 1.00 73.31 748 VAL A CA 1
ATOM 6341 C C . VAL A 1 748 ? 34.611 -8.112 -24.841 1.00 73.31 748 VAL A C 1
ATOM 6343 O O . VAL A 1 748 ? 34.342 -7.483 -25.856 1.00 73.31 748 VAL A O 1
ATOM 6346 N N . GLU A 1 749 ? 35.737 -8.816 -24.705 1.00 73.56 749 GLU A N 1
ATOM 6347 C CA . GLU A 1 749 ? 36.802 -8.878 -25.719 1.00 73.56 749 GLU A CA 1
ATOM 6348 C C . GLU A 1 749 ? 36.249 -9.451 -27.024 1.00 73.56 749 GLU A C 1
ATOM 6350 O O . GLU A 1 749 ? 36.452 -8.882 -28.086 1.00 73.56 749 GLU A O 1
ATOM 6355 N N . LYS A 1 750 ? 35.382 -10.469 -26.947 1.00 75.75 750 LYS A N 1
ATOM 6356 C CA . LYS A 1 750 ? 34.692 -10.996 -28.136 1.00 75.75 750 LYS A CA 1
ATOM 6357 C C . LYS A 1 750 ? 33.765 -9.987 -28.821 1.00 75.75 750 LYS A C 1
ATOM 6359 O O . LYS A 1 750 ? 33.530 -10.115 -30.011 1.00 75.75 750 LYS A O 1
ATOM 6364 N N . ILE A 1 751 ? 33.217 -8.999 -28.114 1.00 76.31 751 ILE A N 1
ATOM 6365 C CA . ILE A 1 751 ? 32.380 -7.966 -28.750 1.00 76.31 751 ILE A CA 1
ATOM 6366 C C . ILE A 1 751 ? 33.236 -6.975 -29.543 1.00 76.31 751 ILE A C 1
ATOM 6368 O O . ILE A 1 751 ? 32.773 -6.469 -30.557 1.00 76.31 751 ILE A O 1
ATOM 6372 N N . TYR A 1 752 ? 34.451 -6.674 -29.083 1.00 70.75 752 TYR A N 1
ATOM 6373 C CA . TYR A 1 752 ? 35.318 -5.687 -29.731 1.00 70.75 752 TYR A CA 1
ATOM 6374 C C . TYR A 1 752 ? 36.264 -6.307 -30.768 1.00 70.75 752 TYR A C 1
ATOM 6376 O O . TYR A 1 752 ? 36.533 -5.676 -31.787 1.00 70.75 752 TYR A O 1
ATOM 6384 N N . ASP A 1 753 ? 36.730 -7.533 -30.526 1.00 74.81 753 ASP A N 1
ATOM 6385 C CA . ASP A 1 753 ? 37.808 -8.166 -31.293 1.00 74.81 753 ASP A CA 1
ATOM 6386 C C . ASP A 1 753 ? 37.303 -9.230 -32.287 1.00 74.81 753 ASP A C 1
ATOM 6388 O O . ASP A 1 753 ? 38.038 -9.632 -33.189 1.00 74.81 753 ASP A O 1
ATOM 6392 N N . ASP A 1 754 ? 36.049 -9.682 -32.156 1.00 79.06 754 ASP A N 1
ATOM 6393 C CA . ASP A 1 754 ? 35.423 -10.668 -33.045 1.00 79.06 754 ASP A CA 1
ATOM 6394 C C . ASP A 1 754 ? 34.190 -10.064 -33.736 1.00 79.06 754 ASP A C 1
ATOM 6396 O O . ASP A 1 754 ? 33.069 -10.051 -33.219 1.00 79.06 754 ASP A O 1
ATOM 6400 N N . PHE A 1 755 ? 34.415 -9.566 -34.954 1.00 77.19 755 PHE A N 1
ATOM 6401 C CA . PHE A 1 755 ? 33.381 -8.950 -35.786 1.00 77.19 755 PHE A CA 1
ATOM 6402 C C . PHE A 1 755 ? 32.189 -9.883 -36.043 1.00 77.19 755 PHE A C 1
ATOM 6404 O O . PHE A 1 755 ? 31.042 -9.432 -36.090 1.00 77.19 755 PHE A O 1
ATOM 6411 N N . GLU A 1 756 ? 32.431 -11.188 -36.192 1.00 79.12 756 GLU A N 1
ATOM 6412 C CA . GLU A 1 756 ? 31.359 -12.144 -36.464 1.00 79.12 756 GLU A CA 1
ATOM 6413 C C . GLU A 1 756 ? 30.542 -12.416 -35.193 1.00 79.12 756 GLU A C 1
ATOM 6415 O O . GLU A 1 756 ? 29.317 -12.561 -35.257 1.00 79.12 756 GLU A O 1
ATOM 6420 N N . TYR A 1 757 ? 31.179 -12.401 -34.018 1.00 81.94 757 TYR A N 1
ATOM 6421 C CA . TYR A 1 757 ? 30.476 -12.439 -32.736 1.00 81.94 757 TYR A CA 1
ATOM 6422 C C . TYR A 1 757 ? 29.590 -11.201 -32.529 1.00 81.94 757 TYR A C 1
ATOM 6424 O O . TYR A 1 757 ? 28.409 -11.350 -32.192 1.00 81.94 757 TYR A O 1
ATOM 6432 N N . GLU A 1 758 ? 30.114 -9.992 -32.767 1.00 80.38 758 GLU A N 1
ATOM 6433 C CA . GLU A 1 758 ? 29.346 -8.743 -32.636 1.00 80.38 758 GLU A CA 1
ATOM 6434 C C . GLU A 1 758 ? 28.148 -8.725 -33.597 1.00 80.38 758 GLU A C 1
ATOM 6436 O O . GLU A 1 758 ? 27.012 -8.462 -33.191 1.00 80.38 758 GLU A O 1
ATOM 6441 N N . LYS A 1 759 ? 28.361 -9.110 -34.855 1.00 81.62 759 LYS A N 1
ATOM 6442 C CA . LYS A 1 759 ? 27.303 -9.220 -35.866 1.00 81.62 759 LYS A CA 1
ATOM 6443 C C . LYS A 1 759 ? 26.218 -10.233 -35.492 1.00 81.62 759 LYS A C 1
ATOM 6445 O O . LYS A 1 759 ? 25.026 -9.938 -35.638 1.00 81.62 759 LYS A O 1
ATOM 6450 N N . ASN A 1 760 ? 26.597 -11.404 -34.981 1.00 84.50 760 ASN A N 1
ATOM 6451 C CA . ASN A 1 760 ? 25.642 -12.410 -34.506 1.00 84.50 760 ASN A CA 1
ATOM 6452 C C . ASN A 1 760 ? 24.847 -11.913 -33.292 1.00 84.50 760 ASN A C 1
ATOM 6454 O O . ASN A 1 760 ? 23.647 -12.172 -33.176 1.00 84.50 760 ASN A O 1
ATOM 6458 N N . LEU A 1 761 ? 25.488 -11.172 -32.386 1.00 86.75 761 LEU A N 1
ATOM 6459 C CA . LEU A 1 761 ? 24.813 -10.539 -31.257 1.00 86.75 761 LEU A CA 1
ATOM 6460 C C . LEU A 1 761 ? 23.785 -9.500 -31.728 1.00 86.75 761 LEU A C 1
ATOM 6462 O O . LEU A 1 761 ? 22.628 -9.580 -31.322 1.00 86.75 761 LEU A O 1
ATOM 6466 N N . ILE A 1 762 ? 24.168 -8.585 -32.623 1.00 87.31 762 ILE A N 1
ATOM 6467 C CA . ILE A 1 762 ? 23.267 -7.559 -33.177 1.00 87.31 762 ILE A CA 1
ATOM 6468 C C . ILE A 1 762 ? 22.074 -8.208 -33.888 1.00 87.31 762 ILE A C 1
ATOM 6470 O O . ILE A 1 762 ? 20.940 -7.774 -33.693 1.00 87.31 762 ILE A O 1
ATOM 6474 N N . SER A 1 763 ? 22.308 -9.282 -34.646 1.00 86.69 763 SER A N 1
ATOM 6475 C CA . SER A 1 763 ? 21.244 -10.023 -35.339 1.00 86.69 763 SER A CA 1
ATOM 6476 C C . SER A 1 763 ? 20.237 -10.634 -34.359 1.00 86.69 763 SER A C 1
ATOM 6478 O O . SER A 1 763 ? 19.030 -10.502 -34.554 1.00 86.69 763 SER A O 1
ATOM 6480 N N . ARG A 1 764 ? 20.712 -11.225 -33.251 1.00 88.81 764 ARG A N 1
ATOM 6481 C CA . ARG A 1 764 ? 19.834 -11.734 -32.181 1.00 88.81 764 ARG A CA 1
ATOM 6482 C C . ARG A 1 764 ? 19.041 -10.617 -31.501 1.00 88.81 764 ARG A C 1
ATOM 6484 O O . ARG A 1 764 ? 17.860 -10.806 -31.223 1.00 88.81 764 ARG A O 1
ATOM 6491 N N . ILE A 1 765 ? 19.660 -9.458 -31.252 1.00 89.44 765 ILE A N 1
ATOM 6492 C CA . ILE A 1 765 ? 18.971 -8.286 -30.680 1.00 89.44 765 ILE A CA 1
ATOM 6493 C C . ILE A 1 765 ? 17.876 -7.800 -31.632 1.00 89.44 765 ILE A C 1
ATOM 6495 O O . ILE A 1 765 ? 16.752 -7.559 -31.195 1.00 89.44 765 ILE A O 1
ATOM 6499 N N . HIS A 1 766 ? 18.180 -7.693 -32.927 1.00 88.00 766 HIS A N 1
ATOM 6500 C CA . HIS A 1 766 ? 17.207 -7.303 -33.943 1.00 88.00 766 HIS A CA 1
ATOM 6501 C C . HIS A 1 766 ? 16.004 -8.253 -33.961 1.00 88.00 766 HIS A C 1
ATOM 6503 O O . HIS A 1 766 ? 14.869 -7.802 -33.809 1.00 88.00 766 HIS A O 1
ATOM 6509 N N . GLN A 1 767 ? 16.255 -9.564 -34.042 1.00 86.56 767 GLN A N 1
ATOM 6510 C CA . GLN A 1 767 ? 15.208 -10.587 -34.033 1.00 86.56 767 GLN A CA 1
ATOM 6511 C C . GLN A 1 767 ? 14.359 -10.531 -32.754 1.00 86.56 767 GLN A C 1
ATOM 6513 O O . GLN A 1 767 ? 13.131 -10.547 -32.825 1.00 86.56 767 GLN A O 1
ATOM 6518 N N . ASN A 1 768 ? 14.989 -10.396 -31.582 1.00 86.44 768 ASN A N 1
ATOM 6519 C CA . ASN A 1 768 ? 14.273 -10.293 -30.309 1.00 86.44 768 ASN A CA 1
ATOM 6520 C C . ASN A 1 768 ? 13.335 -9.076 -30.272 1.00 86.44 768 ASN A C 1
ATOM 6522 O O . ASN A 1 768 ? 12.197 -9.187 -29.813 1.00 86.44 768 ASN A O 1
ATOM 6526 N N . LEU A 1 769 ? 13.784 -7.924 -30.783 1.00 86.06 769 LEU A N 1
ATOM 6527 C CA . LEU A 1 769 ? 12.955 -6.722 -30.880 1.00 86.06 769 LEU A CA 1
ATOM 6528 C C . LEU A 1 769 ? 11.779 -6.920 -31.848 1.00 86.06 769 LEU A C 1
ATOM 6530 O O . LEU A 1 769 ? 10.659 -6.529 -31.515 1.00 86.06 769 LEU A O 1
ATOM 6534 N N . GLU A 1 770 ? 11.995 -7.549 -33.004 1.00 83.56 770 GLU A N 1
ATOM 6535 C CA . GLU A 1 770 ? 10.922 -7.853 -33.959 1.00 83.56 770 GLU A CA 1
ATOM 6536 C C . GLU A 1 770 ? 9.876 -8.803 -33.365 1.00 83.56 770 GLU A C 1
ATOM 6538 O O . GLU A 1 770 ? 8.686 -8.478 -33.352 1.00 83.56 770 GLU A O 1
ATOM 6543 N N . GLU A 1 771 ? 10.304 -9.930 -32.791 1.00 82.62 771 GLU A N 1
ATOM 6544 C CA . GLU A 1 771 ? 9.415 -10.921 -32.173 1.00 82.62 771 GLU A CA 1
ATOM 6545 C C . GLU A 1 771 ? 8.604 -10.318 -31.018 1.00 82.62 771 GLU A C 1
ATOM 6547 O O . GLU A 1 771 ? 7.382 -10.510 -30.928 1.00 82.62 771 GLU A O 1
ATOM 6552 N N . LYS A 1 772 ? 9.261 -9.513 -30.169 1.00 81.00 772 LYS A N 1
ATOM 6553 C CA . LYS A 1 772 ? 8.633 -8.788 -29.052 1.00 81.00 772 LYS A CA 1
ATOM 6554 C C . LYS A 1 772 ? 7.494 -7.887 -29.522 1.00 81.00 772 LYS A C 1
ATOM 6556 O O . LYS A 1 772 ? 6.497 -7.737 -28.807 1.00 81.00 772 LYS A O 1
ATOM 6561 N N . PHE A 1 773 ? 7.618 -7.305 -30.714 1.00 81.00 773 PHE A N 1
ATOM 6562 C CA . PHE A 1 773 ? 6.604 -6.441 -31.310 1.00 81.00 773 PHE A CA 1
ATOM 6563 C C . PHE A 1 773 ? 5.617 -7.171 -32.227 1.00 81.00 773 PHE A C 1
ATOM 6565 O O . PHE A 1 773 ? 4.707 -6.519 -32.715 1.00 81.00 773 PHE A O 1
ATOM 6572 N N . ILE A 1 774 ? 5.713 -8.489 -32.424 1.00 70.88 774 ILE A N 1
ATOM 6573 C CA . ILE A 1 774 ? 4.766 -9.253 -33.259 1.00 70.88 774 ILE A CA 1
ATOM 6574 C C . ILE A 1 774 ? 3.837 -10.142 -32.407 1.00 70.88 774 ILE A C 1
ATOM 6576 O O . ILE A 1 774 ? 2.629 -10.165 -32.645 1.00 70.88 774 ILE A O 1
ATOM 6580 N N . HIS A 1 775 ? 4.352 -10.826 -31.376 1.00 58.69 775 HIS A N 1
ATOM 6581 C CA . HIS A 1 775 ? 3.701 -12.026 -30.813 1.00 58.69 775 HIS A CA 1
ATOM 6582 C C . HIS A 1 775 ? 2.911 -11.883 -29.493 1.00 58.69 775 HIS A C 1
ATOM 6584 O O . HIS A 1 775 ? 2.591 -12.895 -28.873 1.00 58.69 775 HIS A O 1
ATOM 6590 N N . THR A 1 776 ? 2.553 -10.688 -29.002 1.00 53.53 776 THR A N 1
ATOM 6591 C CA . THR A 1 776 ? 2.018 -10.575 -27.620 1.00 53.53 776 THR A CA 1
ATOM 6592 C C . THR A 1 776 ? 0.628 -9.941 -27.482 1.00 53.53 776 THR A C 1
ATOM 6594 O O . THR A 1 776 ? 0.430 -8.742 -27.658 1.00 53.53 776 THR A O 1
ATOM 6597 N N . SER A 1 777 ? -0.345 -10.753 -27.044 1.00 48.16 777 SER A N 1
ATOM 6598 C CA . SER A 1 777 ? -1.718 -10.341 -26.708 1.00 48.16 777 SER A CA 1
ATOM 6599 C C . SER A 1 777 ? -1.911 -9.910 -25.238 1.00 48.16 777 SER A C 1
ATOM 6601 O O . SER A 1 777 ? -2.878 -9.207 -24.944 1.00 48.16 777 SER A O 1
ATOM 6603 N N . SER A 1 778 ? -0.994 -10.251 -24.316 1.00 43.56 778 SER A N 1
ATOM 6604 C CA . SER A 1 778 ? -1.221 -10.171 -22.855 1.00 43.56 778 SER A CA 1
ATOM 6605 C C . SER A 1 778 ? -0.574 -8.990 -22.101 1.00 43.56 778 SER A C 1
ATOM 6607 O O . SER A 1 778 ? -0.904 -8.769 -20.937 1.00 43.56 778 SER A O 1
ATOM 6609 N N . LYS A 1 779 ? 0.316 -8.190 -22.720 1.00 50.56 779 LYS A N 1
ATOM 6610 C CA . LYS A 1 779 ? 0.997 -7.034 -22.071 1.00 50.56 779 LYS A CA 1
ATOM 6611 C C . LYS A 1 779 ? 1.033 -5.758 -22.940 1.00 50.56 779 LYS A C 1
ATOM 6613 O O . LYS A 1 779 ? 2.037 -5.056 -22.960 1.00 50.56 779 LYS A O 1
ATOM 6618 N N . LYS A 1 780 ? -0.060 -5.421 -23.634 1.00 58.03 780 LYS A N 1
ATOM 6619 C CA . LYS A 1 780 ? -0.131 -4.362 -24.674 1.00 58.03 780 LYS A CA 1
ATOM 6620 C C . LYS A 1 780 ? 0.503 -3.005 -24.298 1.00 58.03 780 LYS A C 1
ATOM 6622 O O . LYS A 1 780 ? 1.387 -2.538 -25.006 1.00 58.03 780 LYS A O 1
ATOM 6627 N N . GLN A 1 781 ? 0.157 -2.421 -23.146 1.00 56.72 781 GLN A N 1
ATOM 6628 C CA . GLN A 1 781 ? 0.676 -1.104 -22.720 1.00 56.72 781 GLN A CA 1
ATOM 6629 C C . GLN A 1 781 ? 2.209 -1.076 -22.526 1.00 56.72 781 GLN A C 1
ATOM 6631 O O . GLN A 1 781 ? 2.847 -0.052 -22.735 1.00 56.72 781 GLN A O 1
ATOM 6636 N N . SER A 1 782 ? 2.816 -2.222 -22.191 1.00 60.47 782 SER A N 1
ATOM 6637 C CA . SER A 1 782 ? 4.275 -2.387 -22.109 1.00 60.47 782 SER A CA 1
ATOM 6638 C C . SER A 1 782 ? 5.002 -2.079 -23.400 1.00 60.47 782 SER A C 1
ATOM 6640 O O . SER A 1 782 ? 6.103 -1.532 -23.396 1.00 60.47 782 SER A O 1
ATOM 6642 N N . ASN A 1 783 ? 4.436 -2.578 -24.491 1.00 74.25 783 ASN A N 1
ATOM 6643 C CA . ASN A 1 783 ? 5.134 -2.652 -25.756 1.00 74.25 783 ASN A CA 1
ATOM 6644 C C . ASN A 1 783 ? 5.079 -1.298 -26.443 1.00 74.25 783 ASN A C 1
ATOM 6646 O O . ASN A 1 783 ? 6.065 -0.892 -27.043 1.00 74.25 783 ASN A O 1
ATOM 6650 N N . ASP A 1 784 ? 3.981 -0.569 -26.275 1.00 79.81 784 ASP A N 1
ATOM 6651 C CA . ASP A 1 784 ? 3.846 0.794 -26.778 1.00 79.81 784 ASP A CA 1
ATOM 6652 C C . ASP A 1 784 ? 4.831 1.752 -26.103 1.00 79.81 784 ASP A C 1
ATOM 6654 O O . ASP A 1 784 ? 5.424 2.586 -26.782 1.00 79.81 784 ASP A O 1
ATOM 6658 N N . ASP A 1 785 ? 5.083 1.602 -24.796 1.00 78.38 785 ASP A N 1
ATOM 6659 C CA . ASP A 1 785 ? 6.132 2.367 -24.115 1.00 78.38 785 ASP A CA 1
ATOM 6660 C C . ASP A 1 785 ? 7.526 2.026 -24.674 1.00 78.38 785 ASP A C 1
ATOM 6662 O O . ASP A 1 785 ? 8.296 2.936 -24.972 1.00 78.38 785 ASP A O 1
ATOM 6666 N N . ALA A 1 786 ? 7.837 0.742 -24.899 1.00 81.12 786 ALA A N 1
ATOM 6667 C CA . ALA A 1 786 ? 9.111 0.328 -25.497 1.00 81.12 786 ALA A CA 1
ATOM 6668 C C . ALA A 1 786 ? 9.297 0.874 -26.927 1.00 81.12 786 ALA A C 1
ATOM 6670 O O . ALA A 1 786 ? 10.333 1.468 -27.232 1.00 81.12 786 ALA A O 1
ATOM 6671 N N . LYS A 1 787 ? 8.276 0.751 -27.787 1.00 86.75 787 LYS A N 1
ATOM 6672 C CA . LYS A 1 787 ? 8.278 1.326 -29.144 1.00 86.75 787 LYS A CA 1
ATOM 6673 C C . LYS A 1 787 ? 8.420 2.847 -29.098 1.00 86.75 787 LYS A C 1
ATOM 6675 O O . LYS A 1 787 ? 9.165 3.413 -29.896 1.00 86.75 787 LYS A O 1
ATOM 6680 N N . ARG A 1 788 ? 7.755 3.514 -28.144 1.00 85.19 788 ARG A N 1
ATOM 6681 C CA . ARG A 1 788 ? 7.893 4.959 -27.920 1.00 85.19 788 ARG A CA 1
ATOM 6682 C C . ARG A 1 788 ? 9.348 5.339 -27.671 1.00 85.19 788 ARG A C 1
ATOM 6684 O O . ARG A 1 788 ? 9.810 6.284 -28.298 1.00 85.19 788 ARG A O 1
ATOM 6691 N N . PHE A 1 789 ? 10.060 4.630 -26.792 1.00 84.00 789 PHE A N 1
ATOM 6692 C CA . PHE A 1 789 ? 11.458 4.955 -26.479 1.00 84.00 789 PHE A CA 1
ATOM 6693 C C . PHE A 1 789 ? 12.392 4.742 -27.657 1.00 84.00 789 PHE A C 1
ATOM 6695 O O . PHE A 1 789 ? 13.218 5.610 -27.928 1.00 84.00 789 PHE A O 1
ATOM 6702 N N . ILE A 1 790 ? 12.221 3.638 -28.387 1.00 87.69 790 ILE A N 1
ATOM 6703 C CA . ILE A 1 790 ? 12.994 3.370 -29.603 1.00 87.69 790 ILE A CA 1
ATOM 6704 C C . ILE A 1 790 ? 12.805 4.519 -30.598 1.00 87.69 790 ILE A C 1
ATOM 6706 O O . ILE A 1 790 ? 13.780 5.123 -31.038 1.00 87.69 790 ILE A O 1
ATOM 6710 N N . ILE A 1 791 ? 11.555 4.898 -30.884 1.00 85.19 791 ILE A N 1
ATOM 6711 C CA . ILE A 1 791 ? 11.256 5.995 -31.814 1.00 85.19 791 ILE A CA 1
ATOM 6712 C C . ILE A 1 791 ? 11.777 7.341 -31.281 1.00 85.19 791 ILE A C 1
ATOM 6714 O O . ILE A 1 791 ? 12.313 8.128 -32.056 1.00 85.19 791 ILE A O 1
ATOM 6718 N N . GLN A 1 792 ? 11.672 7.617 -29.975 1.00 83.12 792 GLN A N 1
ATOM 6719 C CA . GLN A 1 792 ? 12.225 8.833 -29.361 1.00 83.12 792 GLN A CA 1
ATOM 6720 C C . GLN A 1 792 ? 13.748 8.914 -29.531 1.00 83.12 792 GLN A C 1
ATOM 6722 O O . GLN A 1 792 ? 14.247 9.961 -29.939 1.00 83.12 792 GLN A O 1
ATOM 6727 N N . ARG A 1 793 ? 14.478 7.816 -29.287 1.00 85.38 793 ARG A N 1
ATOM 6728 C CA . ARG A 1 793 ? 15.933 7.749 -29.501 1.00 85.38 793 ARG A CA 1
ATOM 6729 C C . ARG A 1 793 ? 16.291 7.932 -30.975 1.00 85.38 793 ARG A C 1
ATOM 6731 O O . ARG A 1 793 ? 17.178 8.720 -31.275 1.00 85.38 793 ARG A O 1
ATOM 6738 N N . VAL A 1 794 ? 15.557 7.305 -31.898 1.00 84.44 794 VAL A N 1
ATOM 6739 C CA . VAL A 1 794 ? 15.772 7.475 -33.348 1.00 84.44 794 VAL A CA 1
ATOM 6740 C C . VAL A 1 794 ? 15.508 8.914 -33.806 1.00 84.44 794 VAL A C 1
ATOM 6742 O O . VAL A 1 794 ? 16.252 9.443 -34.623 1.00 84.44 794 VAL A O 1
ATOM 6745 N N . ILE A 1 795 ? 14.498 9.601 -33.265 1.00 79.44 795 ILE A N 1
ATOM 6746 C CA . ILE A 1 795 ? 14.241 11.013 -33.603 1.00 79.44 795 ILE A CA 1
ATOM 6747 C C . ILE A 1 795 ? 15.381 11.918 -33.120 1.00 79.44 795 ILE A C 1
ATOM 6749 O O . ILE A 1 795 ? 15.739 12.861 -33.826 1.00 79.44 795 ILE A O 1
ATOM 6753 N N . GLN A 1 796 ? 15.989 11.643 -31.963 1.00 77.50 796 GLN A N 1
ATOM 6754 C CA . GLN A 1 796 ? 17.097 12.459 -31.443 1.00 77.50 796 GLN A CA 1
ATOM 6755 C C . GLN A 1 796 ? 18.306 12.496 -32.381 1.00 77.50 796 GLN A C 1
ATOM 6757 O O . GLN A 1 796 ? 18.926 13.549 -32.527 1.00 77.50 796 GLN A O 1
ATOM 6762 N N . ILE A 1 797 ? 18.572 11.389 -33.083 1.00 72.50 797 ILE A N 1
ATOM 6763 C CA . ILE A 1 797 ? 19.600 11.279 -34.131 1.00 72.50 797 ILE A CA 1
ATOM 6764 C C . ILE A 1 797 ? 19.454 12.394 -35.178 1.00 72.50 797 ILE A C 1
ATOM 6766 O O . ILE A 1 797 ? 20.425 12.927 -35.700 1.00 72.50 797 ILE A O 1
ATOM 6770 N N . THR A 1 798 ? 18.219 12.773 -35.496 1.00 67.06 798 THR A N 1
ATOM 6771 C CA . THR A 1 798 ? 17.927 13.692 -36.605 1.00 67.06 798 THR A CA 1
ATOM 6772 C C . THR A 1 798 ? 18.144 15.157 -36.220 1.00 67.06 798 THR A C 1
ATOM 6774 O O . THR A 1 798 ? 18.157 16.037 -37.085 1.00 67.06 798 THR A O 1
ATOM 6777 N N . LYS A 1 799 ? 18.349 15.421 -34.923 1.00 66.06 799 LYS A N 1
ATOM 6778 C CA . LYS A 1 799 ? 18.494 16.759 -34.347 1.00 66.06 799 LYS A CA 1
ATOM 6779 C C . LYS A 1 799 ? 19.866 17.040 -33.744 1.00 66.06 799 LYS A C 1
ATOM 6781 O O . LYS A 1 799 ? 20.269 18.201 -33.765 1.00 66.06 799 LYS A O 1
ATOM 6786 N N . ASN A 1 800 ? 20.567 16.014 -33.264 1.00 66.44 800 ASN A N 1
ATOM 6787 C CA . ASN A 1 800 ? 21.883 16.145 -32.641 1.00 66.44 800 ASN A CA 1
ATOM 6788 C C . ASN A 1 800 ? 22.996 15.646 -33.563 1.00 66.44 800 ASN A C 1
ATOM 6790 O O . ASN A 1 800 ? 22.784 14.754 -34.382 1.00 66.44 800 ASN A O 1
ATOM 6794 N N . ASN A 1 801 ? 24.199 16.205 -33.412 1.00 69.00 801 ASN A N 1
ATOM 6795 C CA . ASN A 1 801 ? 25.349 15.771 -34.205 1.00 69.00 801 ASN A CA 1
ATOM 6796 C C . ASN A 1 801 ? 25.870 14.404 -33.745 1.00 69.00 801 ASN A C 1
ATOM 6798 O O . ASN A 1 801 ? 26.381 13.639 -34.560 1.00 69.00 801 ASN A O 1
ATOM 6802 N N . ASN A 1 802 ? 25.736 14.096 -32.451 1.00 77.88 802 ASN A N 1
ATOM 6803 C CA . ASN A 1 802 ? 26.100 12.803 -31.892 1.00 77.88 802 ASN A CA 1
ATOM 6804 C C . ASN A 1 802 ? 24.834 11.999 -31.523 1.00 77.88 802 ASN A C 1
ATOM 6806 O O . ASN A 1 802 ? 24.030 12.464 -30.711 1.00 77.88 802 ASN A O 1
ATOM 6810 N N . PRO A 1 803 ? 24.627 10.806 -32.109 1.00 79.44 803 PRO A N 1
ATOM 6811 C CA . PRO A 1 803 ? 23.469 9.974 -31.795 1.00 79.44 803 PRO A CA 1
ATOM 6812 C C . PRO A 1 803 ? 23.613 9.217 -30.465 1.00 79.44 803 PRO A C 1
ATOM 6814 O O . PRO A 1 803 ? 22.605 8.862 -29.852 1.00 79.44 803 PRO A O 1
ATOM 6817 N N . LEU A 1 804 ? 24.845 8.977 -30.005 1.00 84.94 804 LEU A N 1
ATOM 6818 C CA . LEU A 1 804 ? 25.151 8.155 -28.836 1.00 84.94 804 LEU A CA 1
ATOM 6819 C C . LEU A 1 804 ? 24.945 8.931 -27.528 1.00 84.94 804 LEU A C 1
ATOM 6821 O O . LEU A 1 804 ? 24.240 8.445 -26.643 1.00 84.94 804 LEU A O 1
ATOM 6825 N N . TYR A 1 805 ? 25.497 10.145 -27.424 1.00 87.75 805 TYR A N 1
ATOM 6826 C CA . TYR A 1 805 ? 25.466 10.966 -26.206 1.00 87.75 805 TYR A CA 1
ATOM 6827 C C . TYR A 1 805 ? 25.197 12.457 -26.485 1.00 87.75 805 TYR A C 1
ATOM 6829 O O . TYR A 1 805 ? 25.346 12.942 -27.604 1.00 87.75 805 TYR A O 1
ATOM 6837 N N . TYR A 1 806 ? 24.811 13.198 -25.444 1.00 86.81 806 TYR A N 1
ATOM 6838 C CA . TYR A 1 806 ? 24.586 14.641 -25.475 1.00 86.81 806 TYR A CA 1
ATOM 6839 C C . TYR A 1 806 ? 25.896 15.402 -25.719 1.00 86.81 806 TYR A C 1
ATOM 6841 O O . TYR A 1 806 ? 26.837 15.282 -24.940 1.00 86.81 806 TYR A O 1
ATOM 6849 N N . ASP A 1 807 ? 25.942 16.222 -26.767 1.00 81.00 807 ASP A N 1
ATOM 6850 C CA . ASP A 1 807 ? 27.150 16.906 -27.249 1.00 81.00 807 ASP A CA 1
ATOM 6851 C C . ASP A 1 807 ? 27.317 18.352 -26.737 1.00 81.00 807 ASP A C 1
ATOM 6853 O O . ASP A 1 807 ? 28.230 19.057 -27.164 1.00 81.00 807 ASP A O 1
ATOM 6857 N N . GLY A 1 808 ? 26.458 18.802 -25.815 1.00 77.06 808 GLY A N 1
ATOM 6858 C CA . GLY A 1 808 ? 26.545 20.136 -25.211 1.00 77.06 808 GLY A CA 1
ATOM 6859 C C . GLY A 1 808 ? 25.689 21.223 -25.869 1.00 77.06 808 GLY A C 1
ATOM 6860 O O . GLY A 1 808 ? 25.683 22.343 -25.360 1.00 77.06 808 GLY A O 1
ATOM 6861 N N . ARG A 1 809 ? 24.968 20.935 -26.961 1.00 69.19 809 ARG A N 1
ATOM 6862 C CA . ARG A 1 809 ? 24.164 21.938 -27.686 1.00 69.19 809 ARG A CA 1
ATOM 6863 C C . ARG A 1 809 ? 22.766 22.135 -27.099 1.00 69.19 809 ARG A C 1
ATOM 6865 O O . ARG A 1 809 ? 22.095 21.168 -26.744 1.00 69.19 809 ARG A O 1
ATOM 6872 N N . GLU A 1 810 ? 22.300 23.386 -27.073 1.00 59.47 810 GLU A N 1
ATOM 6873 C CA . GLU A 1 810 ? 20.909 23.706 -26.732 1.00 59.47 810 GLU A CA 1
ATOM 6874 C C . GLU A 1 810 ? 19.943 23.022 -27.709 1.00 59.47 810 GLU A C 1
ATOM 6876 O O . GLU A 1 810 ? 20.133 23.045 -28.927 1.00 59.47 810 GLU A O 1
ATOM 6881 N N . GLN A 1 811 ? 18.918 22.376 -27.158 1.00 63.03 811 GLN A N 1
ATOM 6882 C CA . GLN A 1 811 ? 17.914 21.644 -27.926 1.00 63.03 811 GLN A CA 1
ATOM 6883 C C . GLN A 1 811 ? 16.747 22.569 -28.272 1.00 63.03 811 GLN A C 1
ATOM 6885 O O . GLN A 1 811 ? 16.413 23.465 -27.500 1.00 63.03 811 GLN A O 1
ATOM 6890 N N . ASP A 1 812 ? 16.118 22.348 -29.431 1.00 57.78 812 ASP A N 1
ATOM 6891 C CA . ASP A 1 812 ? 14.904 23.072 -29.827 1.00 57.78 812 ASP A CA 1
ATOM 6892 C C . ASP A 1 812 ? 13.840 23.015 -28.710 1.00 57.78 812 ASP A C 1
ATOM 6894 O O . ASP A 1 812 ? 13.680 21.987 -28.058 1.00 57.78 812 ASP A O 1
ATOM 6898 N N . ASN A 1 813 ? 13.005 24.053 -28.580 1.00 52.59 813 ASN A N 1
ATOM 6899 C CA . ASN A 1 813 ? 11.908 24.138 -27.592 1.00 52.59 813 ASN A CA 1
ATOM 6900 C C . ASN A 1 813 ? 10.839 23.015 -27.673 1.00 52.59 813 ASN A C 1
ATOM 6902 O O . ASN A 1 813 ? 9.884 22.997 -26.891 1.00 52.59 813 ASN A O 1
ATOM 6906 N N . ASN A 1 814 ? 10.948 22.083 -28.622 1.00 58.50 814 ASN A N 1
ATOM 6907 C CA . ASN A 1 814 ? 9.943 21.058 -28.886 1.00 58.50 814 ASN A CA 1
ATOM 6908 C C . ASN A 1 814 ? 10.191 19.813 -28.035 1.00 58.50 814 ASN A C 1
ATOM 6910 O O . ASN A 1 814 ? 11.060 19.019 -28.360 1.00 58.50 814 ASN A O 1
ATOM 6914 N N . SER A 1 815 ? 9.368 19.608 -27.004 1.00 65.81 815 SER A N 1
ATOM 6915 C CA . SER A 1 815 ? 9.515 18.497 -26.057 1.00 65.81 815 SER A CA 1
ATOM 6916 C C . SER A 1 815 ? 8.837 17.194 -26.533 1.00 65.81 815 SER A C 1
ATOM 6918 O O . SER A 1 815 ? 7.626 17.000 -26.384 1.00 65.81 815 SER A O 1
ATOM 6920 N N . TYR A 1 816 ? 9.634 16.263 -27.058 1.00 69.69 816 TYR A N 1
ATOM 6921 C CA . TYR A 1 816 ? 9.286 14.881 -27.417 1.00 69.69 816 TYR A CA 1
ATOM 6922 C C . TYR A 1 816 ? 9.071 13.966 -26.214 1.00 69.69 816 TYR A C 1
ATOM 6924 O O . TYR A 1 816 ? 8.342 12.973 -26.317 1.00 69.69 816 TYR A O 1
ATOM 6932 N N . ILE A 1 817 ? 9.659 14.281 -25.058 1.00 69.31 817 ILE A N 1
ATOM 6933 C CA . ILE A 1 817 ? 9.541 13.443 -23.856 1.00 69.31 817 ILE A CA 1
ATOM 6934 C C . ILE A 1 817 ? 8.088 13.283 -23.377 1.00 69.31 817 ILE A C 1
ATOM 6936 O O . ILE A 1 817 ? 7.737 12.258 -22.775 1.00 69.31 817 ILE A O 1
ATOM 6940 N N . LYS A 1 818 ? 7.242 14.281 -23.684 1.00 72.06 818 LYS A N 1
ATOM 6941 C CA . LYS A 1 818 ? 5.808 14.348 -23.356 1.00 72.06 818 LYS A CA 1
ATOM 6942 C C . LYS A 1 818 ? 4.902 13.710 -24.416 1.00 72.06 818 LYS A C 1
ATOM 6944 O O . LYS A 1 818 ? 3.691 13.624 -24.200 1.00 72.06 818 LYS A O 1
ATOM 6949 N N . MET A 1 819 ? 5.451 13.277 -25.551 1.00 77.75 819 MET A N 1
ATOM 6950 C CA . MET A 1 819 ? 4.665 12.634 -26.602 1.00 77.75 819 MET A CA 1
ATOM 6951 C C . MET A 1 819 ? 4.238 11.217 -26.203 1.00 77.75 819 MET A C 1
ATOM 6953 O O . MET A 1 819 ? 4.841 10.551 -25.359 1.00 77.75 819 MET A O 1
ATOM 6957 N N . THR A 1 820 ? 3.165 10.757 -26.830 1.00 79.12 820 THR A N 1
ATOM 6958 C CA . THR A 1 820 ? 2.535 9.452 -26.627 1.00 79.12 820 THR A CA 1
ATOM 6959 C C . THR A 1 820 ? 2.636 8.619 -27.898 1.00 79.12 820 THR A C 1
ATOM 6961 O O . THR A 1 820 ? 2.711 9.174 -28.993 1.00 79.12 820 THR A O 1
ATOM 6964 N N . PHE A 1 821 ? 2.650 7.295 -27.745 1.00 84.44 821 PHE A N 1
ATOM 6965 C CA . PHE A 1 821 ? 2.640 6.369 -28.871 1.00 84.44 821 PHE A CA 1
ATOM 6966 C C . PHE A 1 821 ? 1.224 6.268 -29.454 1.00 84.44 821 PHE A C 1
ATOM 6968 O O . PHE A 1 821 ? 0.256 6.077 -28.715 1.00 84.44 821 PHE A O 1
ATOM 6975 N N . ASP A 1 822 ? 1.108 6.414 -30.768 1.00 83.62 822 ASP A N 1
ATOM 6976 C CA . ASP A 1 822 ? -0.119 6.219 -31.540 1.00 83.62 822 ASP A CA 1
ATOM 6977 C C . ASP A 1 822 ? 0.138 5.197 -32.650 1.00 83.62 822 ASP A C 1
ATOM 6979 O O . ASP A 1 822 ? 1.262 5.050 -33.136 1.00 83.62 822 ASP A O 1
ATOM 6983 N N . HIS A 1 823 ? -0.926 4.508 -33.053 1.00 85.06 823 HIS A N 1
ATOM 6984 C CA . HIS A 1 823 ? -0.886 3.509 -34.110 1.00 85.06 823 HIS A CA 1
ATOM 6985 C C . HIS A 1 823 ? -1.437 4.104 -35.409 1.00 85.06 823 HIS A C 1
ATOM 6987 O O . HIS A 1 823 ? -2.484 4.764 -35.417 1.00 85.06 823 HIS A O 1
ATOM 6993 N N . ILE A 1 824 ? -0.739 3.880 -36.521 1.00 82.56 824 ILE A N 1
ATOM 6994 C CA . ILE A 1 824 ? -1.196 4.300 -37.847 1.00 82.56 824 ILE A CA 1
ATOM 6995 C C . ILE A 1 824 ? -2.434 3.474 -38.210 1.00 82.56 824 ILE A C 1
ATOM 6997 O O . ILE A 1 824 ? -3.517 4.050 -38.334 1.00 82.56 824 ILE A O 1
ATOM 7001 N N . LEU A 1 825 ? -2.293 2.146 -38.279 1.00 85.12 825 LEU A N 1
ATOM 7002 C CA . LEU A 1 825 ? -3.388 1.179 -38.287 1.00 85.12 825 LEU A CA 1
ATOM 7003 C C . LEU A 1 825 ? -4.070 1.168 -36.914 1.00 85.12 825 LEU A C 1
ATOM 7005 O O . LEU A 1 825 ? -3.393 0.932 -35.911 1.00 85.12 825 LEU A O 1
ATOM 7009 N N . PRO A 1 826 ? -5.389 1.401 -36.839 1.00 84.00 826 PRO A N 1
ATOM 7010 C CA . PRO A 1 826 ? -6.101 1.450 -35.566 1.00 84.00 826 PRO A CA 1
ATOM 7011 C C . PRO A 1 826 ? -6.016 0.135 -34.782 1.00 84.00 826 PRO A C 1
ATOM 7013 O O . PRO A 1 826 ? -6.009 -0.948 -35.358 1.00 84.00 826 PRO A O 1
ATOM 7016 N N . GLN A 1 827 ? -6.010 0.206 -33.452 1.00 81.75 827 GLN A N 1
ATOM 7017 C CA . GLN A 1 827 ? -5.878 -0.998 -32.622 1.00 81.75 827 GLN A CA 1
ATOM 7018 C C . GLN A 1 827 ? -7.072 -1.945 -32.761 1.00 81.75 827 GLN A C 1
ATOM 7020 O O . GLN A 1 827 ? -6.899 -3.159 -32.752 1.00 81.75 827 GLN A O 1
ATOM 7025 N N . LYS A 1 828 ? -8.291 -1.403 -32.884 1.00 83.19 828 LYS A N 1
ATOM 7026 C CA . LYS A 1 828 ? -9.466 -2.204 -33.254 1.00 83.19 828 LYS A CA 1
ATOM 7027 C C . LYS A 1 828 ? -9.658 -2.108 -34.755 1.00 83.19 828 LYS A C 1
ATOM 7029 O O . LYS A 1 828 ? -9.779 -0.991 -35.257 1.00 83.19 828 LYS A O 1
ATOM 7034 N N . GLN A 1 829 ? -9.722 -3.252 -35.431 1.00 82.38 829 GLN A N 1
ATOM 7035 C CA . GLN A 1 829 ? -9.881 -3.318 -36.880 1.00 82.38 829 GLN A CA 1
ATOM 7036 C C . GLN A 1 829 ? -11.204 -2.666 -37.324 1.00 82.38 829 GLN A C 1
ATOM 7038 O O . GLN A 1 829 ? -12.280 -3.175 -36.987 1.00 82.38 829 GLN A O 1
ATOM 7043 N N . PRO A 1 830 ? -11.159 -1.550 -38.074 1.00 80.75 830 PRO A N 1
ATOM 7044 C CA . PRO A 1 830 ? -12.361 -0.900 -38.592 1.00 80.75 830 PRO A CA 1
ATOM 7045 C C . PRO A 1 830 ? -13.000 -1.716 -39.719 1.00 80.75 830 PRO A C 1
ATOM 7047 O O . PRO A 1 830 ? -12.317 -2.486 -40.399 1.00 80.75 830 PRO A O 1
ATOM 7050 N N . ALA A 1 831 ? -14.306 -1.542 -39.934 1.00 78.94 831 ALA A N 1
ATOM 7051 C CA . ALA A 1 831 ? -15.058 -2.295 -40.941 1.00 78.94 831 ALA A CA 1
ATOM 7052 C C . ALA A 1 831 ? -14.489 -2.103 -42.359 1.00 78.94 831 ALA A C 1
ATOM 7054 O O . ALA A 1 831 ? -14.421 -3.054 -43.132 1.00 78.94 831 ALA A O 1
ATOM 7055 N N . GLU A 1 832 ? -13.987 -0.905 -42.660 1.00 75.31 832 GLU A N 1
ATOM 7056 C CA . GLU A 1 832 ? -13.383 -0.544 -43.944 1.00 75.31 832 GLU A CA 1
ATOM 7057 C C . GLU A 1 832 ? -12.077 -1.308 -44.222 1.00 75.31 832 GLU A C 1
ATOM 7059 O O . GLU A 1 832 ? -11.717 -1.532 -45.377 1.00 75.31 832 GLU A O 1
ATOM 7064 N N . LEU A 1 833 ? -11.364 -1.728 -43.169 1.00 75.56 833 LEU A N 1
ATOM 7065 C CA . LEU A 1 833 ? -10.129 -2.511 -43.278 1.00 75.56 833 LEU A CA 1
ATOM 7066 C C . LEU A 1 833 ? -10.367 -4.020 -43.137 1.00 75.56 833 LEU A C 1
ATOM 7068 O O . LEU A 1 833 ? -9.505 -4.792 -43.554 1.00 75.56 833 LEU A O 1
ATOM 7072 N N . LYS A 1 834 ? -11.527 -4.464 -42.626 1.00 73.31 834 LYS A N 1
ATOM 7073 C CA . LYS A 1 834 ? -11.894 -5.895 -42.589 1.00 73.31 834 LYS A CA 1
ATOM 7074 C C . LYS A 1 834 ? -11.956 -6.522 -43.979 1.00 73.31 834 LYS A C 1
ATOM 7076 O O . LYS A 1 834 ? -11.609 -7.681 -44.129 1.00 73.31 834 LYS A O 1
ATOM 7081 N N . VAL A 1 835 ? -12.361 -5.748 -44.986 1.00 67.19 835 VAL A N 1
ATOM 7082 C CA . VAL A 1 835 ? -12.437 -6.206 -46.384 1.00 67.19 835 VAL A CA 1
ATOM 7083 C C . VAL A 1 835 ? -11.045 -6.338 -47.018 1.00 67.19 835 VAL A C 1
ATOM 7085 O O . VAL A 1 835 ? -10.882 -7.046 -48.006 1.00 67.19 835 VAL A O 1
ATOM 7088 N N . LYS A 1 836 ? -10.032 -5.658 -46.461 1.00 73.25 836 LYS A N 1
ATOM 7089 C CA . LYS A 1 836 ? -8.670 -5.643 -47.007 1.00 73.25 836 LYS A CA 1
ATOM 7090 C C . LYS A 1 836 ? -7.825 -6.814 -46.469 1.00 73.25 836 LYS A C 1
ATOM 7092 O O . LYS A 1 836 ? -7.160 -7.473 -47.258 1.00 73.25 836 LYS A O 1
ATOM 7097 N N . PHE A 1 837 ? -7.836 -7.091 -45.163 1.00 81.69 837 PHE A N 1
ATOM 7098 C CA . PHE A 1 837 ? -7.001 -8.145 -44.551 1.00 81.69 837 PHE A CA 1
ATOM 7099 C C . PHE A 1 837 ? -7.654 -9.538 -44.627 1.00 81.69 837 PHE A C 1
ATOM 7101 O O . PHE A 1 837 ? -8.869 -9.655 -44.503 1.00 81.69 837 PHE A O 1
ATOM 7108 N N . LYS A 1 838 ? -6.850 -10.601 -44.781 1.00 79.06 838 LYS A N 1
ATOM 7109 C CA . LYS A 1 838 ? -7.317 -11.997 -44.906 1.00 79.06 838 LYS A CA 1
ATOM 7110 C C . LYS A 1 838 ? -7.858 -12.557 -43.590 1.00 79.06 838 LYS A C 1
ATOM 7112 O O . LYS A 1 838 ? -8.731 -13.419 -43.609 1.00 79.06 838 LYS A O 1
ATOM 7117 N N . SER A 1 839 ? -7.333 -12.092 -42.455 1.00 82.69 839 SER A N 1
ATOM 7118 C CA . SER A 1 839 ? -7.779 -12.491 -41.118 1.00 82.69 839 SER A CA 1
ATOM 7119 C C . SER A 1 839 ? -7.480 -11.416 -40.066 1.00 82.69 839 SER A C 1
ATOM 7121 O O . SER A 1 839 ? -6.667 -10.511 -40.273 1.00 82.69 839 SER A O 1
ATOM 7123 N N . GLU A 1 840 ? -8.128 -11.528 -38.905 1.00 80.50 840 GLU A N 1
ATOM 7124 C CA . GLU A 1 840 ? -7.842 -10.682 -37.739 1.00 80.50 840 GLU A CA 1
ATOM 7125 C C . GLU A 1 840 ? -6.429 -10.941 -37.178 1.00 80.50 840 GLU A C 1
ATOM 7127 O O . GLU A 1 840 ? -5.776 -10.033 -36.665 1.00 80.50 840 GLU A O 1
ATOM 7132 N N . GLU A 1 841 ? -5.911 -12.161 -37.335 1.00 81.94 841 GLU A N 1
ATOM 7133 C CA . GLU A 1 841 ? -4.536 -12.520 -36.969 1.00 81.94 841 GLU A CA 1
ATOM 7134 C C . GLU A 1 841 ? -3.510 -11.778 -37.833 1.00 81.94 841 GLU A C 1
ATOM 7136 O O . GLU A 1 841 ? -2.585 -11.169 -37.295 1.00 81.94 841 GLU A O 1
ATOM 7141 N N . GLU A 1 842 ? -3.712 -11.748 -39.156 1.00 85.31 842 GLU A N 1
ATOM 7142 C CA . GLU A 1 842 ? -2.863 -10.987 -40.080 1.00 85.31 842 GLU A CA 1
ATOM 7143 C C . GLU A 1 842 ? -2.878 -9.494 -39.723 1.00 85.31 842 GLU A C 1
ATOM 7145 O O . GLU A 1 842 ? -1.828 -8.857 -39.653 1.00 85.31 842 GLU A O 1
ATOM 7150 N N . TYR A 1 843 ? -4.055 -8.936 -39.426 1.00 86.62 843 TYR A N 1
ATOM 7151 C CA . TYR A 1 843 ? -4.186 -7.541 -39.005 1.00 86.62 843 TYR A CA 1
ATOM 7152 C C . TYR A 1 843 ? -3.387 -7.242 -37.730 1.00 86.62 843 TYR A C 1
ATOM 7154 O O . TYR A 1 843 ? -2.636 -6.265 -37.674 1.00 86.62 843 TYR A O 1
ATOM 7162 N N . ASN A 1 844 ? -3.512 -8.102 -36.717 1.00 85.62 844 ASN A N 1
ATOM 7163 C CA . ASN A 1 844 ? -2.838 -7.925 -35.434 1.00 85.62 844 ASN A CA 1
ATOM 7164 C C . ASN A 1 844 ? -1.308 -7.952 -35.560 1.00 85.62 844 ASN A C 1
ATOM 7166 O O . ASN A 1 844 ? -0.641 -7.194 -34.853 1.00 85.62 844 ASN A O 1
ATOM 7170 N N . ILE A 1 845 ? -0.748 -8.746 -36.481 1.00 86.50 845 ILE A N 1
ATOM 7171 C CA . ILE A 1 845 ? 0.695 -8.739 -36.771 1.00 86.50 845 ILE A CA 1
ATOM 7172 C C . ILE A 1 845 ? 1.140 -7.328 -37.181 1.00 86.50 845 ILE A C 1
ATOM 7174 O O . ILE A 1 845 ? 2.032 -6.757 -36.554 1.00 86.50 845 ILE A O 1
ATOM 7178 N N . TYR A 1 846 ? 0.484 -6.725 -38.178 1.00 88.31 846 TYR A N 1
ATOM 7179 C CA . TYR A 1 846 ? 0.855 -5.397 -38.684 1.00 88.31 846 TYR A CA 1
ATOM 7180 C C . TYR A 1 846 ? 0.538 -4.263 -37.707 1.00 88.31 846 TYR A C 1
ATOM 7182 O O . TYR A 1 846 ? 1.304 -3.304 -37.626 1.00 88.31 846 TYR A O 1
ATOM 7190 N N . VAL A 1 847 ? -0.543 -4.370 -36.926 1.00 87.62 847 VAL A N 1
ATOM 7191 C CA . VAL A 1 847 ? -0.846 -3.397 -35.865 1.00 87.62 847 VAL A CA 1
ATOM 7192 C C . VAL A 1 847 ? 0.280 -3.342 -34.838 1.00 87.62 847 VAL A C 1
ATOM 7194 O O . VAL A 1 847 ? 0.647 -2.253 -34.387 1.00 87.62 847 VAL A O 1
ATOM 7197 N N . ASN A 1 848 ? 0.838 -4.499 -34.481 1.00 87.44 848 ASN A N 1
ATOM 7198 C CA . ASN A 1 848 ? 1.838 -4.582 -33.430 1.00 87.44 848 ASN A CA 1
ATOM 7199 C C . ASN A 1 848 ? 3.253 -4.198 -33.906 1.00 87.44 848 ASN A C 1
ATOM 7201 O O . ASN A 1 848 ? 4.042 -3.747 -33.071 1.00 87.44 848 ASN A O 1
ATOM 7205 N N . LYS A 1 849 ? 3.567 -4.265 -35.209 1.00 88.81 849 LYS A N 1
ATOM 7206 C CA . LYS A 1 849 ? 4.879 -3.855 -35.747 1.00 88.81 849 LYS A CA 1
ATOM 7207 C C . LYS A 1 849 ? 5.248 -2.416 -35.366 1.00 88.81 849 LYS A C 1
ATOM 7209 O O . LYS A 1 849 ? 4.413 -1.513 -35.353 1.00 88.81 849 LYS A O 1
ATOM 7214 N N . ILE A 1 850 ? 6.531 -2.170 -35.089 1.00 88.06 850 ILE A N 1
ATOM 7215 C CA . ILE A 1 850 ? 7.013 -0.834 -34.694 1.00 88.06 850 ILE A CA 1
ATOM 7216 C C . ILE A 1 850 ? 6.873 0.206 -35.815 1.00 88.06 850 ILE A C 1
ATOM 7218 O O . ILE A 1 850 ? 6.624 1.376 -35.529 1.00 88.06 850 ILE A O 1
ATOM 7222 N N . GLY A 1 851 ? 6.940 -0.212 -37.083 1.00 88.06 851 GLY A N 1
ATOM 7223 C CA . GLY A 1 851 ? 6.702 0.652 -38.242 1.00 88.06 851 GLY A CA 1
ATOM 7224 C C . GLY A 1 851 ? 5.277 1.202 -38.326 1.00 88.06 851 GLY A C 1
ATOM 7225 O O . GLY A 1 851 ? 5.066 2.244 -38.943 1.00 88.06 851 GLY A O 1
ATOM 7226 N N . ASN A 1 852 ? 4.320 0.575 -37.631 1.00 87.69 852 ASN A N 1
ATOM 7227 C CA . ASN A 1 852 ? 2.965 1.092 -37.446 1.00 87.69 852 ASN A CA 1
ATOM 7228 C C . ASN A 1 852 ? 2.887 2.211 -36.383 1.00 87.69 852 ASN A C 1
ATOM 7230 O O . ASN A 1 852 ? 1.829 2.797 -36.157 1.00 87.69 852 ASN A O 1
ATOM 7234 N N . GLY A 1 853 ? 3.994 2.502 -35.700 1.00 86.19 853 GLY A N 1
ATOM 7235 C CA . GLY A 1 853 ? 4.074 3.468 -34.616 1.00 86.19 853 GLY A CA 1
ATOM 7236 C C . GLY A 1 853 ? 4.375 4.891 -35.067 1.00 86.19 853 GLY A C 1
ATOM 7237 O O . GLY A 1 853 ? 5.181 5.134 -35.969 1.00 86.19 853 GLY A O 1
ATOM 7238 N N . ARG A 1 854 ? 3.776 5.859 -34.374 1.00 81.25 854 ARG A N 1
ATOM 7239 C CA . ARG A 1 854 ? 4.132 7.281 -34.460 1.00 81.25 854 ARG A CA 1
ATOM 7240 C C . ARG A 1 854 ? 4.013 7.960 -33.100 1.00 81.25 854 ARG A C 1
ATOM 7242 O O . ARG A 1 854 ? 3.375 7.439 -32.187 1.00 81.25 854 ARG A O 1
ATOM 7249 N N . LEU A 1 855 ? 4.629 9.131 -32.968 1.00 80.75 855 LEU A N 1
ATOM 7250 C CA . LEU A 1 855 ? 4.516 9.956 -31.765 1.00 80.75 855 LEU A CA 1
ATOM 7251 C C . LEU A 1 855 ? 3.515 11.084 -31.995 1.00 80.75 855 LEU A C 1
ATOM 7253 O O . LEU A 1 855 ? 3.631 11.795 -32.987 1.00 80.75 855 LEU A O 1
ATOM 7257 N N . LEU A 1 856 ? 2.584 11.268 -31.057 1.00 76.12 856 LEU A N 1
ATOM 7258 C CA . LEU A 1 856 ? 1.622 12.376 -31.026 1.00 76.12 856 LEU A CA 1
ATOM 7259 C C . LEU A 1 856 ? 1.601 13.051 -29.653 1.00 76.12 856 LEU A C 1
ATOM 7261 O O . LEU A 1 856 ? 1.891 12.416 -28.633 1.00 76.12 856 LEU A O 1
ATOM 7265 N N . SER A 1 857 ? 1.175 14.316 -29.589 1.00 75.31 857 SER A N 1
ATOM 7266 C CA . SER A 1 857 ? 0.840 14.931 -28.300 1.00 75.31 857 SER A CA 1
ATOM 7267 C C . SER A 1 857 ? -0.310 14.164 -27.623 1.00 75.31 857 SER A C 1
ATOM 7269 O O . SER A 1 857 ? -1.157 13.560 -28.285 1.00 75.31 857 SER A O 1
ATOM 7271 N N . LYS A 1 858 ? -0.379 14.190 -26.286 1.00 76.06 858 LYS A N 1
ATOM 7272 C CA . LYS A 1 858 ? -1.461 13.521 -25.535 1.00 76.06 858 LYS A CA 1
ATOM 7273 C C . LYS A 1 858 ? -2.853 14.036 -25.928 1.00 76.06 858 LYS A C 1
ATOM 7275 O O . LYS A 1 858 ? -3.811 13.261 -25.928 1.00 76.06 858 LYS A O 1
ATOM 7280 N N . LYS A 1 859 ? -2.954 15.325 -26.274 1.00 75.56 859 LYS A N 1
ATOM 7281 C CA . LYS A 1 859 ? -4.192 15.972 -26.728 1.00 75.56 859 LYS A CA 1
ATOM 7282 C C . LYS A 1 859 ? -4.618 15.417 -28.088 1.00 75.56 859 LYS A C 1
ATOM 7284 O O . LYS A 1 859 ? -5.769 15.017 -28.238 1.00 75.56 859 LYS A O 1
ATOM 7289 N N . ASP A 1 860 ? -3.678 15.321 -29.025 1.00 74.50 860 ASP A N 1
ATOM 7290 C CA . ASP A 1 860 ? -3.948 14.858 -30.393 1.00 74.50 860 ASP A CA 1
ATOM 7291 C C . ASP A 1 860 ? -4.240 13.357 -30.445 1.00 74.50 860 ASP A C 1
ATOM 7293 O O . ASP A 1 860 ? -5.128 12.909 -31.166 1.00 74.50 860 ASP A O 1
ATOM 7297 N N . ASN A 1 861 ? -3.536 12.569 -29.630 1.00 77.00 861 ASN A N 1
ATOM 7298 C CA . ASN A 1 861 ? -3.790 11.135 -29.526 1.00 77.00 861 ASN A CA 1
ATOM 7299 C C . ASN A 1 861 ? -5.203 10.861 -28.970 1.00 77.00 861 ASN A C 1
ATOM 7301 O O . ASN A 1 861 ? -5.976 10.098 -29.549 1.00 77.00 861 ASN A O 1
ATOM 7305 N N . SER A 1 862 ? -5.588 11.573 -27.902 1.00 77.81 862 SER A N 1
ATOM 7306 C CA . SER A 1 862 ? -6.939 11.482 -27.324 1.00 77.81 862 SER A CA 1
ATOM 7307 C C . SER A 1 862 ? -8.037 11.931 -28.297 1.00 77.81 862 SER A C 1
ATOM 7309 O O . SER A 1 862 ? -9.102 11.322 -28.338 1.00 77.81 862 SER A O 1
ATOM 7311 N N . SER A 1 863 ? -7.797 12.985 -29.086 1.00 72.81 863 SER A N 1
ATOM 7312 C CA . SER A 1 863 ? -8.801 13.550 -30.001 1.00 72.81 863 SER A CA 1
ATOM 7313 C C . SER A 1 863 ? -9.032 12.699 -31.257 1.00 72.81 863 SER A C 1
ATOM 7315 O O . SER A 1 863 ? -10.149 12.684 -31.796 1.00 72.81 863 SER A O 1
ATOM 7317 N N . LYS A 1 864 ? -8.007 11.969 -31.716 1.00 72.44 864 LYS A N 1
ATOM 7318 C CA . LYS A 1 864 ? -8.081 11.041 -32.854 1.00 72.44 864 LYS A CA 1
ATOM 7319 C C . LYS A 1 864 ? -8.955 9.824 -32.543 1.00 72.44 864 LYS A C 1
ATOM 7321 O O . LYS A 1 864 ? -9.816 9.465 -33.350 1.00 72.44 864 LYS A O 1
ATOM 7326 N N . GLY A 1 865 ? -8.751 9.200 -31.381 1.00 69.94 865 GLY A N 1
ATOM 7327 C CA . GLY A 1 865 ? -9.361 7.909 -31.055 1.00 69.94 865 GLY A CA 1
ATOM 7328 C C . GLY A 1 865 ? -9.017 6.827 -32.093 1.00 69.94 865 GLY A C 1
ATOM 7329 O O . GLY A 1 865 ? -7.989 6.892 -32.762 1.00 69.94 865 GLY A O 1
ATOM 7330 N N . ASN A 1 866 ? -9.896 5.839 -32.277 1.00 72.00 866 ASN A N 1
ATOM 7331 C CA . ASN A 1 866 ? -9.674 4.721 -33.209 1.00 72.00 866 ASN A CA 1
ATOM 7332 C C . ASN A 1 866 ? -10.142 5.026 -34.656 1.00 72.00 866 ASN A C 1
ATOM 7334 O O . ASN A 1 866 ? -10.546 4.118 -35.378 1.00 72.00 866 ASN A O 1
ATOM 7338 N N . ASN A 1 867 ? -10.165 6.303 -35.064 1.00 70.00 867 ASN A N 1
ATOM 7339 C CA . ASN A 1 867 ? -10.778 6.756 -36.318 1.00 70.00 867 ASN A CA 1
ATOM 7340 C C . ASN A 1 867 ? -9.736 6.988 -37.431 1.00 70.00 867 ASN A C 1
ATOM 7342 O O . ASN A 1 867 ? -8.820 7.798 -37.271 1.00 70.00 867 ASN A O 1
ATOM 7346 N N . ILE A 1 868 ? -9.918 6.329 -38.582 1.00 71.06 868 ILE A N 1
ATOM 7347 C CA . ILE A 1 868 ? -9.065 6.486 -39.775 1.00 71.06 868 ILE A CA 1
ATOM 7348 C C . ILE A 1 868 ? -9.272 7.866 -40.431 1.00 71.06 868 ILE A C 1
ATOM 7350 O O . ILE A 1 868 ? -8.325 8.469 -40.928 1.00 71.06 868 ILE A O 1
ATOM 7354 N N . ASN A 1 869 ? -10.481 8.434 -40.371 1.00 58.22 869 ASN A N 1
ATOM 7355 C CA . ASN A 1 869 ? -10.839 9.681 -41.061 1.00 58.22 869 ASN A CA 1
ATOM 7356 C C . ASN A 1 869 ? -10.234 10.941 -40.439 1.00 58.22 869 ASN A C 1
ATOM 7358 O O . ASN A 1 869 ? -10.122 11.959 -41.117 1.00 58.22 869 ASN A O 1
ATOM 7362 N N . LYS A 1 870 ? -9.809 10.870 -39.173 1.00 58.12 870 LYS A N 1
ATOM 7363 C CA . LYS A 1 870 ? -9.128 11.972 -38.478 1.00 58.12 870 LYS A CA 1
ATOM 7364 C C . LYS A 1 870 ? -7.624 12.039 -38.773 1.00 58.12 870 LYS A C 1
ATOM 7366 O O . LYS A 1 870 ? -6.952 12.902 -38.218 1.00 58.12 870 LYS A O 1
ATOM 7371 N N . GLN A 1 871 ? -7.088 11.159 -39.629 1.00 56.91 871 GLN A N 1
ATOM 7372 C CA . GLN A 1 871 ? -5.684 11.228 -40.053 1.00 56.91 871 GLN A CA 1
ATOM 7373 C C . GLN A 1 871 ? -5.366 12.506 -40.846 1.00 56.91 871 GLN A C 1
ATOM 7375 O O . GLN A 1 871 ? -4.283 13.046 -40.645 1.00 56.91 871 GLN A O 1
ATOM 7380 N N . ASP A 1 872 ? -6.311 13.004 -41.654 1.00 50.19 872 ASP A N 1
ATOM 7381 C CA . ASP A 1 872 ? -6.143 14.216 -42.481 1.00 50.19 872 ASP A CA 1
ATOM 7382 C C . ASP A 1 872 ? -6.548 15.510 -41.748 1.00 50.19 872 ASP A C 1
ATOM 7384 O O . ASP A 1 872 ? -6.109 16.595 -42.111 1.00 50.19 872 ASP A O 1
ATOM 7388 N N . ALA A 1 873 ? -7.409 15.396 -40.726 1.00 44.53 873 ALA A N 1
ATOM 7389 C CA . ALA A 1 873 ? -8.016 16.528 -40.014 1.00 44.53 873 ALA A CA 1
ATOM 7390 C C . ALA A 1 873 ? -7.219 17.001 -38.789 1.00 44.53 873 ALA A C 1
ATOM 7392 O O . ALA A 1 873 ? -7.498 18.068 -38.245 1.00 44.53 873 ALA A O 1
ATOM 7393 N N . LEU A 1 874 ? -6.248 16.210 -38.322 1.00 50.09 874 LEU A N 1
ATOM 7394 C CA . LEU A 1 874 ? -5.235 16.737 -37.420 1.00 50.09 874 LEU A CA 1
ATOM 7395 C C . LEU A 1 874 ? -4.389 17.673 -38.268 1.00 50.09 874 LEU A C 1
ATOM 7397 O O . LEU A 1 874 ? -3.587 17.193 -39.070 1.00 50.09 874 LEU A O 1
ATOM 7401 N N . GLU A 1 875 ? -4.591 18.986 -38.111 1.00 44.22 875 GLU A N 1
ATOM 7402 C CA . GLU A 1 875 ? -3.628 19.962 -38.599 1.00 44.22 875 GLU A CA 1
ATOM 7403 C C . GLU A 1 875 ? -2.249 19.403 -38.292 1.00 44.22 875 GLU A C 1
ATOM 7405 O O . GLU A 1 875 ? -1.944 18.999 -37.164 1.00 44.22 875 GLU A O 1
ATOM 7410 N N . ILE A 1 876 ? -1.456 19.300 -39.347 1.00 46.38 876 ILE A N 1
ATOM 7411 C CA . ILE A 1 876 ? -0.041 19.021 -39.290 1.00 46.38 876 ILE A CA 1
ATOM 7412 C C . ILE A 1 876 ? 0.573 20.189 -38.515 1.00 46.38 876 ILE A C 1
ATOM 7414 O O . ILE A 1 876 ? 1.174 21.098 -39.078 1.00 46.38 876 ILE A O 1
ATOM 7418 N N . THR A 1 877 ? 0.390 20.205 -37.201 1.00 40.84 877 THR A N 1
ATOM 7419 C CA . THR A 1 877 ? 1.184 21.039 -36.326 1.00 40.84 877 THR A CA 1
ATOM 7420 C C . THR A 1 877 ? 2.628 20.598 -36.566 1.00 40.84 877 THR A C 1
ATOM 7422 O O . THR A 1 877 ? 2.892 19.430 -36.882 1.00 40.84 877 THR A O 1
ATOM 7425 N N . ASN A 1 878 ? 3.575 21.533 -36.510 1.00 44.91 878 ASN A N 1
ATOM 7426 C CA . ASN A 1 878 ? 4.984 21.355 -36.900 1.00 44.91 878 ASN A CA 1
ATOM 7427 C C . ASN A 1 878 ? 5.767 20.296 -36.078 1.00 44.91 878 ASN A C 1
ATOM 7429 O O . ASN A 1 878 ? 6.994 20.295 -36.060 1.00 44.91 878 ASN A O 1
ATOM 7433 N N . TYR A 1 879 ? 5.073 19.382 -35.397 1.00 50.12 879 TYR A N 1
ATOM 7434 C CA . TYR A 1 879 ? 5.564 18.529 -34.326 1.00 50.12 879 TYR A CA 1
ATOM 7435 C C . TYR A 1 879 ? 5.414 17.017 -34.608 1.00 50.12 879 TYR A C 1
ATOM 7437 O O . TYR A 1 879 ? 5.868 16.209 -33.802 1.00 50.12 879 TYR A O 1
ATOM 7445 N N . ASN A 1 880 ? 4.866 16.606 -35.765 1.00 54.59 880 ASN A N 1
ATOM 7446 C CA . ASN A 1 880 ? 4.671 15.193 -36.149 1.00 54.59 880 ASN A CA 1
ATOM 7447 C C . ASN A 1 880 ? 5.718 14.678 -37.162 1.00 54.59 880 ASN A C 1
ATOM 7449 O O . ASN A 1 880 ? 5.404 14.337 -38.302 1.00 54.59 880 ASN A O 1
ATOM 7453 N N . TYR A 1 881 ? 6.983 14.594 -36.747 1.00 53.00 881 TYR A N 1
ATOM 7454 C CA . TYR A 1 881 ? 8.106 14.204 -37.618 1.00 53.00 881 TYR A CA 1
ATOM 7455 C C . TYR A 1 881 ? 7.968 12.781 -38.203 1.00 53.00 881 TYR A C 1
ATOM 7457 O O . TYR A 1 881 ? 8.278 12.558 -39.365 1.00 53.00 881 TYR A O 1
ATOM 7465 N N . THR A 1 882 ? 7.385 11.830 -37.465 1.00 55.44 882 THR A N 1
ATOM 7466 C CA . THR A 1 882 ? 7.144 10.446 -37.947 1.00 55.44 882 THR A CA 1
ATOM 7467 C C . THR A 1 882 ? 6.017 10.321 -38.986 1.00 55.44 882 THR A C 1
ATOM 7469 O O . THR A 1 882 ? 5.795 9.239 -39.531 1.00 55.44 882 THR A O 1
ATOM 7472 N N . VAL A 1 883 ? 5.292 11.412 -39.263 1.00 56.19 883 VAL A N 1
ATOM 7473 C CA . VAL A 1 883 ? 4.190 11.466 -40.239 1.00 56.19 883 VAL A CA 1
ATOM 7474 C C . VAL A 1 883 ? 4.678 11.913 -41.620 1.00 56.19 883 VAL A C 1
ATOM 7476 O O . VAL A 1 883 ? 4.256 11.338 -42.620 1.00 56.19 883 VAL A O 1
ATOM 7479 N N . LYS A 1 884 ? 5.592 12.891 -41.682 1.00 57.19 884 LYS A N 1
ATOM 7480 C CA . LYS A 1 884 ? 6.131 13.457 -42.936 1.00 57.19 884 LYS A CA 1
ATOM 7481 C C . LYS A 1 884 ? 7.299 12.667 -43.539 1.00 57.19 884 LYS A C 1
ATOM 7483 O O . LYS A 1 884 ? 7.726 12.983 -44.642 1.00 57.19 884 LYS A O 1
ATOM 7488 N N . GLY A 1 885 ? 7.790 11.656 -42.823 1.00 61.75 885 GLY A N 1
ATOM 7489 C CA . GLY A 1 885 ? 9.110 11.081 -43.061 1.00 61.75 885 GLY A CA 1
ATOM 7490 C C . GLY A 1 885 ? 10.194 11.929 -42.394 1.00 61.75 885 GLY A C 1
ATOM 7491 O O . GLY A 1 885 ? 10.005 13.126 -42.155 1.00 61.75 885 GLY A O 1
ATOM 7492 N N . ILE A 1 886 ? 11.308 11.298 -42.025 1.00 66.94 886 ILE A N 1
ATOM 7493 C CA . ILE A 1 886 ? 12.411 11.976 -41.335 1.00 66.94 886 ILE A CA 1
ATOM 7494 C C . ILE A 1 886 ? 13.703 11.735 -42.102 1.00 66.94 886 ILE A C 1
ATOM 7496 O O . ILE A 1 886 ? 14.014 10.586 -42.387 1.00 66.94 886 ILE A O 1
ATOM 7500 N N . SER A 1 887 ? 14.440 12.811 -42.390 1.00 66.94 887 SER A N 1
ATOM 7501 C CA . SER A 1 887 ? 15.830 12.768 -42.848 1.00 66.94 887 SER A CA 1
ATOM 7502 C C . SER A 1 887 ? 16.735 13.319 -41.749 1.00 66.94 887 SER A C 1
ATOM 7504 O O . SER A 1 887 ? 16.420 14.364 -41.170 1.00 66.94 887 SER A O 1
ATOM 7506 N N . SER A 1 888 ? 17.865 12.672 -41.459 1.00 68.56 888 SER A N 1
ATOM 7507 C CA . SER A 1 888 ? 18.907 13.306 -40.640 1.00 68.56 888 SER A CA 1
ATOM 7508 C C . SER A 1 888 ? 19.459 14.560 -41.332 1.00 68.56 888 SER A C 1
ATOM 7510 O O . SER A 1 888 ? 19.401 14.696 -42.554 1.00 68.56 888 SER A O 1
ATOM 7512 N N . LYS A 1 889 ? 20.006 15.501 -40.550 1.00 65.62 889 LYS A N 1
ATOM 7513 C CA . LYS A 1 889 ? 20.677 16.704 -41.087 1.00 65.62 889 LYS A CA 1
ATOM 7514 C C . LYS A 1 889 ? 22.059 16.406 -41.673 1.00 65.62 889 LYS A C 1
ATOM 7516 O O . LYS A 1 889 ? 22.569 17.184 -42.474 1.00 65.62 889 LYS A O 1
ATOM 7521 N N . GLN A 1 890 ? 22.675 15.308 -41.247 1.00 67.81 890 GLN A N 1
ATOM 7522 C CA . GLN A 1 890 ? 24.011 14.880 -41.650 1.00 67.81 890 GLN A CA 1
ATOM 7523 C C . GLN A 1 890 ? 24.011 13.374 -41.935 1.00 67.81 890 GLN A C 1
ATOM 7525 O O . GLN A 1 890 ? 23.184 12.655 -41.360 1.00 67.81 890 GLN A O 1
ATOM 7530 N N . PRO A 1 891 ? 24.907 12.892 -42.814 1.00 73.25 891 PRO A N 1
ATOM 7531 C CA . PRO A 1 891 ? 25.082 11.465 -43.020 1.00 73.25 891 PRO A CA 1
ATOM 7532 C C . PRO A 1 891 ? 25.611 10.825 -41.732 1.00 73.25 891 PRO A C 1
ATOM 7534 O O . PRO A 1 891 ? 26.399 11.419 -40.994 1.00 73.25 891 PRO A O 1
ATOM 7537 N N . MET A 1 892 ? 25.127 9.625 -41.446 1.00 74.00 892 MET A N 1
ATOM 7538 C CA . MET A 1 892 ? 25.437 8.863 -40.249 1.00 74.00 892 MET A CA 1
ATOM 7539 C C . MET A 1 892 ? 25.745 7.420 -40.608 1.00 74.00 892 MET A C 1
ATOM 7541 O O . MET A 1 892 ? 25.346 6.918 -41.659 1.00 74.00 892 MET A O 1
ATOM 7545 N N . LYS A 1 893 ? 26.469 6.749 -39.714 1.00 78.88 893 LYS A N 1
ATOM 7546 C CA . LYS A 1 893 ? 26.761 5.328 -39.846 1.00 78.88 893 LYS A CA 1
ATOM 7547 C C . LYS A 1 893 ? 25.490 4.551 -39.520 1.00 78.88 893 LYS A C 1
ATOM 7549 O O . LYS A 1 893 ? 25.069 4.528 -38.367 1.00 78.88 893 LYS A O 1
ATOM 7554 N N . ILE A 1 894 ? 24.880 3.952 -40.537 1.00 79.31 894 ILE A N 1
ATOM 7555 C CA . ILE A 1 894 ? 23.699 3.098 -40.404 1.00 79.31 894 ILE A CA 1
ATOM 7556 C C . ILE A 1 894 ? 24.116 1.645 -40.621 1.00 79.31 894 ILE A C 1
ATOM 7558 O O . ILE A 1 894 ? 24.844 1.338 -41.566 1.00 79.31 894 ILE A O 1
ATOM 7562 N N . LEU A 1 895 ? 23.658 0.776 -39.725 1.00 80.12 895 LEU A N 1
ATOM 7563 C CA . LEU A 1 895 ? 23.762 -0.671 -39.823 1.00 80.12 895 LEU A CA 1
ATOM 7564 C C . LEU A 1 895 ? 22.719 -1.180 -40.805 1.00 80.12 895 LEU A C 1
ATOM 7566 O O . LEU A 1 895 ? 21.526 -0.945 -40.621 1.00 80.12 895 LEU A O 1
ATOM 7570 N N . ASP A 1 896 ? 23.180 -1.906 -41.812 1.00 75.44 896 ASP A N 1
ATOM 7571 C CA . ASP A 1 896 ? 22.331 -2.684 -42.700 1.00 75.44 896 ASP A CA 1
ATOM 7572 C C . ASP A 1 896 ? 22.493 -4.176 -42.375 1.00 75.44 896 ASP A C 1
ATOM 7574 O O . ASP A 1 896 ? 23.606 -4.711 -42.414 1.00 75.44 896 ASP A O 1
ATOM 7578 N N . LEU A 1 897 ? 21.386 -4.833 -42.015 1.00 66.31 897 LEU A N 1
ATOM 7579 C CA . LEU A 1 897 ? 21.317 -6.260 -41.682 1.00 66.31 897 LEU A CA 1
ATOM 7580 C C . LEU A 1 897 ? 20.797 -7.053 -42.889 1.00 66.31 897 LEU A C 1
ATOM 7582 O O . LEU A 1 897 ? 19.817 -7.791 -42.805 1.00 66.31 897 LEU A O 1
ATOM 7586 N N . ASN A 1 898 ? 21.456 -6.905 -44.036 1.00 58.41 898 ASN A N 1
ATOM 7587 C CA . ASN A 1 898 ? 21.125 -7.664 -45.235 1.00 58.41 898 ASN A CA 1
ATOM 7588 C C . ASN A 1 898 ? 21.789 -9.049 -45.190 1.00 58.41 898 ASN A C 1
ATOM 7590 O O . ASN A 1 898 ? 22.941 -9.230 -45.581 1.00 58.41 898 ASN A O 1
ATOM 7594 N N . GLY A 1 899 ? 21.041 -10.033 -44.680 1.00 52.66 899 GLY A N 1
ATOM 7595 C CA . GLY A 1 899 ? 21.159 -11.453 -45.032 1.00 52.66 899 GLY A CA 1
ATOM 7596 C C . GLY A 1 899 ? 22.565 -12.058 -45.126 1.00 52.66 899 GLY A C 1
ATOM 7597 O O . GLY A 1 899 ? 22.797 -12.788 -46.080 1.00 52.66 899 GLY A O 1
ATOM 7598 N N . GLN A 1 900 ? 23.436 -11.803 -44.133 1.00 48.62 900 GLN A N 1
ATOM 7599 C CA . GLN A 1 900 ? 24.769 -12.405 -43.859 1.00 48.62 900 GLN A CA 1
ATOM 7600 C C . GLN A 1 900 ? 25.971 -11.438 -43.849 1.00 48.62 900 GLN A C 1
ATOM 7602 O O . GLN A 1 900 ? 27.063 -11.882 -43.497 1.00 48.62 900 GLN A O 1
ATOM 7607 N N . GLN A 1 901 ? 25.832 -10.132 -44.108 1.00 55.22 901 GLN A N 1
ATOM 7608 C CA . GLN A 1 901 ? 26.918 -9.155 -43.883 1.00 55.22 901 GLN A CA 1
ATOM 7609 C C . GLN A 1 901 ? 26.418 -7.925 -43.117 1.00 55.22 901 GLN A C 1
ATOM 7611 O O . GLN A 1 901 ? 25.401 -7.344 -43.475 1.00 55.22 901 GLN A O 1
ATOM 7616 N N . LEU A 1 902 ? 27.136 -7.537 -42.055 1.00 62.31 902 LEU A N 1
ATOM 7617 C CA . LEU A 1 902 ? 26.904 -6.274 -41.352 1.00 62.31 902 LEU A CA 1
ATOM 7618 C C . LEU A 1 902 ? 27.642 -5.189 -42.127 1.00 62.31 902 LEU A C 1
ATOM 7620 O O . LEU A 1 902 ? 28.872 -5.174 -42.151 1.00 62.31 902 LEU A O 1
ATOM 7624 N N . ILE A 1 903 ? 26.896 -4.318 -42.803 1.00 67.50 903 ILE A N 1
ATOM 7625 C CA . ILE A 1 903 ? 27.481 -3.235 -43.595 1.00 67.50 903 ILE A CA 1
ATOM 7626 C C . ILE A 1 903 ? 27.178 -1.922 -42.885 1.00 67.50 903 ILE A C 1
ATOM 7628 O O . ILE A 1 903 ? 26.019 -1.544 -42.727 1.00 67.50 903 ILE A O 1
ATOM 7632 N N . ILE A 1 904 ? 28.229 -1.220 -42.462 1.00 69.25 904 ILE A N 1
ATOM 7633 C CA . ILE A 1 904 ? 28.111 0.148 -41.960 1.00 69.25 904 ILE A CA 1
ATOM 7634 C C . ILE A 1 904 ? 28.229 1.091 -43.151 1.00 69.25 904 ILE A C 1
ATOM 7636 O O . ILE A 1 904 ? 29.285 1.188 -43.778 1.00 69.25 904 ILE A O 1
ATOM 7640 N N . GLN A 1 905 ? 27.151 1.804 -43.460 1.00 72.25 905 GLN A N 1
ATOM 7641 C CA . GLN A 1 905 ? 27.131 2.777 -44.550 1.00 72.25 905 GLN A CA 1
ATOM 7642 C C . GLN A 1 905 ? 26.988 4.184 -43.992 1.00 72.25 905 GLN A C 1
ATOM 7644 O O . GLN A 1 905 ? 26.198 4.414 -43.079 1.00 72.25 905 GLN A O 1
ATOM 7649 N N . ASN A 1 906 ? 27.731 5.136 -44.557 1.00 77.94 906 ASN A N 1
ATOM 7650 C CA . ASN A 1 906 ? 27.546 6.545 -44.239 1.00 77.94 906 ASN A CA 1
ATOM 7651 C C . ASN A 1 906 ? 26.409 7.107 -45.104 1.00 77.94 906 ASN A C 1
ATOM 7653 O O . ASN A 1 906 ? 26.616 7.413 -46.279 1.00 77.94 906 ASN A O 1
ATOM 7657 N N . LYS A 1 907 ? 25.198 7.177 -44.549 1.00 77.62 907 LYS A N 1
ATOM 7658 C CA . LYS A 1 907 ? 23.979 7.597 -45.254 1.00 77.62 907 LYS A CA 1
ATOM 7659 C C . LYS A 1 907 ? 23.134 8.509 -44.380 1.00 77.62 907 LYS A C 1
ATOM 7661 O O . LYS A 1 907 ? 23.230 8.486 -43.157 1.00 77.62 907 LYS A O 1
ATOM 7666 N N . TYR A 1 908 ? 22.287 9.314 -45.007 1.00 73.00 908 TYR A N 1
ATOM 7667 C CA . TYR A 1 908 ? 21.240 10.009 -44.271 1.00 73.00 908 TYR A CA 1
ATOM 7668 C C . TYR A 1 908 ? 20.261 8.978 -43.700 1.00 73.00 908 TYR A C 1
ATOM 7670 O O . TYR A 1 908 ? 19.883 8.026 -44.384 1.00 73.00 908 TYR A O 1
ATOM 7678 N N . LEU A 1 909 ? 19.881 9.142 -42.433 1.00 74.12 909 LEU A N 1
ATOM 7679 C CA . LEU A 1 909 ? 18.806 8.354 -41.846 1.00 74.12 909 LEU A CA 1
ATOM 7680 C C . LEU A 1 909 ? 17.508 8.780 -42.521 1.00 74.12 909 LEU A C 1
ATOM 7682 O O . LEU A 1 909 ? 17.064 9.897 -42.279 1.00 74.12 909 LEU A O 1
ATOM 7686 N N . GLU A 1 910 ? 16.904 7.896 -43.308 1.00 75.38 910 GLU A N 1
ATOM 7687 C CA . GLU A 1 910 ? 15.619 8.133 -43.961 1.00 75.38 910 GLU A CA 1
ATOM 7688 C C . GLU A 1 910 ? 14.548 7.206 -43.382 1.00 75.38 910 GLU A C 1
ATOM 7690 O O . GLU A 1 910 ? 14.660 5.981 -43.434 1.00 75.38 910 GLU A O 1
ATOM 7695 N N . LEU A 1 911 ? 13.495 7.802 -42.824 1.00 76.31 911 LEU A N 1
ATOM 7696 C CA . LEU A 1 911 ? 12.276 7.106 -42.425 1.00 76.31 911 LEU A CA 1
ATOM 7697 C C . LEU A 1 911 ? 11.172 7.427 -43.424 1.00 76.31 911 LEU A C 1
ATOM 7699 O O . LEU A 1 911 ? 10.840 8.602 -43.606 1.00 76.31 911 LEU A O 1
ATOM 7703 N N . LEU A 1 912 ? 10.577 6.392 -44.026 1.00 78.19 912 LEU A N 1
ATOM 7704 C CA . LEU A 1 912 ? 9.433 6.566 -44.922 1.00 78.19 912 LEU A CA 1
ATOM 7705 C C . LEU A 1 912 ? 8.271 7.277 -44.214 1.00 78.19 912 LEU A C 1
ATOM 7707 O O . LEU A 1 912 ? 8.015 7.087 -43.017 1.00 78.19 912 LEU A O 1
ATOM 7711 N N . SER A 1 913 ? 7.535 8.079 -44.982 1.00 75.69 913 SER A N 1
ATOM 7712 C CA . SER A 1 913 ? 6.281 8.678 -44.530 1.00 75.69 913 SER A CA 1
ATOM 7713 C C . SER A 1 913 ? 5.243 7.597 -44.204 1.00 75.69 913 SER A C 1
ATOM 7715 O O . SER A 1 913 ? 5.372 6.422 -44.554 1.00 75.69 913 SER A O 1
ATOM 7717 N N . GLN A 1 914 ? 4.214 7.963 -43.439 1.00 74.69 914 GLN A N 1
ATOM 7718 C CA . GLN A 1 914 ? 3.138 7.019 -43.130 1.00 74.69 914 GLN A CA 1
ATOM 7719 C C . GLN A 1 914 ? 2.313 6.683 -44.383 1.00 74.69 914 GLN A C 1
ATOM 7721 O O . GLN A 1 914 ? 2.108 7.563 -45.223 1.00 74.69 914 GLN A O 1
ATOM 7726 N N . PRO A 1 915 ? 1.771 5.458 -44.484 1.00 75.75 915 PRO A N 1
ATOM 7727 C CA . PRO A 1 915 ? 0.864 5.123 -45.568 1.00 75.75 915 PRO A CA 1
ATOM 7728 C C . PRO A 1 915 ? -0.441 5.919 -45.441 1.00 75.75 915 PRO A C 1
ATOM 7730 O O . PRO A 1 915 ? -0.970 6.097 -44.338 1.00 75.75 915 PRO A O 1
ATOM 7733 N N . ASN A 1 916 ? -0.999 6.358 -46.571 1.00 77.38 916 ASN A N 1
ATOM 7734 C CA . ASN A 1 916 ? -2.353 6.904 -46.600 1.00 77.38 916 ASN A CA 1
ATOM 7735 C C . ASN A 1 916 ? -3.361 5.746 -46.563 1.00 77.38 916 ASN A C 1
ATOM 7737 O O . ASN A 1 916 ? -3.595 5.084 -47.571 1.00 77.38 916 ASN A O 1
ATOM 7741 N N . LEU A 1 917 ? -3.982 5.506 -45.404 1.00 77.75 917 LEU A N 1
ATOM 7742 C CA . LEU A 1 917 ? -4.889 4.365 -45.225 1.00 77.75 917 LEU A CA 1
ATOM 7743 C C . LEU A 1 917 ? -6.156 4.430 -46.098 1.00 77.75 917 LEU A C 1
ATOM 7745 O O . LEU A 1 917 ? -6.799 3.396 -46.306 1.00 77.75 917 LEU A O 1
ATOM 7749 N N . LYS A 1 918 ? -6.519 5.618 -46.606 1.00 73.69 918 LYS A N 1
ATOM 7750 C CA . LYS A 1 918 ? -7.682 5.806 -47.484 1.00 73.69 918 LYS A CA 1
ATOM 7751 C C . LYS A 1 918 ? -7.367 5.417 -48.923 1.00 73.69 918 LYS A C 1
ATOM 7753 O O . LYS A 1 918 ? -8.158 4.708 -49.539 1.00 73.69 918 LYS A O 1
ATOM 7758 N N . THR A 1 919 ? -6.233 5.878 -49.446 1.00 75.56 919 THR A N 1
ATOM 7759 C CA . THR A 1 919 ? -5.927 5.800 -50.882 1.00 75.56 919 THR A CA 1
ATOM 7760 C C . THR A 1 919 ? -4.953 4.686 -51.247 1.00 75.56 919 THR A C 1
ATOM 7762 O O . THR A 1 919 ? -5.009 4.203 -52.373 1.00 75.56 919 THR A O 1
ATOM 7765 N N . ALA A 1 920 ? -4.081 4.257 -50.330 1.00 79.81 920 ALA A N 1
ATOM 7766 C CA . ALA A 1 920 ? -3.063 3.259 -50.636 1.00 79.81 920 ALA A CA 1
ATOM 7767 C C . ALA A 1 920 ? -3.662 1.834 -50.741 1.00 79.81 920 ALA A C 1
ATOM 7769 O O . ALA A 1 920 ? -4.503 1.443 -49.909 1.00 79.81 920 ALA A O 1
ATOM 7770 N N . PRO A 1 921 ? -3.231 1.026 -51.730 1.00 85.31 921 PRO A N 1
ATOM 7771 C CA . PRO A 1 921 ? -3.468 -0.414 -51.767 1.00 85.31 921 PRO A CA 1
ATOM 7772 C C . PRO A 1 921 ? -2.930 -1.108 -50.510 1.00 85.31 921 PRO A C 1
ATOM 7774 O O . PRO A 1 921 ? -1.951 -0.670 -49.911 1.00 85.31 921 PRO A O 1
ATOM 7777 N N . LEU A 1 922 ? -3.544 -2.228 -50.113 1.00 83.56 922 LEU A N 1
ATOM 7778 C CA . LEU A 1 922 ? -3.135 -2.944 -48.899 1.00 83.56 922 LEU A CA 1
ATOM 7779 C C . LEU A 1 922 ? -1.670 -3.390 -48.934 1.00 83.56 922 LEU A C 1
ATOM 7781 O O . LEU A 1 922 ? -0.977 -3.263 -47.929 1.00 83.56 922 LEU A O 1
ATOM 7785 N N . GLU A 1 923 ? -1.210 -3.911 -50.068 1.00 86.19 923 GLU A N 1
ATOM 7786 C CA . GLU A 1 923 ? 0.170 -4.383 -50.205 1.00 86.19 923 GLU A CA 1
ATOM 7787 C C . GLU A 1 923 ? 1.174 -3.233 -50.053 1.00 86.19 923 GLU A C 1
ATOM 7789 O O . GLU A 1 923 ? 2.197 -3.402 -49.397 1.00 86.19 923 GLU A O 1
ATOM 7794 N N . GLU A 1 924 ? 0.829 -2.027 -50.516 1.00 88.44 924 GLU A N 1
ATOM 7795 C CA . GLU A 1 924 ? 1.632 -0.822 -50.278 1.00 88.44 924 GLU A CA 1
ATOM 7796 C C . GLU A 1 924 ? 1.653 -0.448 -48.785 1.00 88.44 924 GLU A C 1
ATOM 7798 O O . GLU A 1 924 ? 2.711 -0.163 -48.228 1.00 88.44 924 GLU A O 1
ATOM 7803 N N . ILE A 1 925 ? 0.505 -0.513 -48.094 1.00 86.06 925 ILE A N 1
ATOM 7804 C CA . ILE A 1 925 ? 0.423 -0.250 -46.644 1.00 86.06 925 ILE A CA 1
ATOM 7805 C C . ILE A 1 925 ? 1.322 -1.219 -45.865 1.00 86.06 925 ILE A C 1
ATOM 7807 O O . ILE A 1 925 ? 2.083 -0.788 -44.994 1.00 86.06 925 ILE A O 1
ATOM 7811 N N . LYS A 1 926 ? 1.235 -2.520 -46.172 1.00 89.88 926 LYS A N 1
ATOM 7812 C CA . LYS A 1 926 ? 2.053 -3.565 -45.542 1.00 89.88 926 LYS A CA 1
ATOM 7813 C C . LYS A 1 926 ? 3.537 -3.324 -45.799 1.00 89.88 926 LYS A C 1
ATOM 7815 O O . LYS A 1 926 ? 4.312 -3.298 -44.847 1.00 89.88 926 LYS A O 1
ATOM 7820 N N . GLN A 1 927 ? 3.905 -3.067 -47.055 1.00 91.88 927 GLN A N 1
ATOM 7821 C CA . GLN A 1 927 ? 5.283 -2.801 -47.451 1.00 91.88 927 GLN A CA 1
ATOM 7822 C C . GLN A 1 927 ? 5.853 -1.579 -46.721 1.00 91.88 927 GLN A C 1
ATOM 7824 O O . GLN A 1 927 ? 6.945 -1.661 -46.167 1.00 91.88 927 GLN A O 1
ATOM 7829 N N . ILE A 1 928 ? 5.102 -0.474 -46.635 1.00 88.06 928 ILE A N 1
ATOM 7830 C CA . ILE A 1 928 ? 5.546 0.725 -45.910 1.00 88.06 928 ILE A CA 1
ATOM 7831 C C . ILE A 1 928 ? 5.747 0.422 -44.419 1.00 88.06 928 ILE A C 1
ATOM 7833 O O . ILE A 1 928 ? 6.754 0.838 -43.847 1.00 88.06 928 ILE A O 1
ATOM 7837 N N . ILE A 1 929 ? 4.823 -0.296 -43.771 1.00 89.19 929 ILE A N 1
ATOM 7838 C CA . ILE A 1 929 ? 4.961 -0.664 -42.349 1.00 89.19 929 ILE A CA 1
ATOM 7839 C C . ILE A 1 929 ? 6.186 -1.558 -42.126 1.00 89.19 929 ILE A C 1
ATOM 7841 O O . ILE A 1 929 ? 6.910 -1.369 -41.143 1.00 89.19 929 ILE A O 1
ATOM 7845 N N . ASP A 1 930 ? 6.441 -2.501 -43.028 1.00 90.19 930 ASP A N 1
ATOM 7846 C CA . ASP A 1 930 ? 7.579 -3.415 -42.944 1.00 90.19 930 ASP A CA 1
ATOM 7847 C C . ASP A 1 930 ? 8.896 -2.667 -43.131 1.00 90.19 930 ASP A C 1
ATOM 7849 O O . ASP A 1 930 ? 9.748 -2.699 -42.242 1.00 90.19 930 ASP A O 1
ATOM 7853 N N . THR A 1 931 ? 9.017 -1.878 -44.201 1.00 89.56 931 THR A N 1
ATOM 7854 C CA . THR A 1 931 ? 10.205 -1.057 -44.453 1.00 89.56 931 THR A CA 1
ATOM 7855 C C . THR A 1 931 ? 10.467 -0.084 -43.307 1.00 89.56 931 THR A C 1
ATOM 7857 O O . THR A 1 931 ? 11.599 0.025 -42.839 1.00 89.56 931 THR A O 1
ATOM 7860 N N . ARG A 1 932 ? 9.429 0.575 -42.777 1.00 88.81 932 ARG A N 1
ATOM 7861 C CA . ARG A 1 932 ? 9.578 1.449 -41.606 1.00 88.81 932 ARG A CA 1
ATOM 7862 C C . ARG A 1 932 ? 10.045 0.694 -40.370 1.00 88.81 932 ARG A C 1
ATOM 7864 O O . ARG A 1 932 ? 10.820 1.248 -39.597 1.00 88.81 932 ARG A O 1
ATOM 7871 N N . SER A 1 933 ? 9.573 -0.534 -40.155 1.00 89.31 933 SER A N 1
ATOM 7872 C CA . SER A 1 933 ? 10.010 -1.347 -39.015 1.00 89.31 933 SER A CA 1
ATOM 7873 C C . SER A 1 933 ? 11.511 -1.613 -39.095 1.00 89.31 933 SER A C 1
ATOM 7875 O O . SER A 1 933 ? 12.229 -1.308 -38.142 1.00 89.31 933 SER A O 1
ATOM 7877 N N . THR A 1 934 ? 11.988 -2.056 -40.261 1.00 87.25 934 THR A N 1
ATOM 7878 C CA . THR A 1 934 ? 13.414 -2.285 -40.521 1.00 87.25 934 THR A CA 1
ATOM 7879 C C . THR A 1 934 ? 14.230 -1.003 -40.369 1.00 87.25 934 THR A C 1
ATOM 7881 O O . THR A 1 934 ? 15.246 -1.011 -39.676 1.00 87.25 934 THR A O 1
ATOM 7884 N N . GLN A 1 935 ? 13.779 0.120 -40.942 1.00 85.44 935 GLN A N 1
ATOM 7885 C CA . GLN A 1 935 ? 14.489 1.400 -40.846 1.00 85.44 935 GLN A CA 1
ATOM 7886 C C . GLN A 1 935 ? 14.597 1.895 -39.394 1.00 85.44 935 GLN A C 1
ATOM 7888 O O . GLN A 1 935 ? 15.672 2.319 -38.972 1.00 85.44 935 GLN A O 1
ATOM 7893 N N . ILE A 1 936 ? 13.514 1.817 -38.608 1.00 87.31 936 ILE A N 1
ATOM 7894 C CA . ILE A 1 936 ? 13.506 2.252 -37.201 1.00 87.31 936 ILE A CA 1
ATOM 7895 C C . ILE A 1 936 ? 14.458 1.395 -36.362 1.00 87.31 936 ILE A C 1
ATOM 7897 O O . ILE A 1 936 ? 15.257 1.945 -35.603 1.00 87.31 936 ILE A O 1
ATOM 7901 N N . LEU A 1 937 ? 14.383 0.065 -36.478 1.00 88.44 937 LEU A N 1
ATOM 7902 C CA . LEU A 1 937 ? 15.230 -0.836 -35.691 1.00 88.44 937 LEU A CA 1
ATOM 7903 C C . LEU A 1 937 ? 16.702 -0.724 -36.094 1.00 88.44 937 LEU A C 1
ATOM 7905 O O . LEU A 1 937 ? 17.560 -0.622 -35.220 1.00 88.44 937 LEU A O 1
ATOM 7909 N N . SER A 1 938 ? 16.987 -0.643 -37.395 1.00 85.88 938 SER A N 1
ATOM 7910 C CA . SER A 1 938 ? 18.347 -0.443 -37.910 1.00 85.88 938 SER A CA 1
ATOM 7911 C C . SER A 1 938 ? 18.944 0.864 -37.395 1.00 85.88 938 SER A C 1
ATOM 7913 O O . SER A 1 938 ? 20.049 0.873 -36.853 1.00 85.88 938 SER A O 1
ATOM 7915 N N . ALA A 1 939 ? 18.190 1.966 -37.469 1.00 85.25 939 ALA A N 1
ATOM 7916 C CA . ALA A 1 939 ? 18.615 3.258 -36.941 1.00 85.25 939 ALA A CA 1
ATOM 7917 C C . ALA A 1 939 ? 18.882 3.205 -35.433 1.00 85.25 939 ALA A C 1
ATOM 7919 O O . ALA A 1 939 ? 19.892 3.721 -34.963 1.00 85.25 939 ALA A O 1
ATOM 7920 N N . TYR A 1 940 ? 18.002 2.547 -34.679 1.00 89.00 940 TYR A N 1
ATOM 7921 C CA . TYR A 1 940 ? 18.133 2.417 -33.233 1.00 89.00 940 TYR A CA 1
ATOM 7922 C C . TYR A 1 940 ? 19.364 1.604 -32.821 1.00 89.00 940 TYR A C 1
ATOM 7924 O O . TYR A 1 940 ? 20.119 2.040 -31.956 1.00 89.00 940 TYR A O 1
ATOM 7932 N N . LEU A 1 941 ? 19.610 0.456 -33.458 1.00 89.25 941 LEU A N 1
ATOM 7933 C CA . LEU A 1 941 ? 20.810 -0.347 -33.206 1.00 89.25 941 LEU A CA 1
ATOM 7934 C C . LEU A 1 941 ? 22.079 0.404 -33.622 1.00 89.25 941 LEU A C 1
ATOM 7936 O O . LEU A 1 941 ? 23.099 0.324 -32.937 1.00 89.25 941 LEU A O 1
ATOM 7940 N N . SER A 1 942 ? 22.001 1.201 -34.690 1.00 86.25 942 SER A N 1
ATOM 7941 C CA . SER A 1 942 ? 23.132 2.003 -35.165 1.00 86.25 942 SER A CA 1
ATOM 7942 C C . SER A 1 942 ? 23.623 3.001 -34.123 1.00 86.25 942 SER A C 1
ATOM 7944 O O . SER A 1 942 ? 24.829 3.208 -34.022 1.00 86.25 942 SER A O 1
ATOM 7946 N N . ILE A 1 943 ? 22.726 3.548 -33.289 1.00 87.06 943 ILE A N 1
ATOM 7947 C CA . ILE A 1 943 ? 23.102 4.430 -32.171 1.00 87.06 943 ILE A CA 1
ATOM 7948 C C . ILE A 1 943 ? 24.188 3.784 -31.305 1.00 87.06 943 ILE A C 1
ATOM 7950 O O . ILE A 1 943 ? 25.141 4.457 -30.927 1.00 87.06 943 ILE A O 1
ATOM 7954 N N . PHE A 1 944 ? 24.041 2.495 -30.991 1.00 87.62 944 PHE A N 1
ATOM 7955 C CA . PHE A 1 944 ? 24.856 1.815 -29.983 1.00 87.62 944 PHE A CA 1
ATOM 7956 C C . PHE A 1 944 ? 25.982 0.956 -30.562 1.00 87.62 944 PHE A C 1
ATOM 7958 O O . PHE A 1 944 ? 26.941 0.669 -29.844 1.00 87.62 944 PHE A O 1
ATOM 7965 N N . PHE A 1 945 ? 25.855 0.529 -31.822 1.00 86.00 945 PHE A N 1
ATOM 7966 C CA . PHE A 1 945 ? 26.755 -0.449 -32.440 1.00 86.00 945 PHE A CA 1
ATOM 7967 C C . PHE A 1 945 ? 27.416 0.032 -33.742 1.00 86.00 945 PHE A C 1
ATOM 7969 O O . PHE A 1 945 ? 28.400 -0.561 -34.161 1.00 86.00 945 PHE A O 1
ATOM 7976 N N . ALA A 1 946 ? 26.952 1.115 -34.382 1.00 79.00 946 ALA A N 1
ATOM 7977 C CA . ALA A 1 946 ? 27.629 1.653 -35.577 1.00 79.00 946 ALA A CA 1
ATOM 7978 C C . ALA A 1 946 ? 28.824 2.562 -35.239 1.00 79.00 946 ALA A C 1
ATOM 7980 O O . ALA A 1 946 ? 29.639 2.905 -36.101 1.00 79.00 946 ALA A O 1
ATOM 7981 N N . TYR A 1 947 ? 28.912 2.972 -33.976 1.00 69.00 947 TYR A N 1
ATOM 7982 C CA . TYR A 1 947 ? 29.964 3.815 -33.442 1.00 69.00 947 TYR A CA 1
ATOM 7983 C C . TYR A 1 947 ? 30.705 3.010 -32.375 1.00 69.00 947 TYR A C 1
ATOM 7985 O O . TYR A 1 947 ? 30.182 2.787 -31.283 1.00 69.00 947 TYR A O 1
ATOM 7993 N N . HIS A 1 948 ? 31.922 2.552 -32.686 1.00 63.91 948 HIS A N 1
ATOM 7994 C CA . HIS A 1 948 ? 32.828 2.096 -31.635 1.00 63.91 948 HIS A CA 1
ATOM 7995 C C . HIS A 1 948 ? 33.091 3.271 -30.694 1.00 63.91 948 HIS A C 1
ATOM 7997 O O . HIS A 1 948 ? 33.151 4.419 -31.135 1.00 63.91 948 HIS A O 1
ATOM 8003 N N . TRP A 1 949 ? 33.231 2.978 -29.404 1.00 56.56 949 TRP A N 1
ATOM 8004 C CA . TRP A 1 949 ? 33.232 3.940 -28.296 1.00 56.56 949 TRP A CA 1
ATOM 8005 C C . TRP A 1 949 ? 34.440 4.905 -28.271 1.00 56.56 949 TRP A C 1
ATOM 8007 O O . TRP A 1 949 ? 34.640 5.598 -27.279 1.00 56.56 949 TRP A O 1
ATOM 8017 N N . ASP A 1 950 ? 35.194 4.974 -29.375 1.00 44.81 950 ASP A N 1
ATOM 8018 C CA . ASP A 1 950 ? 36.521 5.573 -29.517 1.00 44.81 950 ASP A CA 1
ATOM 8019 C C . ASP A 1 950 ? 36.790 6.209 -30.890 1.00 44.81 950 ASP A C 1
ATOM 8021 O O . ASP A 1 950 ? 37.829 5.976 -31.506 1.00 44.81 950 ASP A O 1
ATOM 8025 N N . ASN A 1 951 ? 35.870 7.042 -31.375 1.00 39.00 951 ASN A N 1
ATOM 8026 C CA . ASN A 1 951 ? 36.272 8.168 -32.225 1.00 39.00 951 ASN A CA 1
ATOM 8027 C C . ASN A 1 951 ? 35.951 9.479 -31.523 1.00 39.00 951 ASN A C 1
ATOM 8029 O O . ASN A 1 951 ? 34.787 9.618 -31.075 1.00 39.00 951 ASN A O 1
#

Foldseek 3Di:
DVVVLLVQLVVVLVVCVLLVLLAADDAPAALLVLLVLVLVQCVVCLVPADQPWKWFWDAPDPPDDRFIFTDTDPDDTSDRDHPRNVVSSVLSCVLLQQWADDDPGMIGGRRVLSVQGPPDPDRSSVSSLVSSLVCLLVSCCPQAVVVSLCCVPPVDDPPPRSRSNSVNSLLVVLVLVVQCVPDPPPSCVSCVSSVCVVVVVVSCRHNVVVSLVRQVDPVHNVVNLVSVCVSQVVSCVRSVDHPPVRDDDDDDDDDDDFDLDAAECVVQQDDDLADKGKDKDFLLNQQRHPQLLQEAEALLDFDQQDAQVRLVVVVVQLVVLLVCVVSVNHQFAEDEEWEWEQDPNGTYTLDCVNVVLSLLLLVLLLVVVLVVVPPCSVVLPCCRRHPLVSSLSNLVRHCVSPVLSVLVVCSNVVVLVPRDDPRSNNNSVSSNVVVCVVCVPPNVSSSSSSVRNRPRYIYMYIYNHDDDPLVSLVVSQVVQVPPVHDFLLSLLLSVLLNVCVVPVVVSVVVSVLSLLAVCLVQFPPSDSNGDGNLVLLQLLLVLVCLLVLNLVLLVVLVVVDVDSRSSSSVSVSVLLVVLVVPDDPQDDSVLVVLLSVLLLCQLQAPLADPCVDRNVVSSLVVLCVDPLSVQLVVLVVVLSLPLLNSLLSNCCHVVVPNPLCSSVLSNLCVQQPSRDPDHPCQQLSQLLSLLVVLLVLLCLLLPPPDDCNVLNSVLSNVCSPDHNVRCSDPVNSVSSSCSSCVSSVHDPCCCVPPPVSVLVSLVSSLVSLLCLLAPDPDPVVSLQSVLLSLVVLLVVQQFDPASRGDPSDDGPPQRSVQWGKDFLQFPDHDPVCVVQDPDPSRSSRLRSQSLRIWTDHPVLRVVCHRDLVCPVVPPPDVRGCQAQKGWHPAFAFWWDPPDPDTDTDRGTLTQDHQD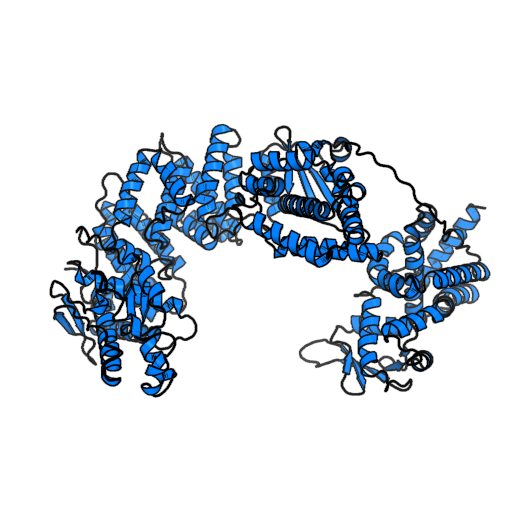NPVPDHPVVNSVSSVVNSRSSSRSSSCSNRSDDSPD

pLDDT: mean 76.78, std 14.08, range [26.41, 96.44]

Radius of gyration: 39.14 Å; chains: 1; bounding box: 88×81×109 Å

Sequence (951 aa):
MEIEMKIDIIKFRDILKELDMDKPWIVGTNIYSYIQKFSLFVEHNISNINSDDVLEVKQTYPNLSNQFNVTYLQDQMITGKSYSAVRQFLDTLLSFELIKKETYNSFKFNSKFVEFLGKTDLELIDQIREYVNVKLLYCLKKYILNTLVKYKEENIDTEHTKQEGKFWWNILIEFWIADKENDGRESKYLLDRFDLDNQTQESKRFFKKVVEEFFFSEKYKEKTYKIIKEFNQLFKKNLGINLSNVWSYNKIKQQKQNLSIDIKIKGFIGDDKNQPNIKPLSIYTFFNLDAASNYALPIFQRTYVWDTTIIGSMFESIFEDFEKNKEGNCSFSYLNTIIFTWINHSYAILDGQQRITSLIIITIALIRYSQHFGNKVENINIERYVSYNKIKKIIENFKKSDDNYNDLSSIWEGDKSSIKNIRFKDNYNFICDIIDNKFKNNFDQLQEFILYFYNKVFFIFAYLTNQEDEQTTRIFQNLNQYGKPLGVLDLFRNYIYQKYNGEKEKKDEIINKYNETFNLYFRKNARQDQDENIKNIITFVDSTLIKYGMFSEIDEINKNYNNKTTATILKLQYLFDYYEKNLQIKSDVLHELLHDLLIFDYVSGKAKYDESKFNIREMLSWLNDNNQYKYKQQNLDKLFNNEFISIQIKNLSNNGRKSVFTSLITLIIQKLDLFSNQSKNYIEFSKFLAIIERFTLIWDVNFEGQSLTNSIQRICGDIIGYDSNNFEQKTTRDFIYKQLLASINVNVEKIYDDFEYEKNLISRIHQNLEEKFIHTSSKKQSNDDAKRFIIQRVIQITKNNNPLYYDGREQDNNSYIKMTFDHILPQKQPAELKVKFKSEEEYNIYVNKIGNGRLLSKKDNSSKGNNINKQDALEITNYNYTVKGISSKQPMKILDLNGQQLIIQNKYLELLSQPNLKTAPLEEIKQIIDTRSTQILSAYLSIFFAYHWDN

Secondary structure (DSSP, 8-state):
-TTHHHHHHHHHHHHHHHTTTTS----SS-HHHHHHHHHHHHHTTGGG--TT-EEEEEEE-TTT--EEEEEEGGGEEEEEE-HHHHHHHHHHHHHTTSEEESSSSEEEE-HHHHTTTTSSSS-HHHHHHHHHHHHHHHHIIIIIIHHHHHHHHH----TTSHHHHHHHHHHHHHHHHHGGGT--SHHHHHHHHHT-TTHHHHHHHHHHHHIIIIISSTTTHHHHHHHHHHHHHHHHHHH----GGG----------------B-THHHH-S-TTS-EEEEEEHHHHHHBGGGGGEE--TTSPPP---HHHHHHHHHHHHHHHHHHHTTS-S-EEEEEEEEEEETTEEEEEE-HHHHHHHHHHHHHHHHHHHTTGGGHHHH-GGGTS-HHHHHHHHHHHHHH-GGGHHHHHHHHT-TTS---HHHHHHHHHHHHHHHHHHTT-HHHHHHHHHHHHHHEEEEEEEEP---HHHHHHHHHHHTTTSSPPPHHHHHHHHHHHHTTT-HHHHHHHHHHHHHTHHHHHBGGG-TTS-B-HHHHHHHHHHHHHHTT-HHHHHHHHHH---HHHHHHHHHHHHHHHHHHT--TT--HHHHHHHHHHHHHIIIIISS--TTSHHHHHHHHHHHHSHHHHHHHHHHHHHHH-HHHHHHHHHHSGGGT-GGGHHHHHHHHHHTTTTSTT--THHHHHHHHHHHHHHHHHHHHH--S---HHHHHHHHHHHTT--HHHHTSHHHHHHHHHHHHHTTT--HHHHHH-HHHHHHHHHHHHHHHHHHHHS-SS-HHHHHHHHHHHHHHHHHHTT-S-SSS--SPPPPS--GGG-EEEESS-SS--HHHHTTSS-HHHHHHHHHSGGGEEEE-HHHHHHHTT-SGGGTTS---TT-HHHH-EE-SS-EEEEEEETTEEEEEEE--EEPPPP-TTTS-HHHHHHHHHHHHHHHHHHHHHHHHSS-S--